Protein 8Y9M (pdb70)

Radius of gyration: 34.24 Å; Cα contacts (8 Å, |Δi|>4): 1212; chains: 1; bounding box: 74×76×102 Å

B-factor: mean 88.5, std 34.35, range [20.0, 185.37]

Foldseek 3Di:
DVQQWFWDKDWFFFPDFDFQQVVLQVLLLVLLLVVLVVLCLLQQAKAADVPVVQPGTRDSVVSVVVNCVVQPPCNVLSVVLVVQLLVDDPLCQLLLLLQADPDDDDLFDDCDVVVVVCQPCLAVDDLVVLCPVQVPDPLSVQDDSVRSNVCSNPHDSVVSRVVSGNRSDDDCSCSSNVSCVVPVDYGDCRHDQLSSSQSSVVSSVVVSVVVVVFVVVLVVLVVLVVLLVVLDDPLLVLVLVLQVVCVVVPNGDDPVLVVCLLVCLVDDDDPDDPDDPSVVVCVDCVNVPCNPPDPVSNVSSVVSSVSVVVSVPDRPGHHDDDSNFWDKGKAWPPRNFHWDWADDPAWIWIQRDNRGITITGDDQCFAPWGWDDDDQKIKIKGKRWDDDPDPDDDDDTDIGDIFIWIWTMWIWIADPVGIIMIMTTTIGGDDCPLQCVFPQPLQFLDHDVVCLVVDDFWFKEKEWAADLFLGTKMFIWIQGAPDDDFAAFPSGGGIGGDGAIDRPDHADPCQVVLVVLLVLLVVLLVLLVCVLVCVVVPDDDDPVSLVVLQPQDFPDSDSVRSSVSVLVVSVVVLVVCPVVCVVVVNPGLSSLLSNLSSVVSNVVSVVVVVCSPDDPPDDDDDDDDDDCPSVVSLVVSLQVVLLVVCVVCLVGAEYFYEDDDAADDPNDDCNVPRVSSVVVVSVVSNQSNQVVRNHYYHYEHQPCQQAADQAQQAGWAQDPVDRQWIWDQPPNAIEIETRRSSNRSSRVNCSSSSVLQDFKDFVCPPDSSPLVVCCVFVNHSDWEWDADDPFFIDTHVDDHGAIWGDGRQTIGHPVVVVVNNVVRVVVVVVVDDHYYDGRPDPPRGYGCHSNHD

Sequence (853 aa):
MKVHEIPRSQLLKIKQYEGSFVEWYRDLQEDRKKFASLLFRWAAFGYAAREDDGATYISPSQALLERRLLLGDAEDVAIKFLDVLFKGGAPSSSCYSLFYEDFALRDKAKYSGAKREFIEGLATMPLDKIIERIRQDEQLSKIPAEEWLILGAEYSPEEIWEQVAPRIVNVDRSLGKQLRERLGIKCRRPHDAGYCKILMEVVARQLRSHNETYHEYLNQTHEMKTKVANNLTNEFDLVCEFAEVLEEKNYGLGWYVLWQGVKQALKEQKKPTKIQIAVDQLRQPKFAGLLTAKWRALKGAYDTWKLKKRLEKRKAFPYMPNWDNDYQIPVGLTGLGVFTLEVKRTEVVVDLKEHGKLFCSHSHYFGDLTAEKHPSRYHLKFRHKLKLRKRDSRVEPTIGPWIEAALREITIQKKPNGVFYLGLPYALSHGIDNFQIAKRFFSAAKPDKEVINGLPSEMVVGAAALNLSNIVAPVKARIGKGLEGPLHALDYGYGELIDGPKILTPDGPRCGELISLKRDIVEIKSAIKEFKACQREGLTMSEETTTWLSEVESPSDSPRCMIQSRIADTSRRLNSFKYQMNKEGYQDLAEALRLLDAMDSYNSLLESYQRMHLSPGEQSPKEAKFDTKRASFRDLLRRRVAHTIVEYFDDCDIVFFEDLDGPSDSDSRNNALVKLLSPRTLLLYIRQALEKRGIGMVEVAKDGTSQNNPISGHVGWRNKQNKSEIYFYEDKELLVMDADEVGAMNILCRGLNHSVCPYSFVTKDYGKRVKRFLKDRYGSSNVRFLVASMGFVTVTTALVGKRLYYHGGELVTHDLHNRMKDEIKYLVEKEVLARRVSLSDSTIKSYKSFAHV

Nearest PDB structures (foldseek):
  8xca-assembly1_A  TM=6.981E-01  e=2.224E-24  unidentified

Secondary structure (DSSP, 8-state):
--SSEEEE--EEEEEEE-SS-HHHHHHHHHHHHHHHHHHHTTS---EE-TTTTTSSEE-HHHHHHHHHHHH-TTHHHHHHHHHHHHH-SGGGGGGGGGT-SS----SS----HHHHHHHHTSTTS-GGGTTTTTTT-TTGGGS-HHHHHHHHHTS-HHHHHHHHTTTTS-GGGGHHHHHHHHHT---S-TT-SHHHHHHHHHHHHHHHHHHHHHHHHHHHHHHHHHHHHH---HHHHHHHHHHHHHHHTT----TTHHHHHHHHHHS--SSPPS--HHHHHHHSGGGGSGGGS-HHHHHHHHHHHHHHHHHTT--SSPPPP---S---EEE-SSSS---EEEE-SS-EEEEETTTEEEEE---STTEEEEEEE-SS-EEEEEE-------SS-SSPPP----EEEEE--EEEEE-TTS-EEEE--EEEE--SHHHHIIIIIIS-SS--HHHHTT--SB--EEE--B-SSS-B--EEEEEETT---SEEETTTEEEEEEE----SSPPPGGGTHHHHHHHHHHHHHHHHHHHHHTTTTT----HHHHHHHHSS--SS--HHHHHHHHHHHHHHHHTHHHHHHHTTTS--STHHHHHHHHHHHHHHHHHHHTTTT--TT-----------SSTTTHHHHHHHHHHHHHHHTTT-SEEEEE-------TT-S-HHHHHHH-HHHHHHHHHHHHHTTT-EEEEE--TTSSSB-TTT--B-EE-SS-TTEEEEEETTEEEEEEHHHHHHHHHHHHHHTTT-S-SEEE-----TTTHHHIIIIIS-SS-EEEEETTTEEEEE----S-EEEEETTEEE-HHHHHHHHHHHHHHHTTT---EE--SSSS------TT---

Structure (mmCIF, N/CA/C/O backbone):
data_8Y9M
#
_entry.id   8Y9M
#
_cell.length_a   1.00
_cell.length_b   1.00
_cell.length_c   1.00
_cell.angle_alpha   90.00
_cell.angle_beta   90.00
_cell.angle_gamma   90.00
#
_symmetry.space_group_name_H-M   'P 1'
#
loop_
_entity.id
_entity.type
_entity.pdbx_description
1 polymer 'Cas12h1 (D465A) mutant'
2 polymer crRNA
3 polymer 'DNA (29-mer)'
4 polymer 'DNA (29-mer)'
#
loop_
_atom_site.group_PDB
_atom_site.id
_atom_site.type_symbol
_atom_site.label_atom_id
_atom_site.label_alt_id
_atom_site.label_comp_id
_atom_site.label_asym_id
_atom_site.label_entity_id
_atom_site.label_seq_id
_atom_site.pdbx_PDB_ins_code
_atom_site.Cartn_x
_atom_site.Cartn_y
_atom_site.Cartn_z
_atom_site.occupancy
_atom_site.B_iso_or_equiv
_atom_site.auth_seq_id
_atom_site.auth_comp_id
_atom_site.auth_asym_id
_atom_site.auth_atom_id
_atom_site.pdbx_PDB_model_num
ATOM 1 N N . MET A 1 1 ? 103.586 101.762 137.376 1.00 91.90 1 MET A N 1
ATOM 2 C CA . MET A 1 1 ? 103.838 103.185 137.187 1.00 91.90 1 MET A CA 1
ATOM 3 C C . MET A 1 1 ? 104.261 103.482 135.753 1.00 91.90 1 MET A C 1
ATOM 4 O O . MET A 1 1 ? 103.563 104.181 135.025 1.00 91.90 1 MET A O 1
ATOM 9 N N . LYS A 1 2 ? 105.412 102.951 135.348 1.00 90.54 2 LYS A N 1
ATOM 10 C CA . LYS A 1 2 ? 105.897 103.100 133.983 1.00 90.54 2 LYS A CA 1
ATOM 11 C C . LYS A 1 2 ? 105.644 101.833 133.166 1.00 90.54 2 LYS A C 1
ATOM 12 O O . LYS A 1 2 ? 106.452 101.454 132.315 1.00 90.54 2 LYS A O 1
ATOM 18 N N . VAL A 1 3 ? 104.526 101.158 133.432 1.00 90.44 3 VAL A N 1
ATOM 19 C CA . VAL A 1 3 ? 104.150 99.962 132.688 1.00 90.44 3 VAL A CA 1
ATOM 20 C C . VAL A 1 3 ? 102.761 100.132 132.079 1.00 90.44 3 VAL A C 1
ATOM 21 O O . VAL A 1 3 ? 102.543 99.799 130.909 1.00 90.44 3 VAL A O 1
ATOM 25 N N . HIS A 1 4 ? 101.815 100.654 132.861 1.00 82.99 4 HIS A N 1
ATOM 26 C CA . HIS A 1 4 ? 100.432 100.814 132.428 1.00 82.99 4 HIS A CA 1
ATOM 27 C C . HIS A 1 4 ? 100.042 102.282 132.278 1.00 82.99 4 HIS A C 1
ATOM 28 O O . HIS A 1 4 ? 98.865 102.632 132.388 1.00 82.99 4 HIS A O 1
ATOM 35 N N . GLU A 1 5 ? 101.018 103.150 132.027 1.00 71.89 5 GLU A N 1
ATOM 36 C CA . GLU A 1 5 ? 100.771 104.571 131.845 1.00 71.89 5 GLU A CA 1
ATOM 37 C C . GLU A 1 5 ? 101.357 105.018 130.514 1.00 71.89 5 GLU A C 1
ATOM 38 O O . GLU A 1 5 ? 102.385 104.505 130.067 1.00 71.89 5 GLU A O 1
ATOM 44 N N . ILE A 1 6 ? 100.693 105.976 129.887 1.00 55.34 6 ILE A N 1
ATOM 45 C CA . ILE A 1 6 ? 101.040 106.454 128.551 1.00 55.34 6 ILE A CA 1
ATOM 46 C C . ILE A 1 6 ? 101.659 107.837 128.684 1.00 55.34 6 ILE A C 1
ATOM 47 O O . ILE A 1 6 ? 100.944 108.792 129.005 1.00 55.34 6 ILE A O 1
ATOM 52 N N . PRO A 1 7 ? 102.963 107.993 128.451 1.00 47.41 7 PRO A N 1
ATOM 53 C CA . PRO A 1 7 ? 103.586 109.315 128.588 1.00 47.41 7 PRO A CA 1
ATOM 54 C C . PRO A 1 7 ? 103.430 110.195 127.359 1.00 47.41 7 PRO A C 1
ATOM 55 O O . PRO A 1 7 ? 103.960 109.886 126.291 1.00 47.41 7 PRO A O 1
ATOM 59 N N . ARG A 1 8 ? 102.700 111.291 127.501 1.00 43.69 8 ARG A N 1
ATOM 60 C CA . ARG A 1 8 ? 102.603 112.319 126.483 1.00 43.69 8 ARG A CA 1
ATOM 61 C C . ARG A 1 8 ? 103.081 113.637 127.084 1.00 43.69 8 ARG A C 1
ATOM 62 O O . ARG A 1 8 ? 103.455 113.702 128.256 1.00 43.69 8 ARG A O 1
ATOM 70 N N . SER A 1 9 ? 103.083 114.701 126.286 1.00 43.12 9 SER A N 1
ATOM 71 C CA . SER A 1 9 ? 103.583 115.979 126.775 1.00 43.12 9 SER A CA 1
ATOM 72 C C . SER A 1 9 ? 103.071 117.102 125.888 1.00 43.12 9 SER A C 1
ATOM 73 O O . SER A 1 9 ? 102.612 116.879 124.768 1.00 43.12 9 SER A O 1
ATOM 76 N N . GLN A 1 10 ? 103.157 118.316 126.416 1.00 45.51 10 GLN A N 1
ATOM 77 C CA . GLN A 1 10 ? 102.836 119.529 125.677 1.00 45.51 10 GLN A CA 1
ATOM 78 C C . GLN A 1 10 ? 103.433 120.700 126.442 1.00 45.51 10 GLN A C 1
ATOM 79 O O . GLN A 1 10 ? 103.955 120.541 127.547 1.00 45.51 10 GLN A O 1
ATOM 85 N N . LEU A 1 11 ? 103.347 121.880 125.840 1.00 44.86 11 LEU A N 1
ATOM 86 C CA . LEU A 1 11 ? 104.112 123.026 126.295 1.00 44.86 11 LEU A CA 1
ATOM 87 C C . LEU A 1 11 ? 103.237 124.264 126.423 1.00 44.86 11 LEU A C 1
ATOM 88 O O . LEU A 1 11 ? 102.326 124.493 125.625 1.00 44.86 11 LEU A O 1
ATOM 93 N N . LEU A 1 12 ? 103.528 125.051 127.456 1.00 47.54 12 LEU A N 1
ATOM 94 C CA . LEU A 1 12 ? 102.993 126.389 127.652 1.00 47.54 12 LEU A CA 1
ATOM 95 C C . LEU A 1 12 ? 104.144 127.385 127.651 1.00 47.54 12 LEU A C 1
ATOM 96 O O . LEU A 1 12 ? 105.206 127.122 128.220 1.00 47.54 12 LEU A O 1
ATOM 101 N N . LYS A 1 13 ? 103.936 128.532 127.014 1.00 51.88 13 LYS A N 1
ATOM 102 C CA . LYS A 1 13 ? 104.991 129.529 126.914 1.00 51.88 13 LYS A CA 1
ATOM 103 C C . LYS A 1 13 ? 104.950 130.454 128.122 1.00 51.88 13 LYS A C 1
ATOM 104 O O . LYS A 1 13 ? 103.877 130.831 128.600 1.00 51.88 13 LYS A O 1
ATOM 110 N N . ILE A 1 14 ? 106.132 130.792 128.630 1.00 56.09 14 ILE A N 1
ATOM 111 C CA . ILE A 1 14 ? 106.258 131.549 129.870 1.00 56.09 14 ILE A CA 1
ATOM 112 C C . ILE A 1 14 ? 106.169 133.033 129.535 1.00 56.09 14 ILE A C 1
ATOM 113 O O . ILE A 1 14 ? 107.050 133.585 128.873 1.00 56.09 14 ILE A O 1
ATOM 118 N N . LYS A 1 15 ? 105.100 133.684 129.998 1.00 64.30 15 LYS A N 1
ATOM 119 C CA . LYS A 1 15 ? 104.829 135.056 129.584 1.00 64.30 15 LYS A CA 1
ATOM 120 C C . LYS A 1 15 ? 105.807 136.041 130.212 1.00 64.30 15 LYS A C 1
ATOM 121 O O . LYS A 1 15 ? 106.287 136.959 129.538 1.00 64.30 15 LYS A O 1
ATOM 127 N N . GLN A 1 16 ? 106.112 135.878 131.496 1.00 71.30 16 GLN A N 1
ATOM 128 C CA . GLN A 1 16 ? 107.023 136.801 132.155 1.00 71.30 16 GLN A CA 1
ATOM 129 C C . GLN A 1 16 ? 107.663 136.115 133.350 1.00 71.30 16 GLN A C 1
ATOM 130 O O . GLN A 1 16 ? 107.023 135.310 134.027 1.00 71.30 16 GLN A O 1
ATOM 136 N N . TYR A 1 17 ? 108.926 136.443 133.600 1.00 69.87 17 TYR A N 1
ATOM 137 C CA . TYR A 1 17 ? 109.694 135.866 134.693 1.00 69.87 17 TYR A CA 1
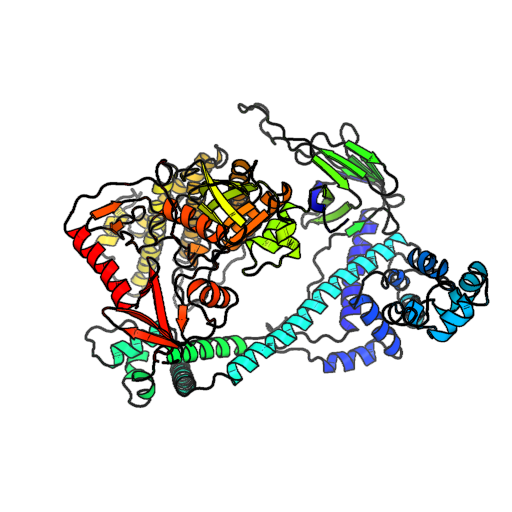ATOM 138 C C . TYR A 1 17 ? 110.251 136.984 135.558 1.00 69.87 17 TYR A C 1
ATOM 139 O O . TYR A 1 17 ? 110.728 137.997 135.038 1.00 69.87 17 TYR A O 1
ATOM 148 N N . GLU A 1 18 ? 110.190 136.799 136.872 1.00 70.82 18 GLU A N 1
ATOM 149 C CA . GLU A 1 18 ? 110.747 137.745 137.825 1.00 70.82 18 GLU A CA 1
ATOM 150 C C . GLU A 1 18 ? 111.659 137.007 138.793 1.00 70.82 18 GLU A C 1
ATOM 151 O O . GLU A 1 18 ? 111.380 135.867 139.176 1.00 70.82 18 GLU A O 1
ATOM 157 N N . GLY A 1 19 ? 112.748 137.652 139.174 1.00 72.07 19 GLY A N 1
ATOM 158 C CA . GLY A 1 19 ? 113.746 137.054 140.034 1.00 72.07 19 GLY A CA 1
ATOM 159 C C . GLY A 1 19 ? 114.986 136.659 139.253 1.00 72.07 19 GLY A C 1
ATOM 160 O O . GLY A 1 19 ? 115.158 136.996 138.078 1.00 72.07 19 GLY A O 1
ATOM 161 N N . SER A 1 20 ? 115.865 135.928 139.934 1.00 69.88 20 SER A N 1
ATOM 162 C CA . SER A 1 20 ? 117.103 135.475 139.315 1.00 69.88 20 SER A CA 1
ATOM 163 C C . SER A 1 20 ? 116.888 134.167 138.569 1.00 69.88 20 SER A C 1
ATOM 164 O O . SER A 1 20 ? 117.450 133.135 138.946 1.00 69.88 20 SER A O 1
ATOM 167 N N . PHE A 1 21 ? 116.077 134.198 137.512 1.00 63.01 21 PHE A N 1
ATOM 168 C CA . PHE A 1 21 ? 115.802 132.983 136.753 1.00 63.01 21 PHE A CA 1
ATOM 169 C C . PHE A 1 21 ? 116.784 132.822 135.600 1.00 63.01 21 PHE A C 1
ATOM 170 O O . PHE A 1 21 ? 117.311 131.728 135.361 1.00 63.01 21 PHE A O 1
ATOM 178 N N . VAL A 1 22 ? 117.047 133.908 134.870 1.00 64.30 22 VAL A N 1
ATOM 179 C CA . VAL A 1 22 ? 117.933 133.828 133.714 1.00 64.30 22 VAL A CA 1
ATOM 180 C C . VAL A 1 22 ? 119.351 133.479 134.139 1.00 64.30 22 VAL A C 1
ATOM 181 O O . VAL A 1 22 ? 120.044 132.719 133.452 1.00 64.30 22 VAL A O 1
ATOM 185 N N . GLU A 1 23 ? 119.812 134.031 135.262 1.00 68.24 23 GLU A N 1
ATOM 186 C CA . GLU A 1 23 ? 121.130 133.675 135.775 1.00 68.24 23 GLU A CA 1
ATOM 187 C C . GLU A 1 23 ? 121.188 132.199 136.139 1.00 68.24 23 GLU A C 1
ATOM 188 O O . GLU A 1 23 ? 122.209 131.534 135.934 1.00 68.24 23 GLU A O 1
ATOM 194 N N . TRP A 1 24 ? 120.099 131.672 136.695 1.00 60.43 24 TRP A N 1
ATOM 195 C CA . TRP A 1 24 ? 120.042 130.255 137.030 1.00 60.43 24 TRP A CA 1
ATOM 196 C C . TRP A 1 24 ? 120.103 129.395 135.775 1.00 60.43 24 TRP A C 1
ATOM 197 O O . TRP A 1 24 ? 120.760 128.349 135.758 1.00 60.43 24 TRP A O 1
ATOM 208 N N . TYR A 1 25 ? 119.417 129.817 134.712 1.00 60.10 25 TYR A N 1
ATOM 209 C CA . TYR A 1 25 ? 119.379 129.018 133.490 1.00 60.10 25 TYR A CA 1
ATOM 210 C C . TYR A 1 25 ? 120.719 129.040 132.759 1.00 60.10 25 TYR A C 1
ATOM 211 O O . TYR A 1 25 ? 121.233 127.990 132.344 1.00 60.10 25 TYR A O 1
ATOM 220 N N . ARG A 1 26 ? 121.298 130.231 132.581 1.00 64.37 26 ARG A N 1
ATOM 221 C CA . ARG A 1 26 ? 122.516 130.331 131.782 1.00 64.37 26 ARG A CA 1
ATOM 222 C C . ARG A 1 26 ? 123.703 129.692 132.484 1.00 64.37 26 ARG A C 1
ATOM 223 O O . ARG A 1 26 ? 124.574 129.117 131.822 1.00 64.37 26 ARG A O 1
ATOM 231 N N . ASP A 1 27 ? 123.761 129.775 133.813 1.00 62.91 27 ASP A N 1
ATOM 232 C CA . ASP A 1 27 ? 124.817 129.074 134.531 1.00 62.91 27 ASP A CA 1
ATOM 233 C C . ASP A 1 27 ? 124.714 127.571 134.327 1.00 62.91 27 ASP A C 1
ATOM 234 O O . ASP A 1 27 ? 125.733 126.907 134.113 1.00 62.91 27 ASP A O 1
ATOM 239 N N . LEU A 1 28 ? 123.499 127.025 134.378 1.00 60.24 28 LEU A N 1
ATOM 240 C CA . LEU A 1 28 ? 123.316 125.601 134.130 1.00 60.24 28 LEU A CA 1
ATOM 241 C C . LEU A 1 28 ? 123.767 125.225 132.727 1.00 60.24 28 LEU A C 1
ATOM 242 O O . LEU A 1 28 ? 124.483 124.236 132.547 1.00 60.24 28 LEU A O 1
ATOM 247 N N . GLN A 1 29 ? 123.377 126.012 131.723 1.00 59.92 29 GLN A N 1
ATOM 248 C CA . GLN A 1 29 ? 123.756 125.684 130.350 1.00 59.92 29 GLN A CA 1
ATOM 249 C C . GLN A 1 29 ? 125.268 125.743 130.158 1.00 59.92 29 GLN A C 1
ATOM 250 O O . GLN A 1 29 ? 125.867 124.845 129.548 1.00 59.92 29 GLN A O 1
ATOM 256 N N . GLU A 1 30 ? 125.907 126.795 130.676 1.00 62.26 30 GLU A N 1
ATOM 257 C CA . GLU A 1 30 ? 127.345 126.952 130.488 1.00 62.26 30 GLU A CA 1
ATOM 258 C C . GLU A 1 30 ? 128.121 125.871 131.226 1.00 62.26 30 GLU A C 1
ATOM 259 O O . GLU A 1 30 ? 129.058 125.281 130.673 1.00 62.26 30 GLU A O 1
ATOM 265 N N . ASP A 1 31 ? 127.743 125.588 132.472 1.00 60.10 31 ASP A N 1
ATOM 266 C CA . ASP A 1 31 ? 128.402 124.519 133.201 1.00 60.10 31 ASP A CA 1
ATOM 267 C C . ASP A 1 31 ? 128.180 123.168 132.544 1.00 60.10 31 ASP A C 1
ATOM 268 O O . ASP A 1 31 ? 129.090 122.335 132.555 1.00 60.10 31 ASP A O 1
ATOM 273 N N . ARG A 1 32 ? 127.002 122.937 131.959 1.00 54.66 32 ARG A N 1
ATOM 274 C CA . ARG A 1 32 ? 126.765 121.687 131.248 1.00 54.66 32 ARG A CA 1
ATOM 275 C C . ARG A 1 32 ? 127.694 121.549 130.053 1.00 54.66 32 ARG A C 1
ATOM 276 O O . ARG A 1 32 ? 128.356 120.521 129.889 1.00 54.66 32 ARG A O 1
ATOM 284 N N . LYS A 1 33 ? 127.760 122.575 129.203 1.00 56.80 33 LYS A N 1
ATOM 285 C CA . LYS A 1 33 ? 128.589 122.439 128.011 1.00 56.80 33 LYS A CA 1
ATOM 286 C C . LYS A 1 33 ? 130.077 122.536 128.322 1.00 56.80 33 LYS A C 1
ATOM 287 O O . LYS A 1 33 ? 130.895 122.257 127.441 1.00 56.80 33 LYS A O 1
ATOM 293 N N . LYS A 1 34 ? 130.452 122.934 129.540 1.00 59.87 34 LYS A N 1
ATOM 294 C CA . LYS A 1 34 ? 131.859 122.853 129.926 1.00 59.87 34 LYS A CA 1
ATOM 295 C C . LYS A 1 34 ? 132.205 121.479 130.491 1.00 59.87 34 LYS A C 1
ATOM 296 O O . LYS A 1 34 ? 133.168 120.832 130.048 1.00 59.87 34 LYS A O 1
ATOM 302 N N . PHE A 1 35 ? 131.436 121.011 131.469 1.00 59.89 35 PHE A N 1
ATOM 303 C CA . PHE A 1 35 ? 131.731 119.739 132.102 1.00 59.89 35 PHE A CA 1
ATOM 304 C C . PHE A 1 35 ? 131.419 118.548 131.214 1.00 59.89 35 PHE A C 1
ATOM 305 O O . PHE A 1 35 ? 131.994 117.480 131.428 1.00 59.89 35 PHE A O 1
ATOM 313 N N . ALA A 1 36 ? 130.566 118.705 130.201 1.00 56.98 36 ALA A N 1
ATOM 314 C CA . ALA A 1 36 ? 130.397 117.644 129.218 1.00 56.98 36 ALA A CA 1
ATOM 315 C C . ALA A 1 36 ? 131.692 117.402 128.456 1.00 56.98 36 ALA A C 1
ATOM 316 O O . ALA A 1 36 ? 132.123 116.258 128.295 1.00 56.98 36 ALA A O 1
ATOM 318 N N . SER A 1 37 ? 132.337 118.475 127.994 1.00 58.01 37 SER A N 1
ATOM 319 C CA . SER A 1 37 ? 133.628 118.333 127.332 1.00 58.01 37 SER A CA 1
ATOM 320 C C . SER A 1 37 ? 134.676 117.782 128.287 1.00 58.01 37 SER A C 1
ATOM 321 O O . SER A 1 37 ? 135.477 116.915 127.912 1.00 58.01 37 SER A O 1
ATOM 324 N N . LEU A 1 38 ? 134.685 118.271 129.530 1.00 57.85 38 LEU A N 1
ATOM 325 C CA . LEU A 1 38 ? 135.676 117.786 130.487 1.00 57.85 38 LEU A CA 1
ATOM 326 C C . LEU A 1 38 ? 135.521 116.290 130.749 1.00 57.85 38 LEU A C 1
ATOM 327 O O . LEU A 1 38 ? 136.516 115.561 130.816 1.00 57.85 38 LEU A O 1
ATOM 332 N N . LEU A 1 39 ? 134.285 115.813 130.904 1.00 58.98 39 LEU A N 1
ATOM 333 C CA . LEU A 1 39 ? 134.060 114.387 131.121 1.00 58.98 39 LEU A CA 1
ATOM 334 C C . LEU A 1 39 ? 134.331 113.580 129.858 1.00 58.98 39 LEU A C 1
ATOM 335 O O . LEU A 1 39 ? 134.806 112.442 129.935 1.00 58.98 39 LEU A O 1
ATOM 340 N N . PHE A 1 40 ? 134.022 114.141 128.686 1.00 58.55 40 PHE A N 1
ATOM 341 C CA . PHE A 1 40 ? 134.314 113.451 127.437 1.00 58.55 40 PHE A CA 1
ATOM 342 C C . PHE A 1 40 ? 135.805 113.234 127.270 1.00 58.55 40 PHE A C 1
ATOM 343 O O . PHE A 1 40 ? 136.228 112.217 126.712 1.00 58.55 40 PHE A O 1
ATOM 351 N N . ARG A 1 41 ? 136.616 114.177 127.739 1.00 63.84 41 ARG A N 1
ATOM 352 C CA . ARG A 1 41 ? 138.058 114.035 127.618 1.00 63.84 41 ARG A CA 1
ATOM 353 C C . ARG A 1 41 ? 138.667 113.143 128.692 1.00 63.84 41 ARG A C 1
ATOM 354 O O . ARG A 1 41 ? 139.849 112.803 128.588 1.00 63.84 41 ARG A O 1
ATOM 362 N N . TRP A 1 42 ? 137.901 112.748 129.714 1.00 63.16 42 TRP A N 1
ATOM 363 C CA . TRP A 1 42 ? 138.403 111.749 130.655 1.00 63.16 42 TRP A CA 1
ATOM 364 C C . TRP A 1 42 ? 138.253 110.343 130.092 1.00 63.16 42 TRP A C 1
ATOM 365 O O . TRP A 1 42 ? 139.246 109.636 129.888 1.00 63.16 42 TRP A O 1
ATOM 376 N N . ALA A 1 43 ? 137.019 109.915 129.847 1.00 65.37 43 ALA A N 1
ATOM 377 C CA . ALA A 1 43 ? 136.759 108.613 129.238 1.00 65.37 43 ALA A CA 1
ATOM 378 C C . ALA A 1 43 ? 137.245 108.685 127.801 1.00 65.37 43 ALA A C 1
ATOM 379 O O . ALA A 1 43 ? 136.609 109.286 126.936 1.00 65.37 43 ALA A O 1
ATOM 381 N N . ALA A 1 44 ? 138.399 108.071 127.549 1.00 66.90 44 ALA A N 1
ATOM 382 C CA . ALA A 1 44 ? 139.044 108.189 126.250 1.00 66.90 44 ALA A CA 1
ATOM 383 C C . ALA A 1 44 ? 138.142 107.653 125.148 1.00 66.90 44 ALA A C 1
ATOM 384 O O . ALA A 1 44 ? 137.873 106.452 125.073 1.00 66.90 44 ALA A O 1
ATOM 386 N N . PHE A 1 45 ? 137.674 108.555 124.294 1.00 62.78 45 PHE A N 1
ATOM 387 C CA . PHE A 1 45 ? 136.852 108.202 123.152 1.00 62.78 45 PHE A CA 1
ATOM 388 C C . PHE A 1 45 ? 137.602 108.555 121.880 1.00 62.78 45 PHE A C 1
ATOM 389 O O . PHE A 1 45 ? 138.135 109.658 121.744 1.00 62.78 45 PHE A O 1
ATOM 397 N N . GLY A 1 46 ? 137.643 107.611 120.949 1.00 67.35 46 GLY A N 1
ATOM 398 C CA . GLY A 1 46 ? 138.134 107.923 119.629 1.00 67.35 46 GLY A CA 1
ATOM 399 C C . GLY A 1 46 ? 137.131 108.741 118.842 1.00 67.35 46 GLY A C 1
ATOM 400 O O . GLY A 1 46 ? 135.921 108.571 118.966 1.00 67.35 46 GLY A O 1
ATOM 401 N N . TYR A 1 47 ? 137.643 109.652 118.022 1.00 69.30 47 TYR A N 1
ATOM 402 C CA . TYR A 1 47 ? 136.759 110.533 117.276 1.00 69.30 47 TYR A CA 1
ATOM 403 C C . TYR A 1 47 ? 137.474 111.037 116.034 1.00 69.30 47 TYR A C 1
ATOM 404 O O . TYR A 1 47 ? 138.701 111.144 116.000 1.00 69.30 47 TYR A O 1
ATOM 413 N N . ALA A 1 48 ? 136.681 111.351 115.016 1.00 70.88 48 ALA A N 1
ATOM 414 C CA . ALA A 1 48 ? 137.188 111.763 113.717 1.00 70.88 48 ALA A CA 1
ATOM 415 C C . ALA A 1 48 ? 137.181 113.280 113.625 1.00 70.88 48 ALA A C 1
ATOM 416 O O . ALA A 1 48 ? 136.216 113.926 114.046 1.00 70.88 48 ALA A O 1
ATOM 418 N N . ALA A 1 49 ? 138.252 113.840 113.069 1.00 77.13 49 ALA A N 1
ATOM 419 C CA . ALA A 1 49 ? 138.397 115.287 112.999 1.00 77.13 49 ALA A CA 1
ATOM 420 C C . ALA A 1 49 ? 137.336 115.889 112.092 1.00 77.13 49 ALA A C 1
ATOM 421 O O . ALA A 1 49 ? 137.236 115.536 110.914 1.00 77.13 49 ALA A O 1
ATOM 423 N N . ARG A 1 50 ? 136.548 116.811 112.644 1.00 73.83 50 ARG A N 1
ATOM 424 C CA . ARG A 1 50 ? 135.497 117.462 111.875 1.00 73.83 50 ARG A CA 1
ATOM 425 C C . ARG A 1 50 ? 136.059 118.386 110.805 1.00 73.83 50 ARG A C 1
ATOM 426 O O . ARG A 1 50 ? 135.315 118.810 109.914 1.00 73.83 50 ARG A O 1
ATOM 434 N N . GLU A 1 51 ? 137.351 118.711 110.878 1.00 84.85 51 GLU A N 1
ATOM 435 C CA . GLU A 1 51 ? 137.934 119.700 109.977 1.00 84.85 51 GLU A CA 1
ATOM 436 C C . GLU A 1 51 ? 137.992 119.185 108.543 1.00 84.85 51 GLU A C 1
ATOM 437 O O . GLU A 1 51 ? 137.617 119.894 107.603 1.00 84.85 51 GLU A O 1
ATOM 443 N N . ASP A 1 52 ? 138.454 117.953 108.356 1.00 83.42 52 ASP A N 1
ATOM 444 C CA . ASP A 1 52 ? 138.656 117.396 107.026 1.00 83.42 52 ASP A CA 1
ATOM 445 C C . ASP A 1 52 ? 137.587 116.386 106.623 1.00 83.42 52 ASP A C 1
ATOM 446 O O . ASP A 1 52 ? 137.867 115.521 105.785 1.00 83.42 52 ASP A O 1
ATOM 451 N N . ASP A 1 53 ? 136.384 116.477 107.196 1.00 82.05 53 ASP A N 1
ATOM 452 C CA . ASP A 1 53 ? 135.285 115.554 106.905 1.00 82.05 53 ASP A CA 1
ATOM 453 C C . ASP A 1 53 ? 135.693 114.103 107.157 1.00 82.05 53 ASP A C 1
ATOM 454 O O . ASP A 1 53 ? 135.399 113.201 106.371 1.00 82.05 53 ASP A O 1
ATOM 459 N N . GLY A 1 54 ? 136.383 113.883 108.271 1.00 80.02 54 GLY A N 1
ATOM 460 C CA . GLY A 1 54 ? 136.742 112.541 108.670 1.00 80.02 54 GLY A CA 1
ATOM 461 C C . GLY A 1 54 ? 137.846 111.898 107.870 1.00 80.02 54 GLY A C 1
ATOM 462 O O . GLY A 1 54 ? 137.971 110.671 107.898 1.00 80.02 54 GLY A O 1
ATOM 463 N N . ALA A 1 55 ? 138.649 112.682 107.148 1.00 83.94 55 ALA A N 1
ATOM 464 C CA . ALA A 1 55 ? 139.775 112.102 106.423 1.00 83.94 55 ALA A CA 1
ATOM 465 C C . ALA A 1 55 ? 140.807 111.530 107.385 1.00 83.94 55 ALA A C 1
ATOM 466 O O . ALA A 1 55 ? 141.364 110.453 107.141 1.00 83.94 55 ALA A O 1
ATOM 468 N N . THR A 1 56 ? 141.072 112.232 108.484 1.00 82.69 56 THR A N 1
ATOM 469 C CA . THR A 1 56 ? 141.937 111.730 109.541 1.00 82.69 56 THR A CA 1
ATOM 470 C C . THR A 1 56 ? 141.141 111.695 110.837 1.00 82.69 56 THR A C 1
ATOM 471 O O . THR A 1 56 ? 140.050 112.262 110.936 1.00 82.69 56 THR A O 1
ATOM 475 N N . TYR A 1 57 ? 141.696 111.025 111.842 1.00 77.83 57 TYR A N 1
ATOM 476 C CA . TYR A 1 57 ? 140.952 110.800 113.070 1.00 77.83 57 TYR A CA 1
ATOM 477 C C . TYR A 1 57 ? 141.906 110.746 114.252 1.00 77.83 57 TYR A C 1
ATOM 478 O O . TYR A 1 57 ? 143.116 110.571 114.085 1.00 77.83 57 TYR A O 1
ATOM 487 N N . ILE A 1 58 ? 141.342 110.902 115.444 1.00 74.67 58 ILE A N 1
ATOM 488 C CA . ILE A 1 58 ? 142.105 110.809 116.682 1.00 74.67 58 ILE A CA 1
ATOM 489 C C . ILE A 1 58 ? 141.920 109.420 117.275 1.00 74.67 58 ILE A C 1
ATOM 490 O O . ILE A 1 58 ? 140.799 109.008 117.591 1.00 74.67 58 ILE A O 1
ATOM 495 N N . SER A 1 59 ? 143.020 108.704 117.442 1.00 79.12 59 SER A N 1
ATOM 496 C CA . SER A 1 59 ? 142.997 107.309 117.859 1.00 79.12 59 SER A CA 1
ATOM 497 C C . SER A 1 59 ? 142.554 107.182 119.311 1.00 79.12 59 SER A C 1
ATOM 498 O O . SER A 1 59 ? 142.582 108.167 120.058 1.00 79.12 59 SER A O 1
ATOM 501 N N . PRO A 1 60 ? 142.113 105.997 119.742 1.00 76.77 60 PRO A N 1
ATOM 502 C CA . PRO A 1 60 ? 141.811 105.785 121.161 1.00 76.77 60 PRO A CA 1
ATOM 503 C C . PRO A 1 60 ? 143.030 105.732 122.063 1.00 76.77 60 PRO A C 1
ATOM 504 O O . PRO A 1 60 ? 142.861 105.719 123.290 1.00 76.77 60 PRO A O 1
ATOM 508 N N . SER A 1 61 ? 144.238 105.691 121.504 1.00 80.45 61 SER A N 1
ATOM 509 C CA . SER A 1 61 ? 145.453 105.606 122.302 1.00 80.45 61 SER A CA 1
ATOM 510 C C . SER A 1 61 ? 146.027 106.963 122.673 1.00 80.45 61 SER A C 1
ATOM 511 O O . SER A 1 61 ? 146.411 107.165 123.831 1.00 80.45 61 SER A O 1
ATOM 514 N N . GLN A 1 62 ? 146.098 107.901 121.728 1.00 83.01 62 GLN A N 1
ATOM 515 C CA . GLN A 1 62 ? 146.584 109.230 122.077 1.00 83.01 62 GLN A CA 1
ATOM 516 C C . GLN A 1 62 ? 145.631 109.919 123.043 1.00 83.01 62 GLN A C 1
ATOM 517 O O . GLN A 1 62 ? 146.044 110.782 123.824 1.00 83.01 62 GLN A O 1
ATOM 523 N N . ALA A 1 63 ? 144.356 109.525 123.034 1.00 80.55 63 ALA A N 1
ATOM 524 C CA . ALA A 1 63 ? 143.429 110.023 124.044 1.00 80.55 63 ALA A CA 1
ATOM 525 C C . ALA A 1 63 ? 143.853 109.585 125.439 1.00 80.55 63 ALA A C 1
ATOM 526 O O . ALA A 1 63 ? 143.774 110.366 126.390 1.00 80.55 63 ALA A O 1
ATOM 528 N N . LEU A 1 64 ? 144.308 108.338 125.580 1.00 81.78 64 LEU A N 1
ATOM 529 C CA . LEU A 1 64 ? 144.833 107.873 126.862 1.00 81.78 64 LEU A CA 1
ATOM 530 C C . LEU A 1 64 ? 146.120 108.605 127.229 1.00 81.78 64 LEU A C 1
ATOM 531 O O . LEU A 1 64 ? 146.297 109.058 128.369 1.00 81.78 64 LEU A O 1
ATOM 536 N N . LEU A 1 65 ? 147.040 108.719 126.273 1.00 83.57 65 LEU A N 1
ATOM 537 C CA . LEU A 1 65 ? 148.280 109.450 126.513 1.00 83.57 65 LEU A CA 1
ATOM 538 C C . LEU A 1 65 ? 148.056 110.920 126.843 1.00 83.57 65 LEU A C 1
ATOM 539 O O . LEU A 1 65 ? 148.943 111.541 127.438 1.00 83.57 65 LEU A O 1
ATOM 544 N N . GLU A 1 66 ? 146.914 111.493 126.471 1.00 84.50 66 GLU A N 1
ATOM 545 C CA . GLU A 1 66 ? 146.598 112.863 126.843 1.00 84.50 66 GLU A CA 1
ATOM 546 C C . GLU A 1 66 ? 145.811 112.960 128.146 1.00 84.50 66 GLU A C 1
ATOM 547 O O . GLU A 1 66 ? 146.010 113.920 128.899 1.00 84.50 66 GLU A O 1
ATOM 553 N N . ARG A 1 67 ? 144.939 111.991 128.440 1.00 83.88 67 ARG A N 1
ATOM 554 C CA . ARG A 1 67 ? 144.259 111.976 129.731 1.00 83.88 67 ARG A CA 1
ATOM 555 C C . ARG A 1 67 ? 145.259 111.783 130.858 1.00 83.88 67 ARG A C 1
ATOM 556 O O . ARG A 1 67 ? 145.058 112.282 131.971 1.00 83.88 67 ARG A O 1
ATOM 564 N N . ARG A 1 68 ? 146.350 111.061 130.589 1.00 89.83 68 ARG A N 1
ATOM 565 C CA . ARG A 1 68 ? 147.353 110.869 131.628 1.00 89.83 68 ARG A CA 1
ATOM 566 C C . ARG A 1 68 ? 147.970 112.196 132.046 1.00 89.83 68 ARG A C 1
ATOM 567 O O . ARG A 1 68 ? 148.219 112.418 133.235 1.00 89.83 68 ARG A O 1
ATOM 575 N N . LEU A 1 69 ? 148.216 113.089 131.087 1.00 87.84 69 LEU A N 1
ATOM 576 C CA . LEU A 1 69 ? 148.737 114.414 131.410 1.00 87.84 69 LEU A CA 1
ATOM 577 C C . LEU A 1 69 ? 147.651 115.301 132.007 1.00 87.84 69 LEU A C 1
ATOM 578 O O . LEU A 1 69 ? 147.894 116.047 132.961 1.00 87.84 69 LEU A O 1
ATOM 583 N N . LEU A 1 70 ? 146.441 115.236 131.447 1.00 85.26 70 LEU A N 1
ATOM 584 C CA . LEU A 1 70 ? 145.357 116.113 131.878 1.00 85.26 70 LEU A CA 1
ATOM 585 C C . LEU A 1 70 ? 144.907 115.848 133.306 1.00 85.26 70 LEU A C 1
ATOM 586 O O . LEU A 1 70 ? 144.586 116.796 134.030 1.00 85.26 70 LEU A O 1
ATOM 591 N N . LEU A 1 71 ? 144.866 114.586 133.728 1.00 86.84 71 LEU A N 1
ATOM 592 C CA . LEU A 1 71 ? 144.247 114.209 134.993 1.00 86.84 71 LEU A CA 1
ATOM 593 C C . LEU A 1 71 ? 145.287 114.133 136.104 1.00 86.84 71 LEU A C 1
ATOM 594 O O . LEU A 1 71 ? 145.146 114.807 137.126 1.00 86.84 71 LEU A O 1
ATOM 599 N N . GLY A 1 72 ? 146.339 113.330 135.933 1.00 92.02 72 GLY A N 1
ATOM 600 C CA . GLY A 1 72 ? 147.385 113.192 136.925 1.00 92.02 72 GLY A CA 1
ATOM 601 C C . GLY A 1 72 ? 147.277 111.863 137.659 1.00 92.02 72 GLY A C 1
ATOM 602 O O . GLY A 1 72 ? 147.028 110.819 137.049 1.00 92.02 72 GLY A O 1
ATOM 603 N N . ASP A 1 73 ? 147.467 111.916 138.976 1.00 94.18 73 ASP A N 1
ATOM 604 C CA . ASP A 1 73 ? 147.423 110.717 139.804 1.00 94.18 73 ASP A CA 1
ATOM 605 C C . ASP A 1 73 ? 146.014 110.187 140.010 1.00 94.18 73 ASP A C 1
ATOM 606 O O . ASP A 1 73 ? 145.862 109.085 140.549 1.00 94.18 73 ASP A O 1
ATOM 611 N N . ALA A 1 74 ? 144.989 110.927 139.599 1.00 90.04 74 ALA A N 1
ATOM 612 C CA . ALA A 1 74 ? 143.607 110.554 139.859 1.00 90.04 74 ALA A CA 1
ATOM 613 C C . ALA A 1 74 ? 143.005 109.674 138.773 1.00 90.04 74 ALA A C 1
ATOM 614 O O . ALA A 1 74 ? 141.782 109.679 138.605 1.00 90.04 74 ALA A O 1
ATOM 616 N N . GLU A 1 75 ? 143.823 108.927 138.030 1.00 91.00 75 GLU A N 1
ATOM 617 C CA . GLU A 1 75 ? 143.278 108.049 136.999 1.00 91.00 75 GLU A CA 1
ATOM 618 C C . GLU A 1 75 ? 142.381 106.979 137.606 1.00 91.00 75 GLU A C 1
ATOM 619 O O . GLU A 1 75 ? 141.319 106.665 137.058 1.00 91.00 75 GLU A O 1
ATOM 625 N N . ASP A 1 76 ? 142.790 106.412 138.741 1.00 90.65 76 ASP A N 1
ATOM 626 C CA . ASP A 1 76 ? 142.035 105.322 139.347 1.00 90.65 76 ASP A CA 1
ATOM 627 C C . ASP A 1 76 ? 140.639 105.774 139.758 1.00 90.65 76 ASP A C 1
ATOM 628 O O . ASP A 1 76 ? 139.655 105.054 139.555 1.00 90.65 76 ASP A O 1
ATOM 633 N N . VAL A 1 77 ? 140.537 106.966 140.343 1.00 85.78 77 VAL A N 1
ATOM 634 C CA . VAL A 1 77 ? 139.255 107.444 140.852 1.00 85.78 77 VAL A CA 1
ATOM 635 C C . VAL A 1 77 ? 138.307 107.771 139.703 1.00 85.78 77 VAL A C 1
ATOM 636 O O . VAL A 1 77 ? 137.127 107.399 139.720 1.00 85.78 77 VAL A O 1
ATOM 640 N N . ALA A 1 78 ? 138.814 108.468 138.684 1.00 83.86 78 ALA A N 1
ATOM 641 C CA . ALA A 1 78 ? 137.966 108.886 137.576 1.00 83.86 78 ALA A CA 1
ATOM 642 C C . ALA A 1 78 ? 137.432 107.697 136.790 1.00 83.86 78 ALA A C 1
ATOM 643 O O . ALA A 1 78 ? 136.315 107.755 136.265 1.00 83.86 78 ALA A O 1
ATOM 645 N N . ILE A 1 79 ? 138.209 106.617 136.691 1.00 82.16 79 ILE A N 1
ATOM 646 C CA . ILE A 1 79 ? 137.731 105.432 135.986 1.00 82.16 79 ILE A CA 1
ATOM 647 C C . ILE A 1 79 ? 136.502 104.858 136.679 1.00 82.16 79 ILE A C 1
ATOM 648 O O . ILE A 1 79 ? 135.512 104.512 136.024 1.00 82.16 79 ILE A O 1
ATOM 653 N N . LYS A 1 80 ? 136.539 104.748 138.008 1.00 80.82 80 LYS A N 1
ATOM 654 C CA . LYS A 1 80 ? 135.370 104.258 138.732 1.00 80.82 80 LYS A CA 1
ATOM 655 C C . LYS A 1 80 ? 134.206 105.239 138.644 1.00 80.82 80 LYS A C 1
ATOM 656 O O . LYS A 1 80 ? 133.045 104.824 138.503 1.00 80.82 80 LYS A O 1
ATOM 662 N N . PHE A 1 81 ? 134.491 106.542 138.731 1.00 72.15 81 PHE A N 1
ATOM 663 C CA . PHE A 1 81 ? 133.417 107.525 138.647 1.00 72.15 81 PHE A CA 1
ATOM 664 C C . PHE A 1 81 ? 132.706 107.460 137.308 1.00 72.15 81 PHE A C 1
ATOM 665 O O . PHE A 1 81 ? 131.477 107.563 137.254 1.00 72.15 81 PHE A O 1
ATOM 673 N N . LEU A 1 82 ? 133.456 107.303 136.217 1.00 70.91 82 LEU A N 1
ATOM 674 C CA . LEU A 1 82 ? 132.833 107.223 134.902 1.00 70.91 82 LEU A CA 1
ATOM 675 C C . LEU A 1 82 ? 131.966 105.979 134.772 1.00 70.91 82 LEU A C 1
ATOM 676 O O . LEU A 1 82 ? 130.874 106.037 134.198 1.00 70.91 82 LEU A O 1
ATOM 681 N N . ASP A 1 83 ? 132.436 104.842 135.287 1.00 71.88 83 ASP A N 1
ATOM 682 C CA . ASP A 1 83 ? 131.656 103.615 135.188 1.00 71.88 83 ASP A CA 1
ATOM 683 C C . ASP A 1 83 ? 130.362 103.715 135.982 1.00 71.88 83 ASP A C 1
ATOM 684 O O . ASP A 1 83 ? 129.303 103.273 135.517 1.00 71.88 83 ASP A O 1
ATOM 689 N N . VAL A 1 84 ? 130.424 104.300 137.182 1.00 69.78 84 VAL A N 1
ATOM 690 C CA . VAL A 1 84 ? 129.222 104.405 138.007 1.00 69.78 84 VAL A CA 1
ATOM 691 C C . VAL A 1 84 ? 128.161 105.252 137.310 1.00 69.78 84 VAL A C 1
ATOM 692 O O . VAL A 1 84 ? 126.973 104.912 137.317 1.00 69.78 84 VAL A O 1
ATOM 696 N N . LEU A 1 85 ? 128.569 106.362 136.699 1.00 62.83 85 LEU A N 1
ATOM 697 C CA . LEU A 1 85 ? 127.628 107.215 135.989 1.00 62.83 85 LEU A CA 1
ATOM 698 C C . LEU A 1 85 ? 127.170 106.617 134.666 1.00 62.83 85 LEU A C 1
ATOM 699 O O . LEU A 1 85 ? 126.036 106.874 134.253 1.00 62.83 85 LEU A O 1
ATOM 704 N N . PHE A 1 86 ? 128.013 105.835 133.985 1.00 62.46 86 PHE A N 1
ATOM 705 C CA . PHE A 1 86 ? 127.574 105.193 132.749 1.00 62.46 86 PHE A CA 1
ATOM 706 C C . PHE A 1 86 ? 126.522 104.126 133.016 1.00 62.46 86 PHE A C 1
ATOM 707 O O . PHE A 1 86 ? 125.499 104.071 132.324 1.00 62.46 86 PHE A O 1
ATOM 715 N N . LYS A 1 87 ? 126.749 103.262 134.009 1.00 62.92 87 LYS A N 1
ATOM 716 C CA . LYS A 1 87 ? 125.752 102.230 134.276 1.00 62.92 87 LYS A CA 1
ATOM 717 C C . LYS A 1 87 ? 124.433 102.838 134.723 1.00 62.92 87 LYS A C 1
ATOM 718 O O . LYS A 1 87 ? 123.366 102.385 134.298 1.00 62.92 87 LYS A O 1
ATOM 724 N N . GLY A 1 88 ? 124.483 103.859 135.568 1.00 64.20 88 GLY A N 1
ATOM 725 C CA . GLY A 1 88 ? 123.288 104.593 135.925 1.00 64.20 88 GLY A CA 1
ATOM 726 C C . GLY A 1 88 ? 122.389 103.850 136.896 1.00 64.20 88 GLY A C 1
ATOM 727 O O . GLY A 1 88 ? 122.807 102.950 137.628 1.00 64.20 88 GLY A O 1
ATOM 728 N N . GLY A 1 89 ? 121.127 104.252 136.898 1.00 70.34 89 GLY A N 1
ATOM 729 C CA . GLY A 1 89 ? 120.149 103.656 137.779 1.00 70.34 89 GLY A CA 1
ATOM 730 C C . GLY A 1 89 ? 120.130 104.294 139.152 1.00 70.34 89 GLY A C 1
ATOM 731 O O . GLY A 1 89 ? 120.575 105.423 139.372 1.00 70.34 89 GLY A O 1
ATOM 732 N N . ALA A 1 90 ? 119.580 103.537 140.094 1.00 73.78 90 ALA A N 1
ATOM 733 C CA . ALA A 1 90 ? 119.485 103.944 141.491 1.00 73.78 90 ALA A CA 1
ATOM 734 C C . ALA A 1 90 ? 120.845 104.241 142.123 1.00 73.78 90 ALA A C 1
ATOM 735 O O . ALA A 1 90 ? 120.963 105.235 142.849 1.00 73.78 90 ALA A O 1
ATOM 737 N N . PRO A 1 91 ? 121.888 103.430 141.901 1.00 73.55 91 PRO A N 1
ATOM 738 C CA . PRO A 1 91 ? 123.176 103.717 142.552 1.00 73.55 91 PRO A CA 1
ATOM 739 C C . PRO A 1 91 ? 123.797 105.047 142.159 1.00 73.55 91 PRO A C 1
ATOM 740 O O . PRO A 1 91 ? 124.688 105.519 142.876 1.00 73.55 91 PRO A O 1
ATOM 744 N N . SER A 1 92 ? 123.375 105.663 141.056 1.00 71.38 92 SER A N 1
ATOM 745 C CA . SER A 1 92 ? 123.944 106.925 140.607 1.00 71.38 92 SER A CA 1
ATOM 746 C C . SER A 1 92 ? 123.181 108.129 141.137 1.00 71.38 92 SER A C 1
ATOM 747 O O . SER A 1 92 ? 123.246 109.207 140.540 1.00 71.38 92 SER A O 1
ATOM 750 N N . SER A 1 93 ? 122.443 107.964 142.234 1.00 74.91 93 SER A N 1
ATOM 751 C CA . SER A 1 93 ? 121.658 109.072 142.766 1.00 74.91 93 SER A CA 1
ATOM 752 C C . SER A 1 93 ? 122.537 110.075 143.498 1.00 74.91 93 SER A C 1
ATOM 753 O O . SER A 1 93 ? 122.208 111.265 143.568 1.00 74.91 93 SER A O 1
ATOM 756 N N . SER A 1 94 ? 123.660 109.618 144.051 1.00 73.11 94 SER A N 1
ATOM 757 C CA . SER A 1 94 ? 124.523 110.450 144.878 1.00 73.11 94 SER A CA 1
ATOM 758 C C . SER A 1 94 ? 125.762 110.932 144.133 1.00 73.11 94 SER A C 1
ATOM 759 O O . SER A 1 94 ? 126.753 111.313 144.764 1.00 73.11 94 SER A O 1
ATOM 762 N N . CYS A 1 95 ? 125.734 110.920 142.801 1.00 70.93 95 CYS A N 1
ATOM 763 C CA . CYS A 1 95 ? 126.855 111.416 142.014 1.00 70.93 95 CYS A CA 1
ATOM 764 C C . CYS A 1 95 ? 126.894 112.933 141.924 1.00 70.93 95 CYS A C 1
ATOM 765 O O . CYS A 1 95 ? 127.893 113.482 141.452 1.00 70.93 95 CYS A O 1
ATOM 768 N N . TYR A 1 96 ? 125.848 113.623 142.367 1.00 69.20 96 TYR A N 1
ATOM 769 C CA . TYR A 1 96 ? 125.876 115.079 142.393 1.00 69.20 96 TYR A CA 1
ATOM 770 C C . TYR A 1 96 ? 126.827 115.622 143.446 1.00 69.20 96 TYR A C 1
ATOM 771 O O . TYR A 1 96 ? 126.969 116.842 143.560 1.00 69.20 96 TYR A O 1
ATOM 780 N N . SER A 1 97 ? 127.483 114.751 144.206 1.00 69.45 97 SER A N 1
ATOM 781 C CA . SER A 1 97 ? 128.434 115.149 145.229 1.00 69.45 97 SER A CA 1
ATOM 782 C C . SER A 1 97 ? 129.747 115.639 144.653 1.00 69.45 97 SER A C 1
ATOM 783 O O . SER A 1 97 ? 130.654 115.977 145.417 1.00 69.45 97 SER A O 1
ATOM 786 N N . LEU A 1 98 ? 129.879 115.676 143.330 1.00 67.91 98 LEU A N 1
ATOM 787 C CA . LEU A 1 98 ? 131.050 116.233 142.673 1.00 67.91 98 LEU A CA 1
ATOM 788 C C . LEU A 1 98 ? 130.967 117.743 142.516 1.00 67.91 98 LEU A C 1
ATOM 789 O O . LEU A 1 98 ? 132.003 118.395 142.358 1.00 67.91 98 LEU A O 1
ATOM 794 N N . PHE A 1 99 ? 129.767 118.318 142.571 1.00 66.03 99 PHE A N 1
ATOM 795 C CA . PHE A 1 99 ? 129.571 119.743 142.340 1.00 66.03 99 PHE A CA 1
ATOM 796 C C . PHE A 1 99 ? 129.069 120.456 143.589 1.00 66.03 99 PHE A C 1
ATOM 797 O O . PHE A 1 99 ? 128.910 121.679 143.578 1.00 66.03 99 PHE A O 1
ATOM 805 N N . TYR A 1 100 ? 128.817 119.716 144.663 1.00 71.08 100 TYR A N 1
ATOM 806 C CA . TYR A 1 100 ? 128.291 120.261 145.904 1.00 71.08 100 TYR A CA 1
ATOM 807 C C . TYR A 1 100 ? 129.397 120.304 146.946 1.00 71.08 100 TYR A C 1
ATOM 808 O O . TYR A 1 100 ? 130.140 119.336 147.122 1.00 71.08 100 TYR A O 1
ATOM 817 N N . GLU A 1 101 ? 129.504 121.439 147.636 1.00 75.35 101 GLU A N 1
ATOM 818 C CA . GLU A 1 101 ? 130.532 121.615 148.651 1.00 75.35 101 GLU A CA 1
ATOM 819 C C . GLU A 1 101 ? 130.074 121.235 150.050 1.00 75.35 101 GLU A C 1
ATOM 820 O O . GLU A 1 101 ? 130.890 120.743 150.835 1.00 75.35 101 GLU A O 1
ATOM 826 N N . ASP A 1 102 ? 128.797 121.423 150.371 1.00 74.05 102 ASP A N 1
ATOM 827 C CA . ASP A 1 102 ? 128.256 121.096 151.681 1.00 74.05 102 ASP A CA 1
ATOM 828 C C . ASP A 1 102 ? 127.698 119.683 151.746 1.00 74.05 102 ASP A C 1
ATOM 829 O O . ASP A 1 102 ? 126.866 119.395 152.610 1.00 74.05 102 ASP A O 1
ATOM 834 N N . PHE A 1 103 ? 128.135 118.799 150.853 1.00 72.72 103 PHE A N 1
ATOM 835 C CA . PHE A 1 103 ? 127.582 117.454 150.794 1.00 72.72 103 PHE A CA 1
ATOM 836 C C . PHE A 1 103 ? 127.876 116.692 152.078 1.00 72.72 103 PHE A C 1
ATOM 837 O O . PHE A 1 103 ? 128.975 116.773 152.630 1.00 72.72 103 PHE A O 1
ATOM 845 N N . ALA A 1 104 ? 126.882 115.948 152.554 1.00 79.10 104 ALA A N 1
ATOM 846 C CA . ALA A 1 104 ? 127.015 115.154 153.766 1.00 79.10 104 ALA A CA 1
ATOM 847 C C . ALA A 1 104 ? 126.676 113.707 153.457 1.00 79.10 104 ALA A C 1
ATOM 848 O O . ALA A 1 104 ? 125.574 113.411 152.989 1.00 79.10 104 ALA A O 1
ATOM 850 N N . LEU A 1 105 ? 127.615 112.812 153.731 1.00 84.89 105 LEU A N 1
ATOM 851 C CA . LEU A 1 105 ? 127.427 111.391 153.481 1.00 84.89 105 LEU A CA 1
ATOM 852 C C . LEU A 1 105 ? 126.695 110.774 154.675 1.00 84.89 105 LEU A C 1
ATOM 853 O O . LEU A 1 105 ? 126.432 111.435 155.682 1.00 84.89 105 LEU A O 1
ATOM 858 N N . ARG A 1 106 ? 126.326 109.501 154.567 1.00 93.55 106 ARG A N 1
ATOM 859 C CA . ARG A 1 106 ? 125.745 108.779 155.689 1.00 93.55 106 ARG A CA 1
ATOM 860 C C . ARG A 1 106 ? 126.525 107.489 155.881 1.00 93.55 106 ARG A C 1
ATOM 861 O O . ARG A 1 106 ? 126.621 106.679 154.955 1.00 93.55 106 ARG A O 1
ATOM 869 N N . ASP A 1 107 ? 127.082 107.306 157.080 1.00 114.46 107 ASP A N 1
ATOM 870 C CA . ASP A 1 107 ? 127.865 106.105 157.355 1.00 114.46 107 ASP A CA 1
ATOM 871 C C . ASP A 1 107 ? 126.975 104.873 157.468 1.00 114.46 107 ASP A C 1
ATOM 872 O O . ASP A 1 107 ? 127.463 103.740 157.396 1.00 114.46 107 ASP A O 1
ATOM 877 N N . LYS A 1 108 ? 125.672 105.073 157.647 1.00 117.48 108 LYS A N 1
ATOM 878 C CA . LYS A 1 108 ? 124.730 103.965 157.745 1.00 117.48 108 LYS A CA 1
ATOM 879 C C . LYS A 1 108 ? 123.856 103.924 156.495 1.00 117.48 108 LYS A C 1
ATOM 880 O O . LYS A 1 108 ? 123.421 104.969 155.998 1.00 117.48 108 LYS A O 1
ATOM 886 N N . ALA A 1 109 ? 123.607 102.722 155.984 1.00 124.33 109 ALA A N 1
ATOM 887 C CA . ALA A 1 109 ? 122.795 102.573 154.786 1.00 124.33 109 ALA A CA 1
ATOM 888 C C . ALA A 1 109 ? 121.317 102.738 155.116 1.00 124.33 109 ALA A C 1
ATOM 889 O O . ALA A 1 109 ? 120.875 102.483 156.239 1.00 124.33 109 ALA A O 1
ATOM 891 N N . LYS A 1 110 ? 120.550 103.182 154.121 1.00 118.69 110 LYS A N 1
ATOM 892 C CA . LYS A 1 110 ? 119.118 103.370 154.310 1.00 118.69 110 LYS A CA 1
ATOM 893 C C . LYS A 1 110 ? 118.435 102.022 154.492 1.00 118.69 110 LYS A C 1
ATOM 894 O O . LYS A 1 110 ? 118.755 101.051 153.798 1.00 118.69 110 LYS A O 1
ATOM 900 N N . TYR A 1 111 ? 117.494 101.960 155.433 1.00 145.13 111 TYR A N 1
ATOM 901 C CA . TYR A 1 111 ? 116.768 100.724 155.722 1.00 145.13 111 TYR A CA 1
ATOM 902 C C . TYR A 1 111 ? 115.574 100.633 154.777 1.00 145.13 111 TYR A C 1
ATOM 903 O O . TYR A 1 111 ? 114.449 101.027 155.094 1.00 145.13 111 TYR A O 1
ATOM 912 N N . SER A 1 112 ? 115.835 100.096 153.589 1.00 142.59 112 SER A N 1
ATOM 913 C CA . SER A 1 112 ? 114.795 99.954 152.583 1.00 142.59 112 SER A CA 1
ATOM 914 C C . SER A 1 112 ? 113.753 98.937 153.028 1.00 142.59 112 SER A C 1
ATOM 915 O O . SER A 1 112 ? 113.967 98.163 153.965 1.00 142.59 112 SER A O 1
ATOM 918 N N . GLY A 1 113 ? 112.603 98.958 152.354 1.00 150.09 113 GLY A N 1
ATOM 919 C CA . GLY A 1 113 ? 111.569 97.990 152.665 1.00 150.09 113 GLY A CA 1
ATOM 920 C C . GLY A 1 113 ? 112.014 96.566 152.410 1.00 150.09 113 GLY A C 1
ATOM 921 O O . GLY A 1 113 ? 111.811 95.689 153.254 1.00 150.09 113 GLY A O 1
ATOM 922 N N . ALA A 1 114 ? 112.677 96.328 151.275 1.00 153.30 114 ALA A N 1
ATOM 923 C CA . ALA A 1 114 ? 113.161 94.989 150.962 1.00 153.30 114 ALA A CA 1
ATOM 924 C C . ALA A 1 114 ? 114.035 94.453 152.084 1.00 153.30 114 ALA A C 1
ATOM 925 O O . ALA A 1 114 ? 113.978 93.263 152.410 1.00 153.30 114 ALA A O 1
ATOM 927 N N . LYS A 1 115 ? 114.814 95.330 152.718 1.00 152.76 115 LYS A N 1
ATOM 928 C CA . LYS A 1 115 ? 115.544 94.938 153.917 1.00 152.76 115 LYS A CA 1
ATOM 929 C C . LYS A 1 115 ? 114.585 94.503 155.019 1.00 152.76 115 LYS A C 1
ATOM 930 O O . LYS A 1 115 ? 114.831 93.515 155.717 1.00 152.76 115 LYS A O 1
ATOM 936 N N . ARG A 1 116 ? 113.482 95.235 155.192 1.00 155.39 116 ARG A N 1
ATOM 937 C CA . ARG A 1 116 ? 112.479 94.845 156.177 1.00 155.39 116 ARG A CA 1
ATOM 938 C C . ARG A 1 116 ? 111.961 93.429 155.936 1.00 155.39 116 ARG A C 1
ATOM 939 O O . ARG A 1 116 ? 112.121 92.569 156.820 1.00 155.39 116 ARG A O 1
ATOM 947 N N . GLU A 1 117 ? 111.380 93.157 154.754 1.00 160.32 117 GLU A N 1
ATOM 948 C CA . GLU A 1 117 ? 110.870 91.806 154.502 1.00 160.32 117 GLU A CA 1
ATOM 949 C C . GLU A 1 117 ? 111.978 90.762 154.476 1.00 160.32 117 GLU A C 1
ATOM 950 O O . GLU A 1 117 ? 111.695 89.571 154.641 1.00 160.32 117 GLU A O 1
ATOM 956 N N . PHE A 1 118 ? 113.233 91.167 154.277 1.00 165.38 118 PHE A N 1
ATOM 957 C CA . PHE A 1 118 ? 114.342 90.242 154.452 1.00 165.38 118 PHE A CA 1
ATOM 958 C C . PHE A 1 118 ? 114.705 90.023 155.915 1.00 165.38 118 PHE A C 1
ATOM 959 O O . PHE A 1 118 ? 115.394 89.047 156.224 1.00 165.38 118 PHE A O 1
ATOM 967 N N . ILE A 1 119 ? 114.250 90.898 156.814 1.00 165.13 119 ILE A N 1
ATOM 968 C CA . ILE A 1 119 ? 114.566 90.791 158.237 1.00 165.13 119 ILE A CA 1
ATOM 969 C C . ILE A 1 119 ? 113.506 90.059 159.059 1.00 165.13 119 ILE A C 1
ATOM 970 O O . ILE A 1 119 ? 113.887 89.328 159.990 1.00 165.13 119 ILE A O 1
ATOM 975 N N . GLU A 1 120 ? 112.202 90.199 158.761 1.00 167.23 120 GLU A N 1
ATOM 976 C CA . GLU A 1 120 ? 111.239 89.494 159.622 1.00 167.23 120 GLU A CA 1
ATOM 977 C C . GLU A 1 120 ? 111.485 87.988 159.632 1.00 167.23 120 GLU A C 1
ATOM 978 O O . GLU A 1 120 ? 111.477 87.360 160.697 1.00 167.23 120 GLU A O 1
ATOM 984 N N . GLY A 1 121 ? 111.702 87.391 158.465 1.00 172.80 121 GLY A N 1
ATOM 985 C CA . GLY A 1 121 ? 111.699 85.944 158.385 1.00 172.80 121 GLY A CA 1
ATOM 986 C C . GLY A 1 121 ? 113.028 85.307 158.042 1.00 172.80 121 GLY A C 1
ATOM 987 O O . GLY A 1 121 ? 113.065 84.290 157.346 1.00 172.80 121 GLY A O 1
ATOM 988 N N . LEU A 1 122 ? 114.129 85.891 158.519 1.00 177.16 122 LEU A N 1
ATOM 989 C CA . LEU A 1 122 ? 115.437 85.299 158.260 1.00 177.16 122 LEU A CA 1
ATOM 990 C C . LEU A 1 122 ? 115.635 84.022 159.068 1.00 177.16 122 LEU A C 1
ATOM 991 O O . LEU A 1 122 ? 116.243 83.060 158.584 1.00 177.16 122 LEU A O 1
ATOM 996 N N . ALA A 1 123 ? 115.129 83.995 160.304 1.00 178.02 123 ALA A N 1
ATOM 997 C CA . ALA A 1 123 ? 115.310 82.823 161.156 1.00 178.02 123 ALA A CA 1
ATOM 998 C C . ALA A 1 123 ? 114.519 81.629 160.638 1.00 178.02 123 ALA A C 1
ATOM 999 O O . ALA A 1 123 ? 115.021 80.498 160.630 1.00 178.02 123 ALA A O 1
ATOM 1001 N N . THR A 1 124 ? 113.282 81.857 160.199 1.00 178.79 124 THR A N 1
ATOM 1002 C CA . THR A 1 124 ? 112.398 80.791 159.749 1.00 178.79 124 THR A CA 1
ATOM 1003 C C . THR A 1 124 ? 112.582 80.455 158.273 1.00 178.79 124 THR A C 1
ATOM 1004 O O . THR A 1 124 ? 111.679 79.870 157.662 1.00 178.79 124 THR A O 1
ATOM 1008 N N . MET A 1 125 ? 113.728 80.800 157.691 1.00 179.40 125 MET A N 1
ATOM 1009 C CA . MET A 1 125 ? 113.978 80.591 156.276 1.00 179.40 125 MET A CA 1
ATOM 1010 C C . MET A 1 125 ? 115.282 79.829 156.098 1.00 179.40 125 MET A C 1
ATOM 1011 O O . MET A 1 125 ? 116.324 80.272 156.599 1.00 179.40 125 MET A O 1
ATOM 1016 N N . PRO A 1 126 ? 115.269 78.694 155.405 1.00 181.49 126 PRO A N 1
ATOM 1017 C CA . PRO A 1 126 ? 116.406 77.770 155.461 1.00 181.49 126 PRO A CA 1
ATOM 1018 C C . PRO A 1 126 ? 117.607 78.247 154.656 1.00 181.49 126 PRO A C 1
ATOM 1019 O O . PRO A 1 126 ? 117.558 79.240 153.928 1.00 181.49 126 PRO A O 1
ATOM 1023 N N . LEU A 1 127 ? 118.702 77.492 154.799 1.00 181.42 127 LEU A N 1
ATOM 1024 C CA . LEU A 1 127 ? 119.990 77.828 154.199 1.00 181.42 127 LEU A CA 1
ATOM 1025 C C . LEU A 1 127 ? 119.966 77.843 152.677 1.00 181.42 127 LEU A C 1
ATOM 1026 O O . LEU A 1 127 ? 120.631 78.695 152.077 1.00 181.42 127 LEU A O 1
ATOM 1031 N N . ASP A 1 128 ? 119.233 76.931 152.039 1.00 182.37 128 ASP A N 1
ATOM 1032 C CA . ASP A 1 128 ? 119.189 76.896 150.583 1.00 182.37 128 ASP A CA 1
ATOM 1033 C C . ASP A 1 128 ? 118.540 78.136 149.983 1.00 182.37 128 ASP A C 1
ATOM 1034 O O . ASP A 1 128 ? 118.655 78.351 148.771 1.00 182.37 128 ASP A O 1
ATOM 1039 N N . LYS A 1 129 ? 117.863 78.948 150.794 1.00 180.12 129 LYS A N 1
ATOM 1040 C CA . LYS A 1 129 ? 117.291 80.209 150.349 1.00 180.12 129 LYS A CA 1
ATOM 1041 C C . LYS A 1 129 ? 118.085 81.417 150.836 1.00 180.12 129 LYS A C 1
ATOM 1042 O O . LYS A 1 129 ? 117.626 82.553 150.675 1.00 180.12 129 LYS A O 1
ATOM 1048 N N . ILE A 1 130 ? 119.258 81.202 151.431 1.00 179.83 130 ILE A N 1
ATOM 1049 C CA . ILE A 1 130 ? 120.157 82.283 151.822 1.00 179.83 130 ILE A CA 1
ATOM 1050 C C . ILE A 1 130 ? 121.212 82.558 150.760 1.00 179.83 130 ILE A C 1
ATOM 1051 O O . ILE A 1 130 ? 122.040 83.463 150.935 1.00 179.83 130 ILE A O 1
ATOM 1056 N N . ILE A 1 131 ? 121.207 81.809 149.662 1.00 178.81 131 ILE A N 1
ATOM 1057 C CA . ILE A 1 131 ? 122.134 82.051 148.565 1.00 178.81 131 ILE A CA 1
ATOM 1058 C C . ILE A 1 131 ? 121.467 82.690 147.354 1.00 178.81 131 ILE A C 1
ATOM 1059 O O . ILE A 1 131 ? 122.034 83.637 146.784 1.00 178.81 131 ILE A O 1
ATOM 1064 N N . GLU A 1 132 ? 120.289 82.220 146.939 1.00 177.08 132 GLU A N 1
ATOM 1065 C CA . GLU A 1 132 ? 119.651 82.744 145.735 1.00 177.08 132 GLU A CA 1
ATOM 1066 C C . GLU A 1 132 ? 119.263 84.212 145.894 1.00 177.08 132 GLU A C 1
ATOM 1067 O O . GLU A 1 132 ? 119.392 85.002 144.952 1.00 177.08 132 GLU A O 1
ATOM 1073 N N . ARG A 1 133 ? 118.782 84.597 147.077 1.00 169.17 133 ARG A N 1
ATOM 1074 C CA . ARG A 1 133 ? 118.342 85.974 147.280 1.00 169.17 133 ARG A CA 1
ATOM 1075 C C . ARG A 1 133 ? 119.520 86.941 147.279 1.00 169.17 133 ARG A C 1
ATOM 1076 O O . ARG A 1 133 ? 119.418 88.054 146.750 1.00 169.17 133 ARG A O 1
ATOM 1084 N N . ILE A 1 134 ? 120.651 86.526 147.853 1.00 171.22 134 ILE A N 1
ATOM 1085 C CA . ILE A 1 134 ? 121.780 87.417 148.092 1.00 171.22 134 ILE A CA 1
ATOM 1086 C C . ILE A 1 134 ? 122.799 87.399 146.956 1.00 171.22 134 ILE A C 1
ATOM 1087 O O . ILE A 1 134 ? 123.553 88.370 146.798 1.00 171.22 134 ILE A O 1
ATOM 1092 N N . ARG A 1 135 ? 122.811 86.356 146.121 1.00 172.14 135 ARG A N 1
ATOM 1093 C CA . ARG A 1 135 ? 123.782 86.304 145.030 1.00 172.14 135 ARG A CA 1
ATOM 1094 C C . ARG A 1 135 ? 123.576 87.441 144.034 1.00 172.14 135 ARG A C 1
ATOM 1095 O O . ARG A 1 135 ? 124.512 87.823 143.321 1.00 172.14 135 ARG A O 1
ATOM 1103 N N . GLN A 1 136 ? 122.365 87.998 143.969 1.00 168.04 136 GLN A N 1
ATOM 1104 C CA . GLN A 1 136 ? 122.100 89.069 143.013 1.00 168.04 136 GLN A CA 1
ATOM 1105 C C . GLN A 1 136 ? 122.353 90.438 143.635 1.00 168.04 136 GLN A C 1
ATOM 1106 O O . GLN A 1 136 ? 123.031 91.284 143.040 1.00 168.04 136 GLN A O 1
ATOM 1112 N N . ASP A 1 137 ? 121.808 90.679 144.826 1.00 167.92 137 ASP A N 1
ATOM 1113 C CA . ASP A 1 137 ? 121.944 91.979 145.472 1.00 167.92 137 ASP A CA 1
ATOM 1114 C C . ASP A 1 137 ? 123.399 92.213 145.861 1.00 167.92 137 ASP A C 1
ATOM 1115 O O . ASP A 1 137 ? 124.012 91.378 146.533 1.00 167.92 137 ASP A O 1
ATOM 1120 N N . GLU A 1 138 ? 123.951 93.352 145.440 1.00 166.54 138 GLU A N 1
ATOM 1121 C CA . GLU A 1 138 ? 125.352 93.641 145.727 1.00 166.54 138 GLU A CA 1
ATOM 1122 C C . GLU A 1 138 ? 125.543 94.046 147.184 1.00 166.54 138 GLU A C 1
ATOM 1123 O O . GLU A 1 138 ? 126.530 93.661 147.821 1.00 166.54 138 GLU A O 1
ATOM 1129 N N . GLN A 1 139 ? 124.615 94.839 147.724 1.00 159.61 139 GLN A N 1
ATOM 1130 C CA . GLN A 1 139 ? 124.743 95.298 149.104 1.00 159.61 139 GLN A CA 1
ATOM 1131 C C . GLN A 1 139 ? 124.710 94.128 150.077 1.00 159.61 139 GLN A C 1
ATOM 1132 O O . GLN A 1 139 ? 125.503 94.067 151.024 1.00 159.61 139 GLN A O 1
ATOM 1138 N N . LEU A 1 140 ? 123.798 93.181 149.856 1.00 166.82 140 LEU A N 1
ATOM 1139 C CA . LEU A 1 140 ? 123.701 92.027 150.739 1.00 166.82 140 LEU A CA 1
ATOM 1140 C C . LEU A 1 140 ? 124.827 91.030 150.508 1.00 166.82 140 LEU A C 1
ATOM 1141 O O . LEU A 1 140 ? 125.101 90.210 151.389 1.00 166.82 140 LEU A O 1
ATOM 1146 N N . SER A 1 141 ? 125.496 91.094 149.356 1.00 165.82 141 SER A N 1
ATOM 1147 C CA . SER A 1 141 ? 126.535 90.132 149.007 1.00 165.82 141 SER A CA 1
ATOM 1148 C C . SER A 1 141 ? 127.822 90.399 149.775 1.00 165.82 141 SER A C 1
ATOM 1149 O O . SER A 1 141 ? 128.819 89.693 149.591 1.00 165.82 141 SER A O 1
ATOM 1152 N N . LYS A 1 142 ? 127.814 91.417 150.629 1.00 163.67 142 LYS A N 1
ATOM 1153 C CA . LYS A 1 142 ? 128.967 91.732 151.458 1.00 163.67 142 LYS A CA 1
ATOM 1154 C C . LYS A 1 142 ? 129.067 90.851 152.696 1.00 163.67 142 LYS A C 1
ATOM 1155 O O . LYS A 1 142 ? 130.070 90.929 153.414 1.00 163.67 142 LYS A O 1
ATOM 1161 N N . ILE A 1 143 ? 128.063 90.022 152.962 1.00 173.21 143 ILE A N 1
ATOM 1162 C CA . ILE A 1 143 ? 128.035 89.129 154.114 1.00 173.21 143 ILE A CA 1
ATOM 1163 C C . ILE A 1 143 ? 127.790 87.711 153.601 1.00 173.21 143 ILE A C 1
ATOM 1164 O O . ILE A 1 143 ? 126.851 87.490 152.821 1.00 173.21 143 ILE A O 1
ATOM 1169 N N . PRO A 1 144 ? 128.602 86.729 153.994 1.00 179.54 144 PRO A N 1
ATOM 1170 C CA . PRO A 1 144 ? 128.359 85.348 153.558 1.00 179.54 144 PRO A CA 1
ATOM 1171 C C . PRO A 1 144 ? 127.026 84.821 154.071 1.00 179.54 144 PRO A C 1
ATOM 1172 O O . PRO A 1 144 ? 126.513 85.267 155.100 1.00 179.54 144 PRO A O 1
ATOM 1176 N N . ALA A 1 145 ? 126.468 83.859 153.332 1.00 181.91 145 ALA A N 1
ATOM 1177 C CA . ALA A 1 145 ? 125.134 83.351 153.641 1.00 181.91 145 ALA A CA 1
ATOM 1178 C C . ALA A 1 145 ? 125.079 82.705 155.020 1.00 181.91 145 ALA A C 1
ATOM 1179 O O . ALA A 1 145 ? 124.092 82.861 155.749 1.00 181.91 145 ALA A O 1
ATOM 1181 N N . GLU A 1 146 ? 126.123 81.958 155.389 1.00 185.37 146 GLU A N 1
ATOM 1182 C CA . GLU A 1 146 ? 126.135 81.300 156.692 1.00 185.37 146 GLU A CA 1
ATOM 1183 C C . GLU A 1 146 ? 126.150 82.317 157.829 1.00 185.37 146 GLU A C 1
ATOM 1184 O O . GLU A 1 146 ? 125.527 82.097 158.876 1.00 185.37 146 GLU A O 1
ATOM 1190 N N . GLU A 1 147 ? 126.853 83.438 157.642 1.00 181.40 147 GLU A N 1
ATOM 1191 C CA . GLU A 1 147 ? 126.798 84.508 158.633 1.00 181.40 147 GLU A CA 1
ATOM 1192 C C . GLU A 1 147 ? 125.386 85.062 158.757 1.00 181.40 147 GLU A C 1
ATOM 1193 O O . GLU A 1 147 ? 124.909 85.325 159.867 1.00 181.40 147 GLU A O 1
ATOM 1199 N N . TRP A 1 148 ? 124.698 85.238 157.627 1.00 179.22 148 TRP A N 1
ATOM 1200 C CA . TRP A 1 148 ? 123.306 85.673 157.669 1.00 179.22 148 TRP A CA 1
ATOM 1201 C C . TRP A 1 148 ? 122.456 84.693 158.465 1.00 179.22 148 TRP A C 1
ATOM 1202 O O . TRP A 1 148 ? 121.648 85.095 159.311 1.00 179.22 148 TRP A O 1
ATOM 1213 N N . LEU 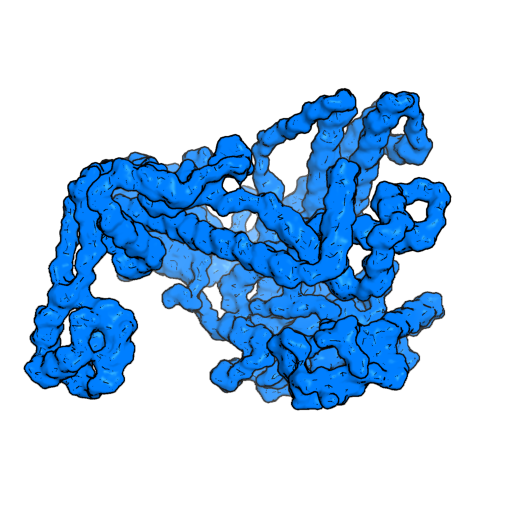A 1 149 ? 122.634 83.394 158.209 1.00 182.06 149 LEU A N 1
ATOM 1214 C CA . LEU A 1 149 ? 121.818 82.389 158.882 1.00 182.06 149 LEU A CA 1
ATOM 1215 C C . LEU A 1 149 ? 122.065 82.392 160.385 1.00 182.06 149 LEU A C 1
ATOM 1216 O O . LEU A 1 149 ? 121.118 82.357 161.177 1.00 182.06 149 LEU A O 1
ATOM 1221 N N . ILE A 1 150 ? 123.333 82.440 160.801 1.00 182.74 150 ILE A N 1
ATOM 1222 C CA . ILE A 1 150 ? 123.629 82.392 162.233 1.00 182.74 150 ILE A CA 1
ATOM 1223 C C . ILE A 1 150 ? 123.147 83.668 162.920 1.00 182.74 150 ILE A C 1
ATOM 1224 O O . ILE A 1 150 ? 122.590 83.625 164.026 1.00 182.74 150 ILE A O 1
ATOM 1229 N N . LEU A 1 151 ? 123.331 84.820 162.265 1.00 181.00 151 LEU A N 1
ATOM 1230 C CA . LEU A 1 151 ? 122.874 86.082 162.837 1.00 181.00 151 LEU A CA 1
ATOM 1231 C C . LEU A 1 151 ? 121.360 86.089 163.003 1.00 181.00 151 LEU A C 1
ATOM 1232 O O . LEU A 1 151 ? 120.838 86.534 164.030 1.00 181.00 151 LEU A O 1
ATOM 1237 N N . GLY A 1 152 ? 120.636 85.593 161.998 1.00 181.10 152 GLY A N 1
ATOM 1238 C CA . GLY A 1 152 ? 119.191 85.501 162.123 1.00 181.10 152 GLY A CA 1
ATOM 1239 C C . GLY A 1 152 ? 118.761 84.501 163.179 1.00 181.10 152 GLY A C 1
ATOM 1240 O O . GLY A 1 152 ? 117.752 84.698 163.860 1.00 181.10 152 GLY A O 1
ATOM 1241 N N . ALA A 1 153 ? 119.518 83.412 163.325 1.00 182.22 153 ALA A N 1
ATOM 1242 C CA . ALA A 1 153 ? 119.131 82.360 164.258 1.00 182.22 153 ALA A CA 1
ATOM 1243 C C . ALA A 1 153 ? 119.294 82.802 165.707 1.00 182.22 153 ALA A C 1
ATOM 1244 O O . ALA A 1 153 ? 118.388 82.605 166.525 1.00 182.22 153 ALA A O 1
ATOM 1246 N N . GLU A 1 154 ? 120.434 83.403 166.049 1.00 182.82 154 GLU A N 1
ATOM 1247 C CA . GLU A 1 154 ? 120.725 83.705 167.446 1.00 182.82 154 GLU A CA 1
ATOM 1248 C C . GLU A 1 154 ? 120.818 85.200 167.742 1.00 182.82 154 GLU A C 1
ATOM 1249 O O . GLU A 1 154 ? 121.656 85.612 168.549 1.00 182.82 154 GLU A O 1
ATOM 1255 N N . TYR A 1 155 ? 119.948 86.014 167.145 1.00 180.86 155 TYR A N 1
ATOM 1256 C CA . TYR A 1 155 ? 119.821 87.423 167.494 1.00 180.86 155 TYR A CA 1
ATOM 1257 C C . TYR A 1 155 ? 118.399 87.900 167.221 1.00 180.86 155 TYR A C 1
ATOM 1258 O O . TYR A 1 155 ? 117.651 87.288 166.453 1.00 180.86 155 TYR A O 1
ATOM 1267 N N . SER A 1 156 ? 118.031 89.012 167.873 1.00 177.18 156 SER A N 1
ATOM 1268 C CA . SER A 1 156 ? 116.746 89.673 167.692 1.00 177.18 156 SER A CA 1
ATOM 1269 C C . SER A 1 156 ? 116.777 90.570 166.454 1.00 177.18 156 SER A C 1
ATOM 1270 O O . SER A 1 156 ? 117.772 91.253 166.204 1.00 177.18 156 SER A O 1
ATOM 1273 N N . PRO A 1 157 ? 115.680 90.611 165.675 1.00 175.43 157 PRO A N 1
ATOM 1274 C CA . PRO A 1 157 ? 115.720 91.284 164.365 1.00 175.43 157 PRO A CA 1
ATOM 1275 C C . PRO A 1 157 ? 116.241 92.712 164.429 1.00 175.43 157 PRO A C 1
ATOM 1276 O O . PRO A 1 157 ? 116.976 93.157 163.538 1.00 175.43 157 PRO A O 1
ATOM 1280 N N . GLU A 1 158 ? 115.883 93.429 165.495 1.00 172.94 158 GLU A N 1
ATOM 1281 C CA . GLU A 1 158 ? 116.424 94.767 165.693 1.00 172.94 158 GLU A CA 1
ATOM 1282 C C . GLU A 1 158 ? 117.941 94.742 165.822 1.00 172.94 158 GLU A C 1
ATOM 1283 O O . GLU A 1 158 ? 118.623 95.623 165.287 1.00 172.94 158 GLU A O 1
ATOM 1289 N N . GLU A 1 159 ? 118.490 93.741 166.516 1.00 175.08 159 GLU A N 1
ATOM 1290 C CA . GLU A 1 159 ? 119.934 93.715 166.720 1.00 175.08 159 GLU A CA 1
ATOM 1291 C C . GLU A 1 159 ? 120.657 93.022 165.567 1.00 175.08 159 GLU A C 1
ATOM 1292 O O . GLU A 1 159 ? 121.890 93.072 165.493 1.00 175.08 159 GLU A O 1
ATOM 1298 N N . ILE A 1 160 ? 119.923 92.370 164.657 1.00 171.74 160 ILE A N 1
ATOM 1299 C CA . ILE A 1 160 ? 120.518 92.104 163.347 1.00 171.74 160 ILE A CA 1
ATOM 1300 C C . ILE A 1 160 ? 120.623 93.393 162.547 1.00 171.74 160 ILE A C 1
ATOM 1301 O O . ILE A 1 160 ? 121.677 93.696 161.977 1.00 171.74 160 ILE A O 1
ATOM 1306 N N . TRP A 1 161 ? 119.539 94.172 162.488 1.00 162.81 161 TRP A N 1
ATOM 1307 C CA . TRP A 1 161 ? 119.542 95.362 161.641 1.00 162.81 161 TRP A CA 1
ATOM 1308 C C . TRP A 1 161 ? 120.565 96.385 162.122 1.00 162.81 161 TRP A C 1
ATOM 1309 O O . TRP A 1 161 ? 121.304 96.964 161.317 1.00 162.81 161 TRP A O 1
ATOM 1320 N N . GLU A 1 162 ? 120.632 96.615 163.434 1.00 164.86 162 GLU A N 1
ATOM 1321 C CA . GLU A 1 162 ? 121.573 97.598 163.962 1.00 164.86 162 GLU A CA 1
ATOM 1322 C C . GLU A 1 162 ? 123.012 97.188 163.676 1.00 164.86 162 GLU A C 1
ATOM 1323 O O . GLU A 1 162 ? 123.862 98.030 163.363 1.00 164.86 162 GLU A O 1
ATOM 1329 N N . GLN A 1 163 ? 123.305 95.892 163.781 1.00 161.57 163 GLN A N 1
ATOM 1330 C CA . GLN A 1 163 ? 124.672 95.426 163.577 1.00 161.57 163 GLN A CA 1
ATOM 1331 C C . GLN A 1 163 ? 125.056 95.422 162.102 1.00 161.57 163 GLN A C 1
ATOM 1332 O O . GLN A 1 163 ? 126.169 95.823 161.748 1.00 161.57 163 GLN A O 1
ATOM 1338 N N . VAL A 1 164 ? 124.147 94.989 161.225 1.00 161.12 164 VAL A N 1
ATOM 1339 C CA . VAL A 1 164 ? 124.533 94.656 159.855 1.00 161.12 164 VAL A CA 1
ATOM 1340 C C . VAL A 1 164 ? 124.608 95.911 158.990 1.00 161.12 164 VAL A C 1
ATOM 1341 O O . VAL A 1 164 ? 125.187 95.895 157.897 1.00 161.12 164 VAL A O 1
ATOM 1345 N N . ALA A 1 165 ? 124.027 97.013 159.462 1.00 155.68 165 ALA A N 1
ATOM 1346 C CA . ALA A 1 165 ? 123.926 98.213 158.631 1.00 155.68 165 ALA A CA 1
ATOM 1347 C C . ALA A 1 165 ? 125.274 98.761 158.172 1.00 155.68 165 ALA A C 1
ATOM 1348 O O . ALA A 1 165 ? 125.412 99.057 156.973 1.00 155.68 165 ALA A O 1
ATOM 1350 N N . PRO A 1 166 ? 126.289 98.933 159.030 1.00 152.87 166 PRO A N 1
ATOM 1351 C CA . PRO A 1 166 ? 127.527 99.581 158.556 1.00 152.87 166 PRO A CA 1
ATOM 1352 C C . PRO A 1 166 ? 128.234 98.857 157.421 1.00 152.87 166 PRO A C 1
ATOM 1353 O O . PRO A 1 166 ? 128.832 99.525 156.569 1.00 152.87 166 PRO A O 1
ATOM 1357 N N . ARG A 1 167 ? 128.203 97.523 157.372 1.00 155.45 167 ARG A N 1
ATOM 1358 C CA . ARG A 1 167 ? 128.942 96.834 156.316 1.00 155.45 167 ARG A CA 1
ATOM 1359 C C . ARG A 1 167 ? 128.263 96.976 154.958 1.00 155.45 167 ARG A C 1
ATOM 1360 O O . ARG A 1 167 ? 128.943 97.145 153.940 1.00 155.45 167 ARG A O 1
ATOM 1368 N N . ILE A 1 168 ? 126.927 96.913 154.914 1.00 150.93 168 ILE A N 1
ATOM 1369 C CA . ILE A 1 168 ? 126.218 96.934 153.636 1.00 150.93 168 ILE A CA 1
ATOM 1370 C C . ILE A 1 168 ? 126.197 98.314 152.992 1.00 150.93 168 ILE A C 1
ATOM 1371 O O . ILE A 1 168 ? 125.596 98.477 151.921 1.00 150.93 168 ILE A O 1
ATOM 1376 N N . VAL A 1 169 ? 126.830 99.315 153.609 1.00 136.05 169 VAL A N 1
ATOM 1377 C CA . VAL A 1 169 ? 126.884 100.642 153.010 1.00 136.05 169 VAL A CA 1
ATOM 1378 C C . VAL A 1 169 ? 127.822 100.623 151.813 1.00 136.05 169 VAL A C 1
ATOM 1379 O O . VAL A 1 169 ? 128.932 100.080 151.880 1.00 136.05 169 VAL A O 1
ATOM 1383 N N . ASN A 1 170 ? 127.378 101.217 150.708 1.00 117.98 170 ASN A N 1
ATOM 1384 C CA . ASN A 1 170 ? 128.213 101.302 149.518 1.00 117.98 170 ASN A CA 1
ATOM 1385 C C . ASN A 1 170 ? 129.346 102.294 149.748 1.00 117.98 170 ASN A C 1
ATOM 1386 O O . ASN A 1 170 ? 129.122 103.406 150.237 1.00 117.98 170 ASN A O 1
ATOM 1391 N N . VAL A 1 171 ? 130.567 101.893 149.394 1.00 109.02 171 VAL A N 1
ATOM 1392 C CA . VAL A 1 171 ? 131.735 102.708 149.718 1.00 109.02 171 VAL A CA 1
ATOM 1393 C C . VAL A 1 171 ? 131.965 103.770 148.649 1.00 109.02 171 VAL A C 1
ATOM 1394 O O . VAL A 1 171 ? 132.433 104.876 148.941 1.00 109.02 171 VAL A O 1
ATOM 1398 N N . ASP A 1 172 ? 131.624 103.462 147.398 1.00 101.05 172 ASP A N 1
ATOM 1399 C CA . ASP A 1 172 ? 131.948 104.360 146.298 1.00 101.05 172 ASP A CA 1
ATOM 1400 C C . ASP A 1 172 ? 130.855 105.399 146.080 1.00 101.05 172 ASP A C 1
ATOM 1401 O O . ASP A 1 172 ? 130.739 105.967 144.991 1.00 101.05 172 ASP A O 1
ATOM 1406 N N . ARG A 1 173 ? 130.046 105.646 147.102 1.00 85.77 173 ARG A N 1
ATOM 1407 C CA . ARG A 1 173 ? 129.003 106.653 147.012 1.00 85.77 173 ARG A CA 1
ATOM 1408 C C . ARG A 1 173 ? 129.515 108.052 147.331 1.00 85.77 173 ARG A C 1
ATOM 1409 O O . ARG A 1 173 ? 128.830 109.032 147.025 1.00 85.77 173 ARG A O 1
ATOM 1417 N N . SER A 1 174 ? 130.700 108.165 147.930 1.00 80.45 174 SER A N 1
ATOM 1418 C CA . SER A 1 174 ? 131.380 109.440 148.107 1.00 80.45 174 SER A CA 1
ATOM 1419 C C . SER A 1 174 ? 132.499 109.630 147.097 1.00 80.45 174 SER A C 1
ATOM 1420 O O . SER A 1 174 ? 133.364 110.493 147.293 1.00 80.45 174 SER A O 1
ATOM 1423 N N . LEU A 1 175 ? 132.507 108.827 146.034 1.00 78.99 175 LEU A N 1
ATOM 1424 C CA . LEU A 1 175 ? 133.571 108.881 145.041 1.00 78.99 175 LEU A CA 1
ATOM 1425 C C . LEU A 1 175 ? 133.558 110.210 144.295 1.00 78.99 175 LEU A C 1
ATOM 1426 O O . LEU A 1 175 ? 134.609 110.836 144.089 1.00 78.99 175 LEU A O 1
ATOM 1431 N N . GLY A 1 176 ? 132.371 110.662 143.892 1.00 73.56 176 GLY A N 1
ATOM 1432 C CA . GLY A 1 176 ? 132.228 111.965 143.280 1.00 73.56 176 GLY A CA 1
ATOM 1433 C C . GLY A 1 176 ? 132.626 113.113 144.175 1.00 73.56 176 GLY A C 1
ATOM 1434 O O . GLY A 1 176 ? 133.149 114.111 143.672 1.00 73.56 176 GLY A O 1
ATOM 1435 N N . LYS A 1 177 ? 132.400 112.996 145.482 1.00 75.40 177 LYS A N 1
ATOM 1436 C CA . LYS A 1 177 ? 132.890 113.979 146.438 1.00 75.40 177 LYS A CA 1
ATOM 1437 C C . LYS A 1 177 ? 134.408 113.999 146.517 1.00 75.40 177 LYS A C 1
ATOM 1438 O O . LYS A 1 177 ? 135.019 115.066 146.426 1.00 75.40 177 LYS A O 1
ATOM 1444 N N . GLN A 1 178 ? 135.034 112.832 146.672 1.00 76.41 178 GLN A N 1
ATOM 1445 C CA . GLN A 1 178 ? 136.478 112.817 146.867 1.00 76.41 178 GLN A CA 1
ATOM 1446 C C . GLN A 1 178 ? 137.214 113.271 145.615 1.00 76.41 178 GLN A C 1
ATOM 1447 O O . GLN A 1 178 ? 138.284 113.884 145.717 1.00 76.41 178 GLN A O 1
ATOM 1453 N N . LEU A 1 179 ? 136.656 113.006 144.431 1.00 73.47 179 LEU A N 1
ATOM 1454 C CA . LEU A 1 179 ? 137.292 113.510 143.217 1.00 73.47 179 LEU A CA 1
ATOM 1455 C C . LEU A 1 179 ? 137.344 115.034 143.202 1.00 73.47 179 LEU A C 1
ATOM 1456 O O . LEU A 1 179 ? 138.337 115.617 142.748 1.00 73.47 179 LEU A O 1
ATOM 1461 N N . ARG A 1 180 ? 136.292 115.690 143.698 1.00 73.66 180 ARG A N 1
ATOM 1462 C CA . ARG A 1 180 ? 136.274 117.148 143.756 1.00 73.66 180 ARG A CA 1
ATOM 1463 C C . ARG A 1 180 ? 137.398 117.683 144.634 1.00 73.66 180 ARG A C 1
ATOM 1464 O O . ARG A 1 180 ? 138.042 118.680 144.293 1.00 73.66 180 ARG A O 1
ATOM 1472 N N . GLU A 1 181 ? 137.638 117.041 145.778 1.00 78.20 181 GLU A N 1
ATOM 1473 C CA . GLU A 1 181 ? 138.729 117.462 146.650 1.00 78.20 181 GLU A CA 1
ATOM 1474 C C . GLU A 1 181 ? 140.084 117.209 146.001 1.00 78.20 181 GLU A C 1
ATOM 1475 O O . GLU A 1 181 ? 141.010 118.015 146.143 1.00 78.20 181 GLU A O 1
ATOM 1481 N N . ARG A 1 182 ? 140.227 116.082 145.297 1.00 78.56 182 ARG A N 1
ATOM 1482 C CA . ARG A 1 182 ? 141.509 115.785 144.661 1.00 78.56 182 ARG A CA 1
ATOM 1483 C C . ARG A 1 182 ? 141.837 116.774 143.547 1.00 78.56 182 ARG A C 1
ATOM 1484 O O . ARG A 1 182 ? 142.988 117.205 143.419 1.00 78.56 182 ARG A O 1
ATOM 1492 N N . LEU A 1 183 ? 140.851 117.148 142.730 1.00 73.70 183 LEU A N 1
ATOM 1493 C CA . LEU A 1 183 ? 141.127 117.990 141.570 1.00 73.70 183 LEU A CA 1
ATOM 1494 C C . LEU A 1 183 ? 140.753 119.454 141.755 1.00 73.70 183 LEU A C 1
ATOM 1495 O O . LEU A 1 183 ? 141.154 120.281 140.930 1.00 73.70 183 LEU A O 1
ATOM 1500 N N . GLY A 1 184 ? 140.005 119.802 142.794 1.00 72.82 184 GLY A N 1
ATOM 1501 C CA . GLY A 1 184 ? 139.573 121.177 142.952 1.00 72.82 184 GLY A CA 1
ATOM 1502 C C . GLY A 1 184 ? 138.647 121.628 141.842 1.00 72.82 184 GLY A C 1
ATOM 1503 O O . GLY A 1 184 ? 138.977 122.535 141.074 1.00 72.82 184 GLY A O 1
ATOM 1504 N N . ILE A 1 185 ? 137.484 120.990 141.747 1.00 73.60 185 ILE A N 1
ATOM 1505 C CA . ILE A 1 185 ? 136.484 121.293 140.730 1.00 73.60 185 ILE A CA 1
ATOM 1506 C C . ILE A 1 185 ? 135.562 122.373 141.271 1.00 73.60 185 ILE A C 1
ATOM 1507 O O . ILE A 1 185 ? 135.045 122.254 142.388 1.00 73.60 185 ILE A O 1
ATOM 1512 N N . LYS A 1 186 ? 135.352 123.426 140.487 1.00 72.77 186 LYS A N 1
ATOM 1513 C CA . LYS A 1 186 ? 134.563 124.569 140.923 1.00 72.77 186 LYS A CA 1
ATOM 1514 C C . LYS A 1 186 ? 133.461 124.837 139.911 1.00 72.77 186 LYS A C 1
ATOM 1515 O O . LYS A 1 186 ? 133.738 125.284 138.794 1.00 72.77 186 LYS A O 1
ATOM 1521 N N . CYS A 1 187 ? 132.219 124.573 140.301 1.00 69.00 187 CYS A N 1
ATOM 1522 C CA . CYS A 1 187 ? 131.068 124.956 139.497 1.00 69.00 187 CYS A CA 1
ATOM 1523 C C . CYS A 1 187 ? 130.699 126.398 139.849 1.00 69.00 187 CYS A C 1
ATOM 1524 O O . CYS A 1 187 ? 131.478 127.108 140.489 1.00 69.00 187 CYS A O 1
ATOM 1527 N N . ARG A 1 188 ? 129.523 126.855 139.434 1.00 64.43 188 ARG A N 1
ATOM 1528 C CA . ARG A 1 188 ? 129.136 128.239 139.659 1.00 64.43 188 ARG A CA 1
ATOM 1529 C C . ARG A 1 188 ? 128.291 128.443 140.908 1.00 64.43 188 ARG A C 1
ATOM 1530 O O . ARG A 1 188 ? 128.195 129.577 141.387 1.00 64.43 188 ARG A O 1
ATOM 1538 N N . ARG A 1 189 ? 127.673 127.393 141.443 1.00 62.67 189 ARG A N 1
ATOM 1539 C CA . ARG A 1 189 ? 126.859 127.490 142.655 1.00 62.67 189 ARG A CA 1
ATOM 1540 C C . ARG A 1 189 ? 127.184 126.315 143.562 1.00 62.67 189 ARG A C 1
ATOM 1541 O O . ARG A 1 189 ? 126.414 125.354 143.667 1.00 62.67 189 ARG A O 1
ATOM 1549 N N . PRO A 1 190 ? 128.332 126.357 144.242 1.00 67.23 190 PRO A N 1
ATOM 1550 C CA . PRO A 1 190 ? 128.767 125.214 145.053 1.00 67.23 190 PRO A CA 1
ATOM 1551 C C . PRO A 1 190 ? 128.022 125.050 146.367 1.00 67.23 190 PRO A C 1
ATOM 1552 O O . PRO A 1 190 ? 128.249 124.053 147.060 1.00 67.23 190 PRO A O 1
ATOM 1556 N N . HIS A 1 191 ? 127.153 125.989 146.734 1.00 68.70 191 HIS A N 1
ATOM 1557 C CA . HIS A 1 191 ? 126.448 125.955 148.009 1.00 68.70 191 HIS A CA 1
ATOM 1558 C C . HIS A 1 191 ? 124.948 125.773 147.812 1.00 68.70 191 HIS A C 1
ATOM 1559 O O . HIS A 1 191 ? 124.144 126.233 148.624 1.00 68.70 191 HIS A O 1
ATOM 1566 N N . ASP A 1 192 ? 124.564 125.102 146.732 1.00 67.03 192 ASP A N 1
ATOM 1567 C CA . ASP A 1 192 ? 123.174 124.823 146.408 1.00 67.03 192 ASP A CA 1
ATOM 1568 C C . ASP A 1 192 ? 123.051 123.343 146.088 1.00 67.03 192 ASP A C 1
ATOM 1569 O O . ASP A 1 192 ? 123.980 122.742 145.544 1.00 67.03 192 ASP A O 1
ATOM 1574 N N . ALA A 1 193 ? 121.908 122.751 146.432 1.00 64.47 193 ALA A N 1
ATOM 1575 C CA . ALA A 1 193 ? 121.694 121.331 146.204 1.00 64.47 193 ALA A CA 1
ATOM 1576 C C . ALA A 1 193 ? 120.871 121.025 144.965 1.00 64.47 193 ALA A C 1
ATOM 1577 O O . ALA A 1 193 ? 121.257 120.141 144.191 1.00 64.47 193 ALA A O 1
ATOM 1579 N N . GLY A 1 194 ? 119.757 121.727 144.756 1.00 60.16 194 GLY A N 1
ATOM 1580 C CA . GLY A 1 194 ? 118.960 121.486 143.567 1.00 60.16 194 GLY A CA 1
ATOM 1581 C C . GLY A 1 194 ? 119.729 121.776 142.295 1.00 60.16 194 GLY A C 1
ATOM 1582 O O . GLY A 1 194 ? 119.594 121.068 141.295 1.00 60.16 194 GLY A O 1
ATOM 1583 N N . TYR A 1 195 ? 120.556 122.821 142.321 1.00 59.95 195 TYR A N 1
ATOM 1584 C CA . TYR A 1 195 ? 121.371 123.156 141.159 1.00 59.95 195 TYR A CA 1
ATOM 1585 C C . TYR A 1 195 ? 122.295 122.003 140.792 1.00 59.95 195 TYR A C 1
ATOM 1586 O O . TYR A 1 195 ? 122.367 121.596 139.628 1.00 59.95 195 TYR A O 1
ATOM 1595 N N . CYS A 1 196 ? 123.003 121.457 141.779 1.00 60.28 196 CYS A N 1
ATOM 1596 C CA . CYS A 1 196 ? 123.918 120.356 141.508 1.00 60.28 196 CYS A CA 1
ATOM 1597 C C . CYS A 1 196 ? 123.166 119.118 141.039 1.00 60.28 196 CYS A C 1
ATOM 1598 O O . CYS A 1 196 ? 123.615 118.418 140.120 1.00 60.28 196 CYS A O 1
ATOM 1601 N N . LYS A 1 197 ? 122.020 118.829 141.662 1.00 60.63 197 LYS A N 1
ATOM 1602 C CA . LYS A 1 197 ? 121.242 117.659 141.267 1.00 60.63 197 LYS A CA 1
ATOM 1603 C C . LYS A 1 197 ? 120.761 117.774 139.826 1.00 60.63 197 LYS A C 1
ATOM 1604 O O . LYS A 1 197 ? 120.762 116.785 139.086 1.00 60.63 197 LYS A O 1
ATOM 1610 N N . ILE A 1 198 ? 120.330 118.966 139.414 1.00 54.52 198 ILE A N 1
ATOM 1611 C CA . ILE A 1 198 ? 119.915 119.157 138.029 1.00 54.52 198 ILE A CA 1
ATOM 1612 C C . ILE A 1 198 ? 121.108 119.039 137.089 1.00 54.52 198 ILE A C 1
ATOM 1613 O O . ILE A 1 198 ? 121.028 118.386 136.039 1.00 54.52 198 ILE A O 1
ATOM 1618 N N . LEU A 1 199 ? 122.231 119.666 137.445 1.00 55.80 199 LEU A N 1
ATOM 1619 C CA . LEU A 1 199 ? 123.368 119.719 136.533 1.00 55.80 199 LEU A CA 1
ATOM 1620 C C . LEU A 1 199 ? 123.943 118.336 136.275 1.00 55.80 199 LEU A C 1
ATOM 1621 O O . LEU A 1 199 ? 124.212 117.977 135.121 1.00 55.80 199 LEU A O 1
ATOM 1626 N N . MET A 1 200 ? 124.141 117.542 137.327 1.00 57.97 200 MET A N 1
ATOM 1627 C CA . MET A 1 200 ? 124.688 116.209 137.110 1.00 57.97 200 MET A CA 1
ATOM 1628 C C . MET A 1 200 ? 123.729 115.307 136.349 1.00 57.97 200 MET A C 1
ATOM 1629 O O . MET A 1 200 ? 124.172 114.561 135.469 1.00 57.97 200 MET A O 1
ATOM 1634 N N . GLU A 1 201 ? 122.434 115.364 136.650 1.00 57.52 201 GLU A N 1
ATOM 1635 C CA . GLU A 1 201 ? 121.442 114.568 135.945 1.00 57.52 201 GLU A CA 1
ATOM 1636 C C . GLU A 1 201 ? 121.301 114.960 134.485 1.00 57.52 201 GLU A C 1
ATOM 1637 O O . GLU A 1 201 ? 120.925 114.117 133.666 1.00 57.52 201 GLU A O 1
ATOM 1643 N N . VAL A 1 202 ? 121.605 116.203 134.129 1.00 50.77 202 VAL A N 1
ATOM 1644 C CA . VAL A 1 202 ? 121.569 116.580 132.723 1.00 50.77 202 VAL A CA 1
ATOM 1645 C C . VAL A 1 202 ? 122.863 116.213 131.995 1.00 50.77 202 VAL A C 1
ATOM 1646 O O . VAL A 1 202 ? 122.818 115.769 130.845 1.00 50.77 202 VAL A O 1
ATOM 1650 N N . VAL A 1 203 ? 124.021 116.371 132.639 1.00 48.94 203 VAL A N 1
ATOM 1651 C CA . VAL A 1 203 ? 125.279 115.975 132.008 1.00 48.94 203 VAL A CA 1
ATOM 1652 C C . VAL A 1 203 ? 125.320 114.468 131.774 1.00 48.94 203 VAL A C 1
ATOM 1653 O O . VAL A 1 203 ? 125.785 113.996 130.723 1.00 48.94 203 VAL A O 1
ATOM 1657 N N . ALA A 1 204 ? 124.849 113.688 132.750 1.00 49.76 204 ALA A N 1
ATOM 1658 C CA . ALA A 1 204 ? 124.866 112.239 132.621 1.00 49.76 204 ALA A CA 1
ATOM 1659 C C . ALA A 1 204 ? 124.028 111.752 131.451 1.00 49.76 204 ALA A C 1
ATOM 1660 O O . ALA A 1 204 ? 124.413 110.781 130.795 1.00 49.76 204 ALA A O 1
ATOM 1662 N N . ARG A 1 205 ? 122.891 112.393 131.181 1.00 47.11 205 ARG A N 1
ATOM 1663 C CA . ARG A 1 205 ? 122.081 112.002 130.036 1.00 47.11 205 ARG A CA 1
ATOM 1664 C C . ARG A 1 205 ? 122.850 112.183 128.735 1.00 47.11 205 ARG A C 1
ATOM 1665 O O . ARG A 1 205 ? 122.841 111.303 127.870 1.00 47.11 205 ARG A O 1
ATOM 1673 N N . GLN A 1 206 ? 123.531 113.319 128.584 1.00 45.95 206 GLN A N 1
ATOM 1674 C CA . GLN A 1 206 ? 124.230 113.591 127.334 1.00 45.95 206 GLN A CA 1
ATOM 1675 C C . GLN A 1 206 ? 125.433 112.678 127.156 1.00 45.95 206 GLN A C 1
ATOM 1676 O O . GLN A 1 206 ? 125.800 112.343 126.025 1.00 45.95 206 GLN A O 1
ATOM 1682 N N . LEU A 1 207 ? 126.073 112.271 128.248 1.00 47.62 207 LEU A N 1
ATOM 1683 C CA . LEU A 1 207 ? 127.147 111.294 128.099 1.00 47.62 207 LEU A CA 1
ATOM 1684 C C . LEU A 1 207 ? 126.651 109.874 127.838 1.00 47.62 207 LEU A C 1
ATOM 1685 O O . LEU A 1 207 ? 127.262 109.161 127.031 1.00 47.62 207 LEU A O 1
ATOM 1690 N N . ARG A 1 208 ? 125.573 109.438 128.492 1.00 50.41 208 ARG A N 1
ATOM 1691 C CA . ARG A 1 208 ? 125.001 108.128 128.216 1.00 50.41 208 ARG A CA 1
ATOM 1692 C C . ARG A 1 208 ? 124.283 108.061 126.877 1.00 50.41 208 ARG A C 1
ATOM 1693 O O . ARG A 1 208 ? 123.975 106.960 126.414 1.00 50.41 208 ARG A O 1
ATOM 1701 N N . SER A 1 209 ? 123.995 109.201 126.254 1.00 49.25 209 SER A N 1
ATOM 1702 C CA . SER A 1 209 ? 123.505 109.194 124.883 1.00 49.25 209 SER A CA 1
ATOM 1703 C C . SER A 1 209 ? 124.603 108.864 123.883 1.00 49.25 209 SER A C 1
ATOM 1704 O O . SER A 1 209 ? 124.347 108.176 122.891 1.00 49.25 209 SER A O 1
ATOM 1707 N N . HIS A 1 210 ? 125.821 109.350 124.117 1.00 51.23 210 HIS A N 1
ATOM 1708 C CA . HIS A 1 210 ? 126.923 109.072 123.207 1.00 51.23 210 HIS A CA 1
ATOM 1709 C C . HIS A 1 210 ? 127.605 107.749 123.502 1.00 51.23 210 HIS A C 1
ATOM 1710 O O . HIS A 1 210 ? 128.144 107.136 122.580 1.00 51.23 210 HIS A O 1
ATOM 1717 N N . ASN A 1 211 ? 127.596 107.292 124.753 1.00 52.08 211 ASN A N 1
ATOM 1718 C CA . ASN A 1 211 ? 128.255 106.026 125.065 1.00 52.08 211 ASN A CA 1
ATOM 1719 C C . ASN A 1 211 ? 127.628 104.860 124.303 1.00 52.08 211 ASN A C 1
ATOM 1720 O O . ASN A 1 211 ? 128.340 104.047 123.691 1.00 52.08 211 ASN A O 1
ATOM 1725 N N . GLU A 1 212 ? 126.296 104.775 124.313 1.00 54.43 212 GLU A N 1
ATOM 1726 C CA . GLU A 1 212 ? 125.607 103.659 123.674 1.00 54.43 212 GLU A CA 1
ATOM 1727 C C . GLU A 1 212 ? 125.701 103.737 122.156 1.00 54.43 212 GLU A C 1
ATOM 1728 O O . GLU A 1 212 ? 125.771 102.704 121.482 1.00 54.43 212 GLU A O 1
ATOM 1734 N N . THR A 1 213 ? 125.675 104.949 121.598 1.00 51.24 213 THR A N 1
ATOM 1735 C CA . THR A 1 213 ? 125.866 105.109 120.160 1.00 51.24 213 THR A CA 1
ATOM 1736 C C . THR A 1 213 ? 127.275 104.705 119.743 1.00 51.24 213 THR A C 1
ATOM 1737 O O . THR A 1 213 ? 127.462 104.017 118.734 1.00 51.24 213 THR A O 1
ATOM 1741 N N . TYR A 1 214 ? 128.278 105.118 120.517 1.00 55.19 214 TYR A N 1
ATOM 1742 C CA . TYR A 1 214 ? 129.662 104.778 120.212 1.00 55.19 214 TYR A CA 1
ATOM 1743 C C . TYR A 1 214 ? 129.873 103.273 120.211 1.00 55.19 214 TYR A C 1
ATOM 1744 O O . TYR A 1 214 ? 130.422 102.709 119.255 1.00 55.19 214 TYR A O 1
ATOM 1753 N N . HIS A 1 215 ? 129.452 102.601 121.286 1.00 58.44 215 HIS A N 1
ATOM 1754 C CA . HIS A 1 215 ? 129.721 101.169 121.382 1.00 58.44 215 HIS A CA 1
ATOM 1755 C C . HIS A 1 215 ? 128.903 100.376 120.370 1.00 58.44 215 HIS A C 1
ATOM 1756 O O . HIS A 1 215 ? 129.306 99.283 119.960 1.00 58.44 215 HIS A O 1
ATOM 1763 N N . GLU A 1 216 ? 127.753 100.905 119.953 1.00 62.10 216 GLU A N 1
ATOM 1764 C CA . GLU A 1 216 ? 126.969 100.231 118.922 1.00 62.10 216 GLU A CA 1
ATOM 1765 C C . GLU A 1 216 ? 127.604 100.399 117.548 1.00 62.10 216 GLU A C 1
ATOM 1766 O O . GLU A 1 216 ? 127.644 99.454 116.756 1.00 62.10 216 GLU A O 1
ATOM 1772 N N . TYR A 1 217 ? 128.085 101.605 117.239 1.00 62.49 217 TYR A N 1
ATOM 1773 C CA . TYR A 1 217 ? 128.705 101.863 115.941 1.00 62.49 217 TYR A CA 1
ATOM 1774 C C . TYR A 1 217 ? 129.989 101.063 115.778 1.00 62.49 217 TYR A C 1
ATOM 1775 O O . TYR A 1 217 ? 130.242 100.478 114.714 1.00 62.49 217 TYR A O 1
ATOM 1784 N N . LEU A 1 218 ? 130.819 101.034 116.822 1.00 65.74 218 LEU A N 1
ATOM 1785 C CA . LEU A 1 218 ? 132.089 100.327 116.754 1.00 65.74 218 LEU A CA 1
ATOM 1786 C C . LEU A 1 218 ? 131.910 98.820 116.627 1.00 65.74 218 LEU A C 1
ATOM 1787 O O . LEU A 1 218 ? 132.862 98.129 116.250 1.00 65.74 218 LEU A O 1
ATOM 1792 N N . ASN A 1 219 ? 130.721 98.300 116.929 1.00 69.46 219 ASN A N 1
ATOM 1793 C CA . ASN A 1 219 ? 130.369 96.908 116.687 1.00 69.46 219 ASN A CA 1
ATOM 1794 C C . ASN A 1 219 ? 129.687 96.703 115.346 1.00 69.46 219 ASN A C 1
ATOM 1795 O O . ASN A 1 219 ? 129.909 95.677 114.703 1.00 69.46 219 ASN A O 1
ATOM 1800 N N . GLN A 1 220 ? 128.875 97.666 114.908 1.00 73.39 220 GLN A N 1
ATOM 1801 C CA . GLN A 1 220 ? 128.211 97.568 113.613 1.00 73.39 220 GLN A CA 1
ATOM 1802 C C . GLN A 1 220 ? 129.219 97.624 112.474 1.00 73.39 220 GLN A C 1
ATOM 1803 O O . GLN A 1 220 ? 128.973 97.084 111.390 1.00 73.39 220 GLN A O 1
ATOM 1809 N N . THR A 1 221 ? 130.372 98.251 112.705 1.00 73.90 221 THR A N 1
ATOM 1810 C CA . THR A 1 221 ? 131.424 98.300 111.696 1.00 73.90 221 THR A CA 1
ATOM 1811 C C . THR A 1 221 ? 132.255 97.022 111.673 1.00 73.90 221 THR A C 1
ATOM 1812 O O . THR A 1 221 ? 133.373 97.017 111.150 1.00 73.90 221 THR A O 1
ATOM 1816 N N . HIS A 1 222 ? 131.723 95.932 112.219 1.00 82.03 222 HIS A N 1
ATOM 1817 C CA . HIS A 1 222 ? 132.456 94.676 112.282 1.00 82.03 222 HIS A CA 1
ATOM 1818 C C . HIS A 1 222 ? 131.652 93.560 111.627 1.00 82.03 222 HIS A C 1
ATOM 1819 O O . HIS A 1 222 ? 132.211 92.674 110.968 1.00 82.03 222 HIS A O 1
ATOM 1826 N N . GLU A 1 223 ? 130.332 93.605 111.800 1.00 89.10 223 GLU A N 1
ATOM 1827 C CA . GLU A 1 223 ? 129.470 92.590 111.207 1.00 89.10 223 GLU A CA 1
ATOM 1828 C C . GLU A 1 223 ? 129.496 92.664 109.684 1.00 89.10 223 GLU A C 1
ATOM 1829 O O . GLU A 1 223 ? 129.492 91.632 109.006 1.00 89.10 223 GLU A O 1
ATOM 1835 N N . MET A 1 224 ? 129.514 93.878 109.126 1.00 85.24 224 MET A N 1
ATOM 1836 C CA . MET A 1 224 ? 129.616 94.025 107.676 1.00 85.24 224 MET A CA 1
ATOM 1837 C C . MET A 1 224 ? 130.938 93.473 107.157 1.00 85.24 224 MET A C 1
ATOM 1838 O O . MET A 1 224 ? 130.982 92.813 106.110 1.00 85.24 224 MET A O 1
ATOM 1843 N N . LYS A 1 225 ? 132.028 93.740 107.876 1.00 85.18 225 LYS A N 1
ATOM 1844 C CA . LYS A 1 225 ? 133.323 93.192 107.495 1.00 85.18 225 LYS A CA 1
ATOM 1845 C C . LYS A 1 225 ? 133.293 91.670 107.494 1.00 85.18 225 LYS A C 1
ATOM 1846 O O . LYS A 1 225 ? 133.781 91.032 106.553 1.00 85.18 225 LYS A O 1
ATOM 1852 N N . THR A 1 226 ? 132.709 91.071 108.534 1.00 90.48 226 THR A N 1
ATOM 1853 C CA . THR A 1 226 ? 132.586 89.615 108.567 1.00 90.48 226 THR A CA 1
ATOM 1854 C C . THR A 1 226 ? 131.726 89.095 107.421 1.00 90.48 226 THR A C 1
ATOM 1855 O O . THR A 1 226 ? 132.071 88.086 106.792 1.00 90.48 226 THR A O 1
ATOM 1859 N N . LYS A 1 227 ? 130.619 89.777 107.125 1.00 89.47 227 LYS A N 1
ATOM 1860 C CA . LYS A 1 227 ? 129.719 89.325 106.071 1.00 89.47 227 LYS A CA 1
ATOM 1861 C C . LYS A 1 227 ? 130.415 89.327 104.716 1.00 89.47 227 LYS A C 1
ATOM 1862 O O . LYS A 1 227 ? 130.271 88.383 103.931 1.00 89.47 227 LYS A O 1
ATOM 1868 N N . VAL A 1 228 ? 131.180 90.381 104.424 1.00 87.93 228 VAL A N 1
ATOM 1869 C CA . VAL A 1 228 ? 131.962 90.390 103.189 1.00 87.93 228 VAL A CA 1
ATOM 1870 C C . VAL A 1 228 ? 133.013 89.290 103.217 1.00 87.93 228 VAL A C 1
ATOM 1871 O O . VAL A 1 228 ? 133.222 88.587 102.222 1.00 87.93 228 VAL A O 1
ATOM 1875 N N . ALA A 1 229 ? 133.682 89.110 104.359 1.00 95.10 229 ALA A N 1
ATOM 1876 C CA . ALA A 1 229 ? 134.750 88.118 104.439 1.00 95.10 229 ALA A CA 1
ATOM 1877 C C . ALA A 1 229 ? 134.220 86.701 104.250 1.00 95.10 229 ALA A C 1
ATOM 1878 O O . ALA A 1 229 ? 134.984 85.786 103.921 1.00 95.10 229 ALA A O 1
ATOM 1880 N N . ASN A 1 230 ? 132.919 86.492 104.464 1.00 97.10 230 ASN A N 1
ATOM 1881 C CA . ASN A 1 230 ? 132.367 85.151 104.290 1.00 97.10 230 ASN A CA 1
ATOM 1882 C C . ASN A 1 230 ? 131.951 84.888 102.847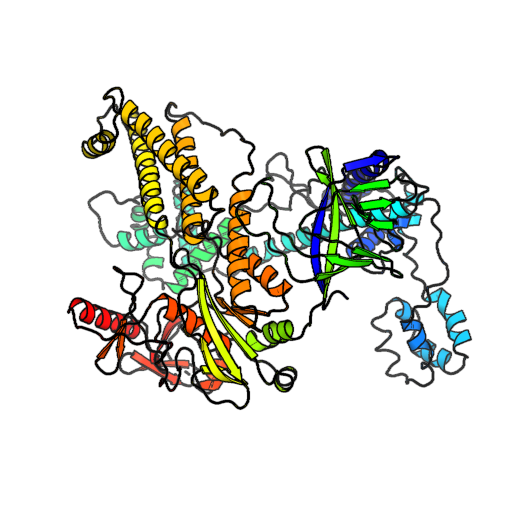 1.00 97.10 230 ASN A C 1
ATOM 1883 O O . ASN A 1 230 ? 132.215 83.806 102.311 1.00 97.10 230 ASN A O 1
ATOM 1888 N N . ASN A 1 231 ? 131.303 85.856 102.198 1.00 99.23 231 ASN A N 1
ATOM 1889 C CA . ASN A 1 231 ? 130.711 85.639 100.876 1.00 99.23 231 ASN A CA 1
ATOM 1890 C C . ASN A 1 231 ? 131.744 85.823 99.759 1.00 99.23 231 ASN A C 1
ATOM 1891 O O . ASN A 1 231 ? 131.730 86.793 99.002 1.00 99.23 231 ASN A O 1
ATOM 1896 N N . LEU A 1 232 ? 132.641 84.849 99.653 1.00 103.37 232 LEU A N 1
ATOM 1897 C CA . LEU A 1 232 ? 133.656 84.829 98.607 1.00 103.37 232 LEU A CA 1
ATOM 1898 C C . LEU A 1 232 ? 133.288 83.769 97.576 1.00 103.37 232 LEU A C 1
ATOM 1899 O O . LEU A 1 232 ? 133.262 82.574 97.890 1.00 103.37 232 LEU A O 1
ATOM 1904 N N . THR A 1 233 ? 133.001 84.208 96.352 1.00 107.69 233 THR A N 1
ATOM 1905 C CA . THR A 1 233 ? 132.642 83.303 95.270 1.00 107.69 233 THR A CA 1
ATOM 1906 C C . THR A 1 233 ? 133.400 83.709 94.016 1.00 107.69 233 THR A C 1
ATOM 1907 O O . THR A 1 233 ? 134.021 84.773 93.954 1.00 107.69 233 THR A O 1
ATOM 1911 N N . ASN A 1 234 ? 133.348 82.836 93.009 1.00 108.75 234 ASN A N 1
ATOM 1912 C CA . ASN A 1 234 ? 133.937 83.163 91.715 1.00 108.75 234 ASN A CA 1
ATOM 1913 C C . ASN A 1 234 ? 133.219 84.342 91.072 1.00 108.75 234 ASN A C 1
ATOM 1914 O O . ASN A 1 234 ? 133.854 85.253 90.526 1.00 108.75 234 ASN A O 1
ATOM 1919 N N . GLU A 1 235 ? 131.886 84.341 91.128 1.00 110.10 235 GLU A N 1
ATOM 1920 C CA . GLU A 1 235 ? 131.126 85.466 90.601 1.00 110.10 235 GLU A CA 1
ATOM 1921 C C . GLU A 1 235 ? 131.419 86.751 91.359 1.00 110.10 235 GLU A C 1
ATOM 1922 O O . GLU A 1 235 ? 131.430 87.826 90.750 1.00 110.10 235 GLU A O 1
ATOM 1928 N N . PHE A 1 236 ? 131.667 86.666 92.668 1.00 107.31 236 PHE A N 1
ATOM 1929 C CA . PHE A 1 236 ? 132.054 87.854 93.420 1.00 107.31 236 PHE A CA 1
ATOM 1930 C C . PHE A 1 236 ? 133.343 88.452 92.875 1.00 107.31 236 PHE A C 1
ATOM 1931 O O . PHE A 1 236 ? 133.432 89.664 92.659 1.00 107.31 236 PHE A O 1
ATOM 1939 N N . ASP A 1 237 ? 134.357 87.614 92.649 1.00 113.12 237 ASP A N 1
ATOM 1940 C CA . ASP A 1 237 ? 135.625 88.118 92.135 1.00 113.12 237 ASP A CA 1
ATOM 1941 C C . ASP A 1 237 ? 135.458 88.675 90.726 1.00 113.12 237 ASP A C 1
ATOM 1942 O O . ASP A 1 237 ? 136.033 89.719 90.391 1.00 113.12 237 ASP A O 1
ATOM 1947 N N . LEU A 1 238 ? 134.671 87.996 89.889 1.00 115.69 238 LEU A N 1
ATOM 1948 C CA . LEU A 1 238 ? 134.425 88.494 88.539 1.00 115.69 238 LEU A CA 1
ATOM 1949 C C . LEU A 1 238 ? 133.784 89.875 88.573 1.00 115.69 238 LEU A C 1
ATOM 1950 O O . LEU A 1 238 ? 134.240 90.802 87.893 1.00 115.69 238 LEU A O 1
ATOM 1955 N N . VAL A 1 239 ? 132.732 90.036 89.377 1.00 114.43 239 VAL A N 1
ATOM 1956 C CA . VAL A 1 239 ? 132.040 91.319 89.453 1.00 114.43 239 VAL A CA 1
ATOM 1957 C C . VAL A 1 239 ? 132.946 92.383 90.059 1.00 114.43 239 VAL A C 1
ATOM 1958 O O . VAL A 1 239 ? 132.920 93.549 89.648 1.00 114.43 239 VAL A O 1
ATOM 1962 N N . CYS A 1 240 ? 133.774 92.001 91.032 1.00 119.59 240 CYS A N 1
ATOM 1963 C CA . CYS A 1 240 ? 134.669 92.959 91.670 1.00 119.59 240 CYS A CA 1
ATOM 1964 C C . CYS A 1 240 ? 135.707 93.482 90.685 1.00 119.59 240 CYS A C 1
ATOM 1965 O O . CYS A 1 240 ? 135.978 94.686 90.627 1.00 119.59 240 CYS A O 1
ATOM 1968 N N . GLU A 1 241 ? 136.304 92.584 89.898 1.00 124.89 241 GLU A N 1
ATOM 1969 C CA . GLU A 1 241 ? 137.319 93.013 88.940 1.00 124.89 241 GLU A CA 1
ATOM 1970 C C . GLU A 1 241 ? 136.693 93.772 87.776 1.00 124.89 241 GLU A C 1
ATOM 1971 O O . GLU A 1 241 ? 137.309 94.695 87.226 1.00 124.89 241 GLU A O 1
ATOM 1977 N N . PHE A 1 242 ? 135.463 93.415 87.403 1.00 127.44 242 PHE A N 1
ATOM 1978 C CA . PHE A 1 242 ? 134.714 94.209 86.437 1.00 127.44 242 PHE A CA 1
ATOM 1979 C C . PHE A 1 242 ? 134.492 95.630 86.942 1.00 127.44 242 PHE A C 1
ATOM 1980 O O . PHE A 1 242 ? 134.687 96.605 86.203 1.00 127.44 242 PHE A O 1
ATOM 1988 N N . ALA A 1 243 ? 134.097 95.768 88.207 1.00 127.75 243 ALA A N 1
ATOM 1989 C CA . ALA A 1 243 ? 133.940 97.091 88.796 1.00 127.75 243 ALA A CA 1
ATOM 1990 C C . ALA A 1 243 ? 135.269 97.831 88.828 1.00 127.75 243 ALA A C 1
ATOM 1991 O O . ALA A 1 243 ? 135.326 99.042 88.591 1.00 127.75 243 ALA A O 1
ATOM 1993 N N . GLU A 1 244 ? 136.355 97.113 89.123 1.00 133.24 244 GLU A N 1
ATOM 1994 C CA . GLU A 1 244 ? 137.665 97.751 89.182 1.00 133.24 244 GLU A CA 1
ATOM 1995 C C . GLU A 1 244 ? 138.075 98.304 87.825 1.00 133.24 244 GLU A C 1
ATOM 1996 O O . GLU A 1 244 ? 138.587 99.424 87.739 1.00 133.24 244 GLU A O 1
ATOM 2002 N N . VAL A 1 245 ? 137.863 97.540 86.752 1.00 132.36 245 VAL A N 1
ATOM 2003 C CA 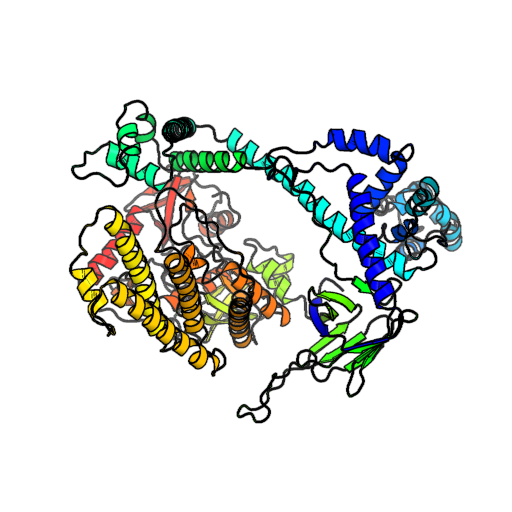. VAL A 1 245 ? 138.254 98.029 85.430 1.00 132.36 245 VAL A CA 1
ATOM 2004 C C . VAL A 1 245 ? 137.355 99.187 85.002 1.00 132.36 245 VAL A C 1
ATOM 2005 O O . VAL A 1 245 ? 137.823 100.177 84.421 1.00 132.36 245 VAL A O 1
ATOM 2009 N N . LEU A 1 246 ? 136.052 99.092 85.292 1.00 132.56 246 LEU A N 1
ATOM 2010 C CA . LEU A 1 246 ? 135.155 100.191 84.946 1.00 132.56 246 LEU A CA 1
ATOM 2011 C C . LEU A 1 246 ? 135.496 101.457 85.725 1.00 132.56 246 LEU A C 1
ATOM 2012 O O . LEU A 1 246 ? 135.291 102.570 85.229 1.00 132.56 246 LEU A O 1
ATOM 2017 N N . GLU A 1 247 ? 136.007 101.311 86.948 1.00 136.16 247 GLU A N 1
ATOM 2018 C CA . GLU A 1 247 ? 136.501 102.457 87.701 1.00 136.16 247 GLU A CA 1
ATOM 2019 C C . GLU A 1 247 ? 137.839 102.963 87.183 1.00 136.16 247 GLU A C 1
ATOM 2020 O O . GLU A 1 247 ? 138.103 104.168 87.268 1.00 136.16 247 GLU A O 1
ATOM 2026 N N . GLU A 1 248 ? 138.684 102.073 86.659 1.00 137.13 248 GLU A N 1
ATOM 2027 C CA . GLU A 1 248 ? 139.905 102.508 85.989 1.00 137.13 248 GLU A CA 1
ATOM 2028 C C . GLU A 1 248 ? 139.575 103.398 84.801 1.00 137.13 248 GLU A C 1
ATOM 2029 O O . GLU A 1 248 ? 140.237 104.417 84.574 1.00 137.13 248 GLU A O 1
ATOM 2035 N N . LYS A 1 249 ? 138.551 103.028 84.032 1.00 136.14 249 LYS A N 1
ATOM 2036 C CA . LYS A 1 249 ? 138.002 103.906 83.007 1.00 136.14 249 LYS A CA 1
ATOM 2037 C C . LYS A 1 249 ? 136.718 104.591 83.472 1.00 136.14 249 LYS A C 1
ATOM 2038 O O . LYS A 1 249 ? 135.785 104.760 82.682 1.00 136.14 249 LYS A O 1
ATOM 2044 N N . ASN A 1 250 ? 136.648 104.922 84.766 1.00 136.66 250 ASN A N 1
ATOM 2045 C CA . ASN A 1 250 ? 135.685 105.804 85.432 1.00 136.66 250 ASN A CA 1
ATOM 2046 C C . ASN A 1 250 ? 134.223 105.535 85.086 1.00 136.66 250 ASN A C 1
ATOM 2047 O O . ASN A 1 250 ? 133.380 106.425 85.236 1.00 136.66 250 ASN A O 1
ATOM 2052 N N . TYR A 1 251 ? 133.900 104.322 84.634 1.00 134.35 251 TYR A N 1
ATOM 2053 C CA . TYR A 1 251 ? 132.503 103.994 84.370 1.00 134.35 251 TYR A CA 1
ATOM 2054 C C . TYR A 1 251 ? 131.753 103.675 85.658 1.00 134.35 251 TYR A C 1
ATOM 2055 O O . TYR A 1 251 ? 130.842 104.407 86.059 1.00 134.35 251 TYR A O 1
ATOM 2064 N N . GLY A 1 252 ? 132.139 102.596 86.334 1.00 129.34 252 GLY A N 1
ATOM 2065 C CA . GLY A 1 252 ? 131.381 102.109 87.470 1.00 129.34 252 GLY A CA 1
ATOM 2066 C C . GLY A 1 252 ? 130.314 101.109 87.064 1.00 129.34 252 GLY A C 1
ATOM 2067 O O . GLY A 1 252 ? 129.960 100.956 85.892 1.00 129.34 252 GLY A O 1
ATOM 2068 N N . LEU A 1 253 ? 129.781 100.415 88.067 1.00 113.19 253 LEU A N 1
ATOM 2069 C CA . LEU A 1 253 ? 128.837 99.330 87.839 1.00 113.19 253 LEU A CA 1
ATOM 2070 C C . LEU A 1 253 ? 127.541 99.572 88.597 1.00 113.19 253 LEU A C 1
ATOM 2071 O O . LEU A 1 253 ? 127.556 99.994 89.757 1.00 113.19 253 LEU A O 1
ATOM 2076 N N . GLY A 1 254 ? 126.427 99.301 87.932 1.00 113.79 254 GLY A N 1
ATOM 2077 C CA . GLY A 1 254 ? 125.117 99.299 88.569 1.00 113.79 254 GLY A CA 1
ATOM 2078 C C . GLY A 1 254 ? 124.372 98.029 88.212 1.00 113.79 254 GLY A C 1
ATOM 2079 O O . GLY A 1 254 ? 124.734 97.340 87.257 1.00 113.79 254 GLY A O 1
ATOM 2080 N N . TRP A 1 255 ? 123.326 97.724 88.984 1.00 109.97 255 TRP A N 1
ATOM 2081 C CA . TRP A 1 255 ? 122.573 96.494 88.759 1.00 109.97 255 TRP A CA 1
ATOM 2082 C C . TRP A 1 255 ? 121.948 96.431 87.374 1.00 109.97 255 TRP A C 1
ATOM 2083 O O . TRP A 1 255 ? 121.981 95.371 86.740 1.00 109.97 255 TRP A O 1
ATOM 2094 N N . TYR A 1 256 ? 121.369 97.532 86.899 1.00 122.45 256 TYR A N 1
ATOM 2095 C CA . TYR A 1 256 ? 120.792 97.549 85.559 1.00 122.45 256 TYR A CA 1
ATOM 2096 C C . TYR A 1 256 ? 121.861 97.284 84.506 1.00 122.45 256 TYR A C 1
ATOM 2097 O O . TYR A 1 256 ? 121.620 96.581 83.517 1.00 122.45 256 TYR A O 1
ATOM 2106 N N . VAL A 1 257 ? 123.051 97.842 84.710 1.00 123.47 257 VAL A N 1
ATOM 2107 C CA . VAL A 1 257 ? 124.182 97.673 83.809 1.00 123.47 257 VAL A CA 1
ATOM 2108 C C . VAL A 1 257 ? 124.643 96.223 83.844 1.00 123.47 257 VAL A C 1
ATOM 2109 O O . VAL A 1 257 ? 125.097 95.679 82.832 1.00 123.47 257 VAL A O 1
ATOM 2113 N N . LEU A 1 258 ? 124.515 95.581 85.004 1.00 119.21 258 LEU A N 1
ATOM 2114 C CA . LEU A 1 258 ? 124.998 94.221 85.204 1.00 119.21 258 LEU A CA 1
ATOM 2115 C C . LEU A 1 258 ? 124.046 93.191 84.601 1.00 119.21 258 LEU A C 1
ATOM 2116 O O . LEU A 1 258 ? 124.351 91.999 84.561 1.00 119.21 258 LEU A O 1
ATOM 2121 N N . TRP A 1 259 ? 122.897 93.637 84.102 1.00 132.71 259 TRP A N 1
ATOM 2122 C CA . TRP A 1 259 ? 121.976 92.712 83.457 1.00 132.71 259 TRP A CA 1
ATOM 2123 C C . TRP A 1 259 ? 121.849 93.043 81.973 1.00 132.71 259 TRP A C 1
ATOM 2124 O O . TRP A 1 259 ? 121.847 92.138 81.128 1.00 132.71 259 TRP A O 1
ATOM 2135 N N . GLN A 1 260 ? 121.772 94.337 81.642 1.00 135.83 260 GLN A N 1
ATOM 2136 C CA . GLN A 1 260 ? 121.816 94.741 80.240 1.00 135.83 260 GLN A CA 1
ATOM 2137 C C . GLN A 1 260 ? 123.131 94.347 79.588 1.00 135.83 260 GLN A C 1
ATOM 2138 O O . GLN A 1 260 ? 123.146 93.889 78.442 1.00 135.83 260 GLN A O 1
ATOM 2144 N N . GLY A 1 261 ? 124.248 94.528 80.293 1.00 140.18 261 GLY A N 1
ATOM 2145 C CA . GLY A 1 261 ? 125.527 94.125 79.732 1.00 140.18 261 GLY A CA 1
ATOM 2146 C C . GLY A 1 261 ? 125.574 92.640 79.431 1.00 140.18 261 GLY A C 1
ATOM 2147 O O . GLY A 1 261 ? 126.016 92.222 78.358 1.00 140.18 261 GLY A O 1
ATOM 2148 N N . VAL A 1 262 ? 125.084 91.827 80.367 1.00 139.55 262 VAL A N 1
ATOM 2149 C CA . VAL A 1 262 ? 125.081 90.379 80.184 1.00 139.55 262 VAL A CA 1
ATOM 2150 C C . VAL A 1 262 ? 124.205 89.988 79.000 1.00 139.55 262 VAL A C 1
ATOM 2151 O O . VAL A 1 262 ? 124.606 89.187 78.148 1.00 139.55 262 VAL A O 1
ATOM 2155 N N . LYS A 1 263 ? 122.997 90.549 78.925 1.00 140.18 263 LYS A N 1
ATOM 2156 C CA . LYS A 1 263 ? 122.065 90.125 77.883 1.00 140.18 263 LYS A CA 1
ATOM 2157 C C . LYS A 1 263 ? 122.494 90.621 76.506 1.00 140.18 263 LYS A C 1
ATOM 2158 O O . LYS A 1 263 ? 122.417 89.879 75.520 1.00 140.18 263 LYS A O 1
ATOM 2164 N N . GLN A 1 264 ? 122.950 91.873 76.413 1.00 144.55 264 GLN A N 1
ATOM 2165 C CA . GLN A 1 264 ? 123.323 92.430 75.118 1.00 144.55 264 GLN A CA 1
ATOM 2166 C C . GLN A 1 264 ? 124.718 91.999 74.689 1.00 144.55 264 GLN A C 1
ATOM 2167 O O . GLN A 1 264 ? 125.090 92.193 73.527 1.00 144.55 264 GLN A O 1
ATOM 2173 N N . ALA A 1 265 ? 125.511 91.435 75.604 1.00 146.23 265 ALA A N 1
ATOM 2174 C CA . ALA A 1 265 ? 126.827 90.935 75.222 1.00 146.23 265 ALA A CA 1
ATOM 2175 C C . ALA A 1 265 ? 126.715 89.783 74.230 1.00 146.23 265 ALA A C 1
ATOM 2176 O O . ALA A 1 265 ? 127.499 89.698 73.277 1.00 146.23 265 ALA A O 1
ATOM 2178 N N . LEU A 1 266 ? 125.755 88.882 74.445 1.00 147.73 266 LEU A N 1
ATOM 2179 C CA . LEU A 1 266 ? 125.580 87.748 73.544 1.00 147.73 266 LEU A CA 1
ATOM 2180 C C . LEU A 1 266 ? 125.156 88.208 72.154 1.00 147.73 266 LEU A C 1
ATOM 2181 O O . LEU A 1 266 ? 125.657 87.708 71.141 1.00 147.73 266 LEU A O 1
ATOM 2186 N N . LYS A 1 267 ? 124.233 89.164 72.087 1.00 150.53 267 LYS A N 1
ATOM 2187 C CA . LYS A 1 267 ? 123.717 89.625 70.808 1.00 150.53 267 LYS A CA 1
ATOM 2188 C C . LYS A 1 267 ? 124.498 90.845 70.319 1.00 150.53 267 LYS A C 1
ATOM 2189 O O . LYS A 1 267 ? 125.473 91.286 70.933 1.00 150.53 267 LYS A O 1
ATOM 2195 N N . GLU A 1 268 ? 124.059 91.387 69.183 1.00 157.40 268 GLU A N 1
ATOM 2196 C CA . GLU A 1 268 ? 124.717 92.519 68.538 1.00 157.40 268 GLU A CA 1
ATOM 2197 C C . GLU A 1 268 ? 123.678 93.580 68.203 1.00 157.40 268 GLU A C 1
ATOM 2198 O O . GLU A 1 268 ? 122.595 93.258 67.703 1.00 157.40 268 GLU A O 1
ATOM 2204 N N . GLN A 1 269 ? 124.013 94.841 68.475 1.00 162.33 269 GLN A N 1
ATOM 2205 C CA . GLN A 1 269 ? 123.123 95.967 68.242 1.00 162.33 269 GLN A CA 1
ATOM 2206 C C . GLN A 1 269 ? 123.576 96.762 67.018 1.00 162.33 269 GLN A C 1
ATOM 2207 O O . GLN A 1 269 ? 124.670 96.568 66.483 1.00 162.33 269 GLN A O 1
ATOM 2213 N N . LYS A 1 270 ? 122.710 97.678 66.572 1.00 165.06 270 LYS A N 1
ATOM 2214 C CA . LYS A 1 270 ? 123.023 98.537 65.442 1.00 165.06 270 LYS A CA 1
ATOM 2215 C C . LYS A 1 270 ? 123.097 99.965 65.948 1.00 165.06 270 LYS A C 1
ATOM 2216 O O . LYS A 1 270 ? 124.143 100.625 65.788 1.00 165.06 270 LYS A O 1
ATOM 2222 N N . LYS A 1 271 ? 122.042 100.499 66.562 1.00 166.50 271 LYS A N 1
ATOM 2223 C CA . LYS A 1 271 ? 122.073 101.836 67.127 1.00 166.50 271 LYS A CA 1
ATOM 2224 C C . LYS A 1 271 ? 122.854 101.813 68.438 1.00 166.50 271 LYS A C 1
ATOM 2225 O O . LYS A 1 271 ? 122.806 100.831 69.181 1.00 166.50 271 LYS A O 1
ATOM 2231 N N . PRO A 1 272 ? 123.599 102.879 68.740 1.00 164.12 272 PRO A N 1
ATOM 2232 C CA . PRO A 1 272 ? 124.347 102.929 70.007 1.00 164.12 272 PRO A CA 1
ATOM 2233 C C . PRO A 1 272 ? 123.446 102.698 71.210 1.00 164.12 272 PRO A C 1
ATOM 2234 O O . PRO A 1 272 ? 122.507 103.455 71.465 1.00 164.12 272 PRO A O 1
ATOM 2238 N N . THR A 1 273 ? 123.743 101.634 71.951 1.00 159.11 273 THR A N 1
ATOM 2239 C CA . THR A 1 273 ? 122.994 101.319 73.157 1.00 159.11 273 THR A CA 1
ATOM 2240 C C . THR A 1 273 ? 123.297 102.353 74.235 1.00 159.11 273 THR A C 1
ATOM 2241 O O . THR A 1 273 ? 124.353 102.993 74.218 1.00 159.11 273 THR A O 1
ATOM 2245 N N . LYS A 1 274 ? 122.350 102.533 75.161 1.00 155.75 274 LYS A N 1
ATOM 2246 C CA . LYS A 1 274 ? 122.551 103.462 76.271 1.00 155.75 274 LYS A CA 1
ATOM 2247 C C . LYS A 1 274 ? 123.867 103.180 76.984 1.00 155.75 274 LYS A C 1
ATOM 2248 O O . LYS A 1 274 ? 124.616 104.103 77.324 1.00 155.75 274 LYS A O 1
ATOM 2254 N N . ILE A 1 275 ? 124.167 101.906 77.213 1.00 150.70 275 ILE A N 1
ATOM 2255 C CA . ILE A 1 275 ? 125.450 101.484 77.759 1.00 150.70 275 ILE A CA 1
ATOM 2256 C C . ILE A 1 275 ? 126.223 100.786 76.648 1.00 150.70 275 ILE A C 1
ATOM 2257 O O . ILE A 1 275 ? 125.702 99.882 75.984 1.00 150.70 275 ILE A O 1
ATOM 2262 N N . GLN A 1 276 ? 127.454 101.230 76.417 1.00 150.26 276 GLN A N 1
ATOM 2263 C CA . GLN A 1 276 ? 128.305 100.645 75.389 1.00 150.26 276 GLN A CA 1
ATOM 2264 C C . GLN A 1 276 ? 129.623 100.143 75.953 1.00 150.26 276 GLN A C 1
ATOM 2265 O O . GLN A 1 276 ? 130.105 99.079 75.545 1.00 150.26 276 GLN A O 1
ATOM 2271 N N . ILE A 1 277 ? 130.216 100.881 76.892 1.00 145.32 277 ILE A N 1
ATOM 2272 C CA . ILE A 1 277 ? 131.490 100.474 77.474 1.00 145.32 277 ILE A CA 1
ATOM 2273 C C . ILE A 1 277 ? 131.344 99.129 78.175 1.00 145.32 277 ILE A C 1
ATOM 2274 O O . ILE A 1 277 ? 132.166 98.220 77.999 1.00 145.32 277 ILE A O 1
ATOM 2279 N N . ALA A 1 278 ? 130.283 98.979 78.970 1.00 146.27 278 ALA A N 1
ATOM 2280 C CA . ALA A 1 278 ? 130.093 97.752 79.736 1.00 146.27 278 ALA A CA 1
ATOM 2281 C C . ALA A 1 278 ? 129.825 96.557 78.829 1.00 146.27 278 ALA A C 1
ATOM 2282 O O . ALA A 1 278 ? 130.383 95.476 79.043 1.00 146.27 278 ALA A O 1
ATOM 2284 N N . VAL A 1 279 ? 128.973 96.724 77.816 1.00 146.84 279 VAL A N 1
ATOM 2285 C CA . VAL A 1 279 ? 128.675 95.604 76.927 1.00 146.84 279 VAL A CA 1
ATOM 2286 C C . VAL A 1 279 ? 129.915 95.224 76.123 1.00 146.84 279 VAL A C 1
ATOM 2287 O O . VAL A 1 279 ? 130.194 94.038 75.902 1.00 146.84 279 VAL A O 1
ATOM 2291 N N . ASP A 1 280 ? 130.698 96.224 75.706 1.00 148.23 280 ASP A N 1
ATOM 2292 C CA . ASP A 1 280 ? 131.945 95.942 75.001 1.00 148.23 280 ASP A CA 1
ATOM 2293 C C . ASP A 1 280 ? 132.911 95.172 75.890 1.00 148.23 280 ASP A C 1
ATOM 2294 O O . ASP A 1 280 ? 133.589 94.244 75.435 1.00 148.23 280 ASP A O 1
ATOM 2299 N N . GLN A 1 281 ? 132.991 95.548 77.168 1.00 145.19 281 GLN A N 1
ATOM 2300 C CA . GLN A 1 281 ? 133.869 94.830 78.085 1.00 145.19 281 GLN A CA 1
ATOM 2301 C C . GLN A 1 281 ? 133.372 93.411 78.334 1.00 145.19 281 GLN A C 1
ATOM 2302 O O . GLN A 1 281 ? 134.181 92.497 78.528 1.00 145.19 281 GLN A O 1
ATOM 2308 N N . LEU A 1 282 ? 132.052 93.208 78.345 1.00 145.90 282 LEU A N 1
ATOM 2309 C CA . LEU A 1 282 ? 131.511 91.855 78.430 1.00 145.90 282 LEU A CA 1
ATOM 2310 C C . LEU A 1 282 ? 131.759 91.043 77.167 1.00 145.90 282 LEU A C 1
ATOM 2311 O O . LEU A 1 282 ? 131.735 89.809 77.232 1.00 145.90 282 LEU A O 1
ATOM 2316 N N . ARG A 1 283 ? 131.975 91.695 76.019 1.00 146.15 283 ARG A N 1
ATOM 2317 C CA . ARG A 1 283 ? 132.272 90.942 74.802 1.00 146.15 283 ARG A CA 1
ATOM 2318 C C . ARG A 1 283 ? 133.523 90.084 74.954 1.00 146.15 283 ARG A C 1
ATOM 2319 O O . ARG A 1 283 ? 133.633 89.035 74.310 1.00 146.15 283 ARG A O 1
ATOM 2327 N N . GLN A 1 284 ? 134.464 90.504 75.795 1.00 144.86 284 GLN A N 1
ATOM 2328 C CA . GLN A 1 284 ? 135.728 89.800 75.972 1.00 144.86 284 GLN A CA 1
ATOM 2329 C C . GLN A 1 284 ? 135.500 88.430 76.600 1.00 144.86 284 GLN A C 1
ATOM 2330 O O . GLN A 1 284 ? 134.534 88.243 77.350 1.00 144.86 284 GLN A O 1
ATOM 2336 N N . PRO A 1 285 ? 136.357 87.444 76.313 1.00 141.96 285 PRO A N 1
ATOM 2337 C CA . PRO A 1 285 ? 136.184 86.114 76.915 1.00 141.96 285 PRO A CA 1
ATOM 2338 C C . PRO A 1 285 ? 136.562 86.044 78.384 1.00 141.96 285 PRO A C 1
ATOM 2339 O O . PRO A 1 285 ? 136.321 85.006 79.016 1.00 141.96 285 PRO A O 1
ATOM 2343 N N . LYS A 1 286 ? 137.148 87.105 78.944 1.00 137.17 286 LYS A N 1
ATOM 2344 C CA . LYS A 1 286 ? 137.486 87.103 80.364 1.00 137.17 286 LYS A CA 1
ATOM 2345 C C . LYS A 1 286 ? 136.246 86.934 81.229 1.00 137.17 286 LYS A C 1
ATOM 2346 O O . LYS A 1 286 ? 136.273 86.215 82.234 1.00 137.17 286 LYS A O 1
ATOM 2352 N N . PHE A 1 287 ? 135.147 87.580 80.847 1.00 133.87 287 PHE A N 1
ATOM 2353 C CA . PHE A 1 287 ? 133.926 87.622 81.647 1.00 133.87 287 PHE A CA 1
ATOM 2354 C C . PHE A 1 287 ? 132.904 86.595 81.185 1.00 133.87 287 PHE A C 1
ATOM 2355 O O . PHE A 1 287 ? 131.696 86.831 81.263 1.00 133.87 287 PHE A O 1
ATOM 2363 N N . ALA A 1 288 ? 133.364 85.446 80.695 1.00 134.42 288 ALA A N 1
ATOM 2364 C CA . ALA A 1 288 ? 132.483 84.383 80.234 1.00 134.42 288 ALA A CA 1
ATOM 2365 C C . ALA A 1 288 ? 132.080 83.424 81.343 1.00 134.42 288 ALA A C 1
ATOM 2366 O O . ALA A 1 288 ? 131.224 82.563 81.118 1.00 134.42 288 ALA A O 1
ATOM 2368 N N . GLY A 1 289 ? 132.679 83.543 82.528 1.00 131.92 289 GLY A N 1
ATOM 2369 C CA . GLY A 1 289 ? 132.309 82.658 83.620 1.00 131.92 289 GLY A CA 1
ATOM 2370 C C . GLY A 1 289 ? 130.903 82.916 84.127 1.00 131.92 289 GLY A C 1
ATOM 2371 O O . GLY A 1 289 ? 130.170 81.983 84.466 1.00 131.92 289 GLY A O 1
ATOM 2372 N N . LEU A 1 290 ? 130.507 84.189 84.187 1.00 132.02 290 LEU A N 1
ATOM 2373 C CA . LEU A 1 290 ? 129.220 84.546 84.771 1.00 132.02 290 LEU A CA 1
ATOM 2374 C C . LEU A 1 290 ? 128.047 84.305 83.829 1.00 132.02 290 LEU A C 1
ATOM 2375 O O . LEU A 1 290 ? 126.904 84.261 84.295 1.00 132.02 290 LEU A O 1
ATOM 2380 N N . LEU A 1 291 ? 128.293 84.144 82.526 1.00 131.75 291 LEU A N 1
ATOM 2381 C CA . LEU A 1 291 ? 127.194 83.903 81.595 1.00 131.75 291 LEU A CA 1
ATOM 2382 C C . LEU A 1 291 ? 126.462 82.602 81.886 1.00 131.75 291 LEU A C 1
ATOM 2383 O O . LEU A 1 291 ? 125.258 82.511 81.626 1.00 131.75 291 LEU A O 1
ATOM 2388 N N . THR A 1 292 ? 127.156 81.595 82.414 1.00 131.01 292 THR A N 1
ATOM 2389 C CA . THR A 1 292 ? 126.539 80.322 82.765 1.00 131.01 292 THR A CA 1
ATOM 2390 C C . THR A 1 292 ? 126.280 80.211 84.263 1.00 131.01 292 THR A C 1
ATOM 2391 O O . THR A 1 292 ? 125.934 79.131 84.751 1.00 131.01 292 THR A O 1
ATOM 2395 N N . ALA A 1 293 ? 126.442 81.305 85.001 1.00 128.92 293 ALA A N 1
ATOM 2396 C CA . ALA A 1 293 ? 126.243 81.282 86.442 1.00 128.92 293 ALA A CA 1
ATOM 2397 C C . ALA A 1 293 ? 124.764 81.390 86.779 1.00 128.92 293 ALA A C 1
ATOM 2398 O O . ALA A 1 293 ? 124.019 82.140 86.142 1.00 128.92 293 ALA A O 1
ATOM 2400 N N . LYS A 1 294 ? 124.342 80.632 87.788 1.00 126.86 294 LYS A N 1
ATOM 2401 C CA . LYS A 1 294 ? 122.953 80.674 88.218 1.00 126.86 294 LYS A CA 1
ATOM 2402 C C . LYS A 1 294 ? 122.608 82.046 88.786 1.00 126.86 294 LYS A C 1
ATOM 2403 O O . LYS A 1 294 ? 123.450 82.740 89.362 1.00 126.86 294 LYS A O 1
ATOM 2409 N N . TRP A 1 295 ? 121.344 82.436 88.608 1.00 124.53 295 TRP A N 1
ATOM 2410 C CA . TRP A 1 295 ? 120.911 83.775 88.990 1.00 124.53 295 TRP A CA 1
ATOM 2411 C C . TRP A 1 295 ? 121.020 83.999 90.494 1.00 124.53 295 TRP A C 1
ATOM 2412 O O . TRP A 1 295 ? 121.386 85.096 90.936 1.00 124.53 295 TRP A O 1
ATOM 2423 N N . ARG A 1 296 ? 120.695 82.979 91.291 1.00 119.86 296 ARG A N 1
ATOM 2424 C CA . ARG A 1 296 ? 120.732 83.122 92.743 1.00 119.86 296 ARG A CA 1
ATOM 2425 C C . ARG A 1 296 ? 122.142 83.435 93.222 1.00 119.86 296 ARG A C 1
ATOM 2426 O O . ARG A 1 296 ? 122.335 84.251 94.131 1.00 119.86 296 ARG A O 1
ATOM 2434 N N . ALA A 1 297 ? 123.143 82.785 92.629 1.00 113.90 297 ALA A N 1
ATOM 2435 C CA . ALA A 1 297 ? 124.526 83.102 92.966 1.00 113.90 297 ALA A CA 1
ATOM 2436 C C . ALA A 1 297 ? 124.909 84.490 92.472 1.00 113.90 297 ALA A C 1
ATOM 2437 O O . ALA A 1 297 ? 125.715 85.182 93.105 1.00 113.90 297 ALA A O 1
ATOM 2439 N N . LEU A 1 298 ? 124.344 84.914 91.340 1.00 108.25 298 LEU A N 1
ATOM 2440 C CA . LEU A 1 298 ? 124.657 86.231 90.798 1.00 108.25 298 LEU A CA 1
ATOM 2441 C C . LEU A 1 298 ? 124.165 87.340 91.722 1.00 108.25 298 LEU A C 1
ATOM 2442 O O . LEU A 1 298 ? 124.848 88.353 91.917 1.00 108.25 298 LEU A O 1
ATOM 2447 N N . LYS A 1 299 ? 122.969 87.172 92.292 1.00 106.65 299 LYS A N 1
ATOM 2448 C CA . LYS A 1 299 ? 122.473 88.164 93.244 1.00 106.65 299 LYS A CA 1
ATOM 2449 C C . LYS A 1 299 ? 123.358 88.241 94.478 1.00 106.65 299 LYS A C 1
ATOM 2450 O O . LYS A 1 299 ? 123.650 89.336 94.974 1.00 106.65 299 LYS A O 1
ATOM 2456 N N . GLY A 1 300 ? 123.783 87.095 94.999 1.00 101.52 300 GLY A N 1
ATOM 2457 C CA . GLY A 1 300 ? 124.683 87.101 96.131 1.00 101.52 300 GLY A CA 1
ATOM 2458 C C . GLY A 1 300 ? 126.065 87.623 95.829 1.00 101.52 300 GLY A C 1
ATOM 2459 O O . GLY A 1 300 ? 126.762 88.061 96.748 1.00 101.52 300 GLY A O 1
ATOM 2460 N N . ALA A 1 301 ? 126.486 87.578 94.565 1.00 100.33 301 ALA A N 1
ATOM 2461 C CA . ALA A 1 301 ? 127.727 88.213 94.151 1.00 100.33 301 ALA A CA 1
ATOM 2462 C C . ALA A 1 301 ? 127.613 89.719 93.990 1.00 100.33 301 ALA A C 1
ATOM 2463 O O . ALA A 1 301 ? 128.569 90.429 94.314 1.00 100.33 301 ALA A O 1
ATOM 2465 N N . TYR A 1 302 ? 126.483 90.220 93.494 1.00 93.10 302 TYR A N 1
ATOM 2466 C CA . TYR A 1 302 ? 126.280 91.658 93.368 1.00 93.10 302 TYR A CA 1
ATOM 2467 C C . TYR A 1 302 ? 126.008 92.341 94.701 1.00 93.10 302 TYR A C 1
ATOM 2468 O O . TYR A 1 302 ? 126.562 93.419 94.960 1.00 93.10 302 TYR A O 1
ATOM 2477 N N . ASP A 1 303 ? 125.171 91.742 95.551 1.00 92.34 303 ASP A N 1
ATOM 2478 C CA . ASP A 1 303 ? 124.871 92.343 96.845 1.00 92.34 303 ASP A CA 1
ATOM 2479 C C . ASP A 1 303 ? 126.115 92.397 97.720 1.00 92.34 303 ASP A C 1
ATOM 2480 O O . ASP A 1 303 ? 126.331 93.371 98.449 1.00 92.34 303 ASP A O 1
ATOM 2485 N N . THR A 1 304 ? 126.942 91.354 97.665 1.00 88.82 304 THR A N 1
ATOM 2486 C CA . THR A 1 304 ? 128.184 91.368 98.425 1.00 88.82 304 THR A CA 1
ATOM 2487 C C . THR A 1 304 ? 129.108 92.479 97.956 1.00 88.82 304 THR A C 1
ATOM 2488 O O . THR A 1 304 ? 129.746 93.140 98.779 1.00 88.82 304 THR A O 1
ATOM 2492 N N . TRP A 1 305 ? 129.190 92.707 96.645 1.00 87.34 305 TRP A N 1
ATOM 2493 C CA . TRP A 1 305 ? 130.014 93.804 96.149 1.00 87.34 305 TRP A CA 1
ATOM 2494 C C . TRP A 1 305 ? 129.479 95.153 96.614 1.00 87.34 305 TRP A C 1
ATOM 2495 O O . TRP A 1 305 ? 130.254 96.030 97.011 1.00 87.34 305 TRP A O 1
ATOM 2506 N N . LYS A 1 306 ? 128.157 95.336 96.580 1.00 82.01 306 LYS A N 1
ATOM 2507 C CA . LYS A 1 306 ? 127.579 96.598 97.040 1.00 82.01 306 LYS A CA 1
ATOM 2508 C C . LYS A 1 306 ? 127.854 96.823 98.526 1.00 82.01 306 LYS A C 1
ATOM 2509 O O . LYS A 1 306 ? 128.207 97.936 98.946 1.00 82.01 306 LYS A O 1
ATOM 2515 N N . LEU A 1 307 ? 127.705 95.774 99.336 1.00 81.40 307 LEU A N 1
ATOM 2516 C CA . LEU A 1 307 ? 127.992 95.864 100.761 1.00 81.40 307 LEU A CA 1
ATOM 2517 C C . LEU A 1 307 ? 129.462 96.140 101.034 1.00 81.40 307 LEU A C 1
ATOM 2518 O O . LEU A 1 307 ? 129.773 96.901 101.954 1.00 81.40 307 LEU A O 1
ATOM 2523 N N . LYS A 1 308 ? 130.370 95.535 100.269 1.00 79.06 308 LYS A N 1
ATOM 2524 C CA . LYS A 1 308 ? 131.785 95.836 100.439 1.00 79.06 308 LYS A CA 1
ATOM 2525 C C . LYS A 1 308 ? 132.084 97.275 100.055 1.00 79.06 308 LYS A C 1
ATOM 2526 O O . LYS A 1 308 ? 132.928 97.926 100.679 1.00 79.06 308 LYS A O 1
ATOM 2532 N N . LYS A 1 309 ? 131.416 97.784 99.021 1.00 76.46 309 LYS A N 1
ATOM 2533 C CA . LYS A 1 309 ? 131.658 99.161 98.608 1.00 76.46 309 LYS A CA 1
ATOM 2534 C C . LYS A 1 309 ? 131.176 100.149 99.661 1.00 76.46 309 LYS A C 1
ATOM 2535 O O . LYS A 1 309 ? 131.823 101.176 99.890 1.00 76.46 309 LYS A O 1
ATOM 2541 N N . ARG A 1 310 ? 130.037 99.870 100.305 1.00 76.87 310 ARG A N 1
ATOM 2542 C CA . ARG A 1 310 ? 129.556 100.788 101.340 1.00 76.87 310 ARG A CA 1
ATOM 2543 C C . ARG A 1 310 ? 130.523 100.866 102.517 1.00 76.87 310 ARG A C 1
ATOM 2544 O O . ARG A 1 310 ? 130.741 101.946 103.075 1.00 76.87 310 ARG A O 1
ATOM 2552 N N . LEU A 1 311 ? 131.102 99.732 102.915 1.00 72.37 311 LEU A N 1
ATOM 2553 C CA . LEU A 1 311 ? 131.995 99.704 104.068 1.00 72.37 311 LEU A CA 1
ATOM 2554 C C . LEU A 1 311 ? 133.247 100.540 103.854 1.00 72.37 311 LEU A C 1
ATOM 2555 O O . LEU A 1 311 ? 133.860 100.980 104.832 1.00 72.37 311 LEU A O 1
ATOM 2560 N N . GLU A 1 312 ? 133.642 100.770 102.603 1.00 76.83 312 GLU A N 1
ATOM 2561 C CA . GLU A 1 312 ? 134.866 101.515 102.332 1.00 76.83 312 GLU A CA 1
ATOM 2562 C C . GLU A 1 312 ? 134.681 103.009 102.587 1.00 76.83 312 GLU A C 1
ATOM 2563 O O . GLU A 1 312 ? 135.662 103.759 102.632 1.00 76.83 312 GLU A O 1
ATOM 2569 N N . LYS A 1 313 ? 133.438 103.453 102.782 1.00 72.44 313 LYS A N 1
ATOM 2570 C CA . LYS A 1 313 ? 133.114 104.860 102.984 1.00 72.44 313 LYS A CA 1
ATOM 2571 C C . LYS A 1 313 ? 132.812 105.178 104.450 1.00 72.44 313 LYS A C 1
ATOM 2572 O O . LYS A 1 313 ? 132.083 106.129 104.749 1.00 72.44 313 LYS A O 1
ATOM 2578 N N . ARG A 1 314 ? 133.369 104.407 105.379 1.00 67.33 314 ARG A N 1
ATOM 2579 C CA . ARG A 1 314 ? 133.093 104.580 106.799 1.00 67.33 314 ARG A CA 1
ATOM 2580 C C . ARG A 1 314 ? 134.231 105.313 107.493 1.00 67.33 314 ARG A C 1
ATOM 2581 O O . ARG A 1 314 ? 135.407 105.027 107.252 1.00 67.33 314 ARG A O 1
ATOM 2589 N N . LYS A 1 315 ? 133.870 106.257 108.358 1.00 61.66 315 LYS A N 1
ATOM 2590 C CA . LYS A 1 315 ? 134.845 106.867 109.247 1.00 61.66 315 LYS A CA 1
ATOM 2591 C C . LYS A 1 315 ? 135.344 105.838 110.251 1.00 61.66 315 LYS A C 1
ATOM 2592 O O . LYS A 1 315 ? 134.662 104.858 110.561 1.00 61.66 315 LYS A O 1
ATOM 2598 N N . ALA A 1 316 ? 136.555 106.064 110.755 1.00 63.97 316 ALA A N 1
ATOM 2599 C CA . ALA A 1 316 ? 137.105 105.165 111.762 1.00 63.97 316 ALA A CA 1
ATOM 2600 C C . ALA A 1 316 ? 136.283 105.209 113.044 1.00 63.97 316 ALA A C 1
ATOM 2601 O O . ALA A 1 316 ? 136.006 104.167 113.651 1.00 63.97 316 ALA A O 1
ATOM 2603 N N . PHE A 1 317 ? 135.879 106.403 113.469 1.00 65.05 317 PHE A N 1
ATOM 2604 C CA . PHE A 1 317 ? 135.136 106.607 114.702 1.00 65.05 317 PHE A CA 1
ATOM 2605 C C . PHE A 1 317 ? 134.072 107.669 114.479 1.00 65.05 317 PHE A C 1
ATOM 2606 O O . PHE A 1 317 ? 134.212 108.507 113.582 1.00 65.05 317 PHE A O 1
ATOM 2614 N N . PRO A 1 318 ? 132.999 107.655 115.268 1.00 62.11 318 PRO A N 1
ATOM 2615 C CA . PRO A 1 318 ? 131.973 108.692 115.126 1.00 62.11 318 PRO A CA 1
ATOM 2616 C C . PRO A 1 318 ? 132.528 110.060 115.479 1.00 62.11 318 PRO A C 1
ATOM 2617 O O . PRO A 1 318 ? 133.508 110.178 116.216 1.00 62.11 318 PRO A O 1
ATOM 2621 N N . TYR A 1 319 ? 131.887 111.101 114.953 1.00 65.29 319 TYR A N 1
ATOM 2622 C CA . TYR A 1 319 ? 132.303 112.465 115.255 1.00 65.29 319 TYR A CA 1
ATOM 2623 C C . TYR A 1 319 ? 132.206 112.760 116.746 1.00 65.29 319 TYR A C 1
ATOM 2624 O O . TYR A 1 319 ? 131.667 111.956 117.512 1.00 65.29 319 TYR A O 1
ATOM 2633 N N . MET A 1 320 ? 132.730 113.905 117.169 1.00 61.35 320 MET A N 1
ATOM 2634 C CA . MET A 1 320 ? 132.549 114.370 118.531 1.00 61.35 320 MET A CA 1
ATOM 2635 C C . MET A 1 320 ? 131.259 115.165 118.616 1.00 61.35 320 MET A C 1
ATOM 2636 O O . MET A 1 320 ? 130.998 115.994 117.735 1.00 61.35 320 MET A O 1
ATOM 2641 N N . PRO A 1 321 ? 130.424 114.937 119.628 1.00 53.18 321 PRO A N 1
ATOM 2642 C CA . PRO A 1 321 ? 129.116 115.598 119.669 1.00 53.18 321 PRO A CA 1
ATOM 2643 C C . PRO A 1 321 ? 129.237 117.110 119.780 1.00 53.18 321 PRO A C 1
ATOM 2644 O O . PRO A 1 321 ? 130.232 117.654 120.259 1.00 53.18 321 PRO A O 1
ATOM 2648 N N . ASN A 1 322 ? 128.198 117.787 119.312 1.00 55.47 322 ASN A N 1
ATOM 2649 C CA . ASN A 1 322 ? 128.090 119.239 119.371 1.00 55.47 322 ASN A CA 1
ATOM 2650 C C . ASN A 1 322 ? 127.274 119.598 120.606 1.00 55.47 322 ASN A C 1
ATOM 2651 O O . ASN A 1 322 ? 126.057 119.390 120.629 1.00 55.47 322 ASN A O 1
ATOM 2656 N N . TRP A 1 323 ? 127.934 120.147 121.626 1.00 53.90 323 TRP A N 1
ATOM 2657 C CA . TRP A 1 323 ? 127.283 120.455 122.891 1.00 53.90 323 TRP A CA 1
ATOM 2658 C C . TRP A 1 323 ? 126.673 121.851 122.914 1.00 53.90 323 TRP A C 1
ATOM 2659 O O . TRP A 1 323 ? 126.115 122.256 123.937 1.00 53.90 323 TRP A O 1
ATOM 2670 N N . ASP A 1 324 ? 126.771 122.598 121.815 1.00 59.35 324 ASP A N 1
ATOM 2671 C CA . ASP A 1 324 ? 126.431 124.017 121.856 1.00 59.35 324 ASP A CA 1
ATOM 2672 C C . ASP A 1 324 ? 124.931 124.243 122.007 1.00 59.35 324 ASP A C 1
ATOM 2673 O O . ASP A 1 324 ? 124.508 125.235 122.608 1.00 59.35 324 ASP A O 1
ATOM 2678 N N . ASN A 1 325 ? 124.112 123.350 121.462 1.00 58.45 325 ASN A N 1
ATOM 2679 C CA . ASN A 1 325 ? 122.670 123.553 121.487 1.00 58.45 325 ASN A CA 1
ATOM 2680 C C . ASN A 1 325 ? 122.106 123.317 122.884 1.00 58.45 325 ASN A C 1
ATOM 2681 O O . ASN A 1 325 ? 122.575 122.447 123.623 1.00 58.45 325 ASN A O 1
ATOM 2686 N N . ASP A 1 326 ? 121.083 124.094 123.238 1.00 56.55 326 ASP A N 1
ATOM 2687 C CA . ASP A 1 326 ? 120.555 124.087 124.597 1.00 56.55 326 ASP A CA 1
ATOM 2688 C C . ASP A 1 326 ? 119.769 122.815 124.885 1.00 56.55 326 ASP A C 1
ATOM 2689 O O . ASP A 1 326 ? 119.087 122.279 124.008 1.00 56.55 326 ASP A O 1
ATOM 2694 N N . TYR A 1 327 ? 119.857 122.345 126.124 1.00 51.15 327 TYR A N 1
ATOM 2695 C CA . TYR A 1 327 ? 119.142 121.171 126.593 1.00 51.15 327 TYR A CA 1
ATOM 2696 C C . TYR A 1 327 ? 117.803 121.571 127.207 1.00 51.15 327 TYR A C 1
ATOM 2697 O O . TYR A 1 327 ? 117.456 122.749 127.293 1.00 51.15 327 TYR A O 1
ATOM 2706 N N . GLN A 1 328 ? 117.045 120.567 127.642 1.00 53.76 328 GLN A N 1
ATOM 2707 C CA . GLN A 1 328 ? 115.725 120.764 128.239 1.00 53.76 328 GLN A CA 1
ATOM 2708 C C . GLN A 1 328 ? 115.842 120.474 129.732 1.00 53.76 328 GLN A C 1
ATOM 2709 O O . GLN A 1 328 ? 115.954 119.318 130.143 1.00 53.76 328 GLN A O 1
ATOM 2715 N N . ILE A 1 329 ? 115.804 121.525 130.541 1.00 52.07 329 ILE A N 1
ATOM 2716 C CA . ILE A 1 329 ? 116.116 121.385 131.969 1.00 52.07 329 ILE A CA 1
ATOM 2717 C C . ILE A 1 329 ? 114.911 120.810 132.702 1.00 52.07 329 ILE A C 1
ATOM 2718 O O . ILE A 1 329 ? 113.818 121.400 132.647 1.00 52.07 329 ILE A O 1
ATOM 2723 N N . PRO A 1 330 ? 115.048 119.670 133.384 1.00 51.50 330 PRO A N 1
ATOM 2724 C CA . PRO A 1 330 ? 113.939 119.134 134.180 1.00 51.50 330 PRO A CA 1
ATOM 2725 C C . PRO A 1 330 ? 114.007 119.527 135.647 1.00 51.50 330 PRO A C 1
ATOM 2726 O O . PRO A 1 330 ? 115.092 119.551 136.231 1.00 51.50 330 PRO A O 1
ATOM 2730 N N . VAL A 1 331 ? 112.863 119.823 136.259 1.00 54.11 331 VAL A N 1
ATOM 2731 C CA . VAL A 1 331 ? 112.775 120.065 137.695 1.00 54.11 331 VAL A CA 1
ATOM 2732 C C . VAL A 1 331 ? 111.547 119.334 138.233 1.00 54.11 331 VAL A C 1
ATOM 2733 O O . VAL A 1 331 ? 110.455 119.441 137.664 1.00 54.11 331 VAL A O 1
ATOM 2737 N N . GLY A 1 332 ? 111.735 118.571 139.311 1.00 57.10 332 GLY A N 1
ATOM 2738 C CA . GLY A 1 332 ? 110.706 117.687 139.829 1.00 57.10 332 GLY A CA 1
ATOM 2739 C C . GLY A 1 332 ? 110.089 118.148 141.132 1.00 57.10 332 GLY A C 1
ATOM 2740 O O . GLY A 1 332 ? 110.014 119.346 141.425 1.00 57.10 332 GLY A O 1
ATOM 2741 N N . LEU A 1 333 ? 109.632 117.178 141.933 1.00 58.62 333 LEU A N 1
ATOM 2742 C CA . LEU A 1 333 ? 108.964 117.466 143.198 1.00 58.62 333 LEU A CA 1
ATOM 2743 C C . LEU A 1 333 ? 109.641 116.831 144.405 1.00 58.62 333 LEU A C 1
ATOM 2744 O O . LEU A 1 333 ? 109.292 117.175 145.539 1.00 58.62 333 LEU A O 1
ATOM 2749 N N . THR A 1 334 ? 110.581 115.907 144.210 1.00 63.26 334 THR A N 1
ATOM 2750 C CA . THR A 1 334 ? 111.230 115.268 145.348 1.00 63.26 334 THR A CA 1
ATOM 2751 C C . THR A 1 334 ? 112.747 115.348 145.161 1.00 63.26 334 THR A C 1
ATOM 2752 O O . THR A 1 334 ? 113.399 114.442 144.647 1.00 63.26 334 THR A O 1
ATOM 2756 N N . GLY A 1 335 ? 113.324 116.459 145.602 1.00 62.52 335 GLY A N 1
ATOM 2757 C CA . GLY A 1 335 ? 114.764 116.616 145.605 1.00 62.52 335 GLY A CA 1
ATOM 2758 C C . GLY A 1 335 ? 115.334 117.293 144.377 1.00 62.52 335 GLY A C 1
ATOM 2759 O O . GLY A 1 335 ? 116.092 118.259 144.497 1.00 62.52 335 GLY A O 1
ATOM 2760 N N . LEU A 1 336 ? 114.970 116.811 143.189 1.00 60.10 336 LEU A N 1
ATOM 2761 C CA . LEU A 1 336 ? 115.532 117.319 141.937 1.00 60.10 336 LEU A CA 1
ATOM 2762 C C . LEU A 1 336 ? 114.920 118.688 141.637 1.00 60.10 336 LEU A C 1
ATOM 2763 O O . LEU A 1 336 ? 114.109 118.868 140.728 1.00 60.10 336 LEU A O 1
ATOM 2768 N N . GLY A 1 337 ? 115.340 119.672 142.426 1.00 59.71 337 GLY A N 1
ATOM 2769 C CA . GLY A 1 337 ? 114.689 120.961 142.420 1.00 59.71 337 GLY A CA 1
ATOM 2770 C C . GLY A 1 337 ? 113.373 120.891 143.167 1.00 59.71 337 GLY A C 1
ATOM 2771 O O . GLY A 1 337 ? 113.086 119.934 143.888 1.00 59.71 337 GLY A O 1
ATOM 2772 N N . VAL A 1 338 ? 112.557 121.928 142.986 1.00 59.81 338 VAL A N 1
ATOM 2773 C CA . VAL A 1 338 ? 111.242 121.975 143.614 1.00 59.81 338 VAL A CA 1
ATOM 2774 C C . VAL A 1 338 ? 110.415 123.034 142.907 1.00 59.81 338 VAL A C 1
ATOM 2775 O O . VAL A 1 338 ? 110.950 124.014 142.387 1.00 59.81 338 VAL A O 1
ATOM 2779 N N . PHE A 1 339 ? 109.101 122.824 142.877 1.00 56.92 339 PHE A N 1
ATOM 2780 C CA . PHE A 1 339 ? 108.177 123.790 142.306 1.00 56.92 339 PHE A CA 1
ATOM 2781 C C . PHE A 1 339 ? 106.797 123.550 142.897 1.00 56.92 339 PHE A C 1
ATOM 2782 O O . PHE A 1 339 ? 106.513 122.488 143.455 1.00 56.92 339 PHE A O 1
ATOM 2790 N N . THR A 1 340 ? 105.940 124.560 142.785 1.00 60.55 340 THR A N 1
ATOM 2791 C CA . THR A 1 340 ? 104.540 124.429 143.158 1.00 60.55 340 THR A CA 1
ATOM 2792 C C . THR A 1 340 ? 103.689 124.974 142.026 1.00 60.55 340 THR A C 1
ATOM 2793 O O . THR A 1 340 ? 103.923 126.088 141.550 1.00 60.55 340 THR A O 1
ATOM 2797 N N . LEU A 1 341 ? 102.708 124.191 141.600 1.00 56.52 341 LEU A N 1
ATOM 2798 C CA . LEU A 1 341 ? 101.822 124.561 140.511 1.00 56.52 341 LEU A CA 1
ATOM 2799 C C . LEU A 1 341 ? 100.423 124.776 141.064 1.00 56.52 341 LEU A C 1
ATOM 2800 O O . LEU A 1 341 ? 99.912 123.943 141.818 1.00 56.52 341 LEU A O 1
ATOM 2805 N N . GLU A 1 342 ? 99.808 125.899 140.707 1.00 61.41 342 GLU A N 1
ATOM 2806 C CA . GLU A 1 342 ? 98.449 126.197 141.156 1.00 61.41 342 GLU A CA 1
ATOM 2807 C C . GLU A 1 342 ? 97.760 127.019 140.070 1.00 61.41 342 GLU A C 1
ATOM 2808 O O . GLU A 1 342 ? 98.247 128.079 139.670 1.00 61.41 342 GLU A O 1
ATOM 2814 N N . VAL A 1 343 ? 96.641 126.496 139.567 1.00 59.41 343 VAL A N 1
ATOM 2815 C CA . VAL A 1 343 ? 95.977 127.110 138.428 1.00 59.41 343 VAL A CA 1
ATOM 2816 C C . VAL A 1 343 ? 95.045 128.212 138.901 1.00 59.41 343 VAL A C 1
ATOM 2817 O O . VAL A 1 343 ? 94.240 128.022 139.821 1.00 59.41 343 VAL A O 1
ATOM 2821 N N . LYS A 1 344 ? 95.147 129.373 138.270 1.00 67.64 344 LYS A N 1
ATOM 2822 C CA . LYS A 1 344 ? 94.266 130.498 138.538 1.00 67.64 344 LYS A CA 1
ATOM 2823 C C . LYS A 1 344 ? 93.198 130.571 137.455 1.00 67.64 344 LYS A C 1
ATOM 2824 O O . LYS A 1 344 ? 93.126 129.723 136.565 1.00 67.64 344 LYS A O 1
ATOM 2830 N N . ARG A 1 345 ? 92.353 131.598 137.546 1.00 75.92 345 ARG A N 1
ATOM 2831 C CA . ARG A 1 345 ? 91.302 131.774 136.551 1.00 75.92 345 ARG A CA 1
ATOM 2832 C C . ARG A 1 345 ? 91.874 132.209 135.209 1.00 75.92 345 ARG A C 1
ATOM 2833 O O . ARG A 1 345 ? 91.396 131.777 134.155 1.00 75.92 345 ARG A O 1
ATOM 2841 N N . THR A 1 346 ? 92.899 133.059 135.225 1.00 69.76 346 THR A N 1
ATOM 2842 C CA . THR A 1 346 ? 93.434 133.641 134.005 1.00 69.76 346 THR A CA 1
ATOM 2843 C C . THR A 1 346 ? 94.877 133.255 133.721 1.00 69.76 346 THR A C 1
ATOM 2844 O O . THR A 1 346 ? 95.380 133.572 132.637 1.00 69.76 346 THR A O 1
ATOM 2848 N N . GLU A 1 347 ? 95.555 132.580 134.642 1.00 66.36 347 GLU A N 1
ATOM 2849 C CA . GLU A 1 347 ? 96.972 132.297 134.472 1.00 66.36 347 GLU A CA 1
ATOM 2850 C C . GLU A 1 347 ? 97.315 131.006 135.196 1.00 66.36 347 GLU A C 1
ATOM 2851 O O . GLU A 1 347 ? 96.537 130.492 136.001 1.00 66.36 347 GLU A O 1
ATOM 2857 N N . VAL A 1 348 ? 98.497 130.488 134.886 1.00 58.35 348 VAL A N 1
ATOM 2858 C CA . VAL A 1 348 ? 99.085 129.350 135.578 1.00 58.35 348 VAL A CA 1
ATOM 2859 C C . VAL A 1 348 ? 100.391 129.819 136.195 1.00 58.35 348 VAL A C 1
ATOM 2860 O O . VAL A 1 348 ? 101.235 130.398 135.502 1.00 58.35 348 VAL A O 1
ATOM 2864 N N . VAL A 1 349 ? 100.559 129.580 137.491 1.00 58.67 349 VAL A N 1
ATOM 2865 C CA . VAL A 1 349 ? 101.690 130.105 138.245 1.00 58.67 349 VAL A CA 1
ATOM 2866 C C . VAL A 1 349 ? 102.594 128.947 138.638 1.00 58.67 349 VAL A C 1
ATOM 2867 O O . VAL A 1 349 ? 102.149 127.993 139.287 1.00 58.67 349 VAL A O 1
ATOM 2871 N N . VAL A 1 350 ? 103.861 129.033 138.249 1.00 58.68 350 VAL A N 1
ATOM 2872 C CA . VAL A 1 350 ? 104.885 128.083 138.662 1.00 58.68 350 VAL A CA 1
ATOM 2873 C C . VAL A 1 350 ? 105.860 128.818 139.565 1.00 58.68 350 VAL A C 1
ATOM 2874 O O . VAL A 1 350 ? 106.431 129.841 139.170 1.00 58.68 350 VAL A O 1
ATOM 2878 N N . ASP A 1 351 ? 106.054 128.302 140.773 1.00 62.61 351 ASP A N 1
ATOM 2879 C CA . ASP A 1 351 ? 106.821 128.993 141.805 1.00 62.61 351 ASP A CA 1
ATOM 2880 C C . ASP A 1 351 ? 108.091 128.207 142.103 1.00 62.61 351 ASP A C 1
ATOM 2881 O O . ASP A 1 351 ? 108.073 127.237 142.863 1.00 62.61 351 ASP A O 1
ATOM 2886 N N . LEU A 1 352 ? 109.195 128.629 141.500 1.00 61.71 352 LEU A N 1
ATOM 2887 C CA . LEU A 1 352 ? 110.504 128.185 141.951 1.00 61.71 352 LEU A CA 1
ATOM 2888 C C . LEU A 1 352 ? 110.898 129.025 143.159 1.00 61.71 352 LEU A C 1
ATOM 2889 O O . LEU A 1 352 ? 110.818 130.256 143.116 1.00 61.71 352 LEU A O 1
ATOM 2894 N N . LYS A 1 353 ? 111.312 128.364 144.242 1.00 65.28 353 LYS A N 1
ATOM 2895 C CA . LYS A 1 353 ? 111.328 129.021 145.547 1.00 65.28 353 LYS A CA 1
ATOM 2896 C C . LYS A 1 353 ? 112.254 130.232 145.563 1.00 65.28 353 LYS A C 1
ATOM 2897 O O . LYS A 1 353 ? 111.798 131.376 145.663 1.00 65.28 353 LYS A O 1
ATOM 2903 N N . GLU A 1 354 ? 113.560 130.007 145.448 1.00 66.60 354 GLU A N 1
ATOM 2904 C CA . GLU A 1 354 ? 114.526 131.095 145.500 1.00 66.60 354 GLU A CA 1
ATOM 2905 C C . GLU A 1 354 ? 114.935 131.579 144.120 1.00 66.60 354 GLU A C 1
ATOM 2906 O O . GLU A 1 354 ? 115.833 132.418 144.010 1.00 66.60 354 GLU A O 1
ATOM 2912 N N . HIS A 1 355 ? 114.302 131.066 143.066 1.00 64.36 355 HIS A N 1
ATOM 2913 C CA . HIS A 1 355 ? 114.622 131.449 141.700 1.00 64.36 355 HIS A CA 1
ATOM 2914 C C . HIS A 1 355 ? 113.465 132.170 141.020 1.00 64.36 355 HIS A C 1
ATOM 2915 O O . HIS A 1 355 ? 113.459 132.309 139.795 1.00 64.36 355 HIS A O 1
ATOM 2922 N N . GLY A 1 356 ? 112.486 132.627 141.790 1.00 63.63 356 GLY A N 1
ATOM 2923 C CA . GLY A 1 356 ? 111.415 133.441 141.263 1.00 63.63 356 GLY A CA 1
ATOM 2924 C C . GLY A 1 356 ? 110.260 132.629 140.711 1.00 63.63 356 GLY A C 1
ATOM 2925 O O . GLY A 1 356 ? 110.305 131.404 140.593 1.00 63.63 356 GLY A O 1
ATOM 2926 N N . LYS A 1 357 ? 109.199 133.347 140.362 1.00 63.70 357 LYS A N 1
ATOM 2927 C CA . LYS A 1 357 ? 107.978 132.758 139.839 1.00 63.70 357 LYS A CA 1
ATOM 2928 C C . LYS A 1 357 ? 107.961 132.837 138.319 1.00 63.70 357 LYS A C 1
ATOM 2929 O O . LYS A 1 357 ? 108.657 133.650 137.706 1.00 63.70 357 LYS A O 1
ATOM 2935 N N . LEU A 1 358 ? 107.150 131.973 137.718 1.00 61.01 358 LEU A N 1
ATOM 2936 C CA . LEU A 1 358 ? 106.907 131.975 136.284 1.00 61.01 358 LEU A CA 1
ATOM 2937 C C . LEU A 1 358 ? 105.408 132.022 136.038 1.00 61.01 358 LEU A C 1
ATOM 2938 O O . LEU A 1 358 ? 104.648 131.274 136.656 1.00 61.01 358 LEU A O 1
ATOM 2943 N N . PHE A 1 359 ? 104.983 132.905 135.142 1.00 61.78 359 PHE A N 1
ATOM 2944 C CA . PHE A 1 359 ? 103.574 133.076 134.816 1.00 61.78 359 PHE A CA 1
ATOM 2945 C C . PHE A 1 359 ? 103.342 132.586 133.396 1.00 61.78 359 PHE A C 1
ATOM 2946 O O . PHE A 1 359 ? 104.017 133.034 132.464 1.00 61.78 359 PHE A O 1
ATOM 2954 N N . CYS A 1 360 ? 102.388 131.677 133.231 1.00 61.28 360 CYS A N 1
ATOM 2955 C CA . CYS A 1 360 ? 102.186 130.976 131.975 1.00 61.28 360 CYS A CA 1
ATOM 2956 C C . CYS A 1 360 ? 100.763 131.185 131.477 1.00 61.28 360 CYS A C 1
ATOM 2957 O O . CYS A 1 360 ? 99.847 131.469 132.251 1.00 61.28 360 CYS A O 1
ATOM 2960 N N . SER A 1 361 ? 100.589 131.042 130.167 1.00 59.37 361 SER A N 1
ATOM 2961 C CA . SER A 1 361 ? 99.293 131.240 129.542 1.00 59.37 361 SER A CA 1
ATOM 2962 C C . SER A 1 361 ? 98.468 129.958 129.604 1.00 59.37 361 SER A C 1
ATOM 2963 O O . SER A 1 361 ? 98.953 128.890 129.986 1.00 59.37 361 SER A O 1
ATOM 2966 N N . HIS A 1 362 ? 97.200 130.062 129.217 1.00 58.96 362 HIS A N 1
ATOM 2967 C CA . HIS A 1 362 ? 96.338 128.908 129.017 1.00 58.96 362 HIS A CA 1
ATOM 2968 C C . HIS A 1 362 ? 96.348 128.508 127.550 1.00 58.96 362 HIS A C 1
ATOM 2969 O O . HIS A 1 362 ? 96.537 129.348 126.667 1.00 58.96 362 HIS A O 1
ATOM 2976 N N . SER A 1 363 ? 96.139 127.223 127.301 1.00 51.50 363 SER A N 1
ATOM 2977 C CA . SER A 1 363 ? 96.084 126.671 125.960 1.00 51.50 363 SER A CA 1
ATOM 2978 C C . SER A 1 363 ? 94.789 125.894 125.785 1.00 51.50 363 SER A C 1
ATOM 2979 O O . SER A 1 363 ? 94.118 125.534 126.753 1.00 51.50 363 SER A O 1
ATOM 2982 N N . HIS A 1 364 ? 94.430 125.648 124.529 1.00 48.48 364 HIS A N 1
ATOM 2983 C CA . HIS A 1 364 ? 93.257 124.851 124.209 1.00 48.48 364 HIS A CA 1
ATOM 2984 C C . HIS A 1 364 ? 93.540 123.359 124.235 1.00 48.48 364 HIS A C 1
ATOM 2985 O O . HIS A 1 364 ? 92.601 122.565 124.173 1.00 48.48 364 HIS A O 1
ATOM 2992 N N . TYR A 1 365 ? 94.803 122.959 124.310 1.00 43.92 365 TYR A N 1
ATOM 2993 C CA . TYR A 1 365 ? 95.155 121.566 124.523 1.00 43.92 365 TYR A CA 1
ATOM 2994 C C . TYR A 1 365 ? 94.985 121.152 125.975 1.00 43.92 365 TYR A C 1
ATOM 2995 O O . TYR A 1 365 ? 94.818 119.961 126.250 1.00 43.92 365 TYR A O 1
ATOM 3004 N N . PHE A 1 366 ? 95.011 122.107 126.902 1.00 44.36 366 PHE A N 1
ATOM 3005 C CA . PHE A 1 366 ? 94.770 121.862 128.319 1.00 44.36 366 PHE A CA 1
ATOM 3006 C C . PHE A 1 366 ? 93.533 122.647 128.753 1.00 44.36 366 PHE A C 1
ATOM 3007 O O . PHE A 1 366 ? 93.520 123.304 129.790 1.00 44.36 366 PHE A O 1
ATOM 3015 N N . GLY A 1 367 ? 92.488 122.595 127.932 1.00 49.97 367 GLY A N 1
ATOM 3016 C CA . GLY A 1 367 ? 91.300 123.376 128.210 1.00 49.97 367 GLY A CA 1
ATOM 3017 C C . GLY A 1 367 ? 90.651 122.986 129.524 1.00 49.97 367 GLY A C 1
ATOM 3018 O O . GLY A 1 367 ? 90.604 121.817 129.900 1.00 49.97 367 GLY A O 1
ATOM 3019 N N . ASP A 1 368 ? 90.150 123.999 130.234 1.00 58.15 368 ASP A N 1
ATOM 3020 C CA . ASP A 1 368 ? 89.494 123.812 131.528 1.00 58.15 368 ASP A CA 1
ATOM 3021 C C . ASP A 1 368 ? 90.399 123.066 132.503 1.00 58.15 368 ASP A C 1
ATOM 3022 O O . ASP A 1 368 ? 89.955 122.202 133.260 1.00 58.15 368 ASP A O 1
ATOM 3027 N N . LEU A 1 369 ? 91.683 123.406 132.488 1.00 55.70 369 LEU A N 1
ATOM 3028 C CA . LEU A 1 369 ? 92.650 122.680 133.296 1.00 55.70 369 LEU A CA 1
ATOM 3029 C C . LEU A 1 369 ? 92.449 122.979 134.776 1.00 55.70 369 LEU A C 1
ATOM 3030 O O . LEU A 1 369 ? 92.339 124.137 135.184 1.00 55.70 369 LEU A O 1
ATOM 3035 N N . THR A 1 370 ? 92.392 121.920 135.578 1.00 60.48 370 THR A N 1
ATOM 3036 C CA . THR A 1 370 ? 92.347 122.025 137.029 1.00 60.48 370 THR A CA 1
ATOM 3037 C C . THR A 1 370 ? 93.392 121.094 137.621 1.00 60.48 370 THR A C 1
ATOM 3038 O O . THR A 1 370 ? 93.588 119.977 137.136 1.00 60.48 370 THR A O 1
ATOM 3042 N N . ALA A 1 371 ? 94.065 121.558 138.667 1.00 63.89 371 ALA A N 1
ATOM 3043 C CA . ALA A 1 371 ? 95.122 120.788 139.297 1.00 63.89 371 ALA A CA 1
ATOM 3044 C C . ALA A 1 371 ? 94.919 120.785 140.801 1.00 63.89 371 ALA A C 1
ATOM 3045 O O . ALA A 1 371 ? 94.715 121.839 141.408 1.00 63.89 371 ALA A O 1
ATOM 3047 N N . GLU A 1 372 ? 94.979 119.598 141.397 1.00 71.01 372 GLU A N 1
ATOM 3048 C CA . GLU A 1 372 ? 94.816 119.422 142.834 1.00 71.01 372 GLU A CA 1
ATOM 3049 C C . GLU A 1 372 ? 96.079 118.795 143.401 1.00 71.01 372 GLU A C 1
ATOM 3050 O O . GLU A 1 372 ? 96.518 117.742 142.930 1.00 71.01 372 GLU A O 1
ATOM 3056 N N . LYS A 1 373 ? 96.651 119.435 144.416 1.00 69.92 373 LYS A N 1
ATOM 3057 C CA . LYS A 1 373 ? 97.881 118.936 145.011 1.00 69.92 373 LYS A CA 1
ATOM 3058 C C . LYS A 1 373 ? 97.631 117.630 145.749 1.00 69.92 373 LYS A C 1
ATOM 3059 O O . LYS A 1 373 ? 96.629 117.471 146.450 1.00 69.92 373 LYS A O 1
ATOM 3065 N N . HIS A 1 374 ? 98.552 116.694 145.584 1.00 72.43 374 HIS A N 1
ATOM 3066 C CA . HIS A 1 374 ? 98.529 115.402 146.253 1.00 72.43 374 HIS A CA 1
ATOM 3067 C C . HIS A 1 374 ? 99.875 115.236 146.952 1.00 72.43 374 HIS A C 1
ATOM 3068 O O . HIS A 1 374 ? 100.713 116.140 146.852 1.00 72.43 374 HIS A O 1
ATOM 3075 N N . PRO A 1 375 ? 100.121 114.148 147.695 1.00 73.54 375 PRO A N 1
ATOM 3076 C CA . PRO A 1 375 ? 101.403 114.056 148.421 1.00 73.54 375 PRO A CA 1
ATOM 3077 C C . PRO A 1 375 ? 102.639 114.253 147.556 1.00 73.54 375 PRO A C 1
ATOM 3078 O O . PRO A 1 375 ? 103.492 115.083 147.895 1.00 73.54 375 PRO A O 1
ATOM 3082 N N . SER A 1 376 ? 102.774 113.522 146.450 1.00 69.18 376 SER A N 1
ATOM 3083 C CA . SER A 1 376 ? 103.964 113.671 145.617 1.00 69.18 376 SER A CA 1
ATOM 3084 C C . SER A 1 376 ? 103.596 113.648 144.137 1.00 69.18 376 SER A C 1
ATOM 3085 O O . SER A 1 376 ? 104.340 113.115 143.308 1.00 69.18 376 SER A O 1
ATOM 3088 N N . ARG A 1 377 ? 102.458 114.238 143.788 1.00 64.60 377 ARG A N 1
ATOM 3089 C CA . ARG A 1 377 ? 101.992 114.239 142.407 1.00 64.60 377 ARG A CA 1
ATOM 3090 C C . ARG A 1 377 ? 100.885 115.276 142.272 1.00 64.60 377 ARG A C 1
ATOM 3091 O O . ARG A 1 377 ? 100.459 115.889 143.253 1.00 64.60 377 ARG A O 1
ATOM 3099 N N . TYR A 1 378 ? 100.428 115.476 141.040 1.00 60.98 378 TYR A N 1
ATOM 3100 C CA . TYR A 1 378 ? 99.306 116.353 140.754 1.00 60.98 378 TYR A CA 1
ATOM 3101 C C . TYR A 1 378 ? 98.247 115.571 139.993 1.00 60.98 378 TYR A C 1
ATOM 3102 O O . TYR A 1 378 ? 98.536 114.560 139.351 1.00 60.98 378 TYR A O 1
ATOM 3111 N N . HIS A 1 379 ? 97.007 116.043 140.082 1.00 63.98 379 HIS A N 1
ATOM 3112 C CA . HIS A 1 379 ? 95.893 115.464 139.344 1.00 63.98 379 HIS A CA 1
ATOM 3113 C C . HIS A 1 379 ? 95.370 116.499 138.363 1.00 63.98 379 HIS A C 1
ATOM 3114 O O . HIS A 1 379 ? 95.058 117.627 138.756 1.00 63.98 379 HIS A O 1
ATOM 3121 N N . LEU A 1 380 ? 95.265 116.116 137.096 1.00 59.27 380 LEU A N 1
ATOM 3122 C CA . LEU A 1 380 ? 94.869 117.027 136.037 1.00 59.27 380 LEU A CA 1
ATOM 3123 C C . LEU A 1 380 ? 93.547 116.590 135.424 1.00 59.27 380 LEU A C 1
ATOM 3124 O O . LEU A 1 380 ? 93.255 115.398 135.319 1.00 59.27 380 LEU A O 1
ATOM 3129 N N . LYS A 1 381 ? 92.749 117.574 135.021 1.00 57.73 381 LYS A N 1
ATOM 3130 C CA . LYS A 1 381 ? 91.538 117.335 134.245 1.00 57.73 381 LYS A CA 1
ATOM 3131 C C . LYS A 1 381 ? 91.448 118.403 133.171 1.00 57.73 381 LYS A C 1
ATOM 3132 O O . LYS A 1 381 ? 91.324 119.589 133.487 1.00 57.73 381 LYS A O 1
ATOM 3138 N N . PHE A 1 382 ? 91.512 117.991 131.910 1.00 50.00 382 PHE A N 1
ATOM 3139 C CA . PHE A 1 382 ? 91.444 118.950 130.822 1.00 50.00 382 PHE A CA 1
ATOM 3140 C C . PHE A 1 382 ? 90.734 118.323 129.636 1.00 50.00 382 PHE A C 1
ATOM 3141 O O . PHE A 1 382 ? 90.765 117.106 129.446 1.00 50.00 382 PHE A O 1
ATOM 3149 N N . ARG A 1 383 ? 90.095 119.171 128.840 1.00 53.44 383 ARG A N 1
ATOM 3150 C CA . ARG A 1 383 ? 89.370 118.750 127.653 1.00 53.44 383 ARG A CA 1
ATOM 3151 C C . ARG A 1 383 ? 89.962 119.466 126.451 1.00 53.44 383 ARG A C 1
ATOM 3152 O O . ARG A 1 383 ? 90.135 120.688 126.481 1.00 53.44 383 ARG A O 1
ATOM 3160 N N . HIS A 1 384 ? 90.272 118.715 125.399 1.00 48.05 384 HIS A N 1
ATOM 3161 C CA . HIS A 1 384 ? 90.691 119.351 124.161 1.00 48.05 384 HIS A CA 1
ATOM 3162 C C . HIS A 1 384 ? 89.572 120.230 123.625 1.00 48.05 384 HIS A C 1
ATOM 3163 O O . HIS A 1 384 ? 88.401 119.850 123.625 1.00 48.05 384 HIS A O 1
ATOM 3170 N N . LYS A 1 385 ? 89.939 121.419 123.167 1.00 53.49 385 LYS A N 1
ATOM 3171 C CA . LYS A 1 385 ? 88.978 122.383 122.659 1.00 53.49 385 LYS A CA 1
ATOM 3172 C C . LYS A 1 385 ? 89.342 122.757 121.232 1.00 53.49 385 LYS A C 1
ATOM 3173 O O . LYS A 1 385 ? 90.495 122.644 120.811 1.00 53.49 385 LYS A O 1
ATOM 3179 N N . LEU A 1 386 ? 88.339 123.199 120.483 1.00 58.72 386 LEU A N 1
ATOM 3180 C CA . LEU A 1 386 ? 88.566 123.590 119.102 1.00 58.72 386 LEU A CA 1
ATOM 3181 C C . LEU A 1 386 ? 89.112 125.012 119.050 1.00 58.72 386 LEU A C 1
ATOM 3182 O O . LEU A 1 386 ? 88.482 125.955 119.531 1.00 58.72 386 LEU A O 1
ATOM 3187 N N . LYS A 1 387 ? 90.293 125.161 118.463 1.00 56.15 387 LYS A N 1
ATOM 3188 C CA . LYS A 1 387 ? 91.018 126.431 118.484 1.00 56.15 387 LYS A CA 1
ATOM 3189 C C . LYS A 1 387 ? 90.505 127.363 117.391 1.00 56.15 387 LYS A C 1
ATOM 3190 O O . LYS A 1 387 ? 91.113 127.536 116.341 1.00 56.15 387 LYS A O 1
ATOM 3196 N N . LEU A 1 388 ? 89.351 127.966 117.652 1.00 65.01 388 LEU A N 1
ATOM 3197 C CA . LEU A 1 388 ? 88.808 128.954 116.731 1.00 65.01 388 LEU A CA 1
ATOM 3198 C C . LEU A 1 388 ? 89.463 130.310 116.961 1.00 65.01 388 LEU A C 1
ATOM 3199 O O . LEU A 1 388 ? 89.139 131.012 117.923 1.00 65.01 388 LEU A O 1
ATOM 3204 N N . ARG A 1 389 ? 90.384 130.683 116.073 1.00 64.57 389 ARG A N 1
ATOM 3205 C CA . ARG A 1 389 ? 91.021 131.989 116.148 1.00 64.57 389 ARG A CA 1
ATOM 3206 C C . ARG A 1 389 ? 90.194 133.087 115.506 1.00 64.57 389 ARG A C 1
ATOM 3207 O O . ARG A 1 389 ? 90.486 134.266 115.724 1.00 64.57 389 ARG A O 1
ATOM 3215 N N . LYS A 1 390 ? 89.181 132.737 114.725 1.00 78.93 390 LYS A N 1
ATOM 3216 C CA . LYS A 1 390 ? 88.339 133.746 114.102 1.00 78.93 390 LYS A CA 1
ATOM 3217 C C . LYS A 1 390 ? 87.332 134.271 115.118 1.00 78.93 390 LYS A C 1
ATOM 3218 O O . LYS A 1 390 ? 86.619 133.495 115.759 1.00 78.93 390 LYS A O 1
ATOM 3224 N N . ARG A 1 391 ? 87.283 135.597 115.270 1.00 88.28 391 ARG A N 1
ATOM 3225 C CA . ARG A 1 391 ? 86.409 136.195 116.275 1.00 88.28 391 ARG A CA 1
ATOM 3226 C C . ARG A 1 391 ? 84.947 135.877 115.994 1.00 88.28 391 ARG A C 1
ATOM 3227 O O . ARG A 1 391 ? 84.185 135.555 116.913 1.00 88.28 391 ARG A O 1
ATOM 3235 N N . ASP A 1 392 ? 84.538 135.964 114.736 1.00 85.86 392 ASP A N 1
ATOM 3236 C CA . ASP A 1 392 ? 83.203 135.574 114.309 1.00 85.86 392 ASP A CA 1
ATOM 3237 C C . ASP A 1 392 ? 83.326 134.304 113.481 1.00 85.86 392 ASP A C 1
ATOM 3238 O O . ASP A 1 392 ? 83.895 134.324 112.388 1.00 85.86 392 ASP A O 1
ATOM 3243 N N . SER A 1 393 ? 82.806 133.200 114.003 1.00 81.10 393 SER A N 1
ATOM 3244 C CA . SER A 1 393 ? 82.967 131.911 113.356 1.00 81.10 393 SER A CA 1
ATOM 3245 C C . SER A 1 393 ? 81.611 131.358 112.949 1.00 81.10 393 SER A C 1
ATOM 3246 O O . SER A 1 393 ? 80.572 131.720 113.505 1.00 81.10 393 SER A O 1
ATOM 3249 N N . ARG A 1 394 ? 81.643 130.472 111.958 1.00 83.83 394 ARG A N 1
ATOM 3250 C CA . ARG A 1 394 ? 80.446 129.815 111.454 1.00 83.83 394 ARG A CA 1
ATOM 3251 C C . ARG A 1 394 ? 80.494 128.303 111.634 1.00 83.83 394 ARG A C 1
ATOM 3252 O O . ARG A 1 394 ? 79.733 127.585 110.975 1.00 83.83 394 ARG A O 1
ATOM 3260 N N . VAL A 1 395 ? 81.366 127.802 112.505 1.00 82.28 395 VAL A N 1
ATOM 3261 C CA . VAL A 1 395 ? 81.406 126.394 112.872 1.00 82.28 395 VAL A CA 1
ATOM 3262 C C . VAL A 1 395 ? 81.065 126.285 114.350 1.00 82.28 395 VAL A C 1
ATOM 3263 O O . VAL A 1 395 ? 81.463 127.134 115.155 1.00 82.28 395 VAL A O 1
ATOM 3267 N N . GLU A 1 396 ? 80.294 125.267 114.697 1.00 85.43 396 GLU A N 1
ATOM 3268 C CA . GLU A 1 396 ? 79.871 125.096 116.080 1.00 85.43 396 GLU A CA 1
ATOM 3269 C C . GLU A 1 396 ? 81.061 124.665 116.932 1.00 85.43 396 GLU A C 1
ATOM 3270 O O . GLU A 1 396 ? 81.748 123.698 116.582 1.00 85.43 396 GLU A O 1
ATOM 3276 N N . PRO A 1 397 ? 81.342 125.349 118.042 1.00 79.55 397 PRO A N 1
ATOM 3277 C CA . PRO A 1 397 ? 82.511 124.995 118.862 1.00 79.55 397 PRO A CA 1
ATOM 3278 C C . PRO A 1 397 ? 82.329 123.629 119.506 1.00 79.55 397 PRO A C 1
ATOM 3279 O O . PRO A 1 397 ? 81.387 123.406 120.268 1.00 79.55 397 PRO A O 1
ATOM 3283 N N . THR A 1 398 ? 83.238 122.716 119.192 1.00 70.99 398 THR A N 1
ATOM 3284 C CA . THR A 1 398 ? 83.206 121.355 119.700 1.00 70.99 398 THR A CA 1
ATOM 3285 C C . THR A 1 398 ? 84.118 121.229 120.916 1.00 70.99 398 THR A C 1
ATOM 3286 O O . THR A 1 398 ? 85.113 121.941 121.058 1.00 70.99 398 THR A O 1
ATOM 3290 N N . ILE A 1 399 ? 83.751 120.319 121.812 1.00 63.66 399 ILE A N 1
ATOM 3291 C CA . ILE A 1 399 ? 84.551 120.030 122.995 1.00 63.66 399 ILE A CA 1
ATOM 3292 C C . ILE A 1 399 ? 85.018 118.585 122.878 1.00 63.66 399 ILE A C 1
ATOM 3293 O O . ILE A 1 399 ? 84.717 117.907 121.891 1.00 63.66 399 ILE A O 1
ATOM 3298 N N . GLY A 1 400 ? 85.763 118.104 123.867 1.00 57.85 400 GLY A N 1
ATOM 3299 C CA . GLY A 1 400 ? 86.222 116.739 123.867 1.00 57.85 400 GLY A CA 1
ATOM 3300 C C . GLY A 1 400 ? 85.901 116.044 125.170 1.00 57.85 400 GLY A C 1
ATOM 3301 O O . GLY A 1 400 ? 85.468 116.668 126.141 1.00 57.85 400 GLY A O 1
ATOM 3302 N N . PRO A 1 401 ? 86.104 114.732 125.215 1.00 59.12 401 PRO A N 1
ATOM 3303 C CA . PRO A 1 401 ? 85.850 113.987 126.449 1.00 59.12 401 PRO A CA 1
ATOM 3304 C C . PRO A 1 401 ? 86.850 114.352 127.533 1.00 59.12 401 PRO A C 1
ATOM 3305 O O . PRO A 1 401 ? 87.947 114.840 127.266 1.00 59.12 401 PRO A O 1
ATOM 3309 N N . TRP A 1 402 ? 86.449 114.107 128.777 1.00 59.19 402 TRP A N 1
ATOM 3310 C CA . TRP A 1 402 ? 87.329 114.373 129.906 1.00 59.19 402 TRP A CA 1
ATOM 3311 C C . TRP A 1 402 ? 88.555 113.471 129.861 1.00 59.19 402 TRP A C 1
ATOM 3312 O O . TRP A 1 402 ? 88.478 112.296 129.496 1.00 59.19 402 TRP A O 1
ATOM 3323 N N . ILE A 1 403 ? 89.698 114.037 130.234 1.00 54.67 403 ILE A N 1
ATOM 3324 C CA . ILE A 1 403 ? 90.956 113.308 130.307 1.00 54.67 403 ILE A CA 1
ATOM 3325 C C . ILE A 1 403 ? 91.558 113.526 131.685 1.00 54.67 403 ILE A C 1
ATOM 3326 O O . ILE A 1 403 ? 91.615 114.659 132.173 1.00 54.67 403 ILE A O 1
ATOM 3331 N N . GLU A 1 404 ? 92.005 112.441 132.312 1.00 62.03 404 GLU A N 1
ATOM 3332 C CA . GLU A 1 404 ? 92.601 112.485 133.640 1.00 62.03 404 GLU A CA 1
ATOM 3333 C C . GLU A 1 404 ? 94.019 111.947 133.566 1.00 62.03 404 GLU A C 1
ATOM 3334 O O . GLU A 1 404 ? 94.251 110.887 132.978 1.00 62.03 404 GLU A O 1
ATOM 3340 N N . ALA A 1 405 ? 94.959 112.666 134.172 1.00 56.51 405 ALA A N 1
ATOM 3341 C CA . ALA A 1 405 ? 96.363 112.300 134.103 1.00 56.51 405 ALA A CA 1
ATOM 3342 C C . ALA A 1 405 ? 97.067 112.788 135.359 1.00 56.51 405 ALA A C 1
ATOM 3343 O O . ALA A 1 405 ? 96.566 113.650 136.081 1.00 56.51 405 ALA A O 1
ATOM 3345 N N . ALA A 1 406 ? 98.244 112.225 135.610 1.00 58.25 406 ALA A N 1
ATOM 3346 C CA . ALA A 1 406 ? 99.047 112.563 136.775 1.00 58.25 406 ALA A CA 1
ATOM 3347 C C . ALA A 1 406 ? 100.325 113.261 136.335 1.00 58.25 406 ALA A C 1
ATOM 3348 O O . ALA A 1 406 ? 101.091 112.713 135.537 1.00 58.25 406 ALA A O 1
ATOM 3350 N N . LEU A 1 407 ? 100.558 114.456 136.870 1.00 56.92 407 LEU A N 1
ATOM 3351 C CA . LEU A 1 407 ? 101.728 115.262 136.544 1.00 56.92 407 LEU A CA 1
ATOM 3352 C C . LEU A 1 407 ? 102.670 115.308 137.738 1.00 56.92 407 LEU A C 1
ATOM 3353 O O . LEU A 1 407 ? 102.235 115.558 138.866 1.00 56.92 407 LEU A O 1
ATOM 3358 N N . ARG A 1 408 ? 103.959 115.057 137.493 1.00 59.75 408 ARG A N 1
ATOM 3359 C CA . ARG A 1 408 ? 104.948 115.041 138.562 1.00 59.75 408 ARG A CA 1
ATOM 3360 C C . ARG A 1 408 ? 106.218 115.816 138.229 1.00 59.75 408 ARG A C 1
ATOM 3361 O O . ARG A 1 408 ? 107.070 115.981 139.108 1.00 59.75 408 ARG A O 1
ATOM 3369 N N . GLU A 1 409 ? 106.376 116.291 136.996 1.00 57.99 409 GLU A N 1
ATOM 3370 C CA . GLU A 1 409 ? 107.569 117.030 136.600 1.00 57.99 409 GLU A CA 1
ATOM 3371 C C . GLU A 1 409 ? 107.174 118.111 135.607 1.00 57.99 409 GLU A C 1
ATOM 3372 O O . GLU A 1 409 ? 106.088 118.084 135.028 1.00 57.99 409 GLU A O 1
ATOM 3378 N N . ILE A 1 410 ? 108.076 119.076 135.425 1.00 49.28 410 ILE A N 1
ATOM 3379 C CA . ILE A 1 410 ? 107.959 120.099 134.394 1.00 49.28 410 ILE A CA 1
ATOM 3380 C C . ILE A 1 410 ? 109.323 120.272 133.740 1.00 49.28 410 ILE A C 1
ATOM 3381 O O . ILE A 1 410 ? 110.347 119.836 134.265 1.00 49.28 410 ILE A O 1
ATOM 3386 N N . THR A 1 411 ? 109.327 120.903 132.567 1.00 47.30 411 THR A N 1
ATOM 3387 C CA . THR A 1 411 ? 110.557 121.160 131.832 1.00 47.30 411 THR A CA 1
ATOM 3388 C C . THR A 1 411 ? 110.590 122.606 131.361 1.00 47.30 411 THR A C 1
ATOM 3389 O O . THR A 1 411 ? 109.558 123.170 130.993 1.00 47.30 411 THR A O 1
ATOM 3393 N N . ILE A 1 412 ? 111.784 123.194 131.368 1.00 51.78 412 ILE A N 1
ATOM 3394 C CA . ILE A 1 412 ? 112.018 124.541 130.862 1.00 51.78 412 ILE A CA 1
ATOM 3395 C C . ILE A 1 412 ? 113.072 124.462 129.768 1.00 51.78 412 ILE A C 1
ATOM 3396 O O . ILE A 1 412 ? 114.087 123.777 129.925 1.00 51.78 412 ILE A O 1
ATOM 3401 N N . GLN A 1 413 ? 112.826 125.151 128.655 1.00 53.51 413 GLN A N 1
ATOM 3402 C CA . GLN A 1 413 ? 113.786 125.188 127.564 1.00 53.51 413 GLN A CA 1
ATOM 3403 C C . GLN A 1 413 ? 113.721 126.542 126.879 1.00 53.51 413 GLN A C 1
ATOM 3404 O O . GLN A 1 413 ? 112.698 127.227 126.910 1.00 53.51 413 GLN A O 1
ATOM 3410 N N . LYS A 1 414 ? 114.831 126.914 126.248 1.00 56.21 414 LYS A N 1
ATOM 3411 C CA . LYS A 1 414 ? 114.958 128.178 125.536 1.00 56.21 414 LYS A CA 1
ATOM 3412 C C . LYS A 1 414 ? 115.141 127.897 124.052 1.00 56.21 414 LYS A C 1
ATOM 3413 O O . LYS A 1 414 ? 116.104 127.233 123.656 1.00 56.21 414 LYS A O 1
ATOM 3419 N N . LYS A 1 415 ? 114.223 128.401 123.240 1.00 58.37 415 LYS A N 1
ATOM 3420 C CA . LYS A 1 415 ? 114.301 128.250 121.798 1.00 58.37 415 LYS A CA 1
ATOM 3421 C C . LYS A 1 415 ? 115.285 129.261 121.220 1.00 58.37 415 LYS A C 1
ATOM 3422 O O . LYS A 1 415 ? 115.634 130.248 121.868 1.00 58.37 415 LYS A O 1
ATOM 3428 N N . PRO A 1 416 ? 115.766 129.035 119.993 1.00 61.18 416 PRO A N 1
ATOM 3429 C CA . PRO A 1 416 ? 116.755 129.955 119.409 1.00 61.18 416 PRO A CA 1
ATOM 3430 C C . PRO A 1 416 ? 116.257 131.380 119.227 1.00 61.18 416 PRO A C 1
ATOM 3431 O O . PRO A 1 416 ? 117.087 132.279 119.046 1.00 61.18 416 PRO A O 1
ATOM 3435 N N . ASN A 1 417 ? 114.948 131.623 119.262 1.00 64.22 417 ASN A N 1
ATOM 3436 C CA . ASN A 1 417 ? 114.412 132.974 119.174 1.00 64.22 417 ASN A CA 1
ATOM 3437 C C . ASN A 1 417 ? 114.177 133.597 120.545 1.00 64.22 417 ASN A C 1
ATOM 3438 O O . ASN A 1 417 ? 113.397 134.548 120.662 1.00 64.22 417 ASN A O 1
ATOM 3443 N N . GLY A 1 418 ? 114.833 133.081 121.579 1.00 60.33 418 GLY A N 1
ATOM 3444 C CA . GLY A 1 418 ? 114.781 133.693 122.898 1.00 60.33 418 GLY A CA 1
ATOM 3445 C C . GLY A 1 418 ? 113.422 133.674 123.561 1.00 60.33 418 GLY A C 1
ATOM 3446 O O . GLY A 1 418 ? 113.009 134.682 124.147 1.00 60.33 418 GLY A O 1
ATOM 3447 N N . VAL A 1 419 ? 112.715 132.551 123.486 1.00 57.72 419 VAL A N 1
ATOM 3448 C CA . VAL A 1 419 ? 111.404 132.399 124.107 1.00 57.72 419 VAL A CA 1
ATOM 3449 C C . VAL A 1 419 ? 111.440 131.140 124.961 1.00 57.72 419 VAL A C 1
ATOM 3450 O O . VAL A 1 419 ? 111.688 130.042 124.448 1.00 57.72 419 VAL A O 1
ATOM 3454 N N . PHE A 1 420 ? 111.194 131.294 126.258 1.00 54.93 420 PHE A N 1
ATOM 3455 C CA . PHE A 1 420 ? 111.157 130.161 127.170 1.00 54.93 420 PHE A CA 1
ATOM 3456 C C . PHE A 1 420 ? 109.825 129.433 127.058 1.00 54.93 420 PHE A C 1
ATOM 3457 O O . PHE A 1 420 ? 108.787 130.038 126.780 1.00 54.93 420 PHE A O 1
ATOM 3465 N N . TYR A 1 421 ? 109.857 128.121 127.279 1.00 50.46 421 TYR A N 1
ATOM 3466 C CA . TYR A 1 421 ? 108.656 127.301 127.215 1.00 50.46 421 TYR A CA 1
ATOM 3467 C C . TYR A 1 421 ? 108.591 126.372 128.415 1.00 50.46 421 TYR A C 1
ATOM 3468 O O . TYR A 1 421 ? 109.597 125.769 128.798 1.00 50.46 421 TYR A O 1
ATOM 3477 N N . LEU A 1 422 ? 107.402 126.255 128.999 1.00 47.32 422 LEU A N 1
ATOM 3478 C CA . LEU A 1 422 ? 107.150 125.339 130.103 1.00 47.32 422 LEU A CA 1
ATOM 3479 C C . LEU A 1 422 ? 106.445 124.099 129.576 1.00 47.32 422 LEU A C 1
ATOM 3480 O O . LEU A 1 422 ? 105.363 124.198 128.993 1.00 47.32 422 LEU A O 1
ATOM 3485 N N . GLY A 1 423 ? 107.051 122.938 129.794 1.00 46.36 423 GLY A N 1
ATOM 3486 C CA . GLY A 1 423 ? 106.477 121.698 129.315 1.00 46.36 423 GLY A CA 1
ATOM 3487 C C . GLY A 1 423 ? 105.865 120.868 130.419 1.00 46.36 423 GLY A C 1
ATOM 3488 O O . GLY A 1 423 ? 106.451 120.732 131.495 1.00 46.36 423 GLY A O 1
ATOM 3489 N N . LEU A 1 424 ? 104.690 120.297 130.165 1.00 41.98 424 LEU A N 1
ATOM 3490 C CA . LEU A 1 424 ? 103.990 119.523 131.176 1.00 41.98 424 LEU A CA 1
ATOM 3491 C C . LEU A 1 424 ? 103.888 118.078 130.727 1.00 41.98 424 LEU A C 1
ATOM 3492 O O . LEU A 1 424 ? 102.933 117.730 130.020 1.00 41.98 424 LEU A O 1
ATOM 3497 N N . PRO A 1 425 ? 104.825 117.204 131.097 1.00 42.29 425 PRO A N 1
ATOM 3498 C CA . PRO A 1 425 ? 104.690 115.779 130.765 1.00 42.29 425 PRO A CA 1
ATOM 3499 C C . PRO A 1 425 ? 103.676 115.105 131.678 1.00 42.29 425 PRO A C 1
ATOM 3500 O O . PRO A 1 425 ? 103.916 114.942 132.876 1.00 42.29 425 PRO A O 1
ATOM 3504 N N . TYR A 1 426 ? 102.542 114.705 131.108 1.00 42.96 426 TYR A N 1
ATOM 3505 C CA . TYR A 1 426 ? 101.462 114.078 131.854 1.00 42.96 426 TYR A CA 1
ATOM 3506 C C . TYR A 1 426 ? 101.277 112.644 131.388 1.00 42.96 426 TYR A C 1
ATOM 3507 O O . TYR A 1 426 ? 101.441 112.343 130.204 1.00 42.96 426 TYR A O 1
ATOM 3516 N N . ALA A 1 427 ? 100.921 111.764 132.319 1.00 51.97 427 ALA A N 1
ATOM 3517 C CA . ALA A 1 427 ? 100.769 110.344 132.036 1.00 51.97 427 ALA A CA 1
ATOM 3518 C C . ALA A 1 427 ? 99.303 109.945 132.128 1.00 51.97 427 ALA A C 1
ATOM 3519 O O . ALA A 1 427 ? 98.661 110.160 133.160 1.00 51.97 427 ALA A O 1
ATOM 3521 N N . LEU A 1 428 ? 98.783 109.359 131.053 1.00 54.96 428 LEU A N 1
ATOM 3522 C CA . LEU A 1 428 ? 97.413 108.872 131.013 1.00 54.96 428 LEU A CA 1
ATOM 3523 C C . LEU A 1 428 ? 97.337 107.462 131.578 1.00 54.96 428 LEU A C 1
ATOM 3524 O O . LEU A 1 428 ? 98.315 106.711 131.557 1.00 54.96 428 LEU A O 1
ATOM 3529 N N . SER A 1 429 ? 96.157 107.104 132.075 1.00 61.87 429 SER A N 1
ATOM 3530 C CA . SER A 1 429 ? 95.921 105.805 132.690 1.00 61.87 429 SER A CA 1
ATOM 3531 C C . SER A 1 429 ? 95.039 104.967 131.779 1.00 61.87 429 SER A C 1
ATOM 3532 O O . SER A 1 429 ? 93.970 105.419 131.357 1.00 61.87 429 SER A O 1
ATOM 3535 N N . HIS A 1 430 ? 95.486 103.750 131.481 1.00 63.51 430 HIS A N 1
ATOM 3536 C CA . HIS A 1 430 ? 94.736 102.840 130.629 1.00 63.51 430 HIS A CA 1
ATOM 3537 C C . HIS A 1 430 ? 95.092 101.411 131.003 1.00 63.51 430 HIS A C 1
ATOM 3538 O O . HIS A 1 430 ? 96.111 101.149 131.644 1.00 63.51 430 HIS A O 1
ATOM 3545 N N . GLY A 1 431 ? 94.231 100.484 130.597 1.00 72.07 431 GLY A N 1
ATOM 3546 C CA . GLY A 1 431 ? 94.486 99.082 130.871 1.00 72.07 431 GLY A CA 1
ATOM 3547 C C . GLY A 1 431 ? 95.632 98.548 130.029 1.00 72.07 431 GLY A C 1
ATOM 3548 O O . GLY A 1 431 ? 95.895 99.020 128.922 1.00 72.07 431 GLY A O 1
ATOM 3549 N N . ILE A 1 432 ? 96.318 97.543 130.566 1.00 75.32 432 ILE A N 1
ATOM 3550 C CA . ILE A 1 432 ? 97.415 96.890 129.864 1.00 75.32 432 ILE A CA 1
ATOM 3551 C C . ILE A 1 432 ? 96.833 95.608 129.276 1.00 75.32 432 ILE A C 1
ATOM 3552 O O . ILE A 1 432 ? 97.557 94.681 128.899 1.00 75.32 432 ILE A O 1
ATOM 3557 N N . ASP A 1 433 ? 95.504 95.556 129.178 1.00 76.94 433 ASP A N 1
ATOM 3558 C CA . ASP A 1 433 ? 94.837 94.325 128.770 1.00 76.94 433 ASP A CA 1
ATOM 3559 C C . ASP A 1 433 ? 95.062 94.029 127.293 1.00 76.94 433 ASP A C 1
ATOM 3560 O O . ASP A 1 433 ? 95.678 93.019 126.937 1.00 76.94 433 ASP A O 1
ATOM 3565 N N . ASN A 1 434 ? 94.577 94.904 126.414 1.00 69.97 434 ASN A N 1
ATOM 3566 C CA . ASN A 1 434 ? 94.583 94.617 124.986 1.00 69.97 434 ASN A CA 1
ATOM 3567 C C . ASN A 1 434 ? 95.939 94.814 124.321 1.00 69.97 434 ASN A C 1
ATOM 3568 O O . ASN A 1 434 ? 96.194 94.186 123.288 1.00 69.97 434 ASN A O 1
ATOM 3573 N N . PHE A 1 435 ? 96.819 95.649 124.874 1.00 67.10 435 PHE A N 1
ATOM 3574 C CA . PHE A 1 435 ? 98.176 95.704 124.341 1.00 67.10 435 PHE A CA 1
ATOM 3575 C C . PHE A 1 435 ? 98.868 94.359 124.484 1.00 67.10 435 PHE A C 1
ATOM 3576 O O . PHE A 1 435 ? 99.580 93.924 123.572 1.00 67.10 435 PHE A O 1
ATOM 3584 N N . GLN A 1 436 ? 98.668 93.689 125.619 1.00 80.12 436 GLN A N 1
ATOM 3585 C CA . GLN A 1 436 ? 99.218 92.351 125.798 1.00 80.12 436 GLN A CA 1
ATOM 3586 C C . GLN A 1 436 ? 98.591 91.357 124.829 1.00 80.12 436 GLN A C 1
ATOM 3587 O O . GLN A 1 436 ? 99.284 90.486 124.296 1.00 80.12 436 GLN A O 1
ATOM 3593 N N . ILE A 1 437 ? 97.286 91.470 124.584 1.00 74.37 437 ILE A N 1
ATOM 3594 C CA . ILE A 1 437 ? 96.630 90.565 123.645 1.00 74.37 437 ILE A CA 1
ATOM 3595 C C . ILE A 1 437 ? 97.201 90.747 122.245 1.00 74.37 437 ILE A C 1
ATOM 3596 O O . ILE A 1 437 ? 97.423 89.776 121.515 1.00 74.37 437 ILE A O 1
ATOM 3601 N N . ALA A 1 438 ? 97.446 91.997 121.850 1.00 72.01 438 ALA A N 1
ATOM 3602 C CA . ALA A 1 438 ? 97.984 92.269 120.520 1.00 72.01 438 ALA A CA 1
ATOM 3603 C C . ALA A 1 438 ? 99.420 91.778 120.388 1.00 72.01 438 ALA A C 1
ATOM 3604 O O . ALA A 1 438 ? 99.739 90.990 119.492 1.00 72.01 438 ALA A O 1
ATOM 3606 N N . LYS A 1 439 ? 100.309 92.235 121.269 1.00 78.94 439 LYS A N 1
ATOM 3607 C CA . LYS A 1 439 ? 101.722 91.914 121.101 1.00 78.94 439 LYS A CA 1
ATOM 3608 C C . LYS A 1 439 ? 102.005 90.448 121.402 1.00 78.94 439 LYS A C 1
ATOM 3609 O O . LYS A 1 439 ? 102.757 89.794 120.672 1.00 78.94 439 LYS A O 1
ATOM 3615 N N . ARG A 1 440 ? 101.422 89.915 122.474 1.00 86.20 440 ARG A N 1
ATOM 3616 C CA . ARG A 1 440 ? 101.737 88.560 122.915 1.00 86.20 440 ARG A CA 1
ATOM 3617 C C . ARG A 1 440 ? 101.101 87.500 122.020 1.00 86.20 440 ARG A C 1
ATOM 3618 O O . ARG A 1 440 ? 101.739 86.497 121.679 1.00 86.20 440 ARG A O 1
ATOM 3626 N N . PHE A 1 441 ? 99.842 87.695 121.629 1.00 77.77 441 PHE A N 1
ATOM 3627 C CA . PHE A 1 441 ? 99.092 86.615 120.997 1.00 77.77 441 PHE A CA 1
ATOM 3628 C C . PHE A 1 441 ? 98.939 86.783 119.488 1.00 77.77 441 PHE A C 1
ATOM 3629 O O . PHE A 1 441 ? 99.351 85.901 118.729 1.00 77.77 441 PHE A O 1
ATOM 3637 N N . PHE A 1 442 ? 98.366 87.898 119.028 1.00 71.10 442 PHE A N 1
ATOM 3638 C CA . PHE A 1 442 ? 98.105 88.055 117.601 1.00 71.10 442 PHE A CA 1
ATOM 3639 C C . PHE A 1 442 ? 99.358 88.138 116.746 1.00 71.10 442 PHE A C 1
ATOM 3640 O O . PHE A 1 442 ? 99.257 87.958 115.529 1.00 71.10 442 PHE A O 1
ATOM 3648 N N . SER A 1 443 ? 100.520 88.412 117.321 1.00 75.99 443 SER A N 1
ATOM 3649 C CA . SER A 1 443 ? 101.738 88.502 116.528 1.00 75.99 443 SER A CA 1
ATOM 3650 C C . SER A 1 443 ? 102.547 87.223 116.525 1.00 75.99 443 SER A C 1
ATOM 3651 O O . SER A 1 443 ? 103.077 86.842 115.483 1.00 75.99 443 SER A O 1
ATOM 3654 N N . ALA A 1 444 ? 102.644 86.542 117.659 1.00 83.42 444 ALA A N 1
ATOM 3655 C CA . ALA A 1 444 ? 103.423 85.319 117.722 1.00 83.42 444 ALA A CA 1
ATOM 3656 C C . ALA A 1 444 ? 102.699 84.182 117.007 1.00 83.42 444 ALA A C 1
ATOM 3657 O O . ALA A 1 444 ? 101.504 83.942 117.203 1.00 83.42 444 ALA A O 1
ATOM 3659 N N . ALA A 1 445 ? 103.448 83.478 116.162 1.00 84.57 445 ALA A N 1
ATOM 3660 C CA . ALA A 1 445 ? 102.870 82.365 115.424 1.00 84.57 445 ALA A CA 1
ATOM 3661 C C . ALA A 1 445 ? 102.527 81.201 116.341 1.00 84.57 445 ALA A C 1
ATOM 3662 O O . ALA A 1 445 ? 101.620 80.422 116.033 1.00 84.57 445 ALA A O 1
ATOM 3664 N N . LYS A 1 446 ? 103.232 81.063 117.461 1.00 90.51 446 LYS A N 1
ATOM 3665 C CA . LYS A 1 446 ? 103.061 79.937 118.378 1.00 90.51 446 LYS A CA 1
ATOM 3666 C C . LYS A 1 446 ? 102.879 80.451 119.802 1.00 90.51 446 LYS A C 1
ATOM 3667 O O . LYS A 1 446 ? 103.793 80.370 120.634 1.00 90.51 446 LYS A O 1
ATOM 3673 N N . PRO A 1 447 ? 101.707 80.991 120.120 1.00 88.94 447 PRO A N 1
ATOM 3674 C CA . PRO A 1 447 ? 101.430 81.387 121.502 1.00 88.94 447 PRO A CA 1
ATOM 3675 C C . PRO A 1 447 ? 101.313 80.176 122.413 1.00 88.94 447 PRO A C 1
ATOM 3676 O O . PRO A 1 447 ? 100.926 79.082 121.993 1.00 88.94 447 PRO A O 1
ATOM 3680 N N . ASP A 1 448 ? 101.651 80.388 123.680 1.00 95.12 448 ASP A N 1
ATOM 3681 C CA . ASP A 1 448 ? 101.644 79.334 124.679 1.00 95.12 448 ASP A CA 1
ATOM 3682 C C . ASP A 1 448 ? 100.325 79.355 125.452 1.00 95.12 448 ASP A C 1
ATOM 3683 O O . ASP A 1 448 ? 99.605 80.356 125.471 1.00 95.12 448 ASP A O 1
ATOM 3688 N N . LYS A 1 449 ? 100.007 78.237 126.109 1.00 96.24 449 LYS A N 1
ATOM 3689 C CA . LYS A 1 449 ? 98.731 78.108 126.805 1.00 96.24 449 LYS A CA 1
ATOM 3690 C C . LYS A 1 449 ? 98.590 79.085 127.964 1.00 96.24 449 LYS A C 1
ATOM 3691 O O . LYS A 1 449 ? 97.459 79.378 128.370 1.00 96.24 449 LYS A O 1
ATOM 3697 N N . GLU A 1 450 ? 99.703 79.603 128.489 1.00 95.92 450 GLU A N 1
ATOM 3698 C CA . GLU A 1 450 ? 99.645 80.535 129.611 1.00 95.92 450 GLU A CA 1
ATOM 3699 C C . GLU A 1 450 ? 98.781 81.744 129.273 1.00 95.92 450 GLU A C 1
ATOM 3700 O O . GLU A 1 450 ? 97.932 82.162 130.068 1.00 95.92 450 GLU A O 1
ATOM 3706 N N . VAL A 1 451 ? 98.981 82.317 128.083 1.00 90.72 451 VAL A N 1
ATOM 3707 C CA . VAL A 1 451 ? 98.118 83.398 127.618 1.00 90.72 451 VAL A CA 1
ATOM 3708 C C . VAL A 1 451 ? 96.826 82.884 127.005 1.00 90.72 451 VAL A C 1
ATOM 3709 O O . VAL A 1 451 ? 95.775 83.513 127.198 1.00 90.72 451 VAL A O 1
ATOM 3713 N N . ILE A 1 452 ? 96.857 81.737 126.316 1.00 89.56 452 ILE A N 1
ATOM 3714 C CA . ILE A 1 452 ? 95.676 81.245 125.610 1.00 89.56 452 ILE A CA 1
ATOM 3715 C C . ILE A 1 452 ? 94.524 81.016 126.579 1.00 89.56 452 ILE A C 1
ATOM 3716 O O . ILE A 1 452 ? 93.362 81.302 126.267 1.00 89.56 452 ILE A O 1
ATOM 3721 N N . ASN A 1 453 ? 94.823 80.495 127.769 1.00 94.63 453 ASN A N 1
ATOM 3722 C CA . ASN A 1 453 ? 93.773 80.296 128.760 1.00 94.63 453 ASN A CA 1
ATOM 3723 C C . ASN A 1 453 ? 93.215 81.630 129.243 1.00 94.63 453 ASN A C 1
ATOM 3724 O O . ASN A 1 453 ? 92.078 81.700 129.724 1.00 94.63 453 ASN A O 1
ATOM 3729 N N . GLY A 1 454 ? 93.997 82.699 129.118 1.00 85.63 454 GLY A N 1
ATOM 3730 C CA . GLY A 1 454 ? 93.607 84.023 129.554 1.00 85.63 454 GLY A CA 1
ATOM 3731 C C . GLY A 1 454 ? 93.043 84.932 128.483 1.00 85.63 454 GLY A C 1
ATOM 3732 O O . GLY A 1 454 ? 92.797 86.110 128.758 1.00 85.63 454 GLY A O 1
ATOM 3733 N N . LEU A 1 455 ? 92.833 84.428 127.272 1.00 81.91 455 LEU A N 1
ATOM 3734 C CA . LEU A 1 455 ? 92.253 85.246 126.223 1.00 81.91 455 LEU A CA 1
ATOM 3735 C C . LEU A 1 455 ? 90.814 85.618 126.574 1.00 81.91 455 LEU A C 1
ATOM 3736 O O . LEU A 1 455 ? 90.106 84.848 127.227 1.00 81.91 455 LEU A O 1
ATOM 3741 N N . PRO A 1 456 ? 90.364 86.802 126.166 1.00 81.57 456 PRO A N 1
ATOM 3742 C CA . PRO A 1 456 ? 88.985 87.219 126.449 1.00 81.57 456 PRO A CA 1
ATOM 3743 C C . PRO A 1 456 ? 87.963 86.299 125.797 1.00 81.57 456 PRO A C 1
ATOM 3744 O O . PRO A 1 456 ? 88.280 85.419 124.994 1.00 81.57 456 PRO A O 1
ATOM 3748 N N . SER A 1 457 ? 86.704 86.517 126.164 1.00 82.14 457 SER A N 1
ATOM 3749 C CA . SER A 1 457 ? 85.585 85.775 125.599 1.00 82.14 457 SER A CA 1
ATOM 3750 C C . SER A 1 457 ? 84.940 86.483 124.414 1.00 82.14 457 SER A C 1
ATOM 3751 O O . SER A 1 457 ? 84.223 85.840 123.642 1.00 82.14 457 SER A O 1
ATOM 3754 N N . GLU A 1 458 ? 85.170 87.784 124.254 1.00 79.23 458 GLU A N 1
ATOM 3755 C CA . GLU A 1 458 ? 84.622 88.535 123.134 1.00 79.23 458 GLU A CA 1
ATOM 3756 C C . GLU A 1 458 ? 85.651 89.567 122.703 1.00 79.23 458 GLU A C 1
ATOM 3757 O O . GLU A 1 458 ? 86.469 90.023 123.506 1.00 79.23 458 GLU A O 1
ATOM 3763 N N . MET A 1 459 ? 85.593 89.938 121.426 1.00 74.19 459 MET A N 1
ATOM 3764 C CA . MET A 1 459 ? 86.486 90.946 120.865 1.00 74.19 459 MET A CA 1
ATOM 3765 C C . MET A 1 459 ? 85.772 91.666 119.730 1.00 74.19 459 MET A C 1
ATOM 3766 O O . MET A 1 459 ? 84.751 91.206 119.212 1.00 74.19 459 MET A O 1
ATOM 3771 N N . VAL A 1 460 ? 86.319 92.822 119.362 1.00 63.75 460 VAL A N 1
ATOM 3772 C CA . VAL A 1 460 ? 85.998 93.499 118.114 1.00 63.75 460 VAL A CA 1
ATOM 3773 C C . VAL A 1 460 ? 87.321 93.784 117.420 1.00 63.75 460 VAL A C 1
ATOM 3774 O O . VAL A 1 460 ? 88.298 94.186 118.052 1.00 63.75 460 VAL A O 1
ATOM 3778 N N . VAL A 1 461 ? 87.365 93.539 116.111 1.00 60.57 461 VAL A N 1
ATOM 3779 C CA . VAL A 1 461 ? 88.606 93.645 115.352 1.00 60.57 461 VAL A CA 1
ATOM 3780 C C . VAL A 1 461 ? 88.334 94.414 114.070 1.00 60.57 461 VAL A C 1
ATOM 3781 O O . VAL A 1 461 ? 87.201 94.485 113.598 1.00 60.57 461 VAL A O 1
ATOM 3785 N N . GLY A 1 462 ? 89.390 94.993 113.497 1.00 57.74 462 GLY A N 1
ATOM 3786 C CA . GLY A 1 462 ? 89.265 95.743 112.267 1.00 57.74 462 GLY A CA 1
ATOM 3787 C C . GLY A 1 462 ? 90.501 95.585 111.404 1.00 57.74 462 GLY A C 1
ATOM 3788 O O . GLY A 1 462 ? 91.471 94.926 111.783 1.00 57.74 462 GLY A O 1
ATOM 3789 N N . ALA A 1 463 ? 90.443 96.201 110.227 1.00 58.88 463 ALA A N 1
ATOM 3790 C CA . ALA A 1 463 ? 91.544 96.168 109.277 1.00 58.88 463 ALA A CA 1
ATOM 3791 C C . ALA A 1 463 ? 91.426 97.368 108.353 1.00 58.88 463 ALA A C 1
ATOM 3792 O O . ALA A 1 463 ? 90.347 97.947 108.220 1.00 58.88 463 ALA A O 1
ATOM 3794 N N . ALA A 1 464 ? 92.534 97.742 107.721 1.00 57.11 464 ALA A N 1
ATOM 3795 C CA . ALA A 1 464 ? 92.547 98.888 106.828 1.00 57.11 464 ALA A CA 1
ATOM 3796 C C . ALA A 1 464 ? 93.675 98.743 105.818 1.00 57.11 464 ALA A C 1
ATOM 3797 O O . ALA A 1 464 ? 94.592 97.936 105.983 1.00 57.11 464 ALA A O 1
ATOM 3799 N N . ALA A 1 465 ? 93.594 99.543 104.760 1.00 61.90 465 ALA A N 1
ATOM 3800 C CA . ALA A 1 465 ? 94.636 99.631 103.751 1.00 61.90 465 ALA A CA 1
ATOM 3801 C C . ALA A 1 465 ? 95.150 101.057 103.706 1.00 61.90 465 ALA A C 1
ATOM 3802 O O . ALA A 1 465 ? 94.422 101.992 104.045 1.00 61.90 465 ALA A O 1
ATOM 3804 N N . LEU A 1 466 ? 96.404 101.217 103.302 1.00 54.91 466 LEU A N 1
ATOM 3805 C CA . LEU A 1 466 ? 97.017 102.526 103.144 1.00 54.91 466 LEU A CA 1
ATOM 3806 C C . LEU A 1 466 ? 97.670 102.622 101.772 1.00 54.91 466 LEU A C 1
ATOM 3807 O O . LEU A 1 466 ? 98.581 101.854 101.453 1.00 54.91 466 LEU A O 1
ATOM 3812 N N . ASN A 1 467 ? 97.201 103.572 100.970 1.00 61.72 467 ASN A N 1
ATOM 3813 C CA . ASN A 1 467 ? 97.693 103.766 99.613 1.00 61.72 467 ASN A CA 1
ATOM 3814 C C . ASN A 1 467 ? 97.695 105.256 99.314 1.00 61.72 467 ASN A C 1
ATOM 3815 O O . ASN A 1 467 ? 97.083 106.052 100.027 1.00 61.72 467 ASN A O 1
ATOM 3820 N N . LEU A 1 468 ? 98.403 105.625 98.247 1.00 59.18 468 LEU A N 1
ATOM 3821 C CA . LEU A 1 468 ? 98.435 107.025 97.839 1.00 59.18 468 LEU A CA 1
ATOM 3822 C C . LEU A 1 468 ? 97.060 107.496 97.384 1.00 59.18 468 LEU A C 1
ATOM 3823 O O . LEU A 1 468 ? 96.664 108.634 97.655 1.00 59.18 468 LEU A O 1
ATOM 3828 N N . SER A 1 469 ? 96.324 106.640 96.683 1.00 65.81 469 SER A N 1
ATOM 3829 C CA . SER A 1 469 ? 94.949 106.904 96.291 1.00 65.81 469 SER A CA 1
ATOM 3830 C C . SER A 1 469 ? 94.030 105.942 97.029 1.00 65.81 469 SER A C 1
ATOM 3831 O O . SER A 1 469 ? 94.390 104.785 97.266 1.00 65.81 469 SER A O 1
ATOM 3834 N N . ASN A 1 470 ? 92.839 106.426 97.394 1.00 66.29 470 ASN A N 1
ATOM 3835 C CA . ASN A 1 470 ? 91.912 105.678 98.244 1.00 66.29 470 ASN A CA 1
ATOM 3836 C C . ASN A 1 470 ? 92.603 105.291 99.555 1.00 66.29 470 ASN A C 1
ATOM 3837 O O . ASN A 1 470 ? 92.876 104.124 99.835 1.00 66.29 470 ASN A O 1
ATOM 3842 N N . ILE A 1 471 ? 92.899 106.330 100.339 1.00 60.60 471 ILE A N 1
ATOM 3843 C CA . ILE A 1 471 ? 93.891 106.211 101.404 1.00 60.60 471 ILE A CA 1
ATOM 3844 C C . ILE A 1 471 ? 93.488 105.148 102.418 1.00 60.60 471 ILE A C 1
ATOM 3845 O O . ILE A 1 471 ? 94.304 104.305 102.803 1.00 60.60 471 ILE A O 1
ATOM 3850 N N . VAL A 1 472 ? 92.234 105.159 102.864 1.00 57.27 472 VAL A N 1
ATOM 3851 C CA . VAL A 1 472 ? 91.780 104.256 103.920 1.00 57.27 472 VAL A CA 1
ATOM 3852 C C . VAL A 1 472 ? 90.630 103.411 103.388 1.00 57.27 472 VAL A C 1
ATOM 3853 O O . VAL A 1 472 ? 89.643 103.949 102.872 1.00 57.27 472 VAL A O 1
ATOM 3857 N N . ALA A 1 473 ? 90.755 102.093 103.518 1.00 60.07 473 ALA A N 1
ATOM 3858 C CA . ALA A 1 473 ? 89.716 101.143 103.117 1.00 60.07 473 ALA A CA 1
ATOM 3859 C C . ALA A 1 473 ? 89.445 100.179 104.263 1.00 60.07 473 ALA A C 1
ATOM 3860 O O . ALA A 1 473 ? 90.067 99.104 104.332 1.00 60.07 473 ALA A O 1
ATOM 3862 N N . PRO A 1 474 ? 88.540 100.509 105.184 1.00 57.57 474 PRO A N 1
ATOM 3863 C CA . PRO A 1 474 ? 88.404 99.717 106.410 1.00 57.57 474 PRO A CA 1
ATOM 3864 C C . PRO A 1 474 ? 87.325 98.647 106.356 1.00 57.57 474 PRO A C 1
ATOM 3865 O O . PRO A 1 474 ? 86.391 98.733 105.556 1.00 57.57 474 PRO A O 1
ATOM 3869 N N . VAL A 1 475 ? 87.450 97.637 107.215 1.00 59.22 475 VAL A N 1
ATOM 3870 C CA . VAL A 1 475 ? 86.430 96.611 107.408 1.00 59.22 475 VAL A CA 1
ATOM 3871 C C . VAL A 1 475 ? 86.323 96.318 108.901 1.00 59.22 475 VAL A C 1
ATOM 3872 O O . VAL A 1 475 ? 87.339 96.093 109.569 1.00 59.22 475 VAL A O 1
ATOM 3876 N N . LYS A 1 476 ? 85.101 96.328 109.425 1.00 59.07 476 LYS A N 1
ATOM 3877 C CA . LYS A 1 476 ? 84.860 95.956 110.811 1.00 59.07 476 LYS A CA 1
ATOM 3878 C C . LYS A 1 476 ? 84.308 94.542 110.901 1.00 59.07 476 LYS A C 1
ATOM 3879 O O . LYS A 1 476 ? 83.807 93.981 109.927 1.00 59.07 476 LYS A O 1
ATOM 3885 N N . ALA A 1 477 ? 84.402 93.970 112.098 1.00 59.31 477 ALA A N 1
ATOM 3886 C CA . ALA A 1 477 ? 83.937 92.610 112.325 1.00 59.31 477 ALA A CA 1
ATOM 3887 C C . ALA A 1 477 ? 83.655 92.359 113.798 1.00 59.31 477 ALA A C 1
ATOM 3888 O O . ALA A 1 477 ? 83.615 93.295 114.599 1.00 59.31 477 ALA A O 1
ATOM 3890 N N . ARG A 1 478 ? 83.437 91.097 114.155 1.00 65.49 478 ARG A N 1
ATOM 3891 C CA . ARG A 1 478 ? 83.360 90.683 115.548 1.00 65.49 478 ARG A CA 1
ATOM 3892 C C . ARG A 1 478 ? 83.644 89.194 115.650 1.00 65.49 478 ARG A C 1
ATOM 3893 O O . ARG A 1 478 ? 82.904 88.379 115.093 1.00 65.49 478 ARG A O 1
ATOM 3901 N N . ILE A 1 479 ? 84.723 88.822 116.328 1.00 67.43 479 ILE A N 1
ATOM 3902 C CA . ILE A 1 479 ? 84.977 87.413 116.592 1.00 67.43 479 ILE A CA 1
ATOM 3903 C C . ILE A 1 479 ? 84.467 87.112 117.990 1.00 67.43 479 ILE A C 1
ATOM 3904 O O . ILE A 1 479 ? 84.241 88.027 118.788 1.00 67.43 479 ILE A O 1
ATOM 3909 N N . GLY A 1 480 ? 84.255 85.838 118.286 1.00 72.54 480 GLY A N 1
ATOM 3910 C CA . GLY A 1 480 ? 83.815 85.446 119.606 1.00 72.54 480 GLY A CA 1
ATOM 3911 C C . GLY A 1 480 ? 84.073 83.983 119.878 1.00 72.54 480 GLY A C 1
ATOM 3912 O O . GLY A 1 480 ? 83.756 83.129 119.047 1.00 72.54 480 GLY A O 1
ATOM 3913 N N . LYS A 1 481 ? 84.659 83.678 121.030 1.00 78.50 481 LYS A N 1
ATOM 3914 C CA . LYS A 1 481 ? 84.898 82.288 121.383 1.00 78.50 481 LYS A CA 1
ATOM 3915 C C . LYS A 1 481 ? 83.571 81.573 121.612 1.00 78.50 481 LYS A C 1
ATOM 3916 O O . LYS A 1 481 ? 82.648 82.109 122.231 1.00 78.50 481 LYS A O 1
ATOM 3922 N N . GLY A 1 482 ? 83.478 80.349 121.101 1.00 77.58 482 GLY A N 1
ATOM 3923 C CA . GLY A 1 482 ? 82.208 79.645 121.112 1.00 77.58 482 GLY A CA 1
ATOM 3924 C C . GLY A 1 482 ? 81.158 80.270 120.222 1.00 77.58 482 GLY A C 1
ATOM 3925 O O . GLY A 1 482 ? 79.978 80.294 120.585 1.00 77.58 482 GLY A O 1
ATOM 3926 N N . LEU A 1 483 ? 81.559 80.780 119.059 1.00 79.18 483 LEU A N 1
ATOM 3927 C CA . LEU A 1 483 ? 80.650 81.391 118.101 1.00 79.18 483 LEU A CA 1
ATOM 3928 C C . LEU A 1 483 ? 80.952 80.834 116.715 1.00 79.18 483 LEU A C 1
ATOM 3929 O O . LEU A 1 483 ? 82.071 80.397 116.432 1.00 79.18 483 LEU A O 1
ATOM 3934 N N . GLU A 1 484 ? 79.937 80.836 115.851 1.00 83.70 484 GLU A N 1
ATOM 3935 C CA . GLU A 1 484 ? 80.046 80.246 114.522 1.00 83.70 484 GLU A CA 1
ATOM 3936 C C . GLU A 1 484 ? 79.839 81.309 113.454 1.00 83.70 484 GLU A C 1
ATOM 3937 O O . GLU A 1 484 ? 78.902 82.109 113.539 1.00 83.70 484 GLU A O 1
ATOM 3943 N N . GLY A 1 485 ? 80.714 81.309 112.450 1.00 75.24 485 GLY A N 1
ATOM 3944 C CA . GLY A 1 485 ? 80.652 82.258 111.364 1.00 75.24 485 GLY A CA 1
ATOM 3945 C C . GLY A 1 485 ? 81.741 82.016 110.336 1.00 75.24 485 GLY A C 1
ATOM 3946 O O . GLY A 1 485 ? 82.613 81.159 110.512 1.00 75.24 485 GLY A O 1
ATOM 3947 N N . PRO A 1 486 ? 81.716 82.782 109.242 1.00 72.10 486 PRO A N 1
ATOM 3948 C CA . PRO A 1 486 ? 82.671 82.517 108.148 1.00 72.10 486 PRO A CA 1
ATOM 3949 C C . PRO A 1 486 ? 84.134 82.691 108.530 1.00 72.10 486 PRO A C 1
ATOM 3950 O O . PRO A 1 486 ? 84.937 81.783 108.286 1.00 72.10 486 PRO A O 1
ATOM 3954 N N . LEU A 1 487 ? 84.509 83.830 109.113 1.00 71.38 487 LEU A N 1
ATOM 3955 C CA . LEU A 1 487 ? 85.914 84.100 109.405 1.00 71.38 487 LEU A CA 1
ATOM 3956 C C . LEU A 1 487 ? 86.471 83.080 110.389 1.00 71.38 487 LEU A C 1
ATOM 3957 O O . LEU A 1 487 ? 85.764 82.609 111.283 1.00 71.38 487 LEU A O 1
ATOM 3962 N N . HIS A 1 488 ? 87.744 82.732 110.219 1.00 71.87 488 HIS A N 1
ATOM 3963 C CA . HIS A 1 488 ? 88.407 81.755 111.074 1.00 71.87 488 HIS A CA 1
ATOM 3964 C C . HIS A 1 488 ? 89.663 82.374 111.663 1.00 71.87 488 HIS A C 1
ATOM 3965 O O . HIS A 1 488 ? 90.480 82.938 110.929 1.00 71.87 488 HIS A O 1
ATOM 3972 N N . ALA A 1 489 ? 89.821 82.260 112.981 1.00 74.61 489 ALA A N 1
ATOM 3973 C CA . ALA A 1 489 ? 90.985 82.779 113.693 1.00 74.61 489 ALA A CA 1
ATOM 3974 C C . ALA A 1 489 ? 91.742 81.610 114.312 1.00 74.61 489 ALA A C 1
ATOM 3975 O O . ALA A 1 489 ? 91.151 80.780 115.010 1.00 74.61 489 ALA A O 1
ATOM 3977 N N . LEU A 1 490 ? 93.046 81.549 114.064 1.00 74.34 490 LEU A N 1
ATOM 3978 C CA . LEU A 1 490 ? 93.847 80.425 114.526 1.00 74.34 490 LEU A CA 1
ATOM 3979 C C . LEU A 1 490 ? 93.915 80.389 116.048 1.00 74.34 490 LEU A C 1
ATOM 3980 O O . LEU A 1 490 ? 94.100 81.415 116.708 1.00 74.34 490 LEU A O 1
ATOM 3985 N N . ASP A 1 491 ? 93.736 79.184 116.598 1.00 80.50 491 ASP A N 1
ATOM 3986 C CA . ASP A 1 491 ? 93.889 78.893 118.028 1.00 80.50 491 ASP A CA 1
ATOM 3987 C C . ASP A 1 491 ? 92.845 79.593 118.893 1.00 80.50 491 ASP A C 1
ATOM 3988 O O . ASP A 1 491 ? 92.950 79.585 120.120 1.00 80.50 491 ASP A O 1
ATOM 3993 N N . TYR A 1 492 ? 91.831 80.208 118.290 1.00 76.19 492 TYR A N 1
ATOM 3994 C CA . TYR A 1 492 ? 90.891 80.963 119.108 1.00 76.19 492 TYR A CA 1
ATOM 3995 C C . TYR A 1 492 ? 89.433 80.648 118.795 1.00 76.19 492 TYR A C 1
ATOM 3996 O O . TYR A 1 492 ? 88.589 80.651 119.697 1.00 76.19 492 TYR A O 1
ATOM 4005 N N . GLY A 1 493 ? 89.121 80.368 117.535 1.00 73.09 493 GLY A N 1
ATOM 4006 C CA . GLY A 1 493 ? 87.739 80.143 117.161 1.00 73.09 493 GLY A CA 1
ATOM 4007 C C . GLY A 1 493 ? 87.426 80.776 115.820 1.00 73.09 493 GLY A C 1
ATOM 4008 O O . GLY A 1 493 ? 88.273 80.822 114.930 1.00 73.09 493 GLY A O 1
ATOM 4009 N N . TYR A 1 494 ? 86.191 81.253 115.693 1.00 76.55 494 TYR A N 1
ATOM 4010 C CA . TYR A 1 494 ? 85.664 81.772 114.439 1.00 76.55 494 TYR A CA 1
ATOM 4011 C C . TYR A 1 494 ? 85.332 83.248 114.601 1.00 76.55 494 TYR A C 1
ATOM 4012 O O . TYR A 1 494 ? 85.634 83.867 115.622 1.00 76.55 494 TYR A O 1
ATOM 4021 N N . GLY A 1 495 ? 84.701 83.814 113.575 1.00 67.62 495 GLY A N 1
ATOM 4022 C CA . GLY A 1 495 ? 84.364 85.223 113.592 1.00 67.62 495 GLY A CA 1
ATOM 4023 C C . GLY A 1 495 ? 83.350 85.556 112.522 1.00 67.62 495 GLY A C 1
ATOM 4024 O O . GLY A 1 495 ? 82.967 84.711 111.712 1.00 67.62 495 GLY A O 1
ATOM 4025 N N . GLU A 1 496 ? 82.921 86.816 112.526 1.00 66.43 496 GLU A N 1
ATOM 4026 C CA . GLU A 1 496 ? 81.874 87.274 111.626 1.00 66.43 496 GLU A CA 1
ATOM 4027 C C . GLU A 1 496 ? 81.981 88.783 111.449 1.00 66.43 496 GLU A C 1
ATOM 4028 O O . GLU A 1 496 ? 82.413 89.498 112.355 1.00 66.43 496 GLU A O 1
ATOM 4034 N N . LEU A 1 497 ? 81.579 89.260 110.274 1.00 63.33 497 LEU A N 1
ATOM 4035 C CA . LEU A 1 497 ? 81.621 90.688 109.993 1.00 63.33 497 LEU A CA 1
ATOM 4036 C C . LEU A 1 497 ? 80.478 91.423 110.676 1.00 63.33 497 LEU A C 1
ATOM 4037 O O . LEU A 1 497 ? 79.403 90.863 110.903 1.00 63.33 497 LEU A O 1
ATOM 4042 N N . ILE A 1 498 ? 80.723 92.688 111.004 1.00 62.80 498 ILE A N 1
ATOM 4043 C CA . ILE A 1 498 ? 79.692 93.587 111.503 1.00 62.80 498 ILE A CA 1
ATOM 4044 C C . ILE A 1 498 ? 79.497 94.780 110.574 1.00 62.80 498 ILE A C 1
ATOM 4045 O O . ILE A 1 498 ? 78.439 95.408 110.576 1.00 62.80 498 ILE A O 1
ATOM 4050 N N . ASP A 1 499 ? 80.505 95.093 109.763 1.00 62.32 499 ASP A N 1
ATOM 4051 C CA . ASP A 1 499 ? 80.402 96.176 108.789 1.00 62.32 499 ASP A CA 1
ATOM 4052 C C . ASP A 1 499 ? 81.322 95.818 107.630 1.00 62.32 499 ASP A C 1
ATOM 4053 O O . ASP A 1 499 ? 82.546 95.886 107.773 1.00 62.32 499 ASP A O 1
ATOM 4058 N N . GLY A 1 500 ? 80.736 95.446 106.495 1.00 65.08 500 GLY A N 1
ATOM 4059 C CA . GLY A 1 500 ? 81.481 94.897 105.388 1.00 65.08 500 GLY A CA 1
ATOM 4060 C C . GLY A 1 500 ? 82.477 95.870 104.798 1.00 65.08 500 GLY A C 1
ATOM 4061 O O . GLY A 1 500 ? 82.413 97.079 105.036 1.00 65.08 500 GLY A O 1
ATOM 4062 N N . PRO A 1 501 ? 83.424 95.351 104.017 1.00 65.05 501 PRO A N 1
ATOM 4063 C CA . PRO A 1 501 ? 84.475 96.207 103.456 1.00 65.05 501 PRO A CA 1
ATOM 4064 C C . PRO A 1 501 ? 83.901 97.313 102.588 1.00 65.05 501 PRO A C 1
ATOM 4065 O O . PRO A 1 501 ? 82.898 97.136 101.895 1.00 65.05 501 PRO A O 1
ATOM 4069 N N . LYS A 1 502 ? 84.554 98.464 102.637 1.00 62.15 502 LYS A N 1
ATOM 4070 C CA . LYS A 1 502 ? 84.133 99.634 101.877 1.00 62.15 502 LYS A CA 1
ATOM 4071 C C . LYS A 1 502 ? 85.311 100.594 101.818 1.00 62.15 502 LYS A C 1
ATOM 4072 O O . LYS A 1 502 ? 86.404 100.297 102.309 1.00 62.15 502 LYS A O 1
ATOM 4078 N N . ILE A 1 503 ? 85.081 101.751 101.211 1.00 64.27 503 ILE A N 1
ATOM 4079 C CA . ILE A 1 503 ? 86.068 102.820 101.156 1.00 64.27 503 ILE A CA 1
ATOM 4080 C C . ILE A 1 503 ? 85.627 103.903 102.126 1.00 64.27 503 ILE A C 1
ATOM 4081 O O . ILE A 1 503 ? 84.522 104.443 102.003 1.00 64.27 503 ILE A O 1
ATOM 4086 N N . LEU A 1 504 ? 86.483 104.213 103.103 1.00 62.98 504 LEU A N 1
ATOM 4087 C CA . LEU A 1 504 ? 86.124 105.211 104.103 1.00 62.98 504 LEU A CA 1
ATOM 4088 C C . LEU A 1 504 ? 85.974 106.594 103.488 1.00 62.98 504 LEU A C 1
ATOM 4089 O O . LEU A 1 504 ? 84.999 107.297 103.776 1.00 62.98 504 LEU A O 1
ATOM 4094 N N . THR A 1 505 ? 86.920 107.004 102.647 1.00 66.69 505 THR A N 1
ATOM 4095 C CA . THR A 1 505 ? 86.869 108.300 101.984 1.00 66.69 505 THR A CA 1
ATOM 4096 C C . THR A 1 505 ? 87.308 108.173 100.531 1.00 66.69 505 THR A C 1
ATOM 4097 O O . THR A 1 505 ? 88.481 107.890 100.262 1.00 66.69 505 THR A O 1
ATOM 4101 N N . PRO A 1 506 ? 86.405 108.359 99.573 1.00 68.69 506 PRO A N 1
ATOM 4102 C CA . PRO A 1 506 ? 86.823 108.399 98.170 1.00 68.69 506 PRO A CA 1
ATOM 4103 C C . PRO A 1 506 ? 87.629 109.652 97.868 1.00 68.69 506 PRO A C 1
ATOM 4104 O O . PRO A 1 506 ? 87.483 110.686 98.523 1.00 68.69 506 PRO A O 1
ATOM 4108 N N . ASP A 1 507 ? 88.493 109.545 96.861 1.00 68.62 507 ASP A N 1
ATOM 4109 C CA . ASP A 1 507 ? 89.346 110.664 96.485 1.00 68.62 507 ASP A CA 1
ATOM 4110 C C . ASP A 1 507 ? 88.513 111.812 95.933 1.00 68.62 507 ASP A C 1
ATOM 4111 O O . ASP A 1 507 ? 87.560 111.605 95.179 1.00 68.62 507 ASP A O 1
ATOM 4116 N N . GLY A 1 508 ? 88.885 113.035 96.308 1.00 67.51 508 GLY A N 1
ATOM 4117 C CA . GLY A 1 508 ? 88.098 114.189 95.988 1.00 67.51 508 GLY A CA 1
ATOM 4118 C C . GLY A 1 508 ? 88.195 114.570 94.523 1.00 67.51 508 GLY A C 1
ATOM 4119 O O . GLY A 1 508 ? 89.038 114.060 93.774 1.00 67.51 508 GLY A O 1
ATOM 4120 N N . PRO A 1 509 ? 87.311 115.477 94.098 1.00 68.54 509 PRO A N 1
ATOM 4121 C CA . PRO A 1 509 ? 87.325 115.923 92.695 1.00 68.54 509 PRO A CA 1
ATOM 4122 C C . PRO A 1 509 ? 88.578 116.684 92.304 1.00 68.54 509 PRO A C 1
ATOM 4123 O O . PRO A 1 509 ? 88.868 116.787 91.106 1.00 68.54 509 PRO A O 1
ATOM 4127 N N . ARG A 1 510 ? 89.323 117.225 93.264 1.00 66.05 510 ARG A N 1
ATOM 4128 C CA . ARG A 1 510 ? 90.506 118.022 92.982 1.00 66.05 510 ARG A CA 1
ATOM 4129 C C . ARG A 1 510 ? 91.777 117.187 92.915 1.00 66.05 510 ARG A C 1
ATOM 4130 O O . ARG A 1 510 ? 92.861 117.746 92.725 1.00 66.05 510 ARG A O 1
ATOM 4138 N N . CYS A 1 511 ? 91.672 115.870 93.069 1.00 67.69 511 CYS A N 1
ATOM 4139 C CA . CYS A 1 511 ? 92.833 114.990 93.060 1.00 67.69 511 CYS A CA 1
ATOM 4140 C C . CYS A 1 511 ? 93.272 114.607 91.653 1.00 67.69 511 CYS A C 1
ATOM 4141 O O . CYS A 1 511 ? 94.338 114.006 91.492 1.00 67.69 511 CYS A O 1
ATOM 4144 N N . GLY A 1 512 ? 92.491 114.944 90.634 1.00 69.28 512 GLY A N 1
ATOM 4145 C CA . GLY A 1 512 ? 92.877 114.654 89.269 1.00 69.28 512 GLY A CA 1
ATOM 4146 C C . GLY A 1 512 ? 93.430 115.874 88.568 1.00 69.28 512 GLY A C 1
ATOM 4147 O O . GLY A 1 512 ? 94.212 115.762 87.621 1.00 69.28 512 GLY A O 1
ATOM 4148 N N . GLU A 1 513 ? 93.022 117.053 89.027 1.00 68.89 513 GLU A N 1
ATOM 4149 C CA . GLU A 1 513 ? 93.563 118.301 88.514 1.00 68.89 513 GLU A CA 1
ATOM 4150 C C . GLU A 1 513 ? 94.982 118.558 88.989 1.00 68.89 513 GLU A C 1
ATOM 4151 O O . GLU A 1 513 ? 95.694 119.350 88.364 1.00 68.89 513 GLU A O 1
ATOM 4157 N N . LEU A 1 514 ? 95.404 117.912 90.071 1.00 63.29 514 LEU A N 1
ATOM 4158 C CA . LEU A 1 514 ? 96.727 118.110 90.640 1.00 63.29 514 LEU A CA 1
ATOM 4159 C C . LEU A 1 514 ? 97.766 117.140 90.099 1.00 63.29 514 LEU A C 1
ATOM 4160 O O . LEU A 1 514 ? 98.945 117.277 90.438 1.00 63.29 514 LEU A O 1
ATOM 4165 N N . ILE A 1 515 ? 97.371 116.165 89.278 1.00 65.57 515 ILE A N 1
ATOM 4166 C CA . ILE A 1 515 ? 98.326 115.202 88.735 1.00 65.57 515 ILE A CA 1
ATOM 4167 C C . ILE A 1 515 ? 98.800 115.580 87.338 1.00 65.57 515 ILE A C 1
ATOM 4168 O O . ILE A 1 515 ? 99.879 115.132 86.923 1.00 65.57 515 ILE A O 1
ATOM 4173 N N . SER A 1 516 ? 98.045 116.397 86.609 1.00 68.11 516 SER A N 1
ATOM 4174 C CA . SER A 1 516 ? 98.506 116.952 85.343 1.00 68.11 516 SER A CA 1
ATOM 4175 C C . SER A 1 516 ? 99.324 118.219 85.523 1.00 68.11 516 SER A C 1
ATOM 4176 O O . SER A 1 516 ? 100.206 118.505 84.702 1.00 68.11 516 SER A O 1
ATOM 4179 N N . LEU A 1 517 ? 99.057 118.975 86.582 1.00 65.22 517 LEU A N 1
ATOM 4180 C CA . LEU A 1 517 ? 99.857 120.140 86.918 1.00 65.22 517 LEU A CA 1
ATOM 4181 C C . LEU A 1 517 ? 101.270 119.767 87.341 1.00 65.22 517 LEU A C 1
ATOM 4182 O O . LEU A 1 517 ? 102.147 120.634 87.327 1.00 65.22 517 LEU A O 1
ATOM 4187 N N . LYS A 1 518 ? 101.525 118.506 87.695 1.00 64.08 518 LYS A N 1
ATOM 4188 C CA . LYS A 1 518 ? 102.892 118.051 87.907 1.00 64.08 518 LYS A CA 1
ATOM 4189 C C . LYS A 1 518 ? 103.577 117.607 86.619 1.00 64.08 518 LYS A C 1
ATOM 4190 O O . LYS A 1 518 ? 104.785 117.836 86.460 1.00 64.08 518 LYS A O 1
ATOM 4196 N N . ARG A 1 519 ? 102.839 116.978 85.701 1.00 69.77 519 ARG A N 1
ATOM 4197 C CA . ARG A 1 519 ? 103.400 116.670 84.392 1.00 69.77 519 ARG A CA 1
ATOM 4198 C C . ARG A 1 519 ? 103.793 117.943 83.662 1.00 69.77 519 ARG A C 1
ATOM 4199 O O . ARG A 1 519 ? 104.825 117.982 82.982 1.00 69.77 519 ARG A O 1
ATOM 4207 N N . ASP A 1 520 ? 102.979 118.992 83.788 1.00 69.69 520 ASP A N 1
ATOM 4208 C CA . ASP A 1 520 ? 103.340 120.272 83.190 1.00 69.69 520 ASP A CA 1
ATOM 4209 C C . ASP A 1 520 ? 104.692 120.745 83.705 1.00 69.69 520 ASP A C 1
ATOM 4210 O O . ASP A 1 520 ? 105.547 121.182 82.929 1.00 69.69 520 ASP A O 1
ATOM 4215 N N . ILE A 1 521 ? 104.911 120.635 85.015 1.00 67.37 521 ILE A N 1
ATOM 4216 C CA . ILE A 1 521 ? 106.152 121.117 85.615 1.00 67.37 521 ILE A CA 1
ATOM 4217 C C . ILE A 1 521 ? 107.340 120.274 85.163 1.00 67.37 521 ILE A C 1
ATOM 4218 O O . ILE A 1 521 ? 108.407 120.807 84.839 1.00 67.37 521 ILE A O 1
ATOM 4223 N N . VAL A 1 522 ? 107.187 118.950 85.134 1.00 72.11 522 VAL A N 1
ATOM 4224 C CA . VAL A 1 522 ? 108.304 118.100 84.716 1.00 72.11 522 VAL A CA 1
ATOM 4225 C C . VAL A 1 522 ? 108.669 118.367 83.256 1.00 72.11 522 VAL A C 1
ATOM 4226 O O . VAL A 1 522 ? 109.852 118.483 82.896 1.00 72.11 522 VAL A O 1
ATOM 4230 N N . GLU A 1 523 ? 107.658 118.478 82.393 1.00 79.99 523 GLU A N 1
ATOM 4231 C CA . GLU A 1 523 ? 107.934 118.693 80.980 1.00 79.99 523 GLU A CA 1
ATOM 4232 C C . GLU A 1 523 ? 108.506 120.083 80.725 1.00 79.99 523 GLU A C 1
ATOM 4233 O O . GLU A 1 523 ? 109.376 120.240 79.863 1.00 79.99 523 GLU A O 1
ATOM 4239 N N . ILE A 1 524 ? 108.050 121.100 81.464 1.00 76.63 524 ILE A N 1
ATOM 4240 C CA . ILE A 1 524 ? 108.647 122.426 81.340 1.00 76.63 524 ILE A CA 1
ATOM 4241 C C . ILE A 1 524 ? 110.073 122.430 81.870 1.00 76.63 524 ILE A C 1
ATOM 4242 O O . ILE A 1 524 ? 110.902 123.218 81.404 1.00 76.63 524 ILE A O 1
ATOM 4247 N N . LYS A 1 525 ? 110.381 121.570 82.841 1.00 76.00 525 LYS A N 1
ATOM 4248 C CA . LYS A 1 525 ? 111.758 121.429 83.300 1.00 76.00 525 LYS A CA 1
ATOM 4249 C C . LYS A 1 525 ? 112.653 120.892 82.190 1.00 76.00 525 LYS A C 1
ATOM 4250 O O . LYS A 1 525 ? 113.707 121.470 81.888 1.00 76.00 525 LYS A O 1
ATOM 4256 N N . SER A 1 526 ? 112.245 119.784 81.566 1.00 79.42 526 SER A N 1
ATOM 4257 C CA . SER A 1 526 ? 113.065 119.207 80.499 1.00 79.42 526 SER A CA 1
ATOM 4258 C C . SER A 1 526 ? 113.135 120.130 79.288 1.00 79.42 526 SER A C 1
ATOM 4259 O O . SER A 1 526 ? 114.168 120.199 78.611 1.00 79.42 526 SER A O 1
ATOM 4262 N N . ALA A 1 527 ? 112.047 120.845 78.995 1.00 80.98 527 ALA A N 1
ATOM 4263 C CA . ALA A 1 527 ? 112.056 121.787 77.882 1.00 80.98 527 ALA A CA 1
ATOM 4264 C C . ALA A 1 527 ? 113.079 122.891 78.108 1.00 80.98 527 ALA A C 1
ATOM 4265 O O . ALA A 1 527 ? 113.831 123.250 77.199 1.00 80.98 527 ALA A O 1
ATOM 4267 N N . ILE A 1 528 ? 113.132 123.432 79.321 1.00 81.97 528 ILE A N 1
ATOM 4268 C CA . ILE A 1 528 ? 114.073 124.494 79.657 1.00 81.97 528 ILE A CA 1
ATOM 4269 C C . ILE A 1 528 ? 115.494 123.950 79.622 1.00 81.97 528 ILE A C 1
ATOM 4270 O O . ILE A 1 528 ? 116.421 124.637 79.180 1.00 81.97 528 ILE A O 1
ATOM 4275 N N . LYS A 1 529 ? 115.680 122.710 80.071 1.00 84.82 529 LYS A N 1
ATOM 4276 C CA . LYS A 1 529 ? 116.981 122.052 79.992 1.00 84.82 529 LYS A CA 1
ATOM 4277 C C . LYS A 1 529 ? 117.484 121.912 78.562 1.00 84.82 529 LYS A C 1
ATOM 4278 O O . LYS A 1 529 ? 118.655 122.197 78.273 1.00 84.82 529 LYS A O 1
ATOM 4284 N N . GLU A 1 530 ? 116.612 121.490 77.647 1.00 93.94 530 GLU A N 1
ATOM 4285 C CA . GLU A 1 530 ? 116.991 121.413 76.240 1.00 93.94 530 GLU A CA 1
ATOM 4286 C C . GLU A 1 530 ? 117.195 122.803 75.648 1.00 93.94 530 GLU A C 1
ATOM 4287 O O . GLU A 1 530 ? 118.072 123.001 74.801 1.00 93.94 530 GLU A O 1
ATOM 4293 N N . PHE A 1 531 ? 116.406 123.780 76.098 1.00 94.08 531 PHE A N 1
ATOM 4294 C CA . PHE A 1 531 ? 116.479 125.161 75.639 1.00 94.08 531 PHE A CA 1
ATOM 4295 C C . PHE A 1 531 ? 117.805 125.791 76.045 1.00 94.08 531 PHE A C 1
ATOM 4296 O O . PHE A 1 531 ? 118.241 126.776 75.443 1.00 94.08 531 PHE A O 1
ATOM 4304 N N . LYS A 1 532 ? 118.449 125.237 77.070 1.00 94.42 532 LYS A N 1
ATOM 4305 C CA . LYS A 1 532 ? 119.783 125.670 77.458 1.00 94.42 532 LYS A CA 1
ATOM 4306 C C . LYS A 1 532 ? 120.888 124.880 76.778 1.00 94.42 532 LYS A C 1
ATOM 4307 O O . LYS A 1 532 ? 121.860 125.478 76.312 1.00 94.42 532 LYS A O 1
ATOM 4313 N N . ALA A 1 533 ? 120.759 123.554 76.694 1.00 102.12 533 ALA A N 1
ATOM 4314 C CA . ALA A 1 533 ? 121.764 122.739 76.027 1.00 102.12 533 ALA A CA 1
ATOM 4315 C C . ALA A 1 533 ? 121.831 122.959 74.522 1.00 102.12 533 ALA A C 1
ATOM 4316 O O . ALA A 1 533 ? 122.858 122.640 73.915 1.00 102.12 533 ALA A O 1
ATOM 4318 N N . CYS A 1 534 ? 120.769 123.485 73.910 1.00 107.68 534 CYS A N 1
ATOM 4319 C CA . CYS A 1 534 ? 120.773 123.713 72.469 1.00 107.68 534 CYS A CA 1
ATOM 4320 C C . CYS A 1 534 ? 121.627 124.919 72.099 1.00 107.68 534 CYS A C 1
ATOM 4321 O O . CYS A 1 534 ? 122.330 124.908 71.082 1.00 107.68 534 CYS A O 1
ATOM 4324 N N . GLN A 1 535 ? 121.572 125.977 72.913 1.00 108.11 535 GLN A N 1
ATOM 4325 C CA . GLN A 1 535 ? 122.315 127.195 72.609 1.00 108.11 535 GLN A CA 1
ATOM 4326 C C . GLN A 1 535 ? 123.818 126.970 72.587 1.00 108.11 535 GLN A C 1
ATOM 4327 O O . GLN A 1 535 ? 124.546 127.784 72.009 1.00 108.11 535 GLN A O 1
ATOM 4333 N N . ARG A 1 536 ? 124.304 125.892 73.204 1.00 117.20 536 ARG A N 1
ATOM 4334 C CA . ARG A 1 536 ? 125.732 125.608 73.149 1.00 117.20 536 ARG A CA 1
ATOM 4335 C C . ARG A 1 536 ? 126.167 125.289 71.724 1.00 117.20 536 ARG A C 1
ATOM 4336 O O . ARG A 1 536 ? 127.289 125.617 71.322 1.00 117.20 536 ARG A O 1
ATOM 4344 N N . GLU A 1 537 ? 125.293 124.652 70.946 1.00 117.43 537 GLU A N 1
ATOM 4345 C CA . GLU A 1 537 ? 125.567 124.335 69.551 1.00 117.43 537 GLU A CA 1
ATOM 4346 C C . GLU A 1 537 ? 124.863 125.282 68.587 1.00 117.43 537 GLU A C 1
ATOM 4347 O O . GLU A 1 537 ? 125.053 125.167 67.372 1.00 117.43 537 GLU A O 1
ATOM 4353 N N . GLY A 1 538 ? 124.056 126.210 69.096 1.00 116.75 538 GLY A N 1
ATOM 4354 C CA . GLY A 1 538 ? 123.343 127.152 68.255 1.00 116.75 538 GLY A CA 1
ATOM 4355 C C . GLY A 1 538 ? 122.372 126.493 67.297 1.00 116.75 538 GLY A C 1
ATOM 4356 O O . GLY A 1 538 ? 122.193 126.955 66.166 1.00 116.75 538 GLY A O 1
ATOM 4357 N N . LEU A 1 539 ? 121.738 125.413 67.740 1.00 115.33 539 LEU A N 1
ATOM 4358 C CA . LEU A 1 539 ? 120.797 124.674 66.910 1.00 115.33 539 LEU A CA 1
ATOM 4359 C C . LEU A 1 539 ? 119.421 125.336 66.989 1.00 115.33 539 LEU A C 1
ATOM 4360 O O . LEU A 1 539 ? 119.271 126.465 67.464 1.00 115.33 539 LEU A O 1
ATOM 4365 N N . THR A 1 540 ? 118.394 124.636 66.513 1.00 114.96 540 THR A N 1
ATOM 4366 C CA . THR A 1 540 ? 117.046 125.181 66.450 1.00 114.96 540 THR A CA 1
ATOM 4367 C C . THR A 1 540 ? 116.102 124.262 67.214 1.00 114.96 540 THR A C 1
ATOM 4368 O O . THR A 1 540 ? 116.323 123.049 67.278 1.00 114.96 540 THR A O 1
ATOM 4372 N N . MET A 1 541 ? 115.058 124.847 67.797 1.00 115.60 541 MET A N 1
ATOM 4373 C CA . MET A 1 541 ? 114.102 124.094 68.596 1.00 115.60 541 MET A CA 1
ATOM 4374 C C . MET A 1 541 ? 113.357 123.071 67.746 1.00 115.60 541 MET A C 1
ATOM 4375 O O . MET A 1 541 ? 113.168 123.247 66.540 1.00 115.60 541 MET A O 1
ATOM 4380 N N . SER A 1 542 ? 112.937 121.988 68.393 1.00 112.78 542 SER A N 1
ATOM 4381 C CA . SER A 1 542 ? 112.035 121.043 67.752 1.00 112.78 542 SER A CA 1
ATOM 4382 C C . SER A 1 542 ? 110.656 121.670 67.599 1.00 112.78 542 SER A C 1
ATOM 4383 O O . SER A 1 542 ? 110.236 122.490 68.420 1.00 112.78 542 SER A O 1
ATOM 4386 N N . GLU A 1 543 ? 109.950 121.285 66.535 1.00 111.32 543 GLU A N 1
ATOM 4387 C CA . GLU A 1 543 ? 108.644 121.870 66.257 1.00 111.32 543 GLU A CA 1
ATOM 4388 C C . GLU A 1 543 ? 107.623 121.572 67.346 1.00 111.32 543 GLU A C 1
ATOM 4389 O O . GLU A 1 543 ? 106.837 122.459 67.701 1.00 111.32 543 GLU A O 1
ATOM 4395 N N . GLU A 1 544 ? 107.613 120.349 67.880 1.00 109.81 544 GLU A N 1
ATOM 4396 C CA . GLU A 1 544 ? 106.623 119.980 68.886 1.00 109.81 544 GLU A CA 1
ATOM 4397 C C . GLU A 1 544 ? 106.806 120.792 70.165 1.00 109.81 544 GLU A C 1
ATOM 4398 O O . GLU A 1 544 ? 105.828 121.189 70.809 1.00 109.81 544 GLU A O 1
ATOM 4404 N N . THR A 1 545 ? 108.055 121.065 70.539 1.00 104.00 545 THR A N 1
ATOM 4405 C CA . THR A 1 545 ? 108.338 121.871 71.719 1.00 104.00 545 THR A CA 1
ATOM 4406 C C . THR A 1 545 ? 107.792 123.284 71.550 1.00 104.00 545 THR A C 1
ATOM 4407 O O . THR A 1 545 ? 107.157 123.824 72.461 1.00 104.00 545 THR A O 1
ATOM 4411 N N . THR A 1 546 ? 108.025 123.885 70.381 1.00 105.39 546 THR A N 1
ATOM 4412 C CA . THR A 1 546 ? 107.506 125.224 70.120 1.00 105.39 546 THR A CA 1
ATOM 4413 C C . THR A 1 546 ? 105.983 125.237 70.109 1.00 105.39 546 THR A C 1
ATOM 4414 O O . THR A 1 546 ? 105.358 126.159 70.647 1.00 105.39 546 THR A O 1
ATOM 4418 N N . THR A 1 547 ? 105.366 124.223 69.497 1.00 104.22 547 THR A N 1
ATOM 4419 C CA . THR A 1 547 ? 103.909 124.157 69.491 1.00 104.22 547 THR A CA 1
ATOM 4420 C C . THR A 1 547 ? 103.362 124.028 70.906 1.00 104.22 547 THR A C 1
ATOM 4421 O O . THR A 1 547 ? 102.317 124.605 71.228 1.00 104.22 547 THR A O 1
ATOM 4425 N N . TRP A 1 548 ? 104.048 123.266 71.762 1.00 97.14 548 TRP A N 1
ATOM 4426 C CA . TRP A 1 548 ? 103.648 123.182 73.163 1.00 97.14 548 TRP A CA 1
ATOM 4427 C C . TRP A 1 548 ? 103.786 124.530 73.860 1.00 97.14 548 TRP A C 1
ATOM 4428 O O . TRP A 1 548 ? 102.906 124.940 74.625 1.00 97.14 548 TRP A O 1
ATOM 4439 N N . LEU A 1 549 ? 104.895 125.225 73.620 1.00 98.20 549 LEU A N 1
ATOM 4440 C CA . LEU A 1 549 ? 105.106 126.520 74.257 1.00 98.20 549 LEU A CA 1
ATOM 4441 C C . LEU A 1 549 ? 104.070 127.537 73.795 1.00 98.20 549 LEU A C 1
ATOM 4442 O O . LEU A 1 549 ? 103.747 128.483 74.522 1.00 98.20 549 LEU A O 1
ATOM 4447 N N . SER A 1 550 ? 103.531 127.348 72.588 1.00 102.10 550 SER A N 1
ATOM 4448 C CA . SER A 1 550 ? 102.715 128.383 71.957 1.00 102.10 550 SER A CA 1
ATOM 4449 C C . SER A 1 550 ? 101.425 128.664 72.724 1.00 102.10 550 SER A C 1
ATOM 4450 O O . SER A 1 550 ? 101.014 129.824 72.837 1.00 102.10 550 SER A O 1
ATOM 4453 N N . GLU A 1 551 ? 100.771 127.624 73.255 1.00 104.39 551 GLU A N 1
ATOM 4454 C CA . GLU A 1 551 ? 99.378 127.770 73.684 1.00 104.39 551 GLU A CA 1
ATOM 4455 C C . GLU A 1 551 ? 99.208 128.850 74.747 1.00 104.39 551 GLU A C 1
ATOM 4456 O O . GLU A 1 551 ? 98.245 129.623 74.700 1.00 104.39 551 GLU A O 1
ATOM 4462 N N . VAL A 1 552 ? 100.118 128.921 75.718 1.00 104.01 552 VAL A N 1
ATOM 4463 C CA . VAL A 1 552 ? 100.022 129.968 76.727 1.00 104.01 552 VAL A CA 1
ATOM 4464 C C . VAL A 1 552 ? 100.404 131.306 76.113 1.00 104.01 552 VAL A C 1
ATOM 4465 O O . VAL A 1 552 ? 101.444 131.437 75.453 1.00 104.01 552 VAL A O 1
ATOM 4469 N N . GLU A 1 553 ? 99.554 132.309 76.326 1.00 109.51 553 GLU A N 1
ATOM 4470 C CA . GLU A 1 553 ? 99.710 133.619 75.705 1.00 109.51 553 GLU A CA 1
ATOM 4471 C C . GLU A 1 553 ? 100.928 134.320 76.297 1.00 109.51 553 GLU A C 1
ATOM 4472 O O . GLU A 1 553 ? 101.064 134.430 77.520 1.00 109.51 553 GLU A O 1
ATOM 4478 N N . SER A 1 554 ? 101.825 134.768 75.425 1.00 108.55 554 SER A N 1
ATOM 4479 C CA . SER A 1 554 ? 102.990 135.522 75.832 1.00 108.55 554 SER A CA 1
ATOM 4480 C C . SER A 1 554 ? 102.868 136.947 75.305 1.00 108.55 554 SER A C 1
ATOM 4481 O O . SER A 1 554 ? 102.208 137.189 74.293 1.00 108.55 554 SER A O 1
ATOM 4484 N N . PRO A 1 555 ? 103.480 137.925 75.983 1.00 111.04 555 PRO A N 1
ATOM 4485 C CA . PRO A 1 555 ? 103.461 139.295 75.453 1.00 111.04 555 PRO A CA 1
ATOM 4486 C C . PRO A 1 555 ? 104.146 139.374 74.098 1.00 111.04 555 PRO A C 1
ATOM 4487 O O . PRO A 1 555 ? 103.568 139.875 73.128 1.00 111.04 555 PRO A O 1
ATOM 4491 N N . SER A 1 556 ? 105.376 138.871 74.018 1.00 109.33 556 SER A N 1
ATOM 4492 C CA . SER A 1 556 ? 106.053 138.725 72.737 1.00 109.33 556 SER A CA 1
ATOM 4493 C C . SER A 1 556 ? 105.777 137.333 72.186 1.00 109.33 556 SER A C 1
ATOM 4494 O O . SER A 1 556 ? 104.904 136.625 72.694 1.00 109.33 556 SER A O 1
ATOM 4497 N N . ASP A 1 557 ? 106.505 136.933 71.146 1.00 108.53 557 ASP A N 1
ATOM 4498 C CA . ASP A 1 557 ? 106.329 135.602 70.581 1.00 108.53 557 ASP A CA 1
ATOM 4499 C C . ASP A 1 557 ? 107.683 134.900 70.615 1.00 108.53 557 ASP A C 1
ATOM 4500 O O . ASP A 1 557 ? 107.940 133.964 69.851 1.00 108.53 557 ASP A O 1
ATOM 4505 N N . SER A 1 558 ? 108.566 135.363 71.492 1.00 105.74 558 SER A N 1
ATOM 4506 C CA . SER A 1 558 ? 109.880 134.755 71.647 1.00 105.74 558 SER A CA 1
ATOM 4507 C C . SER A 1 558 ? 109.735 133.410 72.348 1.00 105.74 558 SER A C 1
ATOM 4508 O O . SER A 1 558 ? 108.865 133.257 73.214 1.00 105.74 558 SER A O 1
ATOM 4511 N N . PRO A 1 559 ? 110.551 132.412 72.005 1.00 101.77 559 PRO A N 1
ATOM 4512 C CA . PRO A 1 559 ? 110.458 131.124 72.704 1.00 101.77 559 PRO A CA 1
ATOM 4513 C C . PRO A 1 559 ? 110.820 131.244 74.175 1.00 101.77 559 PRO A C 1
ATOM 4514 O O . PRO A 1 559 ? 110.125 130.702 75.040 1.00 101.77 559 PRO A O 1
ATOM 4518 N N . ARG A 1 560 ? 111.890 131.979 74.470 1.00 96.58 560 ARG A N 1
ATOM 4519 C CA . ARG A 1 560 ? 112.343 132.173 75.841 1.00 96.58 560 ARG A CA 1
ATOM 4520 C C . ARG A 1 560 ? 111.363 133.060 76.598 1.00 96.58 560 ARG A C 1
ATOM 4521 O O . ARG A 1 560 ? 111.428 133.171 77.825 1.00 96.58 560 ARG A O 1
ATOM 4529 N N . CYS A 1 561 ? 110.446 133.692 75.871 1.00 100.41 561 CYS A N 1
ATOM 4530 C CA . CYS A 1 561 ? 109.340 134.423 76.496 1.00 100.41 561 CYS A CA 1
ATOM 4531 C C . CYS A 1 561 ? 108.183 133.462 76.749 1.00 100.41 561 CYS A C 1
ATOM 4532 O O . CYS A 1 561 ? 107.431 133.623 77.713 1.00 100.41 561 CYS A O 1
ATOM 4535 N N . MET A 1 562 ? 108.036 132.452 75.888 1.00 99.97 562 MET A N 1
ATOM 4536 C CA . MET A 1 562 ? 106.983 131.463 76.100 1.00 99.97 562 MET A CA 1
ATOM 4537 C C . MET A 1 562 ? 107.210 130.674 77.383 1.00 99.97 562 MET A C 1
ATOM 4538 O O . MET A 1 562 ? 106.282 130.499 78.180 1.00 99.97 562 MET A O 1
ATOM 4543 N N . ILE A 1 563 ? 108.433 130.193 77.606 1.00 92.71 563 ILE A N 1
ATOM 4544 C CA . ILE A 1 563 ? 108.738 129.447 78.821 1.00 92.71 563 ILE A CA 1
ATOM 4545 C C . ILE A 1 563 ? 108.577 130.369 80.021 1.00 92.71 563 ILE A C 1
ATOM 4546 O O . ILE A 1 563 ? 108.077 129.959 81.071 1.00 92.71 563 ILE A O 1
ATOM 4551 N N . GLN A 1 564 ? 108.999 131.623 79.871 1.00 98.15 564 GLN A N 1
ATOM 4552 C CA . GLN A 1 564 ? 108.923 132.568 80.974 1.00 98.15 564 GLN A CA 1
ATOM 4553 C C . GLN A 1 564 ? 107.479 132.889 81.326 1.00 98.15 564 GLN A C 1
ATOM 4554 O O . GLN A 1 564 ? 107.169 133.180 82.485 1.00 98.15 564 GLN A O 1
ATOM 4560 N N . SER A 1 565 ? 106.587 132.853 80.340 1.00 94.32 565 SER A N 1
ATOM 4561 C CA . SER A 1 565 ? 105.169 133.041 80.616 1.00 94.32 565 SER A CA 1
ATOM 4562 C C . SER A 1 565 ? 104.559 131.786 81.226 1.00 94.32 565 SER A C 1
ATOM 4563 O O . SER A 1 565 ? 103.695 131.864 82.107 1.00 94.32 565 SER A O 1
ATOM 4566 N N . ARG A 1 566 ? 104.998 130.612 80.763 1.00 89.79 566 ARG A N 1
ATOM 4567 C CA . ARG A 1 566 ? 104.443 129.356 81.261 1.00 89.79 566 ARG A CA 1
ATOM 4568 C C . ARG A 1 566 ? 104.850 129.116 82.710 1.00 89.79 566 ARG A C 1
ATOM 4569 O O . ARG A 1 566 ? 104.080 128.562 83.504 1.00 89.79 566 ARG A O 1
ATOM 4577 N N . ILE A 1 567 ? 106.067 129.525 83.072 1.00 81.35 567 ILE A N 1
ATOM 4578 C CA . ILE A 1 567 ? 106.495 129.459 84.465 1.00 81.35 567 ILE A CA 1
ATOM 4579 C C . ILE A 1 567 ? 105.566 130.280 85.344 1.00 81.35 567 ILE A C 1
ATOM 4580 O O . ILE A 1 567 ? 105.183 129.848 86.437 1.00 81.35 567 ILE A O 1
ATOM 4585 N N . ALA A 1 568 ? 105.180 131.462 84.884 1.00 79.78 568 ALA A N 1
ATOM 4586 C CA . ALA A 1 568 ? 104.199 132.276 85.581 1.00 79.78 568 ALA A CA 1
ATOM 4587 C C . ALA A 1 568 ? 102.813 131.655 85.576 1.00 79.78 568 ALA A C 1
ATOM 4588 O O . ALA A 1 568 ? 102.092 131.780 86.571 1.00 79.78 568 ALA A O 1
ATOM 4590 N N . ASP A 1 569 ? 102.423 130.991 84.488 1.00 76.97 569 ASP A N 1
ATOM 4591 C CA . ASP A 1 569 ? 101.121 130.333 84.455 1.00 76.97 569 ASP A CA 1
ATOM 4592 C C . ASP A 1 569 ? 101.029 129.235 85.505 1.00 76.97 569 ASP A C 1
ATOM 4593 O O . ASP A 1 569 ? 100.024 129.123 86.214 1.00 76.97 569 ASP A O 1
ATOM 4598 N N . THR A 1 570 ? 102.074 128.418 85.623 1.00 71.85 570 THR A N 1
ATOM 4599 C CA . THR A 1 570 ? 102.072 127.334 86.598 1.00 71.85 570 THR A CA 1
ATOM 4600 C C . THR A 1 570 ? 102.079 127.877 88.021 1.00 71.85 570 THR A C 1
ATOM 4601 O O . THR A 1 570 ? 101.393 127.342 88.894 1.00 71.85 570 THR A O 1
ATOM 4605 N N . SER A 1 571 ? 102.844 128.940 88.274 1.00 68.86 571 SER A N 1
ATOM 4606 C CA . SER A 1 571 ? 102.826 129.548 89.601 1.00 68.86 571 SER A CA 1
ATOM 4607 C C . SER A 1 571 ? 101.446 130.092 89.942 1.00 68.86 571 SER A C 1
ATOM 4608 O O . SER A 1 571 ? 100.943 129.887 91.053 1.00 68.86 571 SER A O 1
ATOM 4611 N N . ARG A 1 572 ? 100.813 130.785 88.994 1.00 71.70 572 ARG A N 1
ATOM 4612 C CA . ARG A 1 572 ? 99.503 131.362 89.261 1.00 71.70 572 ARG A CA 1
ATOM 4613 C C . ARG A 1 572 ? 98.431 130.289 89.343 1.00 71.70 572 ARG A C 1
ATOM 4614 O O . ARG A 1 572 ? 97.362 130.525 89.915 1.00 71.70 572 ARG A O 1
ATOM 4622 N N . ARG A 1 573 ? 98.691 129.112 88.773 1.00 66.72 573 ARG A N 1
ATOM 4623 C CA . ARG A 1 573 ? 97.756 128.000 88.833 1.00 66.72 573 ARG A CA 1
ATOM 4624 C C . ARG A 1 573 ? 97.964 127.106 90.046 1.00 66.72 573 ARG A C 1
ATOM 4625 O O . ARG A 1 573 ? 97.040 126.381 90.425 1.00 66.72 573 ARG A O 1
ATOM 4633 N N . LEU A 1 574 ? 99.142 127.139 90.660 1.00 60.03 574 LEU A N 1
ATOM 4634 C CA . LEU A 1 574 ? 99.386 126.457 91.921 1.00 60.03 574 LEU A CA 1
ATOM 4635 C C . LEU A 1 574 ? 99.006 127.302 93.125 1.00 60.03 574 LEU A C 1
ATOM 4636 O O . LEU A 1 574 ? 98.510 126.757 94.115 1.00 60.03 574 LEU A O 1
ATOM 4641 N N . ASN A 1 575 ? 99.212 128.616 93.070 1.00 63.80 575 ASN A N 1
ATOM 4642 C CA . ASN A 1 575 ? 98.792 129.468 94.173 1.00 63.80 575 ASN A CA 1
ATOM 4643 C C . ASN A 1 575 ? 97.279 129.559 94.287 1.00 63.80 575 ASN A C 1
ATOM 4644 O O . ASN A 1 575 ? 96.774 130.029 95.310 1.00 63.80 575 ASN A O 1
ATOM 4649 N N . SER A 1 576 ? 96.546 129.135 93.259 1.00 64.04 576 SER A N 1
ATOM 4650 C CA . SER A 1 576 ? 95.095 129.082 93.372 1.00 64.04 576 SER A CA 1
ATOM 4651 C C . SER A 1 576 ? 94.642 127.873 94.178 1.00 64.04 576 SER A C 1
ATOM 4652 O O . SER A 1 576 ? 93.589 127.924 94.823 1.00 64.04 576 SER A O 1
ATOM 4655 N N . PHE A 1 577 ? 95.413 126.786 94.159 1.00 60.51 577 PHE A N 1
ATOM 4656 C CA . PHE A 1 577 ? 95.072 125.562 94.872 1.00 60.51 577 PHE A CA 1
ATOM 4657 C C . PHE A 1 577 ? 95.609 125.520 96.290 1.00 60.51 577 PHE A C 1
ATOM 4658 O O . PHE A 1 577 ? 95.433 124.509 96.970 1.00 60.51 577 PHE A O 1
ATOM 4666 N N . LYS A 1 578 ? 96.261 126.581 96.754 1.00 61.69 578 LYS A N 1
ATOM 4667 C CA . LYS A 1 578 ? 96.666 126.663 98.151 1.00 61.69 578 LYS A CA 1
ATOM 4668 C C . LYS A 1 578 ? 95.664 127.440 98.993 1.00 61.69 578 LYS A C 1
ATOM 4669 O O . LYS A 1 578 ? 95.157 126.923 99.990 1.00 61.69 578 LYS A O 1
ATOM 4675 N N . TYR A 1 579 ? 95.359 128.672 98.600 1.00 66.13 579 TYR A N 1
ATOM 4676 C CA . TYR A 1 579 ? 94.360 129.470 99.293 1.00 66.13 579 TYR A CA 1
ATOM 4677 C C . TYR A 1 579 ? 92.971 128.862 99.226 1.00 66.13 579 TYR A C 1
ATOM 4678 O O . TYR A 1 579 ? 92.170 129.098 100.134 1.00 66.13 579 TYR A O 1
ATOM 4687 N N . GLN A 1 580 ? 92.662 128.100 98.182 1.00 62.29 580 GLN A N 1
ATOM 4688 C CA . GLN A 1 580 ? 91.333 127.531 98.024 1.00 62.29 580 GLN A CA 1
ATOM 4689 C C . GLN A 1 580 ? 91.165 126.195 98.732 1.00 62.29 580 GLN A C 1
ATOM 4690 O O . GLN A 1 580 ? 90.034 125.828 99.064 1.00 62.29 580 GLN A O 1
ATOM 4696 N N . MET A 1 581 ? 92.251 125.468 98.989 1.00 60.62 581 MET A N 1
ATOM 4697 C CA . MET A 1 581 ? 92.156 124.184 99.669 1.00 60.62 581 MET A CA 1
ATOM 4698 C C . MET A 1 581 ? 92.616 124.315 101.118 1.00 60.62 581 MET A C 1
ATOM 4699 O O . MET A 1 581 ? 92.466 123.381 101.905 1.00 60.62 581 MET A O 1
ATOM 4704 N N . ASN A 1 582 ? 93.134 125.485 101.497 1.00 62.40 582 ASN A N 1
ATOM 4705 C CA . ASN A 1 582 ? 93.357 125.837 102.896 1.00 62.40 582 ASN A CA 1
ATOM 4706 C C . ASN A 1 582 ? 92.156 126.498 103.549 1.00 62.40 582 ASN A C 1
ATOM 4707 O O . ASN A 1 582 ? 91.957 126.349 104.755 1.00 62.40 582 ASN A O 1
ATOM 4712 N N . LYS A 1 583 ? 91.356 127.233 102.777 1.00 64.44 583 LYS A N 1
ATOM 4713 C CA . LYS A 1 583 ? 90.164 127.860 103.328 1.00 64.44 583 LYS A CA 1
ATOM 4714 C C . LYS A 1 583 ? 89.254 126.831 103.976 1.00 64.44 583 LYS A C 1
ATOM 4715 O O . LYS A 1 583 ? 88.580 127.133 104.966 1.00 64.44 583 LYS A O 1
ATOM 4721 N N . GLU A 1 584 ? 89.240 125.610 103.454 1.00 62.62 584 GLU A N 1
ATOM 4722 C CA . GLU A 1 584 ? 88.416 124.539 103.989 1.00 62.62 584 GLU A CA 1
ATOM 4723 C C . GLU A 1 584 ? 89.111 123.769 105.101 1.00 62.62 584 GLU A C 1
ATOM 4724 O O . GLU A 1 584 ? 88.555 122.788 105.600 1.00 62.62 584 GLU A O 1
ATOM 4730 N N . GLY A 1 585 ? 90.306 124.188 105.499 1.00 53.46 585 GLY A N 1
ATOM 4731 C CA . GLY A 1 585 ? 91.037 123.475 106.532 1.00 53.46 585 GLY A CA 1
ATOM 4732 C C . GLY A 1 585 ? 91.498 122.100 106.109 1.00 53.46 585 GLY A C 1
ATOM 4733 O O . GLY A 1 585 ? 91.505 121.173 106.926 1.00 53.46 585 GLY A O 1
ATOM 4734 N N . TYR A 1 586 ? 91.891 121.950 104.846 1.00 55.62 586 TYR A N 1
ATOM 4735 C CA . TYR A 1 586 ? 92.437 120.705 104.306 1.00 55.62 586 TYR A CA 1
ATOM 4736 C C . TYR A 1 586 ? 91.479 119.536 104.545 1.00 55.62 586 TYR A C 1
ATOM 4737 O O . TYR A 1 586 ? 91.792 118.563 105.225 1.00 55.62 586 TYR A O 1
ATOM 4746 N N . GLN A 1 587 ? 90.290 119.665 103.952 1.00 58.03 587 GLN A N 1
ATOM 4747 C CA . GLN A 1 587 ? 89.211 118.719 104.227 1.00 58.03 587 GLN A CA 1
ATOM 4748 C C . GLN A 1 587 ? 89.568 117.310 103.770 1.00 58.03 587 GLN A C 1
ATOM 4749 O O . GLN A 1 587 ? 89.671 116.387 104.586 1.00 58.03 587 GLN A O 1
ATOM 4755 N N . ASP A 1 588 ? 89.760 117.121 102.469 1.00 59.80 588 ASP A N 1
ATOM 4756 C CA . ASP A 1 588 ? 90.008 115.796 101.915 1.00 59.80 588 ASP A CA 1
ATOM 4757 C C . ASP A 1 588 ? 91.496 115.487 101.988 1.00 59.80 588 ASP A C 1
ATOM 4758 O O . ASP A 1 588 ? 92.321 116.259 101.490 1.00 59.80 588 ASP A O 1
ATOM 4763 N N . LEU A 1 589 ? 91.836 114.356 102.604 1.00 54.88 589 LEU A N 1
ATOM 4764 C CA . LEU A 1 589 ? 93.239 114.027 102.818 1.00 54.88 589 LEU A CA 1
ATOM 4765 C C . LEU A 1 589 ? 93.906 113.516 101.550 1.00 54.88 589 LEU A C 1
ATOM 4766 O O . LEU A 1 589 ? 95.111 113.710 101.367 1.00 54.88 589 LEU A O 1
ATOM 4771 N N . ALA A 1 590 ? 93.152 112.849 100.676 1.00 56.47 590 ALA A N 1
ATOM 4772 C CA . ALA A 1 590 ? 93.752 112.241 99.493 1.00 56.47 590 ALA A CA 1
ATOM 4773 C C . ALA A 1 590 ? 94.329 113.295 98.562 1.00 56.47 590 ALA A C 1
ATOM 4774 O O . ALA A 1 590 ? 95.422 113.125 98.016 1.00 56.47 590 ALA A O 1
ATOM 4776 N N . GLU A 1 591 ? 93.608 114.394 98.371 1.00 58.58 591 GLU A N 1
ATOM 4777 C CA . GLU A 1 591 ? 94.028 115.444 97.460 1.00 58.58 591 GLU A CA 1
ATOM 4778 C C . GLU A 1 591 ? 95.059 116.378 98.071 1.00 58.58 591 GLU A C 1
ATOM 4779 O O . GLU A 1 591 ? 95.631 117.199 97.353 1.00 58.58 591 GLU A O 1
ATOM 4785 N N . ALA A 1 592 ? 95.307 116.279 99.374 1.00 50.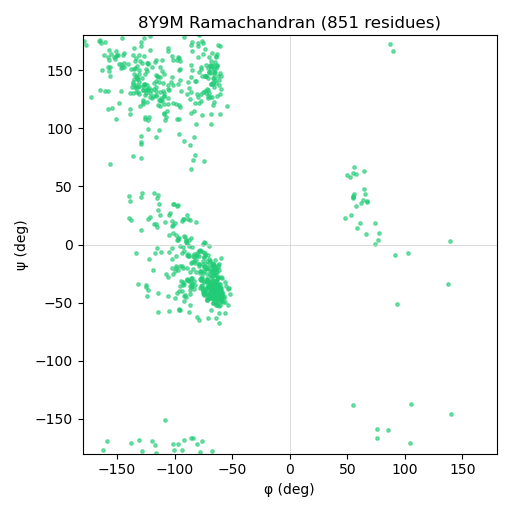82 592 ALA A N 1
ATOM 4786 C CA . ALA A 1 592 ? 96.294 117.116 100.037 1.00 50.82 592 ALA A CA 1
ATOM 4787 C C . ALA A 1 592 ? 97.688 116.511 99.990 1.00 50.82 592 ALA A C 1
ATOM 4788 O O . ALA A 1 592 ? 98.636 117.125 100.488 1.00 50.82 592 ALA A O 1
ATOM 4790 N N . LEU A 1 593 ? 97.837 115.321 99.404 1.00 49.30 593 LEU A N 1
ATOM 4791 C CA . LEU A 1 593 ? 99.144 114.736 99.142 1.00 49.30 593 LEU A CA 1
ATOM 4792 C C . LEU A 1 593 ? 99.658 115.026 97.741 1.00 49.30 593 LEU A C 1
ATOM 4793 O O . LEU A 1 593 ? 100.872 115.132 97.560 1.00 49.30 593 LEU A O 1
ATOM 4798 N N . ARG A 1 594 ? 98.770 115.152 96.752 1.00 56.06 594 ARG A N 1
ATOM 4799 C CA . ARG A 1 594 ? 99.193 115.554 95.415 1.00 56.06 594 ARG A CA 1
ATOM 4800 C C . ARG A 1 594 ? 99.711 116.985 95.405 1.00 56.06 594 ARG A C 1
ATOM 4801 O O . ARG A 1 594 ? 100.640 117.316 94.658 1.00 56.06 594 ARG A O 1
ATOM 4809 N N . LEU A 1 595 ? 99.109 117.851 96.216 1.00 53.07 595 LEU A N 1
ATOM 4810 C CA . LEU A 1 595 ? 99.572 119.227 96.310 1.00 53.07 595 LEU A CA 1
ATOM 4811 C C . LEU A 1 595 ? 100.989 119.301 96.865 1.00 53.07 595 LEU A C 1
ATOM 4812 O O . LEU A 1 595 ? 101.766 120.187 96.479 1.00 53.07 595 LEU A O 1
ATOM 4817 N N . LEU A 1 596 ? 101.359 118.361 97.734 1.00 52.07 596 LEU A N 1
ATOM 4818 C CA . LEU A 1 596 ? 102.725 118.326 98.239 1.00 52.07 596 LEU A CA 1
ATOM 4819 C C . LEU A 1 596 ? 103.731 118.055 97.123 1.00 52.07 596 LEU A C 1
ATOM 4820 O O . LEU A 1 596 ? 104.767 118.726 97.048 1.00 52.07 596 LEU A O 1
ATOM 4825 N N . ASP A 1 597 ? 103.448 117.090 96.241 1.00 55.28 597 ASP A N 1
ATOM 4826 C CA . ASP A 1 597 ? 104.293 116.874 95.073 1.00 55.28 597 ASP A CA 1
ATOM 4827 C C . ASP A 1 597 ? 104.262 118.027 94.092 1.00 55.28 597 ASP A C 1
ATOM 4828 O O . ASP A 1 597 ? 105.270 118.276 93.426 1.00 55.28 597 ASP A O 1
ATOM 4833 N N . ALA A 1 598 ? 103.132 118.716 93.963 1.00 58.25 598 ALA A N 1
ATOM 4834 C CA . ALA A 1 598 ? 103.125 119.929 93.156 1.00 58.25 598 ALA A CA 1
ATOM 4835 C C . ALA A 1 598 ? 104.167 120.912 93.672 1.00 58.25 598 ALA A C 1
ATOM 4836 O O . ALA A 1 598 ? 105.006 121.409 92.908 1.00 58.25 598 ALA A O 1
ATOM 4838 N N . MET A 1 599 ? 104.161 121.158 94.984 1.00 57.99 599 MET A N 1
ATOM 4839 C CA . MET A 1 599 ? 105.152 122.051 95.580 1.00 57.99 599 MET A CA 1
ATOM 4840 C C . MET A 1 599 ? 106.573 121.536 95.363 1.00 57.99 599 MET A C 1
ATOM 4841 O O . MET A 1 599 ? 107.485 122.307 95.027 1.00 57.99 599 MET A O 1
ATOM 4846 N N . ASP A 1 600 ? 106.784 120.235 95.577 1.00 56.14 600 ASP A N 1
ATOM 4847 C CA . ASP A 1 600 ? 108.134 119.678 95.509 1.00 56.14 600 ASP A CA 1
ATOM 4848 C C . ASP A 1 600 ? 108.738 119.857 94.124 1.00 56.14 600 ASP A C 1
ATOM 4849 O O . ASP A 1 600 ? 109.900 120.253 93.988 1.00 56.14 600 ASP A O 1
ATOM 4854 N N . SER A 1 601 ? 107.963 119.569 93.079 1.00 61.22 601 SER A N 1
ATOM 4855 C CA . SER A 1 601 ? 108.471 119.748 91.726 1.00 61.22 601 SER A CA 1
ATOM 4856 C C . SER A 1 601 ? 108.591 121.220 91.366 1.00 61.22 601 SER A C 1
ATOM 4857 O O . SER A 1 601 ? 109.468 121.592 90.577 1.00 61.22 601 SER A O 1
ATOM 4860 N N . TYR A 1 602 ? 107.726 122.072 91.922 1.00 62.42 602 TYR A N 1
ATOM 4861 C CA . TYR A 1 602 ? 107.835 123.498 91.636 1.00 62.42 602 TYR A CA 1
ATOM 4862 C C . TYR A 1 602 ? 109.148 124.064 92.154 1.00 62.42 602 TYR A C 1
ATOM 4863 O O . TYR A 1 602 ? 109.785 124.895 91.489 1.00 62.42 602 TYR A O 1
ATOM 4872 N N . ASN A 1 603 ? 109.568 123.631 93.344 1.00 64.67 603 ASN A N 1
ATOM 4873 C CA . ASN A 1 603 ? 110.845 124.106 93.871 1.00 64.67 603 ASN A CA 1
ATOM 4874 C C . ASN A 1 603 ? 112.009 123.706 92.971 1.00 64.67 603 ASN A C 1
ATOM 4875 O O . ASN A 1 603 ? 112.907 124.515 92.727 1.00 64.67 603 ASN A O 1
ATOM 4880 N N . SER A 1 604 ? 112.014 122.468 92.463 1.00 66.98 604 SER A N 1
ATOM 4881 C CA . SER A 1 604 ? 113.076 122.048 91.549 1.00 66.98 604 SER A CA 1
ATOM 4882 C C . SER A 1 604 ? 113.025 122.821 90.238 1.00 66.98 604 SER A C 1
ATOM 4883 O O . SER A 1 604 ? 114.071 123.165 89.674 1.00 66.98 604 SER A O 1
ATOM 4886 N N . LEU A 1 605 ? 111.821 123.097 89.731 1.00 66.31 605 LEU A N 1
ATOM 4887 C CA . LEU A 1 605 ? 111.706 123.910 88.525 1.00 66.31 605 LEU A CA 1
ATOM 4888 C C . LEU A 1 605 ? 112.367 125.268 88.723 1.00 66.31 605 LEU A C 1
ATOM 4889 O O . LEU A 1 605 ? 113.181 125.699 87.899 1.00 66.31 605 LEU A O 1
ATOM 4894 N N . LEU A 1 606 ? 112.050 125.952 89.826 1.00 69.62 606 LEU A N 1
ATOM 4895 C CA . LEU A 1 606 ? 112.671 127.254 90.067 1.00 69.62 606 LEU A CA 1
ATOM 4896 C C . LEU A 1 606 ? 114.170 127.115 90.314 1.00 69.62 606 LEU A C 1
ATOM 4897 O O . LEU A 1 606 ? 114.963 127.974 89.906 1.00 69.62 606 LEU A O 1
ATOM 4902 N N . GLU A 1 607 ? 114.577 126.035 90.977 1.00 75.11 607 GLU A N 1
ATOM 4903 C CA . GLU A 1 607 ? 115.977 125.799 91.301 1.00 75.11 607 GLU A CA 1
ATOM 4904 C C . GLU A 1 607 ? 116.804 125.680 90.031 1.00 75.11 607 GLU A C 1
ATOM 4905 O O . GLU A 1 607 ? 117.934 126.174 89.968 1.00 75.11 607 GLU A O 1
ATOM 4911 N N . SER A 1 608 ? 116.250 125.030 89.013 1.00 74.16 608 SER A N 1
ATOM 4912 C CA . SER A 1 608 ? 116.933 124.924 87.736 1.00 74.16 608 SER A CA 1
ATOM 4913 C C . SER A 1 608 ? 116.681 126.116 86.827 1.00 74.16 608 SER A C 1
ATOM 4914 O O . SER A 1 608 ? 117.421 126.294 85.854 1.00 74.16 608 SER A O 1
ATOM 4917 N N . TYR A 1 609 ? 115.670 126.938 87.106 1.00 79.28 609 TYR A N 1
ATOM 4918 C CA . TYR A 1 609 ? 115.423 128.146 86.331 1.00 79.28 609 TYR A CA 1
ATOM 4919 C C . TYR A 1 609 ? 116.307 129.305 86.764 1.00 79.28 609 TYR A C 1
ATOM 4920 O O . TYR A 1 609 ? 116.544 130.226 85.979 1.00 79.28 609 TYR A O 1
ATOM 4929 N N . GLN A 1 610 ? 116.792 129.281 88.001 1.00 84.61 610 GLN A N 1
ATOM 4930 C CA . GLN A 1 610 ? 117.721 130.303 88.463 1.00 84.61 610 GLN A CA 1
ATOM 4931 C C . GLN A 1 610 ? 119.139 130.105 87.953 1.00 84.61 610 GLN A C 1
ATOM 4932 O O . GLN A 1 610 ? 119.988 130.967 88.204 1.00 84.61 610 GLN A O 1
ATOM 4938 N N . ARG A 1 611 ? 119.424 129.010 87.253 1.00 86.35 611 ARG A N 1
ATOM 4939 C CA . ARG A 1 611 ? 120.752 128.733 86.725 1.00 86.35 611 ARG A CA 1
ATOM 4940 C C . ARG A 1 611 ? 120.756 128.565 85.212 1.00 86.35 611 ARG A C 1
ATOM 4941 O O . ARG A 1 611 ? 121.656 127.917 84.669 1.00 86.35 611 ARG A O 1
ATOM 4949 N N . MET A 1 612 ? 119.773 129.139 84.518 1.00 88.78 612 MET A N 1
ATOM 4950 C CA . MET A 1 612 ? 119.661 128.946 83.078 1.00 88.78 612 MET A CA 1
ATOM 4951 C C . MET A 1 612 ? 120.706 129.756 82.316 1.00 88.78 612 MET A C 1
ATOM 4952 O O . MET A 1 612 ? 120.982 129.475 81.145 1.00 88.78 612 MET A O 1
ATOM 4957 N N . HIS A 1 613 ? 121.315 130.744 82.969 1.00 98.29 613 HIS A N 1
ATOM 4958 C CA . HIS A 1 613 ? 122.190 131.710 82.321 1.00 98.29 613 HIS A CA 1
ATOM 4959 C C . HIS A 1 613 ? 123.671 131.382 82.469 1.00 98.29 613 HIS A C 1
ATOM 4960 O O . HIS A 1 613 ? 124.514 132.209 82.105 1.00 98.29 613 HIS A O 1
ATOM 4967 N N . LEU A 1 614 ? 124.011 130.215 82.999 1.00 98.26 614 LEU A N 1
ATOM 4968 C CA . LEU A 1 614 ? 125.402 129.950 83.325 1.00 98.26 614 LEU A CA 1
ATOM 4969 C C . LEU A 1 614 ? 126.208 129.563 82.087 1.00 98.26 614 LEU A C 1
ATOM 4970 O O . LEU A 1 614 ? 125.674 129.339 80.998 1.00 98.26 614 LEU A O 1
ATOM 4975 N N . SER A 1 615 ? 127.521 129.498 82.278 1.00 104.94 615 SER A N 1
ATOM 4976 C CA . SER A 1 615 ? 128.508 129.202 81.255 1.00 104.94 615 SER A CA 1
ATOM 4977 C C . SER A 1 615 ? 129.125 127.832 81.504 1.00 104.94 615 SER A C 1
ATOM 4978 O O . SER A 1 615 ? 129.233 127.391 82.653 1.00 104.94 615 SER A O 1
ATOM 4981 N N . PRO A 1 616 ? 129.532 127.126 80.451 1.00 110.52 616 PRO A N 1
ATOM 4982 C CA . PRO A 1 616 ? 130.124 125.797 80.645 1.00 110.52 616 PRO A CA 1
ATOM 4983 C C . PRO A 1 616 ? 131.455 125.865 81.380 1.00 110.52 616 PRO A C 1
ATOM 4984 O O . PRO A 1 616 ? 132.204 126.838 81.264 1.00 110.52 616 PRO A O 1
ATOM 4988 N N . GLY A 1 617 ? 131.741 124.812 82.146 1.00 108.96 617 GLY A N 1
ATOM 4989 C CA . GLY A 1 617 ? 133.025 124.646 82.797 1.00 108.96 617 GLY A CA 1
ATOM 4990 C C . GLY A 1 617 ? 133.142 125.212 84.194 1.00 108.96 617 GLY A C 1
ATOM 4991 O O . GLY A 1 617 ? 134.146 124.943 84.864 1.00 108.96 617 GLY A O 1
ATOM 4992 N N . GLU A 1 618 ? 132.161 125.974 84.665 1.00 105.41 618 GLU A N 1
ATOM 4993 C CA . GLU A 1 618 ? 132.240 126.593 85.980 1.00 105.41 618 GLU A CA 1
ATOM 4994 C C . GLU A 1 618 ? 131.493 125.728 86.997 1.00 105.41 618 GLU A C 1
ATOM 4995 O O . GLU A 1 618 ? 131.071 124.610 86.693 1.00 105.41 618 GLU A O 1
ATOM 5001 N N . GLN A 1 619 ? 131.330 126.233 88.217 1.00 101.02 619 GLN A N 1
ATOM 5002 C CA . GLN A 1 619 ? 130.552 125.553 89.240 1.00 101.02 619 GLN A CA 1
ATOM 5003 C C . GLN A 1 619 ? 129.632 126.569 89.894 1.00 101.02 619 GLN A C 1
ATOM 5004 O O . GLN A 1 619 ? 129.996 127.735 90.061 1.00 101.02 619 GLN A O 1
ATOM 5010 N N . SER A 1 620 ? 128.437 126.117 90.262 1.00 96.36 620 SER A N 1
ATOM 5011 C CA . SER A 1 620 ? 127.500 126.990 90.946 1.00 96.36 620 SER A CA 1
ATOM 5012 C C . SER A 1 620 ? 127.106 126.386 92.286 1.00 96.36 620 SER A C 1
ATOM 5013 O O . SER A 1 620 ? 126.255 125.491 92.339 1.00 96.36 620 SER A O 1
ATOM 5016 N N . PRO A 1 621 ? 127.712 126.839 93.376 1.00 92.11 621 PRO A N 1
ATOM 5017 C CA . PRO A 1 621 ? 127.248 126.409 94.697 1.00 92.11 621 PRO A CA 1
ATOM 5018 C C . PRO A 1 621 ? 125.870 126.961 95.011 1.00 92.11 621 PRO A C 1
ATOM 5019 O O . PRO A 1 621 ? 125.465 128.003 94.483 1.00 92.11 621 PRO A O 1
ATOM 5023 N N . LYS A 1 622 ? 125.143 126.253 95.869 1.00 89.16 622 LYS A N 1
ATOM 5024 C CA . LYS A 1 622 ? 123.813 126.652 96.296 1.00 89.16 622 LYS A CA 1
ATOM 5025 C C . LYS A 1 622 ? 123.877 127.924 97.138 1.00 89.16 622 LYS A C 1
ATOM 5026 O O . LYS A 1 622 ? 124.944 128.508 97.361 1.00 89.16 622 LYS A O 1
ATOM 5032 N N . GLU A 1 623 ? 122.711 128.342 97.626 1.00 94.03 623 GLU A N 1
ATOM 5033 C CA . GLU A 1 623 ? 122.624 129.294 98.721 1.00 94.03 623 GLU A CA 1
ATOM 5034 C C . GLU A 1 623 ? 121.636 128.762 99.750 1.00 94.03 623 GLU A C 1
ATOM 5035 O O . GLU A 1 623 ? 120.556 128.279 99.394 1.00 94.03 623 GLU A O 1
ATOM 5041 N N . ALA A 1 624 ? 122.008 128.851 101.028 1.00 91.62 624 ALA A N 1
ATOM 5042 C CA . ALA A 1 624 ? 121.245 128.230 102.113 1.00 91.62 624 ALA A CA 1
ATOM 5043 C C . ALA A 1 624 ? 120.082 129.128 102.529 1.00 91.62 624 ALA A C 1
ATOM 5044 O O . ALA A 1 624 ? 120.201 130.011 103.380 1.00 91.62 624 ALA A O 1
ATOM 5046 N N . LYS A 1 625 ? 118.927 128.883 101.917 1.00 90.83 625 LYS A N 1
ATOM 5047 C CA . LYS A 1 625 ? 117.691 129.510 102.365 1.00 90.83 625 LYS A CA 1
ATOM 5048 C C . LYS A 1 625 ? 117.275 128.938 103.715 1.00 90.83 625 LYS A C 1
ATOM 5049 O O . LYS A 1 625 ? 117.534 127.771 104.018 1.00 90.83 625 LYS A O 1
ATOM 5055 N N . PHE A 1 626 ? 116.630 129.764 104.534 1.00 86.99 626 PHE A N 1
ATOM 5056 C CA . PHE A 1 626 ? 116.139 129.349 105.845 1.00 86.99 626 PHE A CA 1
ATOM 5057 C C . PHE A 1 626 ? 114.617 129.276 105.796 1.00 86.99 626 PHE A C 1
ATOM 5058 O O . PHE A 1 626 ? 113.947 130.304 105.656 1.00 86.99 626 PHE A O 1
ATOM 5066 N N . ASP A 1 627 ? 114.074 128.065 105.915 1.00 78.93 627 ASP A N 1
ATOM 5067 C CA . ASP A 1 627 ? 112.633 127.860 105.910 1.00 78.93 627 ASP A CA 1
ATOM 5068 C C . ASP A 1 627 ? 112.284 126.545 106.591 1.00 78.93 627 ASP A C 1
ATOM 5069 O O . ASP A 1 627 ? 113.087 125.611 106.627 1.00 78.93 627 ASP A O 1
ATOM 5074 N N . THR A 1 628 ? 111.076 126.495 107.154 1.00 65.87 628 THR A N 1
ATOM 5075 C CA . THR A 1 628 ? 110.538 125.294 107.784 1.00 65.87 628 THR A CA 1
ATOM 5076 C C . THR A 1 628 ? 109.062 125.116 107.450 1.00 65.87 628 THR A C 1
ATOM 5077 O O . THR A 1 628 ? 108.334 124.439 108.176 1.00 65.87 628 THR A O 1
ATOM 5081 N N . LYS A 1 629 ? 108.606 125.709 106.355 1.00 60.03 629 LYS A N 1
ATOM 5082 C CA . LYS A 1 629 ? 107.204 125.644 105.977 1.00 60.03 629 LYS A CA 1
ATOM 5083 C C . LYS A 1 629 ? 106.859 124.394 105.182 1.00 60.03 629 LYS A C 1
ATOM 5084 O O . LYS A 1 629 ? 105.694 124.210 104.819 1.00 60.03 629 LYS A O 1
ATOM 5090 N N . ARG A 1 630 ? 107.835 123.539 104.891 1.00 51.93 630 ARG A N 1
ATOM 5091 C CA . ARG A 1 630 ? 107.576 122.257 104.255 1.00 51.93 630 ARG A CA 1
ATOM 5092 C C . ARG A 1 630 ? 107.632 121.102 105.240 1.00 51.93 630 ARG A C 1
ATOM 5093 O O . ARG A 1 630 ? 107.087 120.034 104.954 1.00 51.93 630 ARG A O 1
ATOM 5101 N N . ALA A 1 631 ? 108.271 121.284 106.390 1.00 49.04 631 ALA A N 1
ATOM 5102 C CA . ALA A 1 631 ? 108.263 120.283 107.441 1.00 49.04 631 ALA A CA 1
ATOM 5103 C C . ALA A 1 631 ? 107.152 120.513 108.451 1.00 49.04 631 ALA A C 1
ATOM 5104 O O . ALA A 1 631 ? 107.007 119.718 109.384 1.00 49.04 631 ALA A O 1
ATOM 5106 N N . SER A 1 632 ? 106.368 121.579 108.294 1.00 50.11 632 SER A N 1
ATOM 5107 C CA . SER A 1 632 ? 105.230 121.846 109.159 1.00 50.11 632 SER A CA 1
ATOM 5108 C C . SER A 1 632 ? 103.899 121.710 108.439 1.00 50.11 632 SER A C 1
ATOM 5109 O O . SER A 1 632 ? 102.851 121.807 109.085 1.00 50.11 632 SER A O 1
ATOM 5112 N N . PHE A 1 633 ? 103.905 121.508 107.123 1.00 48.20 633 PHE A N 1
ATOM 5113 C CA . PHE A 1 633 ? 102.706 121.132 106.395 1.00 48.20 633 PHE A CA 1
ATOM 5114 C C . PHE A 1 633 ? 102.637 119.641 106.124 1.00 48.20 633 PHE A C 1
ATOM 5115 O O . PHE A 1 633 ? 101.546 119.122 105.875 1.00 48.20 633 PHE A O 1
ATOM 5123 N N . ARG A 1 634 ? 103.768 118.946 106.171 1.00 44.36 634 ARG A N 1
ATOM 5124 C CA . ARG A 1 634 ? 103.813 117.499 106.067 1.00 44.36 634 ARG A CA 1
ATOM 5125 C C . ARG A 1 634 ? 103.553 116.820 107.403 1.00 44.36 634 ARG A C 1
ATOM 5126 O O . ARG A 1 634 ? 102.988 115.724 107.437 1.00 44.36 634 ARG A O 1
ATOM 5134 N N . ASP A 1 635 ? 103.937 117.453 108.506 1.00 47.26 635 ASP A N 1
ATOM 5135 C CA . ASP A 1 635 ? 103.707 116.893 109.824 1.00 47.26 635 ASP A CA 1
ATOM 5136 C C . ASP A 1 635 ? 102.260 116.998 110.279 1.00 47.26 635 ASP A C 1
ATOM 5137 O O . ASP A 1 635 ? 101.888 116.336 111.252 1.00 47.26 635 ASP A O 1
ATOM 5142 N N . LEU A 1 636 ? 101.438 117.804 109.612 1.00 44.44 636 LEU A N 1
ATOM 5143 C CA . LEU A 1 636 ? 100.004 117.844 109.849 1.00 44.44 636 LEU A CA 1
ATOM 5144 C C . LEU A 1 636 ? 99.254 116.782 109.062 1.00 44.44 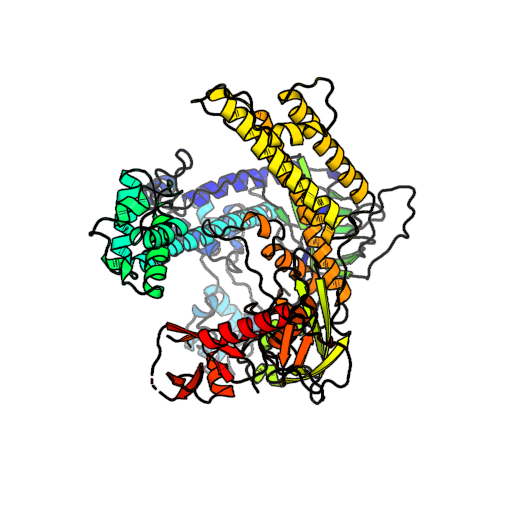636 LEU A C 1
ATOM 5145 O O . LEU A 1 636 ? 98.251 116.251 109.557 1.00 44.44 636 LEU A O 1
ATOM 5150 N N . LEU A 1 637 ? 99.721 116.457 107.859 1.00 43.65 637 LEU A N 1
ATOM 5151 C CA . LEU A 1 637 ? 99.083 115.479 106.994 1.00 43.65 637 LEU A CA 1
ATOM 5152 C C . LEU A 1 637 ? 99.306 114.047 107.449 1.00 43.65 637 LEU A C 1
ATOM 5153 O O . LEU A 1 637 ? 98.566 113.160 107.020 1.00 43.65 637 LEU A O 1
ATOM 5158 N N . ARG A 1 638 ? 100.309 113.794 108.282 1.00 42.94 638 ARG A N 1
ATOM 5159 C CA . ARG A 1 638 ? 100.499 112.479 108.872 1.00 42.94 638 ARG A CA 1
ATOM 5160 C C . ARG A 1 638 ? 99.840 112.364 110.236 1.00 42.94 638 ARG A C 1
ATOM 5161 O O . ARG A 1 638 ? 99.802 111.271 110.805 1.00 42.94 638 ARG A O 1
ATOM 5169 N N . ARG A 1 639 ? 99.331 113.466 110.780 1.00 43.21 639 ARG A N 1
ATOM 5170 C CA . ARG A 1 639 ? 98.536 113.446 112.000 1.00 43.21 639 ARG A CA 1
ATOM 5171 C C . ARG A 1 639 ? 97.049 113.359 111.707 1.00 43.21 639 ARG A C 1
ATOM 5172 O O . ARG A 1 639 ? 96.321 112.640 112.399 1.00 43.21 639 ARG A O 1
ATOM 5180 N N . ARG A 1 640 ? 96.586 114.078 110.686 1.00 47.92 640 ARG A N 1
ATOM 5181 C CA . ARG A 1 640 ? 95.180 114.001 110.312 1.00 47.92 640 ARG A CA 1
ATOM 5182 C C . ARG A 1 640 ? 94.799 112.594 109.876 1.00 47.92 640 ARG A C 1
ATOM 5183 O O . ARG A 1 640 ? 93.737 112.085 110.254 1.00 47.92 640 ARG A O 1
ATOM 5191 N N . VAL A 1 641 ? 95.649 111.952 109.073 1.00 46.53 641 VAL A N 1
ATOM 5192 C CA . VAL A 1 641 ? 95.353 110.602 108.604 1.00 46.53 641 VAL A CA 1
ATOM 5193 C C . VAL A 1 641 ? 95.330 109.629 109.773 1.00 46.53 641 VAL A C 1
ATOM 5194 O O . VAL A 1 641 ? 94.495 108.720 109.826 1.00 46.53 641 VAL A O 1
ATOM 5198 N N . ALA A 1 642 ? 96.239 109.808 110.732 1.00 46.65 642 ALA A N 1
ATOM 5199 C CA . ALA A 1 642 ? 96.237 108.956 111.915 1.00 46.65 642 ALA A CA 1
ATOM 5200 C C . ALA A 1 642 ? 94.976 109.143 112.747 1.00 46.65 642 ALA A C 1
ATOM 5201 O O . ALA A 1 642 ? 94.429 108.164 113.262 1.00 46.65 642 ALA A O 1
ATOM 5203 N N . HIS A 1 643 ? 94.505 110.380 112.902 1.00 50.10 643 HIS A N 1
ATOM 5204 C CA . HIS A 1 643 ? 93.293 110.605 113.685 1.00 50.10 643 HIS A CA 1
ATOM 5205 C C . HIS A 1 643 ? 92.060 110.055 112.981 1.00 50.10 643 HIS A C 1
ATOM 5206 O O . HIS A 1 643 ? 91.137 109.553 113.634 1.00 50.10 643 HIS A O 1
ATOM 5213 N N . THR A 1 644 ? 92.014 110.166 111.651 1.00 49.05 644 THR A N 1
ATOM 5214 C CA . THR A 1 644 ? 90.855 109.680 110.908 1.00 49.05 644 THR A CA 1
ATOM 5215 C C . THR A 1 644 ? 90.688 108.176 111.065 1.00 49.05 644 THR A C 1
ATOM 5216 O O . THR A 1 644 ? 89.564 107.678 111.182 1.00 49.05 644 THR A O 1
ATOM 5220 N N . ILE A 1 645 ? 91.794 107.435 111.063 1.00 50.33 645 ILE A N 1
ATOM 5221 C CA . ILE A 1 645 ? 91.722 105.989 111.238 1.00 50.33 645 ILE A CA 1
ATOM 5222 C C . ILE A 1 645 ? 91.238 105.643 112.640 1.00 50.33 645 ILE A C 1
ATOM 5223 O O . ILE A 1 645 ? 90.403 104.750 112.822 1.00 50.33 645 ILE A O 1
ATOM 5228 N N . VAL A 1 646 ? 91.748 106.347 113.652 1.00 50.37 646 VAL A N 1
ATOM 5229 C CA . VAL A 1 646 ? 91.399 106.032 115.035 1.00 50.37 646 VAL A CA 1
ATOM 5230 C C . VAL A 1 646 ? 89.938 106.339 115.331 1.00 50.37 646 VAL A C 1
ATOM 5231 O O . VAL A 1 646 ? 89.262 105.553 116.003 1.00 50.37 646 VAL A O 1
ATOM 5235 N N . GLU A 1 647 ? 89.423 107.475 114.854 1.00 56.88 647 GLU A N 1
ATOM 5236 C CA . GLU A 1 647 ? 88.052 107.845 115.200 1.00 56.88 647 GLU A CA 1
ATOM 5237 C C . GLU A 1 647 ? 87.050 106.824 114.675 1.00 56.88 647 GLU A C 1
ATOM 5238 O O . GLU A 1 647 ? 85.978 106.641 115.262 1.00 56.88 647 GLU A O 1
ATOM 5244 N N . TYR A 1 648 ? 87.377 106.149 113.572 1.00 57.92 648 TYR A N 1
ATOM 5245 C CA . TYR A 1 648 ? 86.480 105.140 113.022 1.00 57.92 648 TYR A CA 1
ATOM 5246 C C . TYR A 1 648 ? 86.453 103.866 113.850 1.00 57.92 648 TYR A C 1
ATOM 5247 O O . TYR A 1 648 ? 85.381 103.277 114.016 1.00 57.92 648 TYR A O 1
ATOM 5256 N N . PHE A 1 649 ? 87.597 103.428 114.371 1.00 57.83 649 PHE A N 1
ATOM 5257 C CA . PHE A 1 649 ? 87.696 102.178 115.112 1.00 57.83 649 PHE A CA 1
ATOM 5258 C C . PHE A 1 649 ? 87.624 102.408 116.617 1.00 57.83 649 PHE A C 1
ATOM 5259 O O . PHE A 1 649 ? 88.259 101.691 117.392 1.00 57.83 649 PHE A O 1
ATOM 5267 N N . ASP A 1 650 ? 86.851 103.407 117.042 1.00 63.50 650 ASP A N 1
ATOM 5268 C CA . ASP A 1 650 ? 86.811 103.825 118.437 1.00 63.50 650 ASP A CA 1
ATOM 5269 C C . ASP A 1 650 ? 86.185 102.778 119.349 1.00 63.50 650 ASP A C 1
ATOM 5270 O O . ASP A 1 650 ? 86.415 102.820 120.561 1.00 63.50 650 ASP A O 1
ATOM 5275 N N . ASP A 1 651 ? 85.425 101.829 118.807 1.00 66.22 651 ASP A N 1
ATOM 5276 C CA . ASP A 1 651 ? 84.766 100.795 119.600 1.00 66.22 651 ASP A CA 1
ATOM 5277 C C . ASP A 1 651 ? 85.365 99.432 119.256 1.00 66.22 651 ASP A C 1
ATOM 5278 O O . ASP A 1 651 ? 84.663 98.435 119.096 1.00 66.22 651 ASP A O 1
ATOM 5283 N N . CYS A 1 652 ? 86.690 99.394 119.141 1.00 65.07 652 CYS A N 1
ATOM 5284 C CA . CYS A 1 652 ? 87.399 98.195 118.726 1.00 65.07 652 CYS A CA 1
ATOM 5285 C C . CYS A 1 652 ? 88.532 97.919 119.699 1.00 65.07 652 CYS A C 1
ATOM 5286 O O . CYS A 1 652 ? 88.995 98.809 120.414 1.00 65.07 652 CYS A O 1
ATOM 5289 N N . ASP A 1 653 ? 88.971 96.663 119.726 1.00 62.98 653 ASP A N 1
ATOM 5290 C CA . ASP A 1 653 ? 90.073 96.259 120.583 1.00 62.98 653 ASP A CA 1
ATOM 5291 C C . ASP A 1 653 ? 91.411 96.198 119.862 1.00 62.98 653 ASP A C 1
ATOM 5292 O O . ASP A 1 653 ? 92.417 96.631 120.429 1.00 62.98 653 ASP A O 1
ATOM 5297 N N . ILE A 1 654 ? 91.450 95.671 118.639 1.00 57.86 654 ILE A N 1
ATOM 5298 C CA . ILE A 1 654 ? 92.695 95.517 117.896 1.00 57.86 654 ILE A CA 1
ATOM 5299 C C . ILE A 1 654 ? 92.439 95.976 116.471 1.00 57.86 654 ILE A C 1
ATOM 5300 O O . ILE A 1 654 ? 91.337 95.817 115.944 1.00 57.86 654 ILE A O 1
ATOM 5305 N N . VAL A 1 655 ? 93.459 96.559 115.846 1.00 52.11 655 VAL A N 1
ATOM 5306 C CA . VAL A 1 655 ? 93.397 96.973 114.450 1.00 52.11 655 VAL A CA 1
ATOM 5307 C C . VAL A 1 655 ? 94.581 96.361 113.710 1.00 52.11 655 VAL A C 1
ATOM 5308 O O . VAL A 1 655 ? 95.697 96.318 114.238 1.00 52.11 655 VAL A O 1
ATOM 5312 N N . PHE A 1 656 ? 94.333 95.873 112.495 1.00 57.15 656 PHE A N 1
ATOM 5313 C CA . PHE A 1 656 ? 95.316 95.132 111.713 1.00 57.15 656 PHE A CA 1
ATOM 5314 C C . PHE A 1 656 ? 95.790 95.968 110.532 1.00 57.15 656 PHE A C 1
ATOM 5315 O O . PHE A 1 656 ? 94.971 96.507 109.783 1.00 57.15 656 PHE A O 1
ATOM 5323 N N . PHE A 1 657 ? 97.112 96.061 110.363 1.00 57.43 657 PHE A N 1
ATOM 5324 C CA . PHE A 1 657 ? 97.735 96.851 109.307 1.00 57.43 657 PHE A CA 1
ATOM 5325 C C . PHE A 1 657 ? 98.835 96.050 108.626 1.00 57.43 657 PHE A C 1
ATOM 5326 O O . PHE A 1 657 ? 99.451 95.178 109.243 1.00 57.43 657 PHE A O 1
ATOM 5334 N N . GLU A 1 658 ? 99.081 96.354 107.355 1.00 61.01 658 GLU A N 1
ATOM 5335 C CA . GLU A 1 658 ? 100.217 95.781 106.649 1.00 61.01 658 GLU A CA 1
ATOM 5336 C C . GLU A 1 658 ? 101.477 96.592 106.921 1.00 61.01 658 GLU A C 1
ATOM 5337 O O . GLU A 1 658 ? 101.422 97.802 107.145 1.00 61.01 658 GLU A O 1
ATOM 5343 N N . ASP A 1 659 ? 102.625 95.920 106.892 1.00 61.71 659 ASP A N 1
ATOM 5344 C CA . ASP A 1 659 ? 103.906 96.562 107.173 1.00 61.71 659 ASP A CA 1
ATOM 5345 C C . ASP A 1 659 ? 104.549 97.066 105.882 1.00 61.71 659 ASP A C 1
ATOM 5346 O O . ASP A 1 659 ? 105.358 96.376 105.259 1.00 61.71 659 ASP A O 1
ATOM 5351 N N . LEU A 1 660 ? 104.219 98.298 105.511 1.00 56.98 660 LEU A N 1
ATOM 5352 C CA . LEU A 1 660 ? 104.789 98.899 104.322 1.00 56.98 660 LEU A CA 1
ATOM 5353 C C . LEU A 1 660 ? 106.297 99.074 104.487 1.00 56.98 660 LEU A C 1
ATOM 5354 O O . LEU A 1 660 ? 106.841 99.038 105.593 1.00 56.98 660 LEU A O 1
ATOM 5359 N N . ASP A 1 661 ? 106.978 99.255 103.361 1.00 64.02 661 ASP A N 1
ATOM 5360 C CA . ASP A 1 661 ? 108.429 99.357 103.330 1.00 64.02 661 ASP A CA 1
ATOM 5361 C C . ASP A 1 661 ? 108.810 100.748 102.848 1.00 64.02 661 ASP A C 1
ATOM 5362 O O . ASP A 1 661 ? 108.233 101.252 101.880 1.00 64.02 661 ASP A O 1
ATOM 5367 N N . GLY A 1 662 ? 109.778 101.363 103.523 1.00 61.71 662 GLY A N 1
ATOM 5368 C CA . GLY A 1 662 ? 110.169 102.722 103.236 1.00 61.71 662 GLY A CA 1
ATOM 5369 C C . GLY A 1 662 ? 111.044 102.836 102.006 1.00 61.71 662 GLY A C 1
ATOM 5370 O O . GLY A 1 662 ? 111.338 101.846 101.332 1.00 61.71 662 GLY A O 1
ATOM 5371 N N . PRO A 1 663 ? 111.473 104.057 101.689 1.00 59.95 663 PRO A N 1
ATOM 5372 C CA . PRO A 1 663 ? 112.301 104.266 100.496 1.00 59.95 663 PRO A CA 1
ATOM 5373 C C . PRO A 1 663 ? 113.607 103.490 100.580 1.00 59.95 663 PRO A C 1
ATOM 5374 O O . PRO A 1 663 ? 114.162 103.283 101.660 1.00 59.95 663 PRO A O 1
ATOM 5378 N N . SER A 1 664 ? 114.092 103.057 99.422 1.00 62.95 664 SER A N 1
ATOM 5379 C CA . SER A 1 664 ? 115.231 102.156 99.320 1.00 62.95 664 SER A CA 1
ATOM 5380 C C . SER A 1 664 ? 116.365 102.814 98.537 1.00 62.95 664 SER A C 1
ATOM 5381 O O . SER A 1 664 ? 116.348 104.013 98.254 1.00 62.95 664 SER A O 1
ATOM 5384 N N . ASP A 1 665 ? 117.362 102.001 98.189 1.00 66.84 665 ASP A N 1
ATOM 5385 C CA . ASP A 1 665 ? 118.612 102.477 97.607 1.00 66.84 665 ASP A CA 1
ATOM 5386 C C . ASP A 1 665 ? 118.478 102.857 96.137 1.00 66.84 665 ASP A C 1
ATOM 5387 O O . ASP A 1 665 ? 117.366 102.955 95.611 1.00 66.84 665 ASP A O 1
ATOM 5392 N N . SER A 1 666 ? 119.615 103.088 95.475 1.00 68.52 666 SER A N 1
ATOM 5393 C CA . SER A 1 666 ? 119.606 103.671 94.135 1.00 68.52 666 SER A CA 1
ATOM 5394 C C . SER A 1 666 ? 119.082 102.696 93.090 1.00 68.52 666 SER A C 1
ATOM 5395 O O . SER A 1 666 ? 118.678 103.112 91.999 1.00 68.52 666 SER A O 1
ATOM 5398 N N . ASP A 1 667 ? 119.098 101.398 93.390 1.00 75.65 667 ASP A N 1
ATOM 5399 C CA . ASP A 1 667 ? 118.640 100.420 92.410 1.00 75.65 667 ASP A CA 1
ATOM 5400 C C . ASP A 1 667 ? 117.158 100.592 92.102 1.00 75.65 667 ASP A C 1
ATOM 5401 O O . ASP A 1 667 ? 116.742 100.476 90.945 1.00 75.65 667 ASP A O 1
ATOM 5406 N N . SER A 1 668 ? 116.348 100.870 93.120 1.00 71.31 668 SER A N 1
ATOM 5407 C CA . SER A 1 668 ? 114.917 101.046 92.909 1.00 71.31 668 SER A CA 1
ATOM 5408 C C . SER A 1 668 ? 114.639 102.343 92.163 1.00 71.31 668 SER A C 1
ATOM 5409 O O . SER A 1 668 ? 115.308 103.356 92.372 1.00 71.31 668 SER A O 1
ATOM 5412 N N . ARG A 1 669 ? 113.641 102.307 91.285 1.00 78.09 669 ARG A N 1
ATOM 5413 C CA . ARG A 1 669 ? 113.326 103.432 90.419 1.00 78.09 669 ARG A CA 1
ATOM 5414 C C . ARG A 1 669 ? 112.185 104.298 90.935 1.00 78.09 669 ARG A C 1
ATOM 5415 O O . ARG A 1 669 ? 111.783 105.236 90.242 1.00 78.09 669 ARG A O 1
ATOM 5423 N N . ASN A 1 670 ? 111.650 104.015 92.119 1.00 67.82 670 ASN A N 1
ATOM 5424 C CA . ASN A 1 670 ? 110.494 104.744 92.627 1.00 67.82 670 ASN A CA 1
ATOM 5425 C C . ASN A 1 670 ? 110.735 105.248 94.041 1.00 67.82 670 ASN A C 1
ATOM 5426 O O . ASN A 1 670 ? 109.846 105.202 94.893 1.00 67.82 670 ASN A O 1
ATOM 5431 N N . ASN A 1 671 ? 111.940 105.741 94.320 1.00 61.37 671 ASN A N 1
ATOM 5432 C CA . ASN A 1 671 ? 112.190 106.324 95.630 1.00 61.37 671 ASN A CA 1
ATOM 5433 C C . ASN A 1 671 ? 111.501 107.663 95.815 1.00 61.37 671 ASN A C 1
ATOM 5434 O O . ASN A 1 671 ? 111.150 108.004 96.945 1.00 61.37 671 ASN A O 1
ATOM 5439 N N . ALA A 1 672 ? 111.292 108.420 94.747 1.00 57.25 672 ALA A N 1
ATOM 5440 C CA . ALA A 1 672 ? 110.685 109.737 94.845 1.00 57.25 672 ALA A CA 1
ATOM 5441 C C . ALA A 1 672 ? 109.176 109.681 94.998 1.00 57.25 672 ALA A C 1
ATOM 5442 O O . ALA A 1 672 ? 108.550 110.727 95.192 1.00 57.25 672 ALA A O 1
ATOM 5444 N N . LEU A 1 673 ? 108.576 108.495 94.909 1.00 55.56 673 LEU A N 1
ATOM 5445 C CA . LEU A 1 673 ? 107.134 108.356 95.011 1.00 55.56 673 LEU A CA 1
ATOM 5446 C C . LEU A 1 673 ? 106.676 107.735 96.321 1.00 55.56 673 LEU A C 1
ATOM 5447 O O . LEU A 1 673 ? 105.543 107.988 96.738 1.00 55.56 673 LEU A O 1
ATOM 5452 N N . VAL A 1 674 ? 107.520 106.938 96.984 1.00 53.14 674 VAL A N 1
ATOM 5453 C CA . VAL A 1 674 ? 107.195 106.450 98.318 1.00 53.14 674 VAL A CA 1
ATOM 5454 C C . VAL A 1 674 ? 107.682 107.392 99.407 1.00 53.14 674 VAL A C 1
ATOM 5455 O O . VAL A 1 674 ? 107.354 107.187 100.582 1.00 53.14 674 VAL A O 1
ATOM 5459 N N . LYS A 1 675 ? 108.469 108.411 99.060 1.00 51.94 675 LYS A N 1
ATOM 5460 C CA . LYS A 1 675 ? 108.768 109.486 99.995 1.00 51.94 675 LYS A CA 1
ATOM 5461 C C . LYS A 1 675 ? 107.599 110.438 100.169 1.00 51.94 675 LYS A C 1
ATOM 5462 O O . LYS A 1 675 ? 107.513 111.111 101.200 1.00 51.94 675 LYS A O 1
ATOM 5468 N N . LEU A 1 676 ? 106.708 110.524 99.181 1.00 48.41 676 LEU A N 1
ATOM 5469 C CA . LEU A 1 676 ? 105.487 111.295 99.363 1.00 48.41 676 LEU A CA 1
ATOM 5470 C C . LEU A 1 676 ? 104.589 110.656 100.409 1.00 48.41 676 LEU A C 1
ATOM 5471 O O . LEU A 1 676 ? 104.119 111.328 101.332 1.00 48.41 676 LEU A O 1
ATOM 5476 N N . LEU A 1 677 ? 104.330 109.356 100.277 1.00 48.36 677 LEU A N 1
ATOM 5477 C CA . LEU A 1 677 ? 103.451 108.690 101.230 1.00 48.36 677 LEU A CA 1
ATOM 5478 C C . LEU A 1 677 ? 104.071 108.644 102.618 1.00 48.36 677 LEU A C 1
ATOM 5479 O O . LEU A 1 677 ? 103.361 108.785 103.618 1.00 48.36 677 LEU A O 1
ATOM 5484 N N . SER A 1 678 ? 105.387 108.478 102.695 1.00 48.00 678 SER A N 1
ATOM 5485 C CA . SER A 1 678 ? 106.113 108.365 103.953 1.00 48.00 678 SER A CA 1
ATOM 5486 C C . SER A 1 678 ? 105.484 107.293 104.831 1.00 48.00 678 SER A C 1
ATOM 5487 O O . SER A 1 678 ? 105.060 107.585 105.954 1.00 48.00 678 SER A O 1
ATOM 5490 N N . PRO A 1 679 ? 105.403 106.050 104.357 1.00 48.22 679 PRO A N 1
ATOM 5491 C CA . PRO A 1 679 ? 104.648 105.037 105.111 1.00 48.22 679 PRO A CA 1
ATOM 5492 C C . PRO A 1 679 ? 105.175 104.771 106.511 1.00 48.22 679 PRO A C 1
ATOM 5493 O O . PRO A 1 679 ? 104.380 104.544 107.431 1.00 48.22 679 PRO A O 1
ATOM 5497 N N . ARG A 1 680 ? 106.492 104.798 106.709 1.00 48.15 680 ARG A N 1
ATOM 5498 C CA . ARG A 1 680 ? 107.046 104.358 107.984 1.00 48.15 680 ARG A CA 1
ATOM 5499 C C . ARG A 1 680 ? 106.835 105.365 109.106 1.00 48.15 680 ARG A C 1
ATOM 5500 O O . ARG A 1 680 ? 106.871 104.981 110.279 1.00 48.15 680 ARG A O 1
ATOM 5508 N N . THR A 1 681 ? 106.630 106.639 108.786 1.00 44.02 681 THR A N 1
ATOM 5509 C CA . THR A 1 681 ? 106.241 107.616 109.792 1.00 44.02 681 THR A CA 1
ATOM 5510 C C . THR A 1 681 ? 104.730 107.705 109.951 1.00 44.02 681 THR A C 1
ATOM 5511 O O . THR A 1 681 ? 104.245 108.000 111.048 1.00 44.02 681 THR A O 1
ATOM 5515 N N . LEU A 1 682 ? 103.979 107.432 108.886 1.00 42.28 682 LEU A N 1
ATOM 5516 C CA . LEU A 1 682 ? 102.529 107.346 109.001 1.00 42.28 682 LEU A CA 1
ATOM 5517 C C . LEU A 1 682 ? 102.122 106.216 109.937 1.00 42.28 682 LEU A C 1
ATOM 5518 O O . LEU A 1 682 ? 101.235 106.388 110.782 1.00 42.28 682 LEU A O 1
ATOM 5523 N N . LEU A 1 683 ? 102.765 105.057 109.813 1.00 43.71 683 LEU A N 1
ATOM 5524 C CA . LEU A 1 683 ? 102.498 103.948 110.721 1.00 43.71 683 LEU A CA 1
ATOM 5525 C C . LEU A 1 683 ? 102.972 104.211 112.138 1.00 43.71 683 LEU A C 1
ATOM 5526 O O . LEU A 1 683 ? 102.533 103.508 113.051 1.00 43.71 683 LEU A O 1
ATOM 5531 N N . LEU A 1 684 ? 103.862 105.178 112.353 1.00 41.14 684 LEU A N 1
ATOM 5532 C CA . LEU A 1 684 ? 104.241 105.578 113.699 1.00 41.14 684 LEU A CA 1
ATOM 5533 C C . LEU A 1 684 ? 103.286 106.590 114.303 1.00 41.14 684 LEU A C 1
ATOM 5534 O O . LEU A 1 684 ? 103.032 106.532 115.508 1.00 41.14 684 LEU A O 1
ATOM 5539 N N . TYR A 1 685 ? 102.754 107.502 113.501 1.00 40.29 685 TYR A N 1
ATOM 5540 C CA . TYR A 1 685 ? 101.751 108.446 113.965 1.00 40.29 685 TYR A CA 1
ATOM 5541 C C . TYR A 1 685 ? 100.398 107.794 114.208 1.00 40.29 685 TYR A C 1
ATOM 5542 O O . TYR A 1 685 ? 99.645 108.273 115.059 1.00 40.29 685 TYR A O 1
ATOM 5551 N N . ILE A 1 686 ? 100.064 106.733 113.478 1.00 41.97 686 ILE A N 1
ATOM 5552 C CA . ILE A 1 686 ? 98.846 105.975 113.757 1.00 41.97 686 ILE A CA 1
ATOM 5553 C C . ILE A 1 686 ? 98.943 105.238 115.085 1.00 41.97 686 ILE A C 1
ATOM 5554 O O . ILE A 1 686 ? 97.985 105.216 115.862 1.00 41.97 686 ILE A O 1
ATOM 5559 N N . ARG A 1 687 ? 100.097 104.628 115.360 1.00 42.85 687 ARG A N 1
ATOM 5560 C CA . ARG A 1 687 ? 100.242 103.818 116.563 1.00 42.85 687 ARG A CA 1
ATOM 5561 C C . ARG A 1 687 ? 100.059 104.653 117.821 1.00 42.85 687 ARG A C 1
ATOM 5562 O O . ARG A 1 687 ? 99.404 104.216 118.772 1.00 42.85 687 ARG A O 1
ATOM 5570 N N . GLN A 1 688 ? 100.635 105.854 117.847 1.00 42.74 688 GLN A N 1
ATOM 5571 C CA . GLN A 1 688 ? 100.507 106.704 119.024 1.00 42.74 688 GLN A CA 1
ATOM 5572 C C . GLN A 1 688 ? 99.063 107.130 119.247 1.00 42.74 688 GLN A C 1
ATOM 5573 O O . GLN A 1 688 ? 98.591 107.161 120.387 1.00 42.74 688 GLN A O 1
ATOM 5579 N N . ALA A 1 689 ? 98.346 107.465 118.175 1.00 43.88 689 ALA A N 1
ATOM 5580 C CA . ALA A 1 689 ? 96.946 107.850 118.321 1.00 43.88 689 ALA A CA 1
ATOM 5581 C C . ALA A 1 689 ? 96.101 106.685 118.815 1.00 43.88 689 ALA A C 1
ATOM 5582 O O . ALA A 1 689 ? 95.213 106.867 119.653 1.00 43.88 689 ALA A O 1
ATOM 5584 N N . LEU A 1 690 ? 96.353 105.480 118.301 1.00 45.98 690 LEU A N 1
ATOM 5585 C CA . LEU A 1 690 ? 95.626 104.311 118.788 1.00 45.98 690 LEU A CA 1
ATOM 5586 C C . LEU A 1 690 ? 95.954 104.029 120.248 1.00 45.98 690 LEU A C 1
ATOM 5587 O O . LEU A 1 690 ? 95.057 103.780 121.060 1.00 45.98 690 LEU A O 1
ATOM 5592 N N . GLU A 1 691 ? 97.240 104.069 120.600 1.00 48.72 691 GLU A N 1
ATOM 5593 C CA . GLU A 1 691 ? 97.690 103.761 121.952 1.00 48.72 691 GLU A CA 1
ATOM 5594 C C . GLU A 1 691 ? 97.140 104.723 122.993 1.00 48.72 691 GLU A C 1
ATOM 5595 O O . GLU A 1 691 ? 96.983 104.329 124.152 1.00 48.72 691 GLU A O 1
ATOM 5601 N N . LYS A 1 692 ? 96.836 105.960 122.612 1.00 50.20 692 LYS A N 1
ATOM 5602 C CA . LYS A 1 692 ? 96.244 106.927 123.525 1.00 50.20 692 LYS A CA 1
ATOM 5603 C C . LYS A 1 692 ? 94.839 106.538 123.964 1.00 50.20 692 LYS A C 1
ATOM 5604 O O . LYS A 1 692 ? 94.340 107.084 124.953 1.00 50.20 692 LYS A O 1
ATOM 5610 N N . ARG A 1 693 ? 94.189 105.615 123.253 1.00 50.44 693 ARG A N 1
ATOM 5611 C CA . ARG A 1 693 ? 92.829 105.196 123.567 1.00 50.44 693 ARG A CA 1
ATOM 5612 C C . ARG A 1 693 ? 92.754 103.731 123.975 1.00 50.44 693 ARG A C 1
ATOM 5613 O O . ARG A 1 693 ? 91.669 103.145 123.959 1.00 50.44 693 ARG A O 1
ATOM 5621 N N . GLY A 1 694 ? 93.877 103.128 124.350 1.00 53.86 694 GLY A N 1
ATOM 5622 C CA . GLY A 1 694 ? 93.869 101.750 124.794 1.00 53.86 694 GLY A CA 1
ATOM 5623 C C . GLY A 1 694 ? 93.460 100.762 123.722 1.00 53.86 694 GLY A C 1
ATOM 5624 O O . GLY A 1 694 ? 92.613 99.898 123.958 1.00 53.86 694 GLY A O 1
ATOM 5625 N N . ILE A 1 695 ? 94.043 100.890 122.535 1.00 50.71 695 ILE A N 1
ATOM 5626 C CA . ILE A 1 695 ? 93.775 99.997 121.416 1.00 50.71 695 ILE A CA 1
ATOM 5627 C C . ILE A 1 695 ? 95.096 99.416 120.932 1.00 50.71 695 ILE A C 1
ATOM 5628 O O . ILE A 1 695 ? 96.075 100.146 120.754 1.00 50.71 695 ILE A O 1
ATOM 5633 N N . GLY A 1 696 ? 95.127 98.103 120.724 1.00 52.62 696 GLY A N 1
ATOM 5634 C CA . GLY A 1 696 ? 96.313 97.459 120.199 1.00 52.62 696 GLY A CA 1
ATOM 5635 C C . GLY A 1 696 ? 96.479 97.684 118.709 1.00 52.62 696 GLY A C 1
ATOM 5636 O O . GLY A 1 696 ? 95.633 98.276 118.048 1.00 52.62 696 GLY A O 1
ATOM 5637 N N . MET A 1 697 ? 97.600 97.203 118.179 1.00 51.24 697 MET A N 1
ATOM 5638 C CA . MET A 1 697 ? 97.892 97.374 116.764 1.00 51.24 697 MET A CA 1
ATOM 5639 C C . MET A 1 697 ? 98.895 96.317 116.331 1.00 51.24 697 MET A C 1
ATOM 5640 O O . MET A 1 697 ? 99.910 9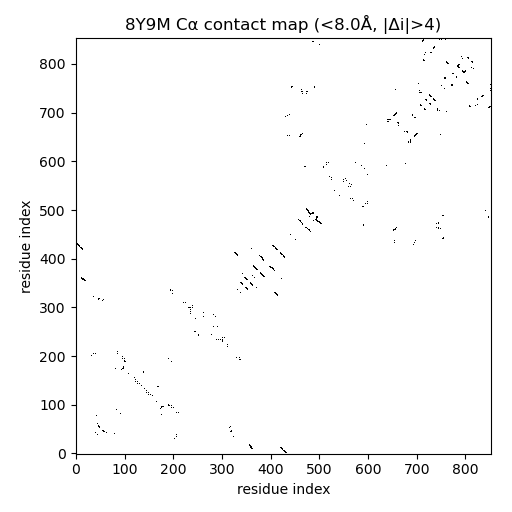6.112 116.999 1.00 51.24 697 MET A O 1
ATOM 5645 N N . VAL A 1 698 ? 98.604 95.656 115.210 1.00 56.27 698 VAL A N 1
ATOM 5646 C CA . VAL A 1 698 ? 99.402 94.543 114.715 1.00 56.27 698 VAL A CA 1
ATOM 5647 C C . VAL A 1 698 ? 99.796 94.820 113.272 1.00 56.27 698 VAL A C 1
ATOM 5648 O O . VAL A 1 698 ? 98.984 95.291 112.471 1.00 56.27 698 VAL A O 1
ATOM 5652 N N . GLU A 1 699 ? 101.052 94.528 112.941 1.00 60.00 699 GLU A N 1
ATOM 5653 C CA . GLU A 1 699 ? 101.569 94.668 111.584 1.00 60.00 699 GLU A CA 1
ATOM 5654 C C . GLU A 1 699 ? 101.810 93.283 110.998 1.00 60.00 699 GLU A C 1
ATOM 5655 O O . GLU A 1 699 ? 102.603 92.508 111.541 1.00 60.00 699 GLU A O 1
ATOM 5661 N N . VAL A 1 700 ? 101.148 92.986 109.883 1.00 63.30 700 VAL A N 1
ATOM 5662 C CA . VAL A 1 700 ? 101.222 91.677 109.240 1.00 63.30 700 VAL A CA 1
ATOM 5663 C C . VAL A 1 700 ? 101.971 91.813 107.924 1.00 63.30 700 VAL A C 1
ATOM 5664 O O . VAL A 1 700 ? 102.068 92.911 107.363 1.00 63.30 700 VAL A O 1
ATOM 5668 N N . ALA A 1 701 ? 102.505 90.699 107.428 1.00 66.63 701 ALA A N 1
ATOM 5669 C CA . ALA A 1 701 ? 103.262 90.728 106.185 1.00 66.63 701 ALA A CA 1
ATOM 5670 C C . ALA A 1 701 ? 102.356 91.091 105.017 1.00 66.63 701 ALA A C 1
ATOM 5671 O O . ALA A 1 701 ? 101.192 90.693 104.960 1.00 66.63 701 ALA A O 1
ATOM 5673 N N . LYS A 1 702 ? 102.905 91.858 104.077 1.00 68.18 702 LYS A N 1
ATOM 5674 C CA . LYS A 1 702 ? 102.155 92.381 102.944 1.00 68.18 702 LYS A CA 1
ATOM 5675 C C . LYS A 1 702 ? 102.321 91.542 101.685 1.00 68.18 702 LYS A C 1
ATOM 5676 O O . LYS A 1 702 ? 101.800 91.918 100.631 1.00 68.18 702 LYS A O 1
ATOM 5682 N N . ASP A 1 703 ? 103.034 90.423 101.765 1.00 73.04 703 ASP A N 1
ATOM 5683 C CA . ASP A 1 703 ? 103.377 89.673 100.566 1.00 73.04 703 ASP A CA 1
ATOM 5684 C C . ASP A 1 703 ? 102.136 89.048 99.944 1.00 73.04 703 ASP A C 1
ATOM 5685 O O . ASP A 1 703 ? 101.524 88.141 100.512 1.00 73.04 703 ASP A O 1
ATOM 5690 N N . GLY A 1 704 ? 101.769 89.540 98.765 1.00 72.24 704 GLY A N 1
ATOM 5691 C CA . GLY A 1 704 ? 100.646 88.983 98.037 1.00 72.24 704 GLY A CA 1
ATOM 5692 C C . GLY A 1 704 ? 99.307 89.120 98.718 1.00 72.24 704 GLY A C 1
ATOM 5693 O O . GLY A 1 704 ? 98.491 88.200 98.644 1.00 72.24 704 GLY A O 1
ATOM 5694 N N . THR A 1 705 ? 99.046 90.246 99.376 1.00 72.22 705 THR A N 1
ATOM 5695 C CA . THR A 1 705 ? 97.761 90.480 100.021 1.00 72.22 705 THR A CA 1
ATOM 5696 C C . THR A 1 705 ? 96.776 91.195 99.112 1.00 72.22 705 THR A C 1
ATOM 5697 O O . THR A 1 705 ? 95.699 91.581 99.570 1.00 72.22 705 THR A O 1
ATOM 5701 N N . SER A 1 706 ? 97.121 91.385 97.840 1.00 77.02 706 SER A N 1
ATOM 5702 C CA . SER A 1 706 ? 96.248 92.090 96.910 1.00 77.02 706 SER A CA 1
ATOM 5703 C C . SER A 1 706 ? 96.035 91.307 95.621 1.00 77.02 706 SER A C 1
ATOM 5704 O O . SER A 1 706 ? 95.531 91.865 94.642 1.00 77.02 706 SER A O 1
ATOM 5707 N N . GLN A 1 707 ? 96.413 90.033 95.592 1.00 79.51 707 GLN A N 1
ATOM 5708 C CA . GLN A 1 707 ? 96.271 89.215 94.393 1.00 79.51 707 GLN A CA 1
ATOM 5709 C C . GLN A 1 707 ? 95.812 87.798 94.742 1.00 79.51 707 GLN A C 1
ATOM 5710 O O . GLN A 1 707 ? 96.278 86.808 94.178 1.00 79.51 707 GLN A O 1
ATOM 5716 N N . ASN A 1 708 ? 94.868 87.686 95.675 1.00 76.85 708 ASN A N 1
ATOM 5717 C CA . ASN A 1 708 ? 94.208 86.410 95.929 1.00 76.85 708 ASN A CA 1
ATOM 5718 C C . ASN A 1 708 ? 92.695 86.562 95.926 1.00 76.85 708 ASN A C 1
ATOM 5719 O O . ASN A 1 708 ? 92.176 87.677 95.823 1.00 76.85 708 ASN A O 1
ATOM 5724 N N . ASN A 1 709 ? 91.982 85.443 96.027 1.00 79.70 709 ASN A N 1
ATOM 5725 C CA . ASN A 1 709 ? 90.537 85.444 96.155 1.00 79.70 709 ASN A CA 1
ATOM 5726 C C . ASN A 1 709 ? 90.165 85.356 97.622 1.00 79.70 709 ASN A C 1
ATOM 5727 O O . ASN A 1 709 ? 90.518 84.367 98.276 1.00 79.70 709 ASN A O 1
ATOM 5732 N N . PRO A 1 710 ? 89.475 86.354 98.178 1.00 73.93 710 PRO A N 1
ATOM 5733 C CA . PRO A 1 710 ? 89.104 86.268 99.599 1.00 73.93 710 PRO A CA 1
ATOM 5734 C C . PRO A 1 710 ? 88.242 85.061 99.928 1.00 73.93 710 PRO A C 1
ATOM 5735 O O . PRO A 1 710 ? 88.291 84.564 101.058 1.00 73.93 710 PRO A O 1
ATOM 5739 N N . ILE A 1 711 ? 87.456 84.566 98.973 1.00 74.88 711 ILE A N 1
ATOM 5740 C CA . ILE A 1 711 ? 86.552 83.459 99.269 1.00 74.88 711 ILE A CA 1
ATOM 5741 C C . ILE A 1 711 ? 87.254 82.120 99.082 1.00 74.88 711 ILE A C 1
ATOM 5742 O O . ILE A 1 711 ? 87.345 81.315 100.015 1.00 74.88 711 ILE A O 1
ATOM 5747 N N . SER A 1 712 ? 87.767 81.861 97.881 1.00 80.55 712 SER A N 1
ATOM 5748 C CA . SER A 1 712 ? 88.234 80.533 97.509 1.00 80.55 712 SER A CA 1
ATOM 5749 C C . SER A 1 712 ? 89.741 80.353 97.617 1.00 80.55 712 SER A C 1
ATOM 5750 O O . SER A 1 712 ? 90.221 79.223 97.495 1.00 80.55 712 SER A O 1
ATOM 5753 N N . GLY A 1 713 ? 90.500 81.420 97.833 1.00 83.24 713 GLY A N 1
ATOM 5754 C CA . GLY A 1 713 ? 91.935 81.303 97.964 1.00 83.24 713 GLY A CA 1
ATOM 5755 C C . GLY A 1 713 ? 92.691 81.121 96.668 1.00 83.24 713 GLY A C 1
ATOM 5756 O O . GLY A 1 713 ? 93.892 80.827 96.710 1.00 83.24 713 GLY A O 1
ATOM 5757 N N . HIS A 1 714 ? 92.036 81.274 95.524 1.00 83.63 714 HIS A N 1
ATOM 5758 C CA . HIS A 1 714 ? 92.692 81.142 94.235 1.00 83.63 714 HIS A CA 1
ATOM 5759 C C . HIS A 1 714 ? 93.353 82.456 93.838 1.00 83.63 714 HIS A C 1
ATOM 5760 O O . HIS A 1 714 ? 93.095 83.511 94.419 1.00 83.63 714 HIS A O 1
ATOM 5767 N N . VAL A 1 715 ? 94.215 82.379 92.825 1.00 82.92 715 VAL A N 1
ATOM 5768 C CA . VAL A 1 715 ? 94.961 83.539 92.351 1.00 82.92 715 VAL A CA 1
ATOM 5769 C C . VAL A 1 715 ? 94.026 84.438 91.556 1.00 82.92 715 VAL A C 1
ATOM 5770 O O . VAL A 1 715 ? 92.933 84.021 91.160 1.00 82.92 715 VAL A O 1
ATOM 5774 N N . GLY A 1 716 ? 94.442 85.678 91.329 1.00 81.17 716 GLY A N 1
ATOM 5775 C CA . GLY A 1 716 ? 93.686 86.589 90.494 1.00 81.17 716 GLY A CA 1
ATOM 5776 C C . GLY A 1 716 ? 94.630 87.457 89.696 1.00 81.17 716 GLY A C 1
ATOM 5777 O O . GLY A 1 716 ? 95.785 87.668 90.076 1.00 81.17 716 GLY A O 1
ATOM 5778 N N . TRP A 1 717 ? 94.127 87.953 88.574 1.00 89.97 717 TRP A N 1
ATOM 5779 C CA . TRP A 1 717 ? 94.893 88.819 87.696 1.00 89.97 717 TRP A CA 1
ATOM 5780 C C . TRP A 1 717 ? 94.418 90.255 87.852 1.00 89.97 717 TRP A C 1
ATOM 5781 O O . TRP A 1 717 ? 93.217 90.533 87.845 1.00 89.97 717 TRP A O 1
ATOM 5792 N N . ARG A 1 718 ? 95.375 91.162 88.002 1.00 89.17 718 ARG A N 1
ATOM 5793 C CA . ARG A 1 718 ? 95.100 92.576 88.211 1.00 89.17 718 ARG A CA 1
ATOM 5794 C C . ARG A 1 718 ? 95.181 93.289 86.870 1.00 89.17 718 ARG A C 1
ATOM 5795 O O . ARG A 1 718 ? 96.231 93.274 86.220 1.00 89.17 718 ARG A O 1
ATOM 5803 N N . ASN A 1 719 ? 94.077 93.907 86.461 1.00 94.06 719 ASN A N 1
ATOM 5804 C CA . ASN A 1 719 ? 94.018 94.586 85.172 1.00 94.06 719 ASN A CA 1
ATOM 5805 C C . ASN A 1 719 ? 95.017 95.734 85.163 1.00 94.06 719 ASN A C 1
ATOM 5806 O O . ASN A 1 719 ? 95.024 96.569 86.072 1.00 94.06 719 ASN A O 1
ATOM 5811 N N . LYS A 1 720 ? 95.874 95.772 84.142 1.00 99.08 720 LYS A N 1
ATOM 5812 C CA . LYS A 1 720 ? 96.853 96.849 84.051 1.00 99.08 720 LYS A CA 1
ATOM 5813 C C . LYS A 1 720 ? 96.212 98.148 83.582 1.00 99.08 720 LYS A C 1
ATOM 5814 O O . LYS A 1 720 ? 96.620 99.232 84.015 1.00 99.08 720 LYS A O 1
ATOM 5820 N N . GLN A 1 721 ? 95.215 98.063 82.700 1.00 100.36 721 GLN A N 1
ATOM 5821 C CA . GLN A 1 721 ? 94.542 99.267 82.224 1.00 100.36 721 GLN A CA 1
ATOM 5822 C C . GLN A 1 721 ? 93.766 99.944 83.347 1.00 100.36 721 GLN A C 1
ATOM 5823 O O . GLN A 1 721 ? 93.903 101.152 83.569 1.00 100.36 721 GLN A O 1
ATOM 5829 N N . ASN A 1 722 ? 92.947 99.182 84.065 1.00 94.89 722 ASN A N 1
ATOM 5830 C CA . ASN A 1 722 ? 92.174 99.688 85.191 1.00 94.89 722 ASN A CA 1
ATOM 5831 C C . ASN A 1 722 ? 92.702 99.048 86.465 1.00 94.89 722 ASN A C 1
ATOM 5832 O O . ASN A 1 722 ? 92.644 97.825 86.617 1.00 94.89 722 ASN A O 1
ATOM 5837 N N . LYS A 1 723 ? 93.199 99.873 87.382 1.00 95.38 723 LYS A N 1
ATOM 5838 C CA . LYS A 1 723 ? 93.860 99.391 88.586 1.00 95.38 723 LYS A CA 1
ATOM 5839 C C . LYS A 1 723 ? 92.900 99.186 89.749 1.00 95.38 723 LYS A C 1
ATOM 5840 O O . LYS A 1 723 ? 93.344 98.855 90.853 1.00 95.38 723 LYS A O 1
ATOM 5846 N N . SER A 1 724 ? 91.599 99.374 89.533 1.00 92.59 724 SER A N 1
ATOM 5847 C CA . SER A 1 724 ? 90.601 99.177 90.575 1.00 92.59 724 SER A CA 1
ATOM 5848 C C . SER A 1 724 ? 89.757 97.930 90.339 1.00 92.59 724 SER A C 1
ATOM 5849 O O . SER A 1 724 ? 88.666 97.810 90.903 1.00 92.59 724 SER A O 1
ATOM 5852 N N . GLU A 1 725 ? 90.236 97.004 89.513 1.00 92.14 725 GLU A N 1
ATOM 5853 C CA . GLU A 1 725 ? 89.514 95.777 89.214 1.00 92.14 725 GLU A CA 1
ATOM 5854 C C . GLU A 1 725 ? 90.472 94.600 89.261 1.00 92.14 725 GLU A C 1
ATOM 5855 O O . GLU A 1 725 ? 91.628 94.716 88.848 1.00 92.14 725 GLU A O 1
ATOM 5861 N N . ILE A 1 726 ? 89.989 93.471 89.767 1.00 83.95 726 ILE A N 1
ATOM 5862 C CA . ILE A 1 726 ? 90.746 92.228 89.788 1.00 83.95 726 ILE A CA 1
ATOM 5863 C C . ILE A 1 726 ? 89.816 91.099 89.362 1.00 83.95 726 ILE A C 1
ATOM 5864 O O . ILE A 1 726 ? 88.637 91.079 89.732 1.00 83.95 726 ILE A O 1
ATOM 5869 N N . TYR A 1 727 ? 90.337 90.178 88.557 1.00 87.33 727 TYR A N 1
ATOM 5870 C CA . TYR A 1 727 ? 89.537 89.138 87.926 1.00 87.33 727 TYR A CA 1
ATOM 5871 C C . TYR A 1 727 ? 89.932 87.766 88.451 1.00 87.33 727 TYR A C 1
ATOM 5872 O O . TYR A 1 727 ? 91.108 87.508 88.721 1.00 87.33 727 TYR A O 1
ATOM 5881 N N . PHE A 1 728 ? 88.942 86.889 88.589 1.00 85.88 728 PHE A N 1
ATOM 5882 C CA . PHE A 1 728 ? 89.158 85.505 88.980 1.00 85.88 728 PHE A CA 1
ATOM 5883 C C . PHE A 1 728 ? 88.417 84.585 88.021 1.00 85.88 728 PHE A C 1
ATOM 5884 O O . PHE A 1 728 ? 87.379 84.950 87.462 1.00 85.88 728 PHE A O 1
ATOM 5892 N N . TYR A 1 729 ? 88.961 83.387 87.829 1.00 97.66 729 TYR A N 1
ATOM 5893 C CA . TYR A 1 729 ? 88.357 82.370 86.972 1.00 97.66 729 TYR A CA 1
ATOM 5894 C C . TYR A 1 729 ? 88.158 81.122 87.824 1.00 97.66 729 TYR A C 1
ATOM 5895 O O . TYR A 1 729 ? 89.125 80.437 88.171 1.00 97.66 729 TYR A O 1
ATOM 5904 N N . GLU A 1 730 ? 86.906 80.833 88.169 1.00 98.82 730 GLU A N 1
ATOM 5905 C CA . GLU A 1 730 ? 86.570 79.717 89.039 1.00 98.82 730 GLU A CA 1
ATOM 5906 C C . GLU A 1 730 ? 85.361 78.975 88.493 1.00 98.82 730 GLU A C 1
ATOM 5907 O O . GLU A 1 730 ? 84.374 79.595 88.085 1.00 98.82 730 GLU A O 1
ATOM 5913 N N . ASP A 1 731 ? 85.446 77.642 88.499 1.00 102.62 731 ASP A N 1
ATOM 5914 C CA . ASP A 1 731 ? 84.355 76.772 88.055 1.00 102.62 731 ASP A CA 1
ATOM 5915 C C . ASP A 1 731 ? 83.905 77.119 86.638 1.00 102.62 731 ASP A C 1
ATOM 5916 O O . ASP A 1 731 ? 82.709 77.153 86.340 1.00 102.62 731 ASP A O 1
ATOM 5921 N N . LYS A 1 732 ? 84.875 77.384 85.761 1.00 103.42 732 LYS A N 1
ATOM 5922 C CA . LYS A 1 732 ? 84.609 77.760 84.372 1.00 103.42 732 LYS A CA 1
ATOM 5923 C C . LYS A 1 732 ? 83.728 79.005 84.296 1.00 103.42 732 LYS A C 1
ATOM 5924 O O . LYS A 1 732 ? 82.914 79.159 83.384 1.00 103.42 732 LYS A O 1
ATOM 5930 N N . GLU A 1 733 ? 83.893 79.901 85.265 1.00 98.89 733 GLU A N 1
ATOM 5931 C CA . GLU A 1 733 ? 83.161 81.156 85.313 1.00 98.89 733 GLU A CA 1
ATOM 5932 C C . GLU A 1 733 ? 84.124 82.282 85.658 1.00 98.89 733 GLU A C 1
ATOM 5933 O O . GLU A 1 733 ? 85.125 82.073 86.348 1.00 98.89 733 GLU A O 1
ATOM 5939 N N . LEU A 1 734 ? 83.812 83.481 85.174 1.00 93.76 734 LEU A N 1
ATOM 5940 C CA . LEU A 1 734 ? 84.652 84.658 85.374 1.00 93.76 734 LEU A CA 1
ATOM 5941 C C . LEU A 1 734 ? 83.972 85.544 86.414 1.00 93.76 734 LEU A C 1
ATOM 5942 O O . LEU A 1 734 ? 82.802 85.905 86.270 1.00 93.76 734 LEU A O 1
ATOM 5947 N N . LEU A 1 735 ? 84.706 85.886 87.468 1.00 89.21 735 LEU A N 1
ATOM 5948 C CA . LEU A 1 735 ? 84.176 86.729 88.526 1.00 89.21 735 LEU A CA 1
ATOM 5949 C C . LEU A 1 735 ? 84.938 88.048 88.596 1.00 89.21 735 LEU A C 1
ATOM 5950 O O . LEU A 1 735 ? 86.074 88.167 88.131 1.00 89.21 735 LEU A O 1
ATOM 5955 N N . VAL A 1 736 ? 84.294 89.049 89.191 1.00 87.04 736 VAL A N 1
ATOM 5956 C CA . VAL A 1 736 ? 84.866 90.381 89.331 1.00 87.04 736 VAL A CA 1
ATOM 5957 C C . VAL A 1 736 ? 84.642 90.862 90.757 1.00 87.04 736 VAL A C 1
ATOM 5958 O O . VAL A 1 736 ? 83.555 90.708 91.321 1.00 87.04 736 VAL A O 1
ATOM 5962 N N . MET A 1 737 ? 85.681 91.446 91.342 1.00 81.88 737 MET A N 1
ATOM 5963 C CA . MET A 1 737 ? 85.602 92.030 92.676 1.00 81.88 737 MET A CA 1
ATOM 5964 C C . MET A 1 737 ? 86.194 93.432 92.605 1.00 81.88 737 MET A C 1
ATOM 5965 O O . MET A 1 737 ? 86.420 93.983 91.524 1.00 81.88 737 MET A O 1
ATOM 5970 N N . ASP A 1 738 ? 86.438 94.028 93.767 1.00 80.84 738 ASP A N 1
ATOM 5971 C CA . ASP A 1 738 ? 87.090 95.323 93.859 1.00 80.84 738 ASP A CA 1
ATOM 5972 C C . ASP A 1 738 ? 88.491 95.109 94.416 1.00 80.84 738 ASP A C 1
ATOM 5973 O O . ASP A 1 738 ? 88.712 94.217 95.240 1.00 80.84 738 ASP A O 1
ATOM 5978 N N . ALA A 1 739 ? 89.436 95.932 93.962 1.00 79.67 739 ALA A N 1
ATOM 5979 C CA . ALA A 1 739 ? 90.842 95.682 94.260 1.00 79.67 739 ALA A CA 1
ATOM 5980 C C . ALA A 1 739 ? 91.172 95.971 95.719 1.00 79.67 739 ALA A C 1
ATOM 5981 O O . ALA A 1 739 ? 91.857 95.179 96.375 1.00 79.67 739 ALA A O 1
ATOM 5983 N N . ASP A 1 740 ? 90.707 97.106 96.246 1.00 76.98 740 ASP A N 1
ATOM 5984 C CA . ASP A 1 740 ? 91.130 97.512 97.584 1.00 76.98 740 ASP A CA 1
ATOM 5985 C C . ASP A 1 740 ? 90.408 96.712 98.663 1.00 76.98 740 ASP A C 1
ATOM 5986 O O . ASP A 1 740 ? 90.990 96.395 99.706 1.00 76.98 740 ASP A O 1
ATOM 5991 N N . GLU A 1 741 ? 89.134 96.382 98.432 1.00 74.69 741 GLU A N 1
ATOM 5992 C CA . GLU A 1 741 ? 88.408 95.526 99.364 1.00 74.69 741 GLU A CA 1
ATOM 5993 C C . GLU A 1 741 ? 89.069 94.165 99.509 1.00 74.69 741 GLU A C 1
ATOM 5994 O O . GLU A 1 741 ? 89.099 93.613 100.614 1.00 74.69 741 GLU A O 1
ATOM 6000 N N . VAL A 1 742 ? 89.601 93.618 98.414 1.00 71.53 742 VAL A N 1
ATOM 6001 C CA . VAL A 1 742 ? 90.387 92.391 98.468 1.00 71.53 742 VAL A CA 1
ATOM 6002 C C . VAL A 1 742 ? 91.622 92.547 99.341 1.00 71.53 742 VAL A C 1
ATOM 6003 O O . VAL A 1 742 ? 91.989 91.602 100.055 1.00 71.53 742 VAL A O 1
ATOM 6007 N N . GLY A 1 743 ? 92.269 93.708 99.322 1.00 67.96 743 GLY A N 1
ATOM 6008 C CA . GLY A 1 743 ? 93.386 93.955 100.208 1.00 67.96 743 GLY A CA 1
ATOM 6009 C C . GLY A 1 743 ? 92.990 94.005 101.668 1.00 67.96 743 GLY A C 1
ATOM 6010 O O . GLY A 1 743 ? 93.658 93.411 102.518 1.00 67.96 743 GLY A O 1
ATOM 6011 N N . ALA A 1 744 ? 91.898 94.707 101.972 1.00 65.71 744 ALA A N 1
ATOM 6012 C CA . ALA A 1 744 ? 91.447 94.811 103.356 1.00 65.71 744 ALA A CA 1
ATOM 6013 C C . ALA A 1 744 ? 91.036 93.451 103.905 1.00 65.71 744 ALA A C 1
ATOM 6014 O O . ALA A 1 744 ? 91.378 93.094 105.041 1.00 65.71 744 ALA A O 1
ATOM 6016 N N . MET A 1 745 ? 90.301 92.674 103.109 1.00 64.76 745 MET A N 1
ATOM 6017 C CA . MET A 1 745 ? 89.855 91.368 103.577 1.00 64.76 745 MET A CA 1
ATOM 6018 C C . MET A 1 745 ? 91.029 90.420 103.785 1.00 64.76 745 MET A C 1
ATOM 6019 O O . MET A 1 745 ? 91.050 89.656 104.753 1.00 64.76 745 MET A O 1
ATOM 6024 N N . ASN A 1 746 ? 92.016 90.447 102.889 1.00 66.18 746 ASN A N 1
ATOM 6025 C CA . ASN A 1 746 ? 93.199 89.620 103.097 1.00 66.18 746 ASN A CA 1
ATOM 6026 C C . ASN A 1 746 ? 94.016 90.075 104.297 1.00 66.18 746 ASN A C 1
ATOM 6027 O O . ASN A 1 746 ? 94.601 89.233 104.987 1.00 66.18 746 ASN A O 1
ATOM 6032 N N . ILE A 1 747 ? 94.077 91.381 104.560 1.00 63.16 747 ILE A N 1
ATOM 6033 C CA . ILE A 1 747 ? 94.765 91.846 105.757 1.00 63.16 747 ILE A CA 1
ATOM 6034 C C . ILE A 1 747 ? 94.071 91.327 107.006 1.00 63.16 747 ILE A C 1
ATOM 6035 O O . ILE A 1 747 ? 94.726 90.868 107.949 1.00 63.16 747 ILE A O 1
ATOM 6040 N N . LEU A 1 748 ? 92.737 91.374 107.034 1.00 64.01 748 LEU A N 1
ATOM 6041 C CA . LEU A 1 748 ? 92.019 90.792 108.166 1.00 64.01 748 LEU A CA 1
ATOM 6042 C C . LEU A 1 748 ? 92.266 89.294 108.266 1.00 64.01 748 LEU A C 1
ATOM 6043 O O . LEU A 1 748 ? 92.475 88.766 109.364 1.00 64.01 748 LEU A O 1
ATOM 6048 N N . CYS A 1 749 ? 92.253 88.593 107.129 1.00 66.60 749 CYS A N 1
ATOM 6049 C CA . CYS A 1 749 ? 92.388 87.140 107.144 1.00 66.60 749 CYS A CA 1
ATOM 6050 C C . CYS A 1 749 ? 93.753 86.709 107.661 1.00 66.60 749 CYS A C 1
ATOM 6051 O O . CYS A 1 749 ? 93.858 85.741 108.420 1.00 66.60 749 CYS A O 1
ATOM 6054 N N . ARG A 1 750 ? 94.816 87.398 107.254 1.00 68.47 750 ARG A N 1
ATOM 6055 C CA . ARG A 1 750 ? 96.120 87.058 107.803 1.00 68.47 750 ARG A CA 1
ATOM 6056 C C . ARG A 1 750 ? 96.321 87.632 109.196 1.00 68.47 750 ARG A C 1
ATOM 6057 O O . ARG A 1 750 ? 97.209 87.173 109.920 1.00 68.47 750 ARG A O 1
ATOM 6065 N N . GLY A 1 751 ? 95.532 88.632 109.584 1.00 67.34 751 GLY A N 1
ATOM 6066 C CA . GLY A 1 751 ? 95.555 89.072 110.967 1.00 67.34 751 GLY A CA 1
ATOM 6067 C C . GLY A 1 751 ? 94.997 88.027 111.913 1.00 67.34 751 GLY A C 1
ATOM 6068 O O . GLY A 1 751 ? 95.579 87.749 112.965 1.00 67.34 751 GLY A O 1
ATOM 6069 N N . LEU A 1 752 ? 93.863 87.422 111.546 1.00 66.23 752 LEU A N 1
ATOM 6070 C CA . LEU A 1 752 ? 93.234 86.429 112.407 1.00 66.23 752 LEU A CA 1
ATOM 6071 C C . LEU A 1 752 ? 94.006 85.122 112.450 1.00 66.23 752 LEU A C 1
ATOM 6072 O O . LEU A 1 752 ? 93.897 84.390 113.436 1.00 66.23 752 LEU A O 1
ATOM 6077 N N . ASN A 1 753 ? 94.774 84.806 111.410 1.00 72.36 753 ASN A N 1
ATOM 6078 C CA . ASN A 1 753 ? 95.527 83.561 111.350 1.00 72.36 753 ASN A CA 1
ATOM 6079 C C . ASN A 1 753 ? 96.997 83.786 111.674 1.00 72.36 753 ASN A C 1
ATOM 6080 O O . ASN A 1 753 ? 97.842 82.948 111.359 1.00 72.36 753 ASN A O 1
ATOM 6085 N N . HIS A 1 754 ? 97.314 84.930 112.280 1.00 74.20 754 HIS A N 1
ATOM 6086 C CA . HIS A 1 754 ? 98.679 85.255 112.693 1.00 74.20 754 HIS A CA 1
ATOM 6087 C C . HIS A 1 754 ? 99.619 85.306 111.491 1.00 74.20 754 HIS A C 1
ATOM 6088 O O . HIS A 1 754 ? 100.840 85.218 111.628 1.00 74.20 754 HIS A O 1
ATOM 6095 N N . SER A 1 755 ? 99.031 85.439 110.301 1.00 74.75 755 SER A N 1
ATOM 6096 C CA . SER A 1 755 ? 99.736 85.467 109.024 1.00 74.75 755 SER A CA 1
ATOM 6097 C C . SER A 1 755 ? 100.655 84.263 108.866 1.00 74.75 755 SER A C 1
ATOM 6098 O O . SER A 1 755 ? 101.639 84.320 108.125 1.00 74.75 755 SER A O 1
ATOM 6101 N N . VAL A 1 756 ? 100.335 83.165 109.553 1.00 77.27 756 VAL A N 1
ATOM 6102 C CA . VAL A 1 756 ? 101.223 82.009 109.558 1.00 77.27 756 VAL A CA 1
ATOM 6103 C C . VAL A 1 756 ? 101.110 81.226 108.257 1.00 77.27 756 VAL A C 1
ATOM 6104 O O . VAL A 1 756 ? 102.036 80.499 107.879 1.00 77.27 756 VAL A O 1
ATOM 6108 N N . CYS A 1 757 ? 99.994 81.359 107.549 1.00 80.26 757 CYS A N 1
ATOM 6109 C CA . CYS A 1 757 ? 99.871 80.706 106.257 1.00 80.26 757 CYS A CA 1
ATOM 6110 C C . CYS A 1 757 ? 100.683 81.463 105.210 1.00 80.26 757 CYS A C 1
ATOM 6111 O O . CYS A 1 757 ? 100.576 82.686 105.092 1.00 80.26 757 CYS A O 1
ATOM 6114 N N . PRO A 1 758 ? 101.494 80.762 104.436 1.00 78.19 758 PRO A N 1
ATOM 6115 C CA . PRO A 1 758 ? 102.404 81.443 103.511 1.00 78.19 758 PRO A CA 1
ATOM 6116 C C . PRO A 1 758 ? 101.730 81.898 102.231 1.00 78.19 758 PRO A C 1
ATOM 6117 O O . PRO A 1 758 ? 100.565 81.580 101.983 1.00 78.19 758 PRO A O 1
ATOM 6121 N N . TYR A 1 759 ? 102.464 82.644 101.411 1.00 78.77 759 TYR A N 1
ATOM 6122 C CA . TYR A 1 759 ? 101.998 82.985 100.075 1.00 78.77 759 TYR A CA 1
ATOM 6123 C C . TYR A 1 759 ? 103.018 82.560 99.026 1.00 78.77 759 TYR A C 1
ATOM 6124 O O . TYR A 1 759 ? 102.647 82.144 97.926 1.00 78.77 759 TYR A O 1
ATOM 6133 N N . SER A 1 760 ? 104.305 82.658 99.359 1.00 82.17 760 SER A N 1
ATOM 6134 C CA . SER A 1 760 ? 105.372 82.300 98.434 1.00 82.17 760 SER A CA 1
ATOM 6135 C C . SER A 1 760 ? 106.686 82.148 99.182 1.00 82.17 760 SER A C 1
ATOM 6136 O O . SER A 1 760 ? 107.041 83.005 99.995 1.00 82.17 760 SER A O 1
ATOM 6139 N N . PHE A 1 761 ? 107.417 81.073 98.918 1.00 97.91 761 PHE A N 1
ATOM 6140 C CA . PHE A 1 761 ? 108.665 80.802 99.610 1.00 97.91 761 PHE A CA 1
ATOM 6141 C C . PHE A 1 761 ? 109.620 80.061 98.686 1.00 97.91 761 PHE A C 1
ATOM 6142 O O . PHE A 1 761 ? 109.217 79.485 97.674 1.00 97.91 761 PHE A O 1
ATOM 6150 N N . VAL A 1 762 ? 110.909 80.180 98.955 1.00 107.31 762 VAL A N 1
ATOM 6151 C CA . VAL A 1 762 ? 111.871 79.596 97.994 1.00 107.31 762 VAL A CA 1
ATOM 6152 C C . VAL A 1 762 ? 112.714 78.608 98.753 1.00 107.31 762 VAL A C 1
ATOM 6153 O O . VAL A 1 762 ? 113.570 79.068 99.481 1.00 107.31 762 VAL A O 1
ATOM 6157 N N . THR A 1 763 ? 112.512 77.325 98.475 1.00 112.84 763 THR A N 1
ATOM 6158 C CA . THR A 1 763 ? 113.120 76.186 99.212 1.00 112.84 763 THR A CA 1
ATOM 6159 C C . THR A 1 763 ? 114.651 76.183 99.181 1.00 112.84 763 THR A C 1
ATOM 6160 O O . THR A 1 763 ? 115.225 76.259 98.104 1.00 112.84 763 THR A O 1
ATOM 6164 N N . LYS A 1 764 ? 115.261 75.959 100.340 1.00 114.95 764 LYS A N 1
ATOM 6165 C CA . LYS A 1 764 ? 116.734 75.937 100.503 1.00 114.95 764 LYS A CA 1
ATOM 6166 C C . LYS A 1 764 ? 117.354 74.831 99.647 1.00 114.95 764 LYS A C 1
ATOM 6167 O O . LYS A 1 764 ? 118.231 74.121 100.187 1.00 114.95 764 LYS A O 1
ATOM 6173 N N . A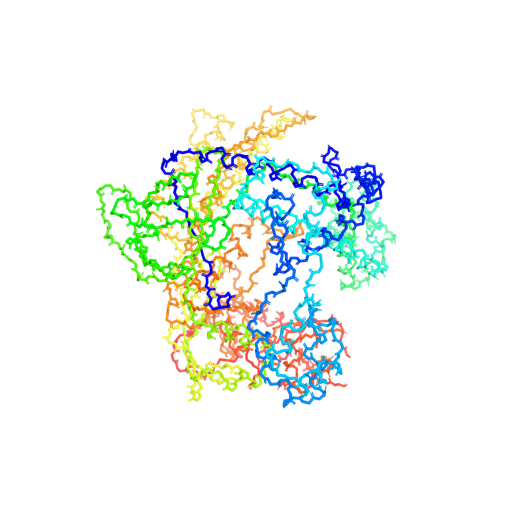SP A 1 777 ? 111.232 75.526 106.386 1.00 102.64 777 ASP A N 1
ATOM 6174 C CA . ASP A 1 777 ? 111.882 76.534 105.517 1.00 102.64 777 ASP A CA 1
ATOM 6175 C C . ASP A 1 777 ? 112.490 77.618 106.396 1.00 102.64 777 ASP A C 1
ATOM 6176 O O . ASP A 1 777 ? 112.227 78.796 106.111 1.00 102.64 777 ASP A O 1
ATOM 6181 N N . TYR A 1 778 ? 113.169 77.223 107.472 1.00 106.26 778 TYR A N 1
ATOM 6182 C CA . TYR A 1 778 ? 113.909 78.195 108.317 1.00 106.26 778 TYR A CA 1
ATOM 6183 C C . TYR A 1 778 ? 113.066 79.416 108.730 1.00 106.26 778 TYR A C 1
ATOM 6184 O O . TYR A 1 778 ? 113.401 80.517 108.314 1.00 106.26 778 TYR A O 1
ATOM 6193 N N . GLY A 1 779 ? 111.949 79.263 109.430 1.00 95.32 779 GLY A N 1
ATOM 6194 C CA . GLY A 1 779 ? 111.208 80.484 109.777 1.00 95.32 779 GLY A CA 1
ATOM 6195 C C . GLY A 1 779 ? 110.073 80.201 110.717 1.00 95.32 779 GLY A C 1
ATOM 6196 O O . GLY A 1 779 ? 109.202 79.439 110.363 1.00 95.32 779 GLY A O 1
ATOM 6197 N N . LYS A 1 780 ? 110.024 80.910 111.826 1.00 93.26 780 LYS A N 1
ATOM 6198 C CA . LYS A 1 780 ? 108.997 80.589 112.809 1.00 93.26 780 LYS A CA 1
ATOM 6199 C C . LYS A 1 780 ? 107.590 80.721 112.247 1.00 93.26 780 LYS A C 1
ATOM 6200 O O . LYS A 1 780 ? 106.633 80.294 112.901 1.00 93.26 780 LYS A O 1
ATOM 6206 N N . ARG A 1 781 ? 107.437 81.310 111.062 1.00 87.27 781 ARG A N 1
ATOM 6207 C CA . ARG A 1 781 ? 106.121 81.535 110.482 1.00 87.27 781 ARG A CA 1
ATOM 6208 C C . ARG A 1 781 ? 105.738 80.500 109.433 1.00 87.27 781 ARG A C 1
ATOM 6209 O O . ARG A 1 781 ? 104.545 80.298 109.192 1.00 87.27 781 ARG A O 1
ATOM 6217 N N . VAL A 1 782 ? 106.708 79.826 108.820 1.00 91.72 782 VAL A N 1
ATOM 6218 C CA . VAL A 1 782 ? 106.417 78.771 107.866 1.00 91.72 782 VAL A CA 1
ATOM 6219 C C . VAL A 1 782 ? 106.682 77.380 108.438 1.00 91.72 782 VAL A C 1
ATOM 6220 O O . VAL A 1 782 ? 106.022 76.415 108.028 1.00 91.72 782 VAL A O 1
ATOM 6224 N N . LYS A 1 783 ? 107.608 77.253 109.391 1.00 97.23 783 LYS A N 1
ATOM 6225 C CA . LYS A 1 783 ? 107.885 75.953 109.993 1.00 97.23 783 LYS A CA 1
ATOM 6226 C C . LYS A 1 783 ? 106.658 75.409 110.713 1.00 97.23 783 LYS A C 1
ATOM 6227 O O . LYS A 1 783 ? 106.331 74.225 110.593 1.00 97.23 783 LYS A O 1
ATOM 6233 N N . ARG A 1 784 ? 105.960 76.262 111.466 1.00 94.23 784 ARG A N 1
ATOM 6234 C CA . ARG A 1 784 ? 104.740 75.803 112.121 1.00 94.23 784 ARG A CA 1
ATOM 6235 C C . ARG A 1 784 ? 103.665 75.456 111.104 1.00 94.23 784 ARG A C 1
ATOM 6236 O O . ARG A 1 784 ? 102.876 74.531 111.326 1.00 94.23 784 ARG A O 1
ATOM 6244 N N . PHE A 1 785 ? 103.607 76.194 109.997 1.00 94.92 785 PHE A N 1
ATOM 6245 C CA . PHE A 1 785 ? 102.638 75.895 108.949 1.00 94.92 785 PHE A CA 1
ATOM 6246 C C . PHE A 1 785 ? 102.853 74.502 108.376 1.00 94.92 785 PHE A C 1
ATOM 6247 O O . PHE A 1 785 ? 101.895 73.740 108.186 1.00 94.92 785 PHE A O 1
ATOM 6255 N N . LEU A 1 786 ? 104.111 74.153 108.094 1.00 100.26 786 LEU A N 1
ATOM 6256 C CA . LEU A 1 786 ? 104.406 72.851 107.496 1.00 100.26 786 LEU A CA 1
ATOM 6257 C C . LEU A 1 786 ? 103.940 71.716 108.401 1.00 100.26 786 LEU A C 1
ATOM 6258 O O . LEU A 1 786 ? 103.344 70.738 107.937 1.00 100.26 786 LEU A O 1
ATOM 6263 N N . LYS A 1 787 ? 104.201 71.832 109.703 1.00 104.00 787 LYS A N 1
ATOM 6264 C CA . LYS A 1 787 ? 103.710 70.851 110.662 1.00 104.00 787 LYS A CA 1
ATOM 6265 C C . LYS A 1 787 ? 102.191 70.828 110.734 1.00 104.00 787 LYS A C 1
ATOM 6266 O O . LYS A 1 787 ? 101.580 69.761 110.622 1.00 104.00 787 LYS A O 1
ATOM 6272 N N . ASP A 1 788 ? 101.570 71.992 110.928 1.00 103.27 788 ASP A N 1
ATOM 6273 C CA . ASP A 1 788 ? 100.134 72.027 111.184 1.00 103.27 788 ASP A CA 1
ATOM 6274 C C . ASP A 1 788 ? 99.341 71.494 110.001 1.00 103.27 788 ASP A C 1
ATOM 6275 O O . ASP A 1 788 ? 98.331 70.804 110.182 1.00 103.27 788 ASP A O 1
ATOM 6280 N N . ARG A 1 789 ? 99.774 71.800 108.782 1.00 101.31 789 ARG A N 1
ATOM 6281 C CA . ARG A 1 789 ? 99.031 71.300 107.635 1.00 101.31 789 ARG A CA 1
ATOM 6282 C C . ARG A 1 789 ? 99.606 70.016 107.055 1.00 101.31 789 ARG A C 1
ATOM 6283 O O . ARG A 1 789 ? 98.884 69.016 106.951 1.00 101.31 789 ARG A O 1
ATOM 6291 N N . TYR A 1 790 ? 100.882 70.012 106.674 1.00 102.87 790 TYR A N 1
ATOM 6292 C CA . TYR A 1 790 ? 101.411 68.897 105.901 1.00 102.87 790 TYR A CA 1
ATOM 6293 C C . TYR A 1 790 ? 101.901 67.764 106.793 1.00 102.87 790 TYR A C 1
ATOM 6294 O O . TYR A 1 790 ? 101.697 66.590 106.467 1.00 102.87 790 TYR A O 1
ATOM 6303 N N . GLY A 1 791 ? 102.535 68.087 107.918 1.00 107.87 791 GLY A N 1
ATOM 6304 C CA . GLY A 1 791 ? 102.873 67.053 108.879 1.00 107.87 791 GLY A CA 1
ATOM 6305 C C . GLY A 1 791 ? 104.249 67.135 109.508 1.00 107.87 791 GLY A C 1
ATOM 6306 O O . GLY A 1 791 ? 104.418 66.767 110.675 1.00 107.87 791 GLY A O 1
ATOM 6307 N N . SER A 1 792 ? 105.242 67.598 108.759 1.00 109.83 792 SER A N 1
ATOM 6308 C CA . SER A 1 792 ? 106.594 67.739 109.277 1.00 109.83 792 SER A CA 1
ATOM 6309 C C . SER A 1 792 ? 107.186 69.074 108.847 1.00 109.83 792 SER A C 1
ATOM 6310 O O . SER A 1 792 ? 107.018 69.497 107.700 1.00 109.83 792 SER A O 1
ATOM 6313 N N . SER A 1 793 ? 107.876 69.737 109.777 1.00 110.51 793 SER A N 1
ATOM 6314 C CA . SER A 1 793 ? 108.535 70.997 109.449 1.00 110.51 793 SER A CA 1
ATOM 6315 C C . SER A 1 793 ? 109.656 70.790 108.443 1.00 110.51 793 SER A C 1
ATOM 6316 O O . SER A 1 793 ? 109.854 71.615 107.544 1.00 110.51 793 SER A O 1
ATOM 6319 N N . ASN A 1 794 ? 110.405 69.701 108.583 1.00 117.48 794 ASN A N 1
ATOM 6320 C CA . ASN A 1 794 ? 111.502 69.372 107.683 1.00 117.48 794 ASN A CA 1
ATOM 6321 C C . ASN A 1 794 ? 111.000 68.375 106.649 1.00 117.48 794 ASN A C 1
ATOM 6322 O O . ASN A 1 794 ? 110.767 67.205 106.971 1.00 117.48 794 ASN A O 1
ATOM 6327 N N . VAL A 1 795 ? 110.842 68.840 105.410 1.00 120.14 795 VAL A N 1
ATOM 6328 C CA . VAL A 1 795 ? 110.355 68.010 104.315 1.00 120.14 795 VAL A CA 1
ATOM 6329 C C . VAL A 1 795 ? 111.050 68.451 103.036 1.00 120.14 795 VAL A C 1
ATOM 6330 O O . VAL A 1 795 ? 111.461 69.606 102.901 1.00 120.14 795 VAL A O 1
ATOM 6334 N N . ARG A 1 796 ? 111.182 67.520 102.095 1.00 124.32 796 ARG A N 1
ATOM 6335 C CA . ARG A 1 796 ? 111.700 67.855 100.779 1.00 124.32 796 ARG A CA 1
ATOM 6336 C C . ARG A 1 796 ? 110.557 67.973 99.774 1.00 124.32 796 ARG A C 1
ATOM 6337 O O . ARG A 1 796 ? 109.457 67.451 99.977 1.00 124.32 796 ARG A O 1
ATOM 6345 N N . PHE A 1 797 ? 110.829 68.679 98.678 1.00 119.59 797 PHE A N 1
ATOM 6346 C CA . PHE A 1 797 ? 109.812 69.001 97.687 1.00 119.59 797 PHE A CA 1
ATOM 6347 C C . PHE A 1 797 ? 110.247 68.492 96.322 1.00 119.59 797 PHE A C 1
ATOM 6348 O O . PHE A 1 797 ? 111.392 68.707 95.911 1.00 119.59 797 PHE A O 1
ATOM 6356 N N . LEU A 1 798 ? 109.333 67.817 95.627 1.00 122.80 798 LEU A N 1
ATOM 6357 C CA . LEU A 1 798 ? 109.557 67.369 94.260 1.00 122.80 798 LEU A CA 1
ATOM 6358 C C . LEU A 1 798 ? 108.341 67.714 93.416 1.00 122.80 798 LEU A C 1
ATOM 6359 O O . LEU A 1 798 ? 107.206 67.424 93.804 1.00 122.80 798 LEU A O 1
ATOM 6364 N N . VAL A 1 799 ? 108.585 68.328 92.261 1.00 122.40 799 VAL A N 1
ATOM 6365 C CA . VAL A 1 799 ? 107.514 68.731 91.358 1.00 122.40 799 VAL A CA 1
ATOM 6366 C C . VAL A 1 799 ? 106.938 67.490 90.689 1.00 122.40 799 VAL A C 1
ATOM 6367 O O . VAL A 1 799 ? 107.619 66.467 90.561 1.00 122.40 799 VAL A O 1
ATOM 6371 N N . ALA A 1 800 ? 105.678 67.569 90.269 1.00 124.37 800 ALA A N 1
ATOM 6372 C CA . ALA A 1 800 ? 105.005 66.448 89.630 1.00 124.37 800 ALA A CA 1
ATOM 6373 C C . ALA A 1 800 ? 103.808 66.978 88.856 1.00 124.37 800 ALA A C 1
ATOM 6374 O O . ALA A 1 800 ? 103.474 68.163 88.924 1.00 124.37 800 ALA A O 1
ATOM 6376 N N . SER A 1 801 ? 103.168 66.075 88.112 1.00 125.40 801 SER A N 1
ATOM 6377 C CA . SER A 1 801 ? 101.947 66.372 87.371 1.00 125.40 801 SER A CA 1
ATOM 6378 C C . SER A 1 801 ? 102.117 67.559 86.432 1.00 125.40 801 SER A C 1
ATOM 6379 O O . SER A 1 801 ? 103.148 67.694 85.765 1.00 125.40 801 SER A O 1
ATOM 6382 N N . MET A 1 802 ? 101.107 68.425 86.380 1.00 124.55 802 MET A N 1
ATOM 6383 C CA . MET A 1 802 ? 101.104 69.574 85.486 1.00 124.55 802 MET A CA 1
ATOM 6384 C C . MET A 1 802 ? 101.688 70.828 86.120 1.00 124.55 802 MET A C 1
ATOM 6385 O O . MET A 1 802 ? 101.634 71.896 85.502 1.00 124.55 802 MET A O 1
ATOM 6390 N N . GLY A 1 803 ? 102.242 70.729 87.325 1.00 119.18 803 GLY A N 1
ATOM 6391 C CA . GLY A 1 803 ? 102.778 71.891 88.004 1.00 119.18 803 GLY A CA 1
ATOM 6392 C C . GLY A 1 803 ? 102.472 71.925 89.487 1.00 119.18 803 GLY A C 1
ATOM 6393 O O . GLY A 1 803 ? 102.824 72.887 90.176 1.00 119.18 803 GLY A O 1
ATOM 6394 N N . PHE A 1 804 ? 101.819 70.884 89.991 1.00 116.98 804 PHE A N 1
ATOM 6395 C CA . PHE A 1 804 ? 101.590 70.747 91.422 1.00 116.98 804 PHE A CA 1
ATOM 6396 C C . PHE A 1 804 ? 102.876 70.235 92.065 1.00 116.98 804 PHE A C 1
ATOM 6397 O O . PHE A 1 804 ? 103.883 70.011 91.389 1.00 116.98 804 PHE A O 1
ATOM 6405 N N . VAL A 1 805 ? 102.873 70.043 93.383 1.00 116.66 805 VAL A N 1
ATOM 6406 C CA . VAL A 1 805 ? 104.024 69.452 94.054 1.00 116.66 805 VAL A CA 1
ATOM 6407 C C . VAL A 1 805 ? 103.530 68.378 95.007 1.00 116.66 805 VAL A C 1
ATOM 6408 O O . VAL A 1 805 ? 102.360 68.355 95.397 1.00 116.66 805 VAL A O 1
ATOM 6412 N N . THR A 1 806 ? 104.442 67.486 95.385 1.00 124.36 806 THR A N 1
ATOM 6413 C CA . THR A 1 806 ? 104.168 66.415 96.336 1.00 124.36 806 THR A CA 1
ATOM 6414 C C . THR A 1 806 ? 105.193 66.510 97.458 1.00 124.36 806 THR A C 1
ATOM 6415 O O . THR A 1 806 ? 106.374 66.210 97.254 1.00 124.36 806 THR A O 1
ATOM 6419 N N . VAL A 1 807 ? 104.743 66.940 98.638 1.00 123.77 807 VAL A N 1
ATOM 6420 C CA . VAL A 1 807 ? 105.643 67.064 99.774 1.00 123.77 807 VAL A CA 1
ATOM 6421 C C . VAL A 1 807 ? 106.034 65.676 100.273 1.00 123.77 807 VAL A C 1
ATOM 6422 O O . VAL A 1 807 ? 105.180 64.830 100.566 1.00 123.77 807 VAL A O 1
ATOM 6426 N N . THR A 1 808 ? 107.336 65.440 100.370 1.00 125.84 808 THR A N 1
ATOM 6427 C CA . THR A 1 808 ? 107.872 64.145 100.788 1.00 125.84 808 THR A CA 1
ATOM 6428 C C . THR A 1 808 ? 109.029 64.403 101.746 1.00 125.84 808 THR A C 1
ATOM 6429 O O . THR A 1 808 ? 109.258 65.539 102.178 1.00 125.84 808 THR A O 1
ATOM 6433 N N . THR A 1 809 ? 109.763 63.344 102.074 1.00 128.62 809 THR A N 1
ATOM 6434 C CA . THR A 1 809 ? 110.915 63.435 102.965 1.00 128.62 809 THR A CA 1
ATOM 6435 C C . THR A 1 809 ? 111.890 62.287 102.723 1.00 128.62 809 THR A C 1
ATOM 6436 O O . THR A 1 809 ? 112.414 62.123 101.621 1.00 128.62 809 THR A O 1
ATOM 6440 N N . ALA A 1 815 ? 114.541 66.121 93.487 1.00 120.10 815 ALA A N 1
ATOM 6441 C CA . ALA A 1 815 ? 114.364 67.211 94.440 1.00 120.10 815 ALA A CA 1
ATOM 6442 C C . ALA A 1 815 ? 114.548 68.560 93.760 1.00 120.10 815 ALA A C 1
ATOM 6443 O O . ALA A 1 815 ? 114.951 68.631 92.600 1.00 120.10 815 ALA A O 1
ATOM 6445 N N . LEU A 1 816 ? 114.247 69.629 94.492 1.00 118.52 816 LEU A N 1
ATOM 6446 C CA . LEU A 1 816 ? 114.387 70.983 93.983 1.00 118.52 816 LEU A CA 1
ATOM 6447 C C . LEU A 1 816 ? 115.112 71.831 95.016 1.00 118.52 816 LEU A C 1
ATOM 6448 O O . LEU A 1 816 ? 114.912 71.683 96.224 1.00 118.52 816 LEU A O 1
ATOM 6453 N N . VAL A 1 817 ? 115.964 72.726 94.526 1.00 118.47 817 VAL A N 1
ATOM 6454 C CA . VAL A 1 817 ? 116.710 73.647 95.371 1.00 118.47 817 VAL A CA 1
ATOM 6455 C C . VAL A 1 817 ? 116.617 75.045 94.772 1.00 118.47 817 VAL A C 1
ATOM 6456 O O . VAL A 1 817 ? 116.759 75.224 93.557 1.00 118.47 817 VAL A O 1
ATOM 6460 N N . GLY A 1 818 ? 116.347 76.031 95.626 1.00 113.13 818 GLY A N 1
ATOM 6461 C CA . GLY A 1 818 ? 116.278 77.416 95.207 1.00 113.13 818 GLY A CA 1
ATOM 6462 C C . GLY A 1 818 ? 115.273 77.693 94.109 1.00 113.13 818 GLY A C 1
ATOM 6463 O O . GLY A 1 818 ? 115.645 78.147 93.023 1.00 113.13 818 GLY A O 1
ATOM 6464 N N . LYS A 1 819 ? 113.996 77.429 94.374 1.00 108.95 819 LYS A N 1
ATOM 6465 C CA . LYS A 1 819 ? 112.947 77.674 93.398 1.00 108.95 819 LYS A CA 1
ATOM 6466 C C . LYS A 1 819 ? 111.747 78.294 94.102 1.00 108.95 819 LYS A C 1
ATOM 6467 O O . LYS A 1 819 ? 111.508 78.054 95.288 1.00 108.95 819 LYS A O 1
ATOM 6473 N N . ARG A 1 820 ? 110.994 79.096 93.352 1.00 101.44 820 ARG A N 1
ATOM 6474 C CA . ARG A 1 820 ? 109.944 79.948 93.912 1.00 101.44 820 ARG A CA 1
ATOM 6475 C C . ARG A 1 820 ? 108.584 79.253 93.800 1.00 101.44 820 ARG A C 1
ATOM 6476 O O . ARG A 1 820 ? 107.885 79.324 92.788 1.00 101.44 820 ARG A O 1
ATOM 6484 N N . LEU A 1 821 ? 108.208 78.574 94.884 1.00 95.82 821 LEU A N 1
ATOM 6485 C CA . LEU A 1 821 ? 106.952 77.831 94.930 1.00 95.82 821 LEU A CA 1
ATOM 6486 C C . LEU A 1 821 ? 105.853 78.688 95.544 1.00 95.82 821 LEU A C 1
ATOM 6487 O O . LEU A 1 821 ? 106.050 79.293 96.602 1.00 95.82 821 LEU A O 1
ATOM 6492 N N . TYR A 1 822 ? 104.698 78.732 94.888 1.00 93.34 822 TYR A N 1
ATOM 6493 C CA . TYR A 1 822 ? 103.552 79.502 95.342 1.00 93.34 822 TYR A CA 1
ATOM 6494 C C . TYR A 1 822 ? 102.518 78.598 96.021 1.00 93.34 822 TYR A C 1
ATOM 6495 O O . TYR A 1 822 ? 102.770 77.416 96.272 1.00 93.34 822 TYR A O 1
ATOM 6504 N N . TYR A 1 823 ? 101.348 79.156 96.325 1.00 92.39 823 TYR A N 1
ATOM 6505 C CA . TYR A 1 823 ? 100.302 78.432 97.043 1.00 92.39 823 TYR A CA 1
ATOM 6506 C C . TYR A 1 823 ? 98.967 79.061 96.670 1.00 92.39 823 TYR A C 1
ATOM 6507 O O . TYR A 1 823 ? 98.742 80.240 96.961 1.00 92.39 823 TYR A O 1
ATOM 6516 N N . HIS A 1 824 ? 98.086 78.288 96.039 1.00 91.63 824 HIS A N 1
ATOM 6517 C CA . HIS A 1 824 ? 96.769 78.786 95.667 1.00 91.63 824 HIS A CA 1
ATOM 6518 C C . HIS A 1 824 ? 95.747 77.666 95.744 1.00 91.63 824 HIS A C 1
ATOM 6519 O O . HIS A 1 824 ? 95.982 76.569 95.228 1.00 91.63 824 HIS A O 1
ATOM 6526 N N . GLY A 1 825 ? 94.619 77.946 96.390 1.00 90.49 825 GLY A N 1
ATOM 6527 C CA . GLY A 1 825 ? 93.533 76.997 96.478 1.00 90.49 825 GLY A CA 1
ATOM 6528 C C . GLY A 1 825 ? 93.737 75.878 97.468 1.00 90.49 825 GLY A C 1
ATOM 6529 O O . GLY A 1 825 ? 92.879 74.995 97.559 1.00 90.49 825 GLY A O 1
ATOM 6530 N N . GLY A 1 826 ? 94.832 75.886 98.221 1.00 96.53 826 GLY A N 1
ATOM 6531 C CA . GLY A 1 826 ? 95.138 74.817 99.148 1.00 96.53 826 GLY A CA 1
ATOM 6532 C C . GLY A 1 826 ? 96.196 73.848 98.671 1.00 96.53 826 GLY A C 1
ATOM 6533 O O . GLY A 1 826 ? 96.609 72.981 99.450 1.00 96.53 826 GLY A O 1
ATOM 6534 N N . GLU A 1 827 ? 96.647 73.957 97.426 1.00 101.67 827 GLU A N 1
ATOM 6535 C CA . GLU A 1 827 ? 97.689 73.095 96.894 1.00 101.67 827 GLU A CA 1
ATOM 6536 C C . GLU A 1 827 ? 98.826 73.960 96.370 1.00 101.67 827 GLU A C 1
ATOM 6537 O O . GLU A 1 827 ? 98.596 74.950 95.671 1.00 101.67 827 GLU A O 1
ATOM 6543 N N . LEU A 1 828 ? 100.055 73.587 96.715 1.00 101.57 828 LEU A N 1
ATOM 6544 C CA . LEU A 1 828 ? 101.201 74.326 96.213 1.00 101.57 828 LEU A CA 1
ATOM 6545 C C . LEU A 1 828 ? 101.353 74.103 94.710 1.00 101.57 828 LEU A C 1
ATOM 6546 O O . LEU A 1 828 ? 101.035 73.038 94.176 1.00 101.57 828 LEU A O 1
ATOM 6551 N N . VAL A 1 829 ? 101.844 75.131 94.021 1.00 102.34 829 VAL A N 1
ATOM 6552 C CA . VAL A 1 829 ? 102.044 75.048 92.579 1.00 102.34 829 VAL A CA 1
ATOM 6553 C C . VAL A 1 829 ? 103.464 75.474 92.239 1.00 102.34 829 VAL A C 1
ATOM 6554 O O . VAL A 1 829 ? 104.270 75.764 93.129 1.00 102.34 829 VAL A O 1
ATOM 6558 N N . THR A 1 830 ? 103.782 75.504 90.948 1.00 108.22 830 THR A N 1
ATOM 6559 C CA . THR A 1 830 ? 105.077 75.954 90.464 1.00 108.22 830 THR A CA 1
ATOM 6560 C C . THR A 1 830 ? 104.927 77.332 89.838 1.00 108.22 830 THR A C 1
ATOM 6561 O O . THR A 1 830 ? 103.816 77.799 89.573 1.00 108.22 830 THR A O 1
ATOM 6565 N N . HIS A 1 831 ? 106.066 77.985 89.604 1.00 107.90 831 HIS A N 1
ATOM 6566 C CA . HIS A 1 831 ? 106.036 79.329 89.040 1.00 107.90 831 HIS A CA 1
ATOM 6567 C C . HIS A 1 831 ? 105.416 79.329 87.650 1.00 107.90 831 HIS A C 1
ATOM 6568 O O . HIS A 1 831 ? 104.670 80.249 87.296 1.00 107.90 831 HIS A O 1
ATOM 6575 N N . ASP A 1 832 ? 105.719 78.308 86.845 1.00 107.82 832 ASP A N 1
ATOM 6576 C CA . ASP A 1 832 ? 105.190 78.253 85.485 1.00 107.82 832 ASP A CA 1
ATOM 6577 C C . ASP A 1 832 ? 103.670 78.150 85.487 1.00 107.82 832 ASP A C 1
ATOM 6578 O O . ASP A 1 832 ? 102.989 78.851 84.728 1.00 107.82 832 ASP A O 1
ATOM 6583 N N . LEU A 1 833 ? 103.121 77.285 86.340 1.00 106.09 833 LEU A N 1
ATOM 6584 C CA . LEU A 1 833 ? 101.672 77.159 86.453 1.00 106.09 833 LEU A CA 1
ATOM 6585 C C . LEU A 1 833 ? 101.045 78.457 86.946 1.00 106.09 833 LEU A C 1
ATOM 6586 O O . LEU A 1 833 ? 99.959 78.849 86.504 1.00 106.09 833 LEU A O 1
ATOM 6591 N N . HIS A 1 834 ? 101.716 79.132 87.881 1.00 101.51 834 HIS A N 1
ATOM 6592 C CA . HIS A 1 834 ? 101.221 80.414 88.371 1.00 101.51 834 HIS A CA 1
ATOM 6593 C C . HIS A 1 834 ? 101.172 81.456 87.268 1.00 101.51 834 HIS A C 1
ATOM 6594 O O . HIS A 1 834 ? 100.209 82.225 87.173 1.00 101.51 834 HIS A O 1
ATOM 6601 N N . ASN A 1 835 ? 102.211 81.518 86.437 1.00 103.17 835 ASN A N 1
ATOM 6602 C CA . ASN A 1 835 ? 102.167 82.432 85.305 1.00 103.17 835 ASN A CA 1
ATOM 6603 C C . ASN A 1 835 ? 101.081 82.033 84.322 1.00 103.17 835 ASN A C 1
ATOM 6604 O O . ASN A 1 835 ? 100.439 82.901 83.723 1.00 103.17 835 ASN A O 1
ATOM 6609 N N . ARG A 1 836 ? 100.850 80.731 84.151 1.00 102.46 836 ARG A N 1
ATOM 6610 C CA . ARG A 1 836 ? 99.924 80.298 83.112 1.00 102.46 836 ARG A CA 1
ATOM 6611 C C . ARG A 1 836 ? 98.471 80.508 83.533 1.00 102.46 836 ARG A C 1
ATOM 6612 O O . ARG A 1 836 ? 97.610 80.773 82.688 1.00 102.46 836 ARG A O 1
ATOM 6620 N N . MET A 1 837 ? 98.174 80.420 84.834 1.00 98.40 837 MET A N 1
ATOM 6621 C CA . MET A 1 837 ? 96.829 80.783 85.288 1.00 98.40 837 MET A CA 1
ATOM 6622 C C . MET A 1 837 ? 96.549 82.263 85.049 1.00 98.40 837 MET A C 1
ATOM 6623 O O . MET A 1 837 ? 95.472 82.635 84.564 1.00 98.40 837 MET A O 1
ATOM 6628 N N . LYS A 1 838 ? 97.508 83.127 85.386 1.00 97.00 838 LYS A N 1
ATOM 6629 C CA . LYS A 1 838 ? 97.362 84.538 85.056 1.00 97.00 838 LYS A CA 1
ATOM 6630 C C . LYS A 1 838 ? 97.203 84.755 83.564 1.00 97.00 838 LYS A C 1
ATOM 6631 O O . LYS A 1 838 ? 96.392 85.588 83.151 1.00 97.00 838 LYS A O 1
ATOM 6637 N N . ASP A 1 839 ? 97.962 84.027 82.746 1.00 103.79 839 ASP A N 1
ATOM 6638 C CA . ASP A 1 839 ? 97.858 84.178 81.300 1.00 103.79 839 ASP A CA 1
ATOM 6639 C C . ASP A 1 839 ? 96.471 83.785 80.807 1.00 103.79 839 ASP A C 1
ATOM 6640 O O . ASP A 1 839 ? 95.863 84.492 79.995 1.00 103.79 839 ASP A O 1
ATOM 6645 N N . GLU A 1 840 ? 95.947 82.659 81.297 1.00 100.21 840 GLU A N 1
ATOM 6646 C CA . GLU A 1 840 ? 94.631 82.218 80.849 1.00 100.21 840 GLU A CA 1
ATOM 6647 C C . GLU A 1 840 ? 93.551 83.199 81.285 1.00 100.21 840 GLU A C 1
ATOM 6648 O O . GLU A 1 840 ? 92.627 83.486 80.516 1.00 100.21 840 GLU A O 1
ATOM 6654 N N . ILE A 1 841 ? 93.671 83.762 82.492 1.00 98.06 841 ILE A N 1
ATOM 6655 C CA . ILE A 1 841 ? 92.748 84.824 82.889 1.00 98.06 841 ILE A CA 1
ATOM 6656 C C . ILE A 1 841 ? 92.869 86.005 81.936 1.00 98.06 841 ILE A C 1
ATOM 6657 O O . ILE A 1 841 ? 91.865 86.563 81.479 1.00 98.06 841 ILE A O 1
ATOM 6662 N N . LYS A 1 842 ? 94.102 86.393 81.610 1.00 100.44 842 LYS A N 1
ATOM 6663 C CA . LYS A 1 842 ? 94.320 87.479 80.663 1.00 100.44 842 LYS A CA 1
ATOM 6664 C C . LYS A 1 842 ? 93.777 87.120 79.286 1.00 100.44 842 LYS A C 1
ATOM 6665 O O . LYS A 1 842 ? 93.006 87.884 78.690 1.00 100.44 842 LYS A O 1
ATOM 6671 N N . TYR A 1 843 ? 94.155 85.948 78.769 1.00 105.40 843 TYR A N 1
ATOM 6672 C CA . TYR A 1 843 ? 93.678 85.535 77.453 1.00 105.40 843 TYR A CA 1
ATOM 6673 C C . TYR A 1 843 ? 92.159 85.587 77.388 1.00 105.40 843 TYR A C 1
ATOM 6674 O O . TYR A 1 843 ? 91.582 85.992 76.373 1.00 105.40 843 TYR A O 1
ATOM 6683 N N . LEU A 1 844 ? 91.493 85.209 78.479 1.00 103.90 844 LEU A N 1
ATOM 6684 C CA . LEU A 1 844 ? 90.037 85.213 78.489 1.00 103.90 844 LEU A CA 1
ATOM 6685 C C . LEU A 1 844 ? 89.487 86.629 78.623 1.00 103.90 844 LEU A C 1
ATOM 6686 O O . LEU A 1 844 ? 88.396 86.924 78.121 1.00 103.90 844 LEU A O 1
ATOM 6691 N N . VAL A 1 845 ? 90.218 87.523 79.294 1.00 102.21 845 VAL A N 1
ATOM 6692 C CA . VAL A 1 845 ? 89.676 88.864 79.503 1.00 102.21 845 VAL A CA 1
ATOM 6693 C C . VAL A 1 845 ? 89.804 89.702 78.234 1.00 102.21 845 VAL A C 1
ATOM 6694 O O . VAL A 1 845 ? 88.977 90.585 77.980 1.00 102.21 845 VAL A O 1
ATOM 6698 N N . GLU A 1 846 ? 90.825 89.443 77.405 1.00 106.52 846 GLU A N 1
ATOM 6699 C CA . GLU A 1 846 ? 90.816 90.106 76.101 1.00 106.52 846 GLU A CA 1
ATOM 6700 C C . GLU A 1 846 ? 89.854 89.453 75.117 1.00 106.52 846 GLU A C 1
ATOM 6701 O O . GLU A 1 846 ? 89.679 89.974 74.011 1.00 106.52 846 GLU A O 1
ATOM 6707 N N . LYS A 1 847 ? 89.228 88.338 75.481 1.00 108.40 847 LYS A N 1
ATOM 6708 C CA . LYS A 1 847 ? 88.151 87.781 74.673 1.00 108.40 847 LYS A CA 1
ATOM 6709 C C . LYS A 1 847 ? 86.799 88.400 75.000 1.00 108.40 847 LYS A C 1
ATOM 6710 O O . LYS A 1 847 ? 85.782 87.952 74.461 1.00 108.40 847 LYS A O 1
ATOM 6716 N N . GLU A 1 848 ? 86.772 89.419 75.861 1.00 108.72 848 GLU A N 1
ATOM 6717 C CA . GLU A 1 848 ? 85.573 90.151 76.256 1.00 108.72 848 GLU A CA 1
ATOM 6718 C C . GLU A 1 848 ? 84.471 89.251 76.795 1.00 108.72 848 GLU A C 1
ATOM 6719 O O . GLU A 1 848 ? 83.294 89.472 76.497 1.00 108.72 848 GLU A O 1
ATOM 6725 N N . VAL A 1 849 ? 84.817 88.241 77.589 1.00 105.33 849 VAL A N 1
ATOM 6726 C CA . VAL A 1 849 ? 83.810 87.384 78.207 1.00 105.33 849 VAL A CA 1
ATOM 6727 C C . VAL A 1 849 ? 83.199 88.143 79.379 1.00 105.33 849 VAL A C 1
ATOM 6728 O O . VAL A 1 849 ? 83.911 88.573 80.290 1.00 105.33 849 VAL A O 1
ATOM 6732 N N . LEU A 1 850 ? 81.879 88.310 79.360 1.00 103.78 850 LEU A N 1
ATOM 6733 C CA . LEU A 1 850 ? 81.206 89.041 80.424 1.00 103.78 850 LEU A CA 1
ATOM 6734 C C . LEU A 1 850 ? 81.312 88.278 81.737 1.00 103.78 850 LEU A C 1
ATOM 6735 O O . LEU A 1 850 ? 81.262 87.045 81.767 1.00 103.78 850 LEU A O 1
ATOM 6740 N N . ALA A 1 851 ? 81.460 89.022 82.829 1.00 96.61 851 ALA A N 1
ATOM 6741 C CA . ALA A 1 851 ? 81.614 88.454 84.158 1.00 96.61 851 ALA A CA 1
ATOM 6742 C C . ALA A 1 851 ? 80.619 89.093 85.115 1.00 96.61 851 ALA A C 1
ATOM 6743 O O . ALA A 1 851 ? 80.152 90.215 84.902 1.00 96.61 851 ALA A O 1
ATOM 6745 N N . ARG A 1 852 ? 80.301 88.365 86.181 1.00 89.46 852 ARG A N 1
ATOM 6746 C CA . ARG A 1 852 ? 79.388 88.844 87.209 1.00 89.46 852 ARG A CA 1
ATOM 6747 C C . ARG A 1 852 ? 80.186 89.279 88.430 1.00 89.46 852 ARG A C 1
ATOM 6748 O O . ARG A 1 852 ? 81.170 88.630 88.801 1.00 89.46 852 ARG A O 1
ATOM 6756 N N . ARG A 1 853 ? 79.776 90.388 89.035 1.00 86.40 853 ARG A N 1
ATOM 6757 C CA . ARG A 1 853 ? 80.459 90.885 90.219 1.00 86.40 853 ARG A CA 1
ATOM 6758 C C . ARG A 1 853 ? 79.909 90.212 91.468 1.00 86.40 853 ARG A C 1
ATOM 6759 O O . ARG A 1 853 ? 78.714 89.921 91.562 1.00 86.40 853 ARG A O 1
ATOM 6767 N N . VAL A 1 854 ? 80.791 89.957 92.430 1.00 83.50 854 VAL A N 1
ATOM 6768 C CA . VAL A 1 854 ? 80.402 89.369 93.701 1.00 83.50 854 VAL A CA 1
ATOM 6769 C C . VAL A 1 854 ? 80.883 90.286 94.819 1.00 83.50 854 VAL A C 1
ATOM 6770 O O . VAL A 1 854 ? 81.876 91.004 94.685 1.00 83.50 854 VAL A O 1
ATOM 6774 N N . SER A 1 855 ? 80.152 90.268 95.931 1.00 82.22 855 SER A N 1
ATOM 6775 C CA . SER A 1 855 ? 80.369 91.206 97.023 1.00 82.22 855 SER A CA 1
ATOM 6776 C C . SER A 1 855 ? 80.862 90.463 98.252 1.00 82.22 855 SER A C 1
ATOM 6777 O O . SER A 1 855 ? 80.384 89.367 98.555 1.00 82.22 855 SER A O 1
ATOM 6780 N N . LEU A 1 856 ? 81.815 91.068 98.956 1.00 78.82 856 LEU A N 1
ATOM 6781 C CA . LEU A 1 856 ? 82.400 90.477 100.151 1.00 78.82 856 LEU A CA 1
ATOM 6782 C C . LEU A 1 856 ? 81.636 90.826 101.420 1.00 78.82 856 LEU A C 1
ATOM 6783 O O . LEU A 1 856 ? 81.926 90.250 102.474 1.00 78.82 856 LEU A O 1
ATOM 6788 N N . SER A 1 857 ? 80.681 91.752 101.348 1.00 86.84 857 SER A N 1
ATOM 6789 C CA . SER A 1 857 ? 79.899 92.169 102.504 1.00 86.84 857 SER A CA 1
ATOM 6790 C C . SER A 1 857 ? 78.534 91.510 102.584 1.00 86.84 857 SER A C 1
ATOM 6791 O O . SER A 1 857 ? 77.927 91.509 103.655 1.00 86.84 857 SER A O 1
ATOM 6794 N N . ASP A 1 858 ? 78.040 90.961 101.478 1.00 92.24 858 ASP A N 1
ATOM 6795 C CA . ASP A 1 858 ? 76.742 90.302 101.474 1.00 92.24 858 ASP A CA 1
ATOM 6796 C C . ASP A 1 858 ? 76.773 89.084 102.385 1.00 92.24 858 ASP A C 1
ATOM 6797 O O . ASP A 1 858 ? 77.843 88.589 102.745 1.00 92.24 858 ASP A O 1
ATOM 6802 N N . SER A 1 859 ? 75.594 88.621 102.784 1.00 93.94 859 SER A N 1
ATOM 6803 C CA . SER A 1 859 ? 75.487 87.390 103.548 1.00 93.94 859 SER A CA 1
ATOM 6804 C C . SER A 1 859 ? 75.554 86.183 102.620 1.00 93.94 859 SER A C 1
ATOM 6805 O O . SER A 1 859 ? 75.843 86.308 101.426 1.00 93.94 859 SER A O 1
ATOM 6808 N N . THR A 1 860 ? 75.292 85.005 103.195 1.00 92.24 860 THR A N 1
ATOM 6809 C CA . THR A 1 860 ? 75.211 83.711 102.515 1.00 92.24 860 THR A CA 1
ATOM 6810 C C . THR A 1 860 ? 76.577 83.166 102.104 1.00 92.24 860 THR A C 1
ATOM 6811 O O . THR A 1 860 ? 76.657 82.083 101.517 1.00 92.24 860 THR A O 1
ATOM 6815 N N . ILE A 1 861 ? 77.657 83.892 102.398 1.00 82.67 861 ILE A N 1
ATOM 6816 C CA . ILE A 1 861 ? 78.987 83.313 102.257 1.00 82.67 861 ILE A CA 1
ATOM 6817 C C . ILE A 1 861 ? 79.255 82.383 103.430 1.00 82.67 861 ILE A C 1
ATOM 6818 O O . ILE A 1 861 ? 79.075 82.755 104.597 1.00 82.67 861 ILE A O 1
ATOM 6823 N N . LYS A 1 862 ? 79.682 81.159 103.123 1.00 82.36 862 LYS A N 1
ATOM 6824 C CA . LYS A 1 862 ? 79.835 80.123 104.135 1.00 82.36 862 LYS A CA 1
ATOM 6825 C C . LYS A 1 862 ? 81.204 80.103 104.797 1.00 82.36 862 LYS A C 1
ATOM 6826 O O . LYS A 1 862 ? 81.297 79.724 105.969 1.00 82.36 862 LYS A O 1
ATOM 6832 N N . SER A 1 863 ? 82.262 80.489 104.091 1.00 75.78 863 SER A N 1
ATOM 6833 C CA . SER A 1 863 ? 83.601 80.421 104.658 1.00 75.78 863 SER A CA 1
ATOM 6834 C C . SER A 1 863 ? 84.508 81.401 103.930 1.00 75.78 863 SER A C 1
ATOM 6835 O O . SER A 1 863 ? 84.157 81.950 102.884 1.00 75.78 863 SER A O 1
ATOM 6838 N N . TYR A 1 864 ? 85.681 81.622 104.520 1.00 71.48 864 TYR A N 1
ATOM 6839 C CA . TYR A 1 864 ? 86.741 82.448 103.944 1.00 71.48 864 TYR A CA 1
ATOM 6840 C C . TYR A 1 864 ? 88.023 81.625 103.991 1.00 71.48 864 TYR A C 1
ATOM 6841 O O . TYR A 1 864 ? 88.732 81.629 105.001 1.00 71.48 864 TYR A O 1
ATOM 6850 N N . LYS A 1 865 ? 88.324 80.919 102.902 1.00 76.21 865 LYS A N 1
ATOM 6851 C CA . LYS A 1 865 ? 89.497 80.059 102.862 1.00 76.21 865 LYS A CA 1
ATOM 6852 C C . LYS A 1 865 ? 90.775 80.799 102.497 1.00 76.21 865 LYS A C 1
ATOM 6853 O O . LYS A 1 865 ? 91.858 80.214 102.602 1.00 76.21 865 LYS A O 1
ATOM 6859 N N . SER A 1 866 ? 90.677 82.057 102.071 1.00 72.75 866 SER A N 1
ATOM 6860 C CA . SER A 1 866 ? 91.860 82.816 101.685 1.00 72.75 866 SER A CA 1
ATOM 6861 C C . SER A 1 866 ? 92.822 82.941 102.853 1.00 72.75 866 SER A C 1
ATOM 6862 O O . SER A 1 866 ? 92.430 83.317 103.960 1.00 72.75 866 SER A O 1
ATOM 6865 N N . PHE A 1 867 ? 94.083 82.599 102.602 1.00 68.86 867 PHE A N 1
ATOM 6866 C CA . PHE A 1 867 ? 95.129 82.664 103.612 1.00 68.86 867 PHE A CA 1
ATOM 6867 C C . PHE A 1 867 ? 94.781 81.802 104.818 1.00 68.86 867 PHE A C 1
ATOM 6868 O O . PHE A 1 867 ? 95.394 81.936 105.882 1.00 68.86 867 PHE A O 1
ATOM 6876 N N . ALA A 1 868 ? 93.794 80.925 104.664 1.00 75.20 868 ALA A N 1
ATOM 6877 C CA . ALA A 1 868 ? 93.480 79.925 105.668 1.00 75.20 868 ALA A CA 1
ATOM 6878 C C . ALA A 1 868 ? 94.040 78.572 105.242 1.00 75.20 868 ALA A C 1
ATOM 6879 O O . ALA A 1 868 ? 94.064 78.222 104.060 1.00 75.20 868 ALA A O 1
ATOM 6881 N N . HIS A 1 869 ? 94.506 77.801 106.229 1.00 81.46 869 HIS A N 1
ATOM 6882 C CA . HIS A 1 869 ? 95.196 76.552 105.927 1.00 81.46 869 HIS A CA 1
ATOM 6883 C C . HIS A 1 869 ? 94.777 75.418 106.857 1.00 81.46 869 HIS A C 1
ATOM 6884 O O . HIS A 1 869 ? 95.520 74.442 107.012 1.00 81.46 869 HIS A O 1
ATOM 6891 N N . VAL A 1 870 ? 93.611 75.524 107.483 1.00 79.86 870 VAL A N 1
ATOM 6892 C CA . VAL A 1 870 ? 93.117 74.459 108.346 1.00 79.86 870 VAL A CA 1
ATOM 6893 C C . VAL A 1 870 ? 91.665 74.145 108.015 1.00 79.86 870 VAL A C 1
ATOM 6894 O O . VAL A 1 870 ? 91.322 73.001 107.719 1.00 79.86 870 VAL A O 1
#

Solvent-accessible surface area: 48551 Å² total; per-residue (Å²): 142,146,115,73,20,13,76,55,62,72,83,7,97,11,113,105,105,96,54,49,0,58,73,7,6,122,14,1,8,74,4,1,48,115,3,0,42,35,4,11,110,3,13,28,16,1,62,2,23,143,159,46,122,16,86,78,107,34,32,57,61,90,18,86,124,91,22,160,138,71,20,35,134,4,52,78,10,0,80,94,3,7,87,34,4,40,175,2,58,86,70,24,67,18,12,40,0,2,4,36,91,79,25,66,84,152,124,135,16,176,51,48,46,60,16,125,127,8,16,114,23,7,74,120,52,72,98,106,98,0,103,98,82,10,186,148,44,110,63,2,64,69,22,71,14,103,65,5,62,88,45,7,68,99,103,54,64,118,81,6,50,127,98,11,6,77,101,2,33,41,132,52,74,17,5,4,50,69,0,15,100,130,58,61,25,143,8,118,58,31,131,30,37,18,2,0,58,1,0,13,61,2,2,4,95,30,6,64,75,19,23,118,75,12,104,118,49,76,103,88,33,112,117,39,116,56,116,23,66,116,66,122,69,106,32,22,91,30,5,34,61,10,10,101,24,0,121,128,82,137,80,30,22,26,52,93,23,15,96,27,0,15,100,48,13,107,140,130,65,188,163,96,20,174,14,61,75,0,0,60,40,14,90,94,117,137,6,55,46,18,53,116,26,157,127,183,36,18,71,30,2,4,85,12,15,60,17,68,110,135,44,139,189,65,79,41,21,18,48,84,34,100,24,100,110,51,54,88,1,5,2,2,34,112,38,36,16,63,1,54,7,76,39,108,240,100,33,0,10,0,30,5,107,119,19,12,87,0,49,0,32,86,32,66,61,5,5,64,14,70,25,96,114,61,124,64,80,5,50,0,65,0,48,58,72,83,110,57,190,103,218,104,53,206,80,138,86,84,83,18,112,133,33,98,4,15,0,79,64,0,22,0,42,84,69,138,110,49,35,14,49,0,6,0,49,6,8,8,74,66,43,80,110,29,48,78,20,4,155,128,0,4,60,41,14,105,18,65,136,142,32,17,124,56,15,52,77,97,7,28,0,0,0,0,8,2,70,35,54,48,9,5,0,0,0,29,0,101,0,0,91,85,70,137,21,33,2,57,1,9,63,10,25,93,0,84,38,92,55,19,11,77,56,41,58,93,48,14,134,66,18,48,100,5,65,40,2,49,152,35,0,70,97,3,67,63,13,6,135,68,18,111,53,12,138,182,115,63,127,123,36,48,133,118,27,45,77,55,6,56,127,32,142,23,131,59,118,50,54,88,24,23,1,92,17,22,14,44,29,0,26,156,82,7,90,62,34,89,160,84,3,75,137,95,40,38,124,37,27,5,8,0,10,41,3,0,14,0,36,51,20,45,92,43,1,52,108,53,45,106,70,36,150,66,69,112,89,89,162,52,114,144,149,58,166,197,111,104,181,108,72,82,26,13,56,72,4,43,108,66,6,1,98,33,0,1,82,36,0,78,96,9,51,1,0,0,0,22,50,26,103,19,67,62,87,91,60,45,200,83,36,88,86,41,127,4,31,19,3,113,40,7,3,91,30,0,85,60,23,0,54,72,96,12,6,1,17,5,60,7,13,86,83,17,8,36,52,8,1,0,40,19,11,75,8,1,37,87,24,145,170,67,119,63,44,0,28,1,75,48,123,175,72,8,15,12,4,46,6,24,38,0,10,0,0,0,2,0,10,8,0,2,3,7,2,0,0,10,20,40,14,59,2,127,26,188,27,164,102,24,94,50,0,2,109,72,80,74,54,44,20,94,14,124,8,77,75,38,94,149,5,95,19,70,42,65,138,98,58,118,44,63,115,0,33,19,10,38,12,99,3,5,10,72,94,20,6,60,117,40,49,52,76,5,77,129,37,32,95,141,148,73,163,28,123,171,37,58,6,69,92,82,123,40,175,40,11,103,1,11,22,11,142